Protein AF-0000000084495139 (afdb_homodimer)

Radius of gyration: 28.68 Å; Cα contacts (8 Å, |Δi|>4): 1909; chains: 2; bounding box: 80×87×67 Å

Sequence (862 aa):
MVKTTISEVYKYEDQEVKIGAWIANKRSSGKIAFLQLRDGTGFIQGVIVKTDVPEEVFQEAKSVTQESSVYVTGKVQKDERSPIGYELLVTNIEVISRAVDYPITPKEHGTEFLMDNRHLWLRSRRQHAVMKIRNEIIRATYEFYNEQGFVKVDPPILTGSAPEGTSELFATKYFDEDAYLSQSGQLYMEAAAMALGKVFSFGPTFRAEKSKTRRHLIEFWMIEPEMAFYEHEDSLKVQEEYVSFIVQSVLKNCSLELKTLGRDTSKLENIKAPFPRISYDDAIKFLNEKGFDDIKWGDDFGAPHETAIAESYDKPVFITHYPKAIKPFYMQPHPERDDVVLCADLIAPEGYGEIIGGSERIHDYDLMKKRLEEHNLEMDAYKWYLELRQYGSVPHSGFGLGLERTVAWISGVEHVRETIPFPRLLNRLYPMVKTTISEVYKYEDQEVKIGAWIANKRSSGKIAFLQLRDGTGFIQGVIVKTDVPEEVFQEAKSVTQESSVYVTGKVQKDERSPIGYELLVTNIEVISRAVDYPITPKEHGTEFLMDNRHLWLRSRRQHAVMKIRNEIIRATYEFYNEQGFVKVDPPILTGSAPEGTSELFATKYFDEDAYLSQSGQLYMEAAAMALGKVFSFGPTFRAEKSKTRRHLIEFWMIEPEMAFYEHEDSLKVQEEYVSFIVQSVLKNCSLELKTLGRDTSKLENIKAPFPRISYDDAIKFLNEKGFDDIKWGDDFGAPHETAIAESYDKPVFITHYPKAIKPFYMQPHPERDDVVLCADLIAPEGYGEIIGGSERIHDYDLMKKRLEEHNLEMDAYKWYLELRQYGSVPHSGFGLGLERTVAWISGVEHVRETIPFPRLLNRLYP

pLDDT: mean 96.2, std 5.29, range [56.53, 98.94]

Foldseek 3Di:
DAEDAPLCCVVQAQHKYKYKWFFQDKDDDDQKIWTWTHRLNDIAIEIEGNVLEDVVQVVCRVPADGGFIKIWIFHWHADCVDPSRIHGHTHGIGTPGGDDPDPDDPDDDDPVVCLLVLVCVCVDLLLSLLQVLLVLLVVLLVVLCVVVQAAEDEADQWAQDAPQPDPFWDWDDPPPGITTGHQDRALVLLVVCLVRFKYKYKAKHATNDQDDDLQDFRIFIKIKIKGFQDALVNALVSVLQSLLRSLVSCVVPSVSSLVSLVHDCVLSVPSHDDAAEDEPVRLQVVCVVVPDPPDDQPDDDDLVSLQVVQQVDSYWYKYFWHFPVVDGLFFACDPVDRGTGGWIFTAGHPRLGTFKTKHWTDLALVSSVVSCVVVVHDCVSCVVSSVCSVPPTGTMMMMMGTSLSSSCRSSVNRGSCSNDSNTHDNPDDRD/DAEDAPLCCVVAAQHKYKYKWFFQDKDDDDQKIWTWTDRLNDIAIEIEGNVQEDVVFVVCRVPADGGFIKIWIFHWHADCVDPSRTHGHTHGIGTPGGDDPDPDDPDDDDPVVCLLVLVCVCVDLLLSLLVVLLVLLVVLLVVLCVVVQAAEDEADQWAQDAPQPDPFWDWDDPPPGITTGAQDRALVLLVVCLVRFKYKYKAKHATNDQDDDLQDFRIFIKIKIKGFQDALVNALVSVLQSLLRSLVSCVVPSVVSLVSLVHDCVLSVPSHDDAAEDEPVRLQVVCVVVPDPPDDAPDDDDLVSLQVVQAVDSYWYKYFFHFPVPDGLFFDCDPVDRGTGGWIFTAGHPSLGTFKTKHWTDLALVSSVVSCVVSVHDCVSCVVSSVCSVPPTGTMMMMMGTSLSSSCRSSVNRGSCSNDSNTHDNPDPND

Structure (mmCIF, N/CA/C/O backbone):
data_AF-0000000084495139-model_v1
#
loop_
_entity.id
_entity.type
_entity.pdbx_description
1 polymer 'Asparagine--tRNA ligase'
#
loop_
_atom_site.group_PDB
_atom_site.id
_atom_site.type_symbol
_atom_site.label_atom_id
_atom_site.label_alt_id
_atom_site.label_comp_id
_atom_site.label_asym_id
_atom_site.label_entity_id
_atom_site.label_seq_id
_atom_site.pdbx_PDB_ins_code
_atom_site.Cartn_x
_atom_site.Cartn_y
_atom_site.Cartn_z
_atom_site.occupancy
_atom_site.B_iso_or_equiv
_atom_site.auth_seq_id
_atom_site.auth_comp_id
_atom_site.auth_asym_id
_atom_site.auth_atom_id
_atom_site.pdbx_PDB_model_num
ATOM 1 N N . MET A 1 1 ? 2.178 -19.859 -32.531 1 85.88 1 MET A N 1
ATOM 2 C CA . MET A 1 1 ? 0.879 -19.672 -31.875 1 85.88 1 MET A CA 1
ATOM 3 C C . MET A 1 1 ? 0.939 -18.562 -30.844 1 85.88 1 MET A C 1
ATOM 5 O O . MET A 1 1 ? 1.888 -18.484 -30.062 1 85.88 1 MET A O 1
ATOM 9 N N . VAL A 1 2 ? -0.086 -17.656 -30.922 1 93.31 2 VAL A N 1
ATOM 10 C CA . VAL A 1 2 ? -0.093 -16.469 -30.062 1 93.31 2 VAL A CA 1
ATOM 11 C C . VAL A 1 2 ? -0.643 -16.828 -28.688 1 93.31 2 VAL A C 1
ATOM 13 O O . VAL A 1 2 ? -1.74 -17.391 -28.578 1 93.31 2 VAL A O 1
ATOM 16 N N . LYS A 1 3 ? 0.148 -16.703 -27.641 1 96.5 3 LYS A N 1
ATOM 17 C CA . LYS A 1 3 ? -0.332 -16.828 -26.266 1 96.5 3 LYS A CA 1
ATOM 18 C C . LYS A 1 3 ? -0.949 -15.523 -25.781 1 96.5 3 LYS A C 1
ATOM 20 O O . LYS A 1 3 ? -0.383 -14.453 -25.984 1 96.5 3 LYS A O 1
ATOM 25 N N . THR A 1 4 ? -2.162 -15.562 -25.25 1 97.44 4 THR A N 1
ATOM 26 C CA . THR A 1 4 ? -2.842 -14.367 -24.766 1 97.44 4 THR A CA 1
ATOM 27 C C . THR A 1 4 ? -3.682 -14.68 -23.531 1 97.44 4 THR A C 1
ATOM 29 O O . THR A 1 4 ? -3.625 -15.797 -23 1 97.44 4 THR A O 1
ATOM 32 N N . THR A 1 5 ? -4.27 -13.703 -22.922 1 98 5 THR A N 1
ATOM 33 C CA . THR A 1 5 ? -5.184 -13.852 -21.797 1 98 5 THR A CA 1
ATOM 34 C C . THR A 1 5 ? -6.613 -13.523 -22.203 1 98 5 THR A C 1
ATOM 36 O O . THR A 1 5 ? -6.84 -12.969 -23.281 1 98 5 THR A O 1
ATOM 39 N N . ILE A 1 6 ? -7.531 -13.914 -21.375 1 98.12 6 ILE A N 1
ATOM 40 C CA . ILE A 1 6 ? -8.945 -13.703 -21.688 1 98.12 6 ILE A CA 1
ATOM 41 C C . ILE A 1 6 ? -9.219 -12.203 -21.828 1 98.12 6 ILE A C 1
ATOM 43 O O . ILE A 1 6 ? -9.953 -11.789 -22.734 1 98.12 6 ILE A O 1
ATOM 47 N N . SER A 1 7 ? -8.562 -11.383 -21.016 1 96.88 7 SER A N 1
ATOM 48 C CA . SER A 1 7 ? -8.812 -9.945 -21.047 1 96.88 7 SER A CA 1
ATOM 49 C C . SER A 1 7 ? -8.297 -9.328 -22.344 1 96.88 7 SER A C 1
ATOM 51 O O . SER A 1 7 ? -8.703 -8.227 -22.719 1 96.88 7 SER A O 1
ATOM 53 N N . GLU A 1 8 ? -7.434 -10.039 -23.109 1 97.25 8 GLU A N 1
ATOM 54 C CA . GLU A 1 8 ? -6.805 -9.453 -24.297 1 97.25 8 GLU A CA 1
ATOM 55 C C . GLU A 1 8 ? -7.273 -10.148 -25.562 1 97.25 8 GLU A C 1
ATOM 57 O O . GLU A 1 8 ? -6.785 -9.844 -26.656 1 97.25 8 GLU A O 1
ATOM 62 N N . VAL A 1 9 ? -8.203 -11.023 -25.5 1 97.5 9 VAL A N 1
ATOM 63 C CA . VAL A 1 9 ? -8.625 -11.828 -26.641 1 97.5 9 VAL A CA 1
ATOM 64 C C . VAL A 1 9 ? -9.188 -10.922 -27.734 1 97.5 9 VAL A C 1
ATOM 66 O O . VAL A 1 9 ? -9.148 -11.266 -28.922 1 97.5 9 VAL A O 1
ATOM 69 N N . TYR A 1 10 ? -9.75 -9.75 -27.312 1 96.94 10 TYR A N 1
ATOM 70 C CA . TYR A 1 10 ? -10.367 -8.828 -28.266 1 96.94 10 TYR A CA 1
ATOM 71 C C . TYR A 1 10 ? -9.359 -8.375 -29.312 1 96.94 10 TYR A C 1
ATOM 73 O O . TYR A 1 10 ? -9.742 -7.98 -30.422 1 96.94 10 TYR A O 1
ATOM 81 N N . LYS A 1 11 ? -8.094 -8.484 -29.016 1 97.69 11 LYS A N 1
ATOM 82 C CA . LYS A 1 11 ? -7.043 -8.062 -29.938 1 97.69 11 LYS A CA 1
ATOM 83 C C . LYS A 1 11 ? -6.824 -9.102 -31.047 1 97.69 11 LYS A C 1
ATOM 85 O O . LYS A 1 11 ? -6.16 -8.828 -32.031 1 97.69 11 LYS A O 1
ATOM 90 N N . TYR A 1 12 ? -7.48 -10.32 -30.891 1 98.31 12 TYR A N 1
ATOM 91 C CA . TYR A 1 12 ? -7.129 -11.43 -31.781 1 98.31 12 TYR A CA 1
ATOM 92 C C . TYR A 1 12 ? -8.375 -12.031 -32.406 1 98.31 12 TYR A C 1
ATOM 94 O O . TYR A 1 12 ? -8.461 -13.25 -32.594 1 98.31 12 TYR A O 1
ATOM 102 N N . GLU A 1 13 ? -9.336 -11.227 -32.75 1 97.62 13 GLU A N 1
ATOM 103 C CA . GLU A 1 13 ? -10.562 -11.672 -33.406 1 97.62 13 GLU A CA 1
ATOM 104 C C . GLU A 1 13 ? -10.258 -12.477 -34.656 1 97.62 13 GLU A C 1
ATOM 106 O O . GLU A 1 13 ? -9.422 -12.07 -35.469 1 97.62 13 GLU A O 1
ATOM 111 N N . ASP A 1 14 ? -10.852 -13.562 -34.781 1 97.75 14 ASP A N 1
ATOM 112 C CA . ASP A 1 14 ? -10.766 -14.469 -35.938 1 97.75 14 ASP A CA 1
ATOM 113 C C . ASP A 1 14 ? -9.383 -15.102 -36.031 1 97.75 14 ASP A C 1
ATOM 115 O O . ASP A 1 14 ? -9.016 -15.625 -37.094 1 97.75 14 ASP A O 1
ATOM 119 N N . GLN A 1 15 ? -8.602 -15.031 -34.969 1 98.25 15 GLN A N 1
ATOM 120 C CA . GLN A 1 15 ? -7.289 -15.656 -34.906 1 98.25 15 GLN A CA 1
ATOM 121 C C . GLN A 1 15 ? -7.258 -16.781 -33.875 1 98.25 15 GLN A C 1
ATOM 123 O O . GLN A 1 15 ? -8.055 -16.766 -32.938 1 98.25 15 GLN A O 1
ATOM 128 N N . GLU A 1 16 ? -6.391 -17.703 -34.125 1 98.25 16 GLU A N 1
ATOM 129 C CA . GLU A 1 16 ? -6.184 -18.781 -33.156 1 98.25 16 GLU A CA 1
ATOM 130 C C . GLU A 1 16 ? -5.227 -18.344 -32.062 1 98.25 16 GLU A C 1
ATOM 132 O O . GLU A 1 16 ? -4.191 -17.734 -32.312 1 98.25 16 GLU A O 1
ATOM 137 N N . VAL A 1 17 ? -5.629 -18.594 -30.812 1 98.62 17 VAL A N 1
ATOM 138 C CA . VAL A 1 17 ? -4.809 -18.219 -29.672 1 98.62 17 VAL A CA 1
ATOM 139 C C . VAL A 1 17 ? -4.68 -19.422 -28.719 1 98.62 17 VAL A C 1
ATOM 141 O O . VAL A 1 17 ? -5.414 -20.391 -28.844 1 98.62 17 VAL A O 1
ATOM 144 N N . LYS A 1 18 ? -3.699 -19.438 -27.906 1 98.69 18 LYS A N 1
ATOM 145 C CA . LYS A 1 18 ? -3.514 -20.359 -26.797 1 98.69 18 LYS A CA 1
ATOM 146 C C . LYS A 1 18 ? -3.648 -19.641 -25.453 1 98.69 18 LYS A C 1
ATOM 148 O O . LYS A 1 18 ? -3.033 -18.594 -25.234 1 98.69 18 LYS A O 1
ATOM 153 N N . ILE A 1 19 ? -4.457 -20.156 -24.562 1 98.62 19 ILE A N 1
ATOM 154 C CA . ILE A 1 19 ? -4.715 -19.547 -23.25 1 98.62 19 ILE A CA 1
ATOM 155 C C . ILE A 1 19 ? -4.508 -20.594 -22.156 1 98.62 19 ILE A C 1
ATOM 157 O O . ILE A 1 19 ? -5.008 -21.719 -22.25 1 98.62 19 ILE A O 1
ATOM 161 N N . GLY A 1 20 ? -3.611 -20.25 -21.141 1 98.75 20 GLY A N 1
ATOM 162 C CA . GLY A 1 20 ? -3.646 -21.016 -19.891 1 98.75 20 GLY A CA 1
ATOM 163 C C . GLY A 1 20 ? -4.848 -20.672 -19.031 1 98.75 20 GLY A C 1
ATOM 164 O O . GLY A 1 20 ? -5.113 -19.5 -18.75 1 98.75 20 GLY A O 1
ATOM 165 N N . ALA A 1 21 ? -5.609 -21.703 -18.625 1 98.81 21 ALA A N 1
ATOM 166 C CA . ALA A 1 21 ? -6.867 -21.406 -17.938 1 98.81 21 ALA A CA 1
ATOM 167 C C . ALA A 1 21 ? -7.23 -22.547 -16.969 1 98.81 21 ALA A C 1
ATOM 169 O O . ALA A 1 21 ? -6.52 -23.547 -16.891 1 98.81 21 ALA A O 1
ATOM 170 N N . TRP A 1 22 ? -8.227 -22.281 -16.172 1 98.88 22 TRP A N 1
ATOM 171 C CA . TRP A 1 22 ? -8.898 -23.281 -15.352 1 98.88 22 TRP A CA 1
ATOM 172 C C . TRP A 1 22 ? -10.336 -23.484 -15.812 1 98.88 22 TRP A C 1
ATOM 174 O O . TRP A 1 22 ? -10.984 -22.547 -16.281 1 98.88 22 TRP A O 1
ATOM 184 N N . ILE A 1 23 ? -10.82 -24.766 -15.641 1 98.5 23 ILE A N 1
ATOM 185 C CA . ILE A 1 23 ? -12.203 -25.078 -15.977 1 98.5 23 ILE A CA 1
ATOM 186 C C . ILE A 1 23 ? -13.125 -24.641 -14.844 1 98.5 23 ILE A C 1
ATOM 188 O O . ILE A 1 23 ? -13.203 -25.312 -13.805 1 98.5 23 ILE A O 1
ATOM 192 N N . ALA A 1 24 ? -13.82 -23.578 -15.07 1 97.31 24 ALA A N 1
ATOM 193 C CA . ALA A 1 24 ? -14.742 -23.109 -14.039 1 97.31 24 ALA A CA 1
ATOM 194 C C . ALA A 1 24 ? -16 -23.984 -13.992 1 97.31 24 ALA A C 1
ATOM 196 O O . ALA A 1 24 ? -16.547 -24.234 -12.914 1 97.31 24 ALA A O 1
ATOM 197 N N . ASN A 1 25 ? -16.469 -24.312 -15.133 1 95.44 25 ASN A N 1
ATOM 198 C CA . ASN A 1 25 ? -17.641 -25.172 -15.328 1 95.44 25 ASN A CA 1
ATOM 199 C C . ASN A 1 25 ? -17.656 -25.781 -16.719 1 95.44 25 ASN A C 1
ATOM 201 O O . ASN A 1 25 ? -16.875 -25.359 -17.594 1 95.44 25 ASN A O 1
ATOM 205 N N . LYS A 1 26 ? -18.516 -26.859 -16.891 1 95.19 26 LYS A N 1
ATOM 206 C CA . LYS A 1 26 ? -18.625 -27.469 -18.219 1 95.19 26 LYS A CA 1
ATOM 207 C C . LYS A 1 26 ? -20.016 -28.062 -18.422 1 95.19 26 LYS A C 1
ATOM 209 O O . LYS A 1 26 ? -20.688 -28.453 -17.453 1 95.19 26 LYS A O 1
ATOM 214 N N . ARG A 1 27 ? -20.375 -28.031 -19.641 1 94.75 27 ARG A N 1
ATOM 215 C CA . ARG A 1 27 ? -21.594 -28.688 -20.078 1 94.75 27 ARG A CA 1
ATOM 216 C C . ARG A 1 27 ? -21.406 -29.328 -21.453 1 94.75 27 ARG A C 1
ATOM 218 O O . ARG A 1 27 ? -20.641 -28.812 -22.281 1 94.75 27 ARG A O 1
ATOM 225 N N . SER A 1 28 ? -21.969 -30.5 -21.578 1 92.75 28 SER A N 1
ATOM 226 C CA . SER A 1 28 ? -21.859 -31.188 -22.859 1 92.75 28 SER A CA 1
ATOM 227 C C . SER A 1 28 ? -23.188 -31.797 -23.281 1 92.75 28 SER A C 1
ATOM 229 O O . SER A 1 28 ? -23.969 -32.219 -22.422 1 92.75 28 SER A O 1
ATOM 231 N N . SER A 1 29 ? -23.484 -31.672 -24.547 1 89.25 29 SER A N 1
ATOM 232 C CA . SER A 1 29 ? -24.672 -32.281 -25.109 1 89.25 29 SER A CA 1
ATOM 233 C C . SER A 1 29 ? -24.406 -32.844 -26.5 1 89.25 29 SER A C 1
ATOM 235 O O . SER A 1 29 ? -24.172 -32.094 -27.453 1 89.25 29 SER A O 1
ATOM 237 N N . GLY A 1 30 ? -24.516 -34.188 -26.641 1 88.56 30 GLY A N 1
ATOM 238 C CA . GLY A 1 30 ? -24.375 -34.812 -27.953 1 88.56 30 GLY A CA 1
ATOM 239 C C . GLY A 1 30 ? -23.031 -34.531 -28.594 1 88.56 30 GLY A C 1
ATOM 240 O O . GLY A 1 30 ? -22 -35.031 -28.109 1 88.56 30 GLY A O 1
ATOM 241 N N . LYS A 1 31 ? -23.109 -33.656 -29.641 1 94.25 31 LYS A N 1
ATOM 242 C CA . LYS A 1 31 ? -21.938 -33.438 -30.484 1 94.25 31 LYS A CA 1
ATOM 243 C C . LYS A 1 31 ? -21.281 -32.094 -30.172 1 94.25 31 LYS A C 1
ATOM 245 O O . LYS A 1 31 ? -20.406 -31.656 -30.906 1 94.25 31 LYS A O 1
ATOM 250 N N . ILE A 1 32 ? -21.672 -31.438 -28.984 1 96.19 32 ILE A N 1
ATOM 251 C CA . ILE A 1 32 ? -21.125 -30.141 -28.641 1 96.19 32 ILE A CA 1
ATOM 252 C C . ILE A 1 32 ? -20.797 -30.078 -27.156 1 96.19 32 ILE A C 1
ATOM 254 O O . ILE A 1 32 ? -21.531 -30.641 -26.328 1 96.19 32 ILE A O 1
ATOM 258 N N . ALA A 1 33 ? -19.703 -29.516 -26.812 1 96.88 33 ALA A N 1
ATOM 259 C CA . ALA A 1 33 ? -19.328 -29.281 -25.422 1 96.88 33 ALA A CA 1
ATOM 260 C C . ALA A 1 33 ? -19.031 -27.797 -25.172 1 96.88 33 ALA A C 1
ATOM 262 O O . ALA A 1 33 ? -18.516 -27.109 -26.062 1 96.88 33 ALA A O 1
ATOM 263 N N . PHE A 1 34 ? -19.453 -27.281 -24 1 97.44 34 PHE A N 1
ATOM 264 C CA . PHE A 1 34 ? -19.203 -25.906 -23.578 1 97.44 34 PHE A CA 1
ATOM 265 C C . PHE A 1 34 ? -18.328 -25.875 -22.328 1 97.44 34 PHE A C 1
ATOM 267 O O . PHE A 1 34 ? -18.656 -26.5 -21.312 1 97.44 34 PHE A O 1
ATOM 274 N N . LEU A 1 35 ? -17.219 -25.25 -22.438 1 98 35 LEU A N 1
ATOM 275 C CA . LEU A 1 35 ? -16.312 -25.062 -21.312 1 98 35 LEU A CA 1
ATOM 276 C C . LEU A 1 35 ? -16.344 -23.609 -20.828 1 98 35 LEU A C 1
ATOM 278 O O . LEU A 1 35 ? -16.141 -22.688 -21.609 1 98 35 LEU A O 1
ATOM 282 N N . GLN A 1 36 ? -16.688 -23.438 -19.578 1 97.88 36 GLN A N 1
ATOM 283 C CA . GLN A 1 36 ? -16.484 -22.141 -18.953 1 97.88 36 GLN A CA 1
ATOM 284 C C . GLN A 1 36 ? -15.055 -22 -18.406 1 97.88 36 GLN A C 1
ATOM 286 O O . GLN A 1 36 ? -14.68 -22.688 -17.469 1 97.88 36 GLN A O 1
ATOM 291 N N . LEU A 1 37 ? -14.305 -21.094 -19.062 1 98.69 37 LEU A N 1
ATOM 292 C CA . LEU A 1 37 ? -12.891 -20.938 -18.766 1 98.69 37 LEU A CA 1
ATOM 293 C C . LEU A 1 37 ? -12.641 -19.672 -17.953 1 98.69 37 LEU A C 1
ATOM 295 O O . LEU A 1 37 ? -13.297 -18.641 -18.156 1 98.69 37 LEU A O 1
ATOM 299 N N . ARG A 1 38 ? -11.719 -19.75 -16.984 1 98.62 38 ARG A N 1
ATOM 300 C CA . ARG A 1 38 ? -11.164 -18.594 -16.312 1 98.62 38 ARG A CA 1
ATOM 301 C C . ARG A 1 38 ? -9.641 -18.625 -16.312 1 98.62 38 ARG A C 1
ATOM 303 O O . ARG A 1 38 ? -9.039 -19.703 -16.281 1 98.62 38 ARG A O 1
ATOM 310 N N . ASP A 1 39 ? -9.023 -17.469 -16.328 1 98.56 39 ASP A N 1
ATOM 311 C CA . ASP A 1 39 ? -7.566 -17.453 -16.344 1 98.56 39 ASP A CA 1
ATOM 312 C C . ASP A 1 39 ? -7.02 -16.406 -15.367 1 98.56 39 ASP A C 1
ATOM 314 O O . ASP A 1 39 ? -5.855 -16.031 -15.453 1 98.56 39 ASP A O 1
ATOM 318 N N . GLY A 1 40 ? -7.875 -15.844 -14.461 1 98.19 40 GLY A N 1
ATOM 319 C CA . GLY A 1 40 ? -7.496 -14.773 -13.555 1 98.19 40 GLY A CA 1
ATOM 320 C C . GLY A 1 40 ? -7.879 -13.391 -14.062 1 98.19 40 GLY A C 1
ATOM 321 O O . GLY A 1 40 ? -8.305 -12.539 -13.289 1 98.19 40 GLY A O 1
ATOM 322 N N . THR A 1 41 ? -7.812 -13.211 -15.391 1 98 41 THR A N 1
ATOM 323 C CA . THR A 1 41 ? -8.117 -11.906 -15.977 1 98 41 THR A CA 1
ATOM 324 C C . THR A 1 41 ? -9.602 -11.805 -16.312 1 98 41 THR A C 1
ATOM 326 O O . THR A 1 41 ? -10.133 -10.711 -16.5 1 98 41 THR A O 1
ATOM 329 N N . GLY A 1 42 ? -10.203 -12.906 -16.453 1 97.56 42 GLY A N 1
ATOM 330 C CA . GLY A 1 42 ? -11.617 -12.906 -16.766 1 97.56 42 GLY A CA 1
ATOM 331 C C . GLY A 1 42 ? -12.172 -14.297 -17.031 1 97.56 42 GLY A C 1
ATOM 332 O O . GLY A 1 42 ? -11.555 -15.297 -16.672 1 97.56 42 GLY A O 1
ATOM 333 N N . PHE A 1 43 ? -13.359 -14.336 -17.609 1 98 43 PHE A N 1
ATOM 334 C CA . PHE A 1 43 ? -14.094 -15.555 -17.922 1 98 43 PHE A CA 1
ATOM 335 C C . PHE A 1 43 ? -14.516 -15.57 -19.391 1 98 43 PHE A C 1
ATOM 337 O O . PHE A 1 43 ? -14.906 -14.539 -19.938 1 98 43 PHE A O 1
ATOM 344 N N . ILE A 1 44 ? -14.445 -16.75 -20.016 1 98.25 44 ILE A N 1
ATOM 345 C CA . ILE A 1 44 ? -14.836 -16.859 -21.422 1 98.25 44 ILE A CA 1
ATOM 346 C C . ILE A 1 44 ? -15.375 -18.266 -21.688 1 98.25 44 ILE A C 1
ATOM 348 O O . ILE A 1 44 ? -14.945 -19.234 -21.062 1 98.25 44 ILE A O 1
ATOM 352 N N . GLN A 1 45 ? -16.312 -18.328 -22.594 1 98.38 45 GLN A N 1
ATOM 353 C CA . GLN A 1 45 ? -16.859 -19.625 -22.984 1 98.38 45 GLN A CA 1
ATOM 354 C C . GLN A 1 45 ? -16.047 -20.234 -24.125 1 98.38 45 GLN A C 1
ATOM 356 O O . GLN A 1 45 ? -15.75 -19.547 -25.109 1 98.38 45 GLN A O 1
ATOM 361 N N . GLY A 1 46 ? -15.633 -21.469 -23.938 1 98.31 46 GLY A N 1
ATOM 362 C CA . GLY A 1 46 ? -15.086 -22.281 -25.016 1 98.31 46 GLY A CA 1
ATOM 363 C C . GLY A 1 46 ? -16.094 -23.25 -25.594 1 98.31 46 GLY A C 1
ATOM 364 O O . GLY A 1 46 ? -16.781 -23.969 -24.859 1 98.31 46 GLY A O 1
ATOM 365 N N . VAL A 1 47 ? -16.188 -23.25 -26.891 1 98 47 VAL A N 1
ATOM 366 C CA . VAL A 1 47 ? -17.109 -24.141 -27.578 1 98 47 VAL A CA 1
ATOM 367 C C . VAL A 1 47 ? -16.312 -25.203 -28.359 1 98 47 VAL A C 1
ATOM 369 O O . VAL A 1 47 ? -15.406 -24.859 -29.109 1 98 47 VAL A O 1
ATOM 372 N N . ILE A 1 48 ? -16.703 -26.438 -28.125 1 97.62 48 ILE A N 1
ATOM 373 C CA . ILE A 1 48 ? -16.047 -27.516 -28.844 1 97.62 48 ILE A CA 1
ATOM 374 C C . ILE A 1 48 ? -17.094 -28.328 -29.625 1 97.62 48 ILE A C 1
ATOM 376 O O . ILE A 1 48 ? -18.047 -28.828 -29.031 1 97.62 48 ILE A O 1
ATOM 380 N N . VAL A 1 49 ? -16.828 -28.391 -30.922 1 96.88 49 VAL A N 1
ATOM 381 C CA . VAL A 1 49 ? -17.703 -29.172 -31.781 1 96.88 49 VAL A CA 1
ATOM 382 C C . VAL A 1 49 ? -17.016 -30.469 -32.156 1 96.88 49 VAL A C 1
ATOM 384 O O . VAL A 1 49 ? -15.906 -30.469 -32.719 1 96.88 49 VAL A O 1
ATOM 387 N N . LYS A 1 50 ? -17.719 -31.531 -31.969 1 96.75 50 LYS A N 1
ATOM 388 C CA . LYS A 1 50 ? -17.156 -32.875 -32.125 1 96.75 50 LYS A CA 1
ATOM 389 C C . LYS A 1 50 ? -16.562 -33.062 -33.5 1 96.75 50 LYS A C 1
ATOM 391 O O . LYS A 1 50 ? -15.477 -33.656 -33.656 1 96.75 50 LYS A O 1
ATOM 396 N N . THR A 1 51 ? -17.188 -32.594 -34.531 1 96.44 51 THR A N 1
ATOM 397 C CA . THR A 1 51 ? -16.781 -32.844 -35.906 1 96.44 51 THR A CA 1
ATOM 398 C C . THR A 1 51 ? -15.57 -31.984 -36.25 1 96.44 51 THR A C 1
ATOM 400 O O . THR A 1 51 ? -14.898 -32.219 -37.25 1 96.44 51 THR A O 1
ATOM 403 N N . ASP A 1 52 ? -15.336 -31 -35.438 1 95.62 52 ASP A N 1
ATOM 404 C CA . ASP A 1 52 ? -14.312 -30.031 -35.812 1 95.62 52 ASP A CA 1
ATOM 405 C C . ASP A 1 52 ? -12.992 -30.344 -35.094 1 95.62 52 ASP A C 1
ATOM 407 O O . ASP A 1 52 ? -11.992 -29.656 -35.312 1 95.62 52 ASP A O 1
ATOM 411 N N . VAL A 1 53 ? -13.016 -31.359 -34.219 1 96.88 53 VAL A N 1
ATOM 412 C CA . VAL A 1 53 ? -11.805 -31.703 -33.469 1 96.88 53 VAL A CA 1
ATOM 413 C C . VAL A 1 53 ? -11.609 -33.219 -33.469 1 96.88 53 VAL A C 1
ATOM 415 O O . VAL A 1 53 ? -12.555 -33.969 -33.719 1 96.88 53 VAL A O 1
ATOM 418 N N . PRO A 1 54 ? -10.367 -33.625 -33.281 1 97 54 PRO A N 1
ATOM 419 C CA . PRO A 1 54 ? -10.172 -35.094 -33.094 1 97 54 PRO A CA 1
ATOM 420 C C . PRO A 1 54 ? -10.992 -35.656 -31.922 1 97 54 PRO A C 1
ATOM 422 O O . PRO A 1 54 ? -11.234 -34.938 -30.938 1 97 54 PRO A O 1
ATOM 425 N N . GLU A 1 55 ? -11.297 -36.906 -32.031 1 96.44 55 GLU A N 1
ATOM 426 C CA . GLU A 1 55 ? -12.141 -37.562 -31.047 1 96.44 55 GLU A CA 1
ATOM 427 C C . GLU A 1 55 ? -11.516 -37.5 -29.656 1 96.44 55 GLU A C 1
ATOM 429 O O . GLU A 1 55 ? -12.227 -37.312 -28.656 1 96.44 55 GLU A O 1
ATOM 434 N N . GLU A 1 56 ? -10.273 -37.594 -29.547 1 96.81 56 GLU A N 1
ATOM 435 C CA . GLU A 1 56 ? -9.562 -37.562 -28.266 1 96.81 56 GLU A CA 1
ATOM 436 C C . GLU A 1 56 ? -9.734 -36.219 -27.578 1 96.81 56 GLU A C 1
ATOM 438 O O . GLU A 1 56 ? -9.867 -36.156 -26.359 1 96.81 56 GLU A O 1
ATOM 443 N N . VAL A 1 57 ? -9.711 -35.156 -28.359 1 97.31 57 VAL A N 1
ATOM 444 C CA . VAL A 1 57 ? -9.859 -33.812 -27.828 1 97.31 57 VAL A CA 1
ATOM 445 C C . VAL A 1 57 ? -11.281 -33.625 -27.297 1 97.31 57 VAL A C 1
ATOM 447 O O . VAL A 1 57 ? -11.477 -33.062 -26.219 1 97.31 57 VAL A O 1
ATOM 450 N N . PHE A 1 58 ? -12.219 -34.094 -28.047 1 97.12 58 PHE A N 1
ATOM 451 C CA . PHE A 1 58 ? -13.609 -33.969 -27.625 1 97.12 58 PHE A CA 1
ATOM 452 C C . PHE A 1 58 ? -13.867 -34.75 -26.359 1 97.12 58 PHE A C 1
ATOM 454 O O . PHE A 1 58 ? -14.562 -34.281 -25.453 1 97.12 58 PHE A O 1
ATOM 461 N N . GLN A 1 59 ? -13.305 -35.969 -26.266 1 96.12 59 GLN A N 1
ATOM 462 C CA . GLN A 1 59 ? -13.461 -36.781 -25.078 1 96.12 59 GLN A CA 1
ATOM 463 C C . GLN A 1 59 ? -12.805 -36.125 -23.859 1 96.12 59 GLN A C 1
ATOM 465 O O . GLN A 1 59 ? -13.328 -36.219 -22.75 1 96.12 59 GLN A O 1
ATOM 470 N N . GLU A 1 60 ? -11.695 -35.531 -24.062 1 96.69 60 GLU A N 1
ATOM 471 C CA . GLU A 1 60 ? -11.039 -34.812 -22.984 1 96.69 60 GLU A CA 1
ATOM 472 C C . GLU A 1 60 ? -11.922 -33.656 -22.469 1 96.69 60 GLU A C 1
ATOM 474 O O . GLU A 1 60 ? -12.023 -33.469 -21.25 1 96.69 60 GLU A O 1
ATOM 479 N N . ALA A 1 61 ? -12.492 -32.938 -23.359 1 96.44 61 ALA A N 1
ATOM 480 C CA . ALA A 1 61 ? -13.375 -31.844 -23 1 96.44 61 ALA A CA 1
ATOM 481 C C . ALA A 1 61 ? -14.555 -32.344 -22.172 1 96.44 61 ALA A C 1
ATOM 483 O O . ALA A 1 61 ? -15.016 -31.641 -21.266 1 96.44 61 ALA A O 1
ATOM 484 N N . LYS A 1 62 ? -14.953 -33.469 -22.469 1 95.19 62 LYS A N 1
ATOM 485 C CA . LYS A 1 62 ? -16.094 -34.031 -21.75 1 95.19 62 LYS A CA 1
ATOM 486 C C . LYS A 1 62 ? -15.68 -34.562 -20.375 1 95.19 62 LYS A C 1
ATOM 488 O O . LYS A 1 62 ? -16.469 -34.531 -19.438 1 95.19 62 LYS A O 1
ATOM 493 N N . SER A 1 63 ? -14.469 -34.969 -20.266 1 95.75 63 SER A N 1
ATOM 494 C CA . SER A 1 63 ? -14.062 -35.688 -19.062 1 95.75 63 SER A CA 1
ATOM 495 C C . SER A 1 63 ? -13.367 -34.781 -18.078 1 95.75 63 SER A C 1
ATOM 497 O O . SER A 1 63 ? -13.266 -35.094 -16.891 1 95.75 63 SER A O 1
ATOM 499 N N . VAL A 1 64 ? -12.797 -33.688 -18.562 1 97 64 VAL A N 1
ATOM 500 C CA . VAL A 1 64 ? -12.047 -32.75 -17.703 1 97 64 VAL A CA 1
ATOM 501 C C . VAL A 1 64 ? -12.945 -32.281 -16.578 1 97 64 VAL A C 1
ATOM 503 O O . VAL A 1 64 ? -14.148 -32.062 -16.766 1 97 64 VAL A O 1
ATOM 506 N N . THR A 1 65 ? -12.391 -32.062 -15.336 1 97.44 65 THR A N 1
ATOM 507 C CA . THR A 1 65 ? -13.195 -31.781 -14.156 1 97.44 65 THR A CA 1
ATOM 508 C C . THR A 1 65 ? -13.055 -30.312 -13.766 1 97.44 65 THR A C 1
ATOM 510 O O . THR A 1 65 ? -12.156 -29.609 -14.25 1 97.44 65 THR A O 1
ATOM 513 N N . GLN A 1 66 ? -13.938 -29.891 -12.938 1 97.75 66 GLN A N 1
ATOM 514 C CA . GLN A 1 66 ? -13.953 -28.516 -12.438 1 97.75 66 GLN A CA 1
ATOM 515 C C . GLN A 1 66 ? -12.617 -28.156 -11.797 1 97.75 66 GLN A C 1
ATOM 517 O O . GLN A 1 66 ? -12.07 -28.922 -11.008 1 97.75 66 GLN A O 1
ATOM 522 N N . GLU A 1 67 ? -12.047 -26.953 -12.188 1 98.56 67 GLU A N 1
ATOM 523 C CA . GLU A 1 67 ? -10.859 -26.312 -11.641 1 98.56 67 GLU A CA 1
ATOM 524 C C . GLU A 1 67 ? -9.594 -27.078 -12.023 1 98.56 67 GLU A C 1
ATOM 526 O O . GLU A 1 67 ? -8.547 -26.891 -11.398 1 98.56 67 GLU A O 1
ATOM 531 N N . SER A 1 68 ? -9.734 -28.078 -12.984 1 98.75 68 SER A N 1
ATOM 532 C CA . SER A 1 68 ? -8.523 -28.547 -13.641 1 98.75 68 SER A CA 1
ATOM 533 C C . SER A 1 68 ? -7.852 -27.422 -14.438 1 98.75 68 SER A C 1
ATOM 535 O O . SER A 1 68 ? -8.531 -26.547 -14.969 1 98.75 68 SER A O 1
ATOM 537 N N . SER A 1 69 ? -6.539 -27.422 -14.422 1 98.88 69 SER A N 1
ATOM 538 C CA . SER A 1 69 ? -5.801 -26.453 -15.219 1 98.88 69 SER A CA 1
ATOM 539 C C . SER A 1 69 ? -5.473 -27 -16.594 1 98.88 69 SER A C 1
ATOM 541 O O . SER A 1 69 ? -5.156 -28.188 -16.75 1 98.88 69 SER A O 1
ATOM 543 N N . VAL A 1 70 ? -5.57 -26.125 -17.641 1 98.75 70 VAL A N 1
ATOM 544 C CA . VAL A 1 70 ? -5.426 -26.578 -19.031 1 98.75 70 VAL A CA 1
ATOM 545 C C . VAL A 1 70 ? -4.762 -25.469 -19.859 1 98.75 70 VAL A C 1
ATOM 547 O O . VAL A 1 70 ? -4.781 -24.297 -19.484 1 98.75 70 VAL A O 1
ATOM 550 N N . TYR A 1 71 ? -4.129 -25.906 -20.906 1 98.69 71 TYR A N 1
ATOM 551 C CA . TYR A 1 71 ? -3.943 -25.031 -22.062 1 98.69 71 TYR A CA 1
ATOM 552 C C . TYR A 1 71 ? -5.023 -25.281 -23.109 1 98.69 71 TYR A C 1
ATOM 554 O O . TYR A 1 71 ? -5.246 -26.422 -23.531 1 98.69 71 TYR A O 1
ATOM 562 N N . VAL A 1 72 ? -5.668 -24.234 -23.516 1 98.5 72 VAL A N 1
ATOM 563 C CA . VAL A 1 72 ? -6.707 -24.328 -24.531 1 98.5 72 VAL A CA 1
ATOM 564 C C . VAL A 1 72 ? -6.285 -23.547 -25.781 1 98.5 72 VAL A C 1
ATOM 566 O O . VAL A 1 72 ? -5.77 -22.438 -25.672 1 98.5 72 VAL A O 1
ATOM 569 N N . THR A 1 73 ? -6.383 -24.188 -26.891 1 98.56 73 THR A N 1
ATOM 570 C CA . THR A 1 73 ? -6.18 -23.531 -28.172 1 98.56 73 THR A CA 1
ATOM 571 C C . THR A 1 73 ? -7.504 -23.375 -28.922 1 98.56 73 THR A C 1
ATOM 573 O O . THR A 1 73 ? -8.32 -24.297 -28.938 1 98.56 73 THR A O 1
ATOM 576 N N . GLY A 1 74 ? -7.762 -22.203 -29.484 1 98.31 74 GLY A N 1
ATOM 577 C CA . GLY A 1 74 ? -9 -22 -30.219 1 98.31 74 GLY A CA 1
ATOM 578 C C . GLY A 1 74 ? -9.031 -20.688 -30.984 1 98.31 74 GLY A C 1
ATOM 579 O O . GLY A 1 74 ? -8.172 -19.828 -30.781 1 98.31 74 GLY A O 1
ATOM 580 N N . LYS A 1 75 ? -10.016 -20.594 -31.844 1 98.5 75 LYS A N 1
ATOM 581 C CA . LYS A 1 75 ? -10.242 -19.375 -32.625 1 98.5 75 LYS A CA 1
ATOM 582 C C . LYS A 1 75 ? -11.148 -18.406 -31.859 1 98.5 75 LYS A C 1
ATOM 584 O O . LYS A 1 75 ? -12.211 -18.797 -31.375 1 98.5 75 LYS A O 1
ATOM 589 N N . VAL A 1 76 ? -10.648 -17.141 -31.797 1 98.5 76 VAL A N 1
ATOM 590 C CA . VAL A 1 76 ? -11.461 -16.109 -31.141 1 98.5 76 VAL A CA 1
ATOM 591 C C . VAL A 1 76 ? -12.586 -15.672 -32.062 1 98.5 76 VAL A C 1
ATOM 593 O O . VAL A 1 76 ? -12.336 -15.25 -33.188 1 98.5 76 VAL A O 1
ATOM 596 N N . GLN A 1 77 ? -13.82 -15.75 -31.547 1 98 77 GLN A N 1
ATOM 597 C CA . GLN A 1 77 ? -14.977 -15.359 -32.344 1 98 77 GLN A CA 1
ATOM 598 C C . GLN A 1 77 ? -15.859 -14.375 -31.594 1 98 77 GLN A C 1
ATOM 600 O O . GLN A 1 77 ? -16.078 -14.523 -30.391 1 98 77 GLN A O 1
ATOM 605 N N . LYS A 1 78 ? -16.375 -13.469 -32.344 1 97.69 78 LYS A N 1
ATOM 606 C CA . LYS A 1 78 ? -17.328 -12.539 -31.75 1 97.69 78 LYS A CA 1
ATOM 607 C C . LYS A 1 78 ? -18.625 -13.25 -31.391 1 97.69 78 LYS A C 1
ATOM 609 O O . LYS A 1 78 ? -19.109 -14.109 -32.125 1 97.69 78 LYS A O 1
ATOM 614 N N . ASP A 1 79 ? -19.094 -12.992 -30.234 1 96.25 79 ASP A N 1
ATOM 615 C CA . ASP A 1 79 ? -20.391 -13.453 -29.75 1 96.25 79 ASP A CA 1
ATOM 616 C C . ASP A 1 79 ? -21.047 -12.406 -28.859 1 96.25 79 ASP A C 1
ATOM 618 O O . ASP A 1 79 ? -20.656 -12.242 -27.703 1 96.25 79 ASP A O 1
ATOM 622 N N . GLU A 1 80 ? -22.078 -11.836 -29.281 1 93.19 80 GLU A N 1
ATOM 623 C CA . GLU A 1 80 ? -22.719 -10.711 -28.594 1 93.19 80 GLU A CA 1
ATOM 624 C C . GLU A 1 80 ? -23.375 -11.156 -27.297 1 93.19 80 GLU A C 1
ATOM 626 O O . GLU A 1 80 ? -23.625 -10.344 -26.406 1 93.19 80 GLU A O 1
ATOM 631 N N . ARG A 1 81 ? -23.75 -12.422 -27.266 1 90.81 81 ARG A N 1
ATOM 632 C CA . ARG A 1 81 ? -24.375 -12.938 -26.062 1 90.81 81 ARG A CA 1
ATOM 633 C C . ARG A 1 81 ? -23.375 -13.039 -24.906 1 90.81 81 ARG A C 1
ATOM 635 O O . ARG A 1 81 ? -23.766 -13.148 -23.75 1 90.81 81 ARG A O 1
ATOM 642 N N . SER A 1 82 ? -22.031 -13.031 -25.172 1 93.12 82 SER A N 1
ATOM 643 C CA . SER A 1 82 ? -20.969 -13.094 -24.172 1 93.12 82 SER A CA 1
ATOM 644 C C . SER A 1 82 ? -20.781 -11.742 -23.484 1 93.12 82 SER A C 1
ATOM 646 O O . SER A 1 82 ? -20.781 -10.703 -24.141 1 93.12 82 SER A O 1
ATOM 648 N N . PRO A 1 83 ? -20.578 -11.82 -22.172 1 91.06 83 PRO A N 1
ATOM 649 C CA . PRO A 1 83 ? -20.359 -10.562 -21.453 1 91.06 83 PRO A CA 1
ATOM 650 C C . PRO A 1 83 ? -19.141 -9.797 -21.969 1 91.06 83 PRO A C 1
ATOM 652 O O . PRO A 1 83 ? -19.078 -8.57 -21.875 1 91.06 83 PRO A O 1
ATOM 655 N N . ILE A 1 84 ? -18.156 -10.477 -22.562 1 94.31 84 ILE A N 1
ATOM 656 C CA . ILE A 1 84 ? -16.953 -9.805 -23 1 94.31 84 ILE A CA 1
ATOM 657 C C . ILE A 1 84 ? -16.969 -9.656 -24.531 1 94.31 84 ILE A C 1
ATOM 659 O O . ILE A 1 84 ? -16 -9.188 -25.125 1 94.31 84 ILE A O 1
ATOM 663 N N . GLY A 1 85 ? -17.984 -10.148 -25.156 1 96.38 85 GLY A N 1
ATOM 664 C CA . GLY A 1 85 ? -18.188 -9.961 -26.594 1 96.38 85 GLY A CA 1
ATOM 665 C C . GLY A 1 85 ? -17.5 -11.016 -27.438 1 96.38 85 GLY A C 1
ATOM 666 O O . GLY A 1 85 ? -17.484 -10.93 -28.656 1 96.38 85 GLY A O 1
ATOM 667 N N . TYR A 1 86 ? -16.891 -12.055 -26.766 1 98.19 86 TYR A N 1
ATOM 668 C CA . TYR A 1 86 ? -16.125 -13.055 -27.5 1 98.19 86 TYR A CA 1
ATOM 669 C C . TYR A 1 86 ? -16.328 -14.438 -26.906 1 98.19 86 TYR A C 1
ATOM 671 O O . TYR A 1 86 ? -16.672 -14.578 -25.734 1 98.19 86 TYR A O 1
ATOM 679 N N . GLU A 1 87 ? -16.172 -15.445 -27.688 1 98.44 87 GLU A N 1
ATOM 680 C CA . GLU A 1 87 ? -16.031 -16.844 -27.281 1 98.44 87 GLU A CA 1
ATOM 681 C C . GLU A 1 87 ? -14.867 -17.516 -28.016 1 98.44 87 GLU A C 1
ATOM 683 O O . GLU A 1 87 ? -14.281 -16.938 -28.922 1 98.44 87 GLU A O 1
ATOM 688 N N . LEU A 1 88 ? -14.5 -18.641 -27.5 1 98.44 88 LEU A N 1
ATOM 689 C CA . LEU A 1 88 ? -13.391 -19.391 -28.078 1 98.44 88 LEU A CA 1
ATOM 690 C C . LEU A 1 88 ? -13.883 -20.672 -28.75 1 98.44 88 LEU A C 1
ATOM 692 O O . LEU A 1 88 ? -14.5 -21.516 -28.109 1 98.44 88 LEU A O 1
ATOM 696 N N . LEU A 1 89 ? -13.719 -20.75 -30.094 1 98.38 89 LEU A N 1
ATOM 697 C CA . LEU A 1 89 ? -13.914 -22.031 -30.766 1 98.38 89 LEU A CA 1
ATOM 698 C C . LEU A 1 89 ? -12.711 -22.938 -30.562 1 98.38 89 LEU A C 1
ATOM 700 O O . LEU A 1 89 ? -11.734 -22.859 -31.297 1 98.38 89 LEU A O 1
ATOM 704 N N . VAL A 1 90 ? -12.883 -23.891 -29.641 1 98.25 90 VAL A N 1
ATOM 705 C CA . VAL A 1 90 ? -11.758 -24.656 -29.125 1 98.25 90 VAL A CA 1
ATOM 706 C C . VAL A 1 90 ? -11.352 -25.719 -30.141 1 98.25 90 VAL A C 1
ATOM 708 O O . VAL A 1 90 ? -12.195 -26.484 -30.625 1 98.25 90 VAL A O 1
ATOM 711 N N . THR A 1 91 ? -10.062 -25.781 -30.406 1 97.88 91 THR A N 1
ATOM 712 C CA . THR A 1 91 ? -9.539 -26.766 -31.344 1 97.88 91 THR A CA 1
ATOM 713 C C . THR A 1 91 ? -8.664 -27.781 -30.609 1 97.88 91 THR A C 1
ATOM 715 O O . THR A 1 91 ? -8.398 -28.875 -31.141 1 97.88 91 THR A O 1
ATOM 718 N N . ASN A 1 92 ? -8.211 -27.422 -29.5 1 98.12 92 ASN A N 1
ATOM 719 C CA . ASN A 1 92 ? -7.383 -28.344 -28.719 1 98.12 92 ASN A CA 1
ATOM 720 C C . ASN A 1 92 ? -7.441 -28.03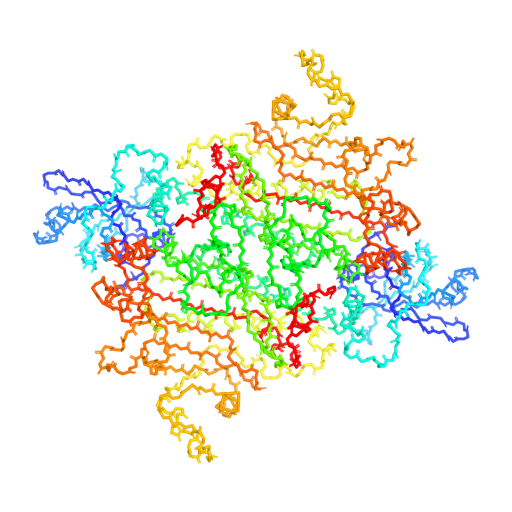1 -27.234 1 98.12 92 ASN A C 1
ATOM 722 O O . ASN A 1 92 ? -7.656 -26.875 -26.844 1 98.12 92 ASN A O 1
ATOM 726 N N . ILE A 1 93 ? -7.234 -29.062 -26.391 1 98.12 93 ILE A N 1
ATOM 727 C CA . ILE A 1 93 ? -7.172 -28.953 -24.938 1 98.12 93 ILE A CA 1
ATOM 728 C C . ILE A 1 93 ? -6.031 -29.812 -24.391 1 98.12 93 ILE A C 1
ATOM 730 O O . ILE A 1 93 ? -5.93 -31 -24.734 1 98.12 93 ILE A O 1
ATOM 734 N N . GLU A 1 94 ? -5.148 -29.188 -23.672 1 97.94 94 GLU A N 1
ATOM 735 C CA . GLU A 1 94 ? -4.074 -29.891 -22.969 1 97.94 94 GLU A CA 1
ATOM 736 C C . GLU A 1 94 ? -4.215 -29.734 -21.453 1 97.94 94 GLU A C 1
ATOM 738 O O . GLU A 1 94 ? -4.062 -28.641 -20.922 1 97.94 94 GLU A O 1
ATOM 743 N N . VAL A 1 95 ? -4.477 -30.844 -20.766 1 98.25 95 VAL A N 1
ATOM 744 C CA . VAL A 1 95 ? -4.645 -30.797 -19.312 1 98.25 95 VAL A CA 1
ATOM 745 C C . VAL A 1 95 ? -3.281 -30.672 -18.641 1 98.25 95 VAL A C 1
ATOM 747 O O . VAL A 1 95 ? -2.371 -31.453 -18.922 1 98.25 95 VAL A O 1
ATOM 750 N N . ILE A 1 96 ? -3.096 -29.672 -17.797 1 98.44 96 ILE A N 1
ATOM 751 C CA . ILE A 1 96 ? -1.87 -29.469 -17.031 1 98.44 96 ILE A CA 1
ATOM 752 C C . ILE A 1 96 ? -1.941 -30.25 -15.727 1 98.44 96 ILE A C 1
ATOM 754 O O . ILE A 1 96 ? -1.023 -31.016 -15.398 1 98.44 96 ILE A O 1
ATOM 758 N N . SER A 1 97 ? -2.992 -30.031 -14.992 1 98.25 97 SER A N 1
ATOM 759 C CA . SER A 1 97 ? -3.258 -30.703 -13.727 1 98.25 97 SER A CA 1
ATOM 760 C C . SER A 1 97 ? -4.75 -30.969 -13.531 1 98.25 97 SER A C 1
ATOM 762 O O . SER A 1 97 ? -5.559 -30.047 -13.648 1 98.25 97 SER A O 1
ATOM 764 N N . ARG A 1 98 ? -5.109 -32.156 -13.242 1 97.75 98 ARG A N 1
ATOM 765 C CA . ARG A 1 98 ? -6.508 -32.531 -13.047 1 97.75 98 ARG A CA 1
ATOM 766 C C . ARG A 1 98 ? -6.926 -32.344 -11.594 1 97.75 98 ARG A C 1
ATOM 768 O O . ARG A 1 98 ? -6.223 -32.781 -10.68 1 97.75 98 ARG A O 1
ATOM 775 N N . ALA A 1 99 ? -7.977 -31.641 -11.43 1 97.81 99 ALA A N 1
ATOM 776 C CA . ALA A 1 99 ? -8.562 -31.484 -10.102 1 97.81 99 ALA A CA 1
ATOM 777 C C . ALA A 1 99 ? -9.625 -32.562 -9.836 1 97.81 99 ALA A C 1
ATOM 779 O O . ALA A 1 99 ? -10.477 -32.812 -10.695 1 97.81 99 ALA A O 1
ATOM 780 N N . VAL A 1 100 ? -9.492 -33.125 -8.664 1 95.44 100 VAL A N 1
ATOM 781 C CA . VAL A 1 100 ? -10.469 -34.156 -8.289 1 95.44 100 VAL A CA 1
ATOM 782 C C . VAL A 1 100 ? -11.172 -33.75 -7.004 1 95.44 100 VAL A C 1
ATOM 784 O O . VAL A 1 100 ? -10.531 -33.344 -6.035 1 95.44 100 VAL A O 1
ATOM 787 N N . ASP A 1 101 ? -12.461 -33.781 -6.988 1 95.94 101 ASP A N 1
ATOM 788 C CA . ASP A 1 101 ? -13.312 -33.5 -5.828 1 95.94 101 ASP A CA 1
ATOM 789 C C . ASP A 1 101 ? -13.125 -32.094 -5.328 1 95.94 101 ASP A C 1
ATOM 791 O O . ASP A 1 101 ? -12.938 -31.859 -4.129 1 95.94 101 ASP A O 1
ATOM 795 N N . TYR A 1 102 ? -13.016 -31.203 -6.297 1 97.94 102 TYR A N 1
ATOM 796 C CA . TYR A 1 102 ? -13.023 -29.797 -5.91 1 97.94 102 TYR A CA 1
ATOM 797 C C . TYR A 1 102 ? -14.211 -29.484 -5.012 1 97.94 102 TYR A C 1
ATOM 799 O O . TYR A 1 102 ? -15.359 -29.781 -5.363 1 97.94 102 TYR A O 1
ATOM 807 N N . PRO A 1 103 ? -13.969 -28.859 -3.891 1 97.81 103 PRO A N 1
ATOM 808 C CA . PRO A 1 103 ? -15.008 -28.812 -2.857 1 97.81 103 PRO A CA 1
ATOM 809 C C . PRO A 1 103 ? -16.109 -27.797 -3.164 1 97.81 103 PRO A C 1
ATOM 811 O O . PRO A 1 103 ? -17.25 -27.969 -2.729 1 97.81 103 PRO A O 1
ATOM 814 N N . ILE A 1 104 ? -15.828 -26.766 -3.807 1 97.69 104 ILE A N 1
ATOM 815 C CA . ILE A 1 104 ? -16.828 -25.734 -4.062 1 97.69 104 ILE A CA 1
ATOM 816 C C . ILE A 1 104 ? -17.531 -26.016 -5.383 1 97.69 104 ILE A C 1
ATOM 818 O O . ILE A 1 104 ? -17.156 -25.484 -6.426 1 97.69 104 ILE A O 1
ATOM 822 N N . THR A 1 105 ? -18.578 -26.719 -5.312 1 94.25 105 THR A N 1
ATOM 823 C CA . THR A 1 105 ? -19.344 -27.156 -6.469 1 94.25 105 THR A CA 1
ATOM 824 C C . THR A 1 105 ? -20.422 -26.125 -6.816 1 94.25 105 THR A C 1
ATOM 826 O O . THR A 1 105 ? -20.625 -25.156 -6.074 1 94.25 105 THR A O 1
ATOM 829 N N . PRO A 1 106 ? -21.047 -26.219 -7.996 1 89.81 106 PRO A N 1
ATOM 830 C CA . PRO A 1 106 ? -22.047 -25.234 -8.422 1 89.81 106 PRO A CA 1
ATOM 831 C C . PRO A 1 106 ? -23.328 -25.328 -7.613 1 89.81 106 PRO A C 1
ATOM 833 O O . PRO A 1 106 ? -24.406 -25.531 -8.18 1 89.81 106 PRO A O 1
ATOM 836 N N . LYS A 1 107 ? -23.234 -25.438 -6.348 1 93.12 107 LYS A N 1
ATOM 837 C CA . LYS A 1 107 ? -24.344 -25.391 -5.402 1 93.12 107 LYS A CA 1
ATOM 838 C C . LYS A 1 107 ? -24.078 -24.375 -4.297 1 93.12 107 LYS A C 1
ATOM 840 O O . LYS A 1 107 ? -22.969 -23.828 -4.199 1 93.12 107 LYS A O 1
ATOM 845 N N . GLU A 1 108 ? -25.078 -24.125 -3.617 1 94.19 108 GLU A N 1
ATOM 846 C CA . GLU A 1 108 ? -24.938 -23.203 -2.5 1 94.19 108 GLU A CA 1
ATOM 847 C C . GLU A 1 108 ? -24.109 -23.812 -1.375 1 94.19 108 GLU A C 1
ATOM 849 O O . GLU A 1 108 ? -24.266 -25 -1.068 1 94.19 108 GLU A O 1
ATOM 854 N N . HIS A 1 109 ? -23.203 -23.062 -0.845 1 97.31 109 HIS A N 1
ATOM 855 C CA . HIS A 1 109 ? -22.406 -23.484 0.302 1 97.31 109 HIS A CA 1
ATOM 856 C C . HIS A 1 109 ? -22.562 -22.5 1.462 1 97.31 109 HIS A C 1
ATOM 858 O O . HIS A 1 109 ? -22.812 -21.312 1.248 1 97.31 109 HIS A O 1
ATOM 864 N N . GLY A 1 110 ? -22.422 -23.047 2.619 1 96.94 110 GLY A N 1
ATOM 865 C CA . GLY A 1 110 ? -22.484 -22.203 3.801 1 96.94 110 GLY A CA 1
ATOM 866 C C . GLY A 1 110 ? -21.281 -21.281 3.938 1 96.94 110 GLY A C 1
ATOM 867 O O . GLY A 1 110 ? -20.188 -21.609 3.455 1 96.94 110 GLY A O 1
ATOM 868 N N . THR A 1 111 ? -21.484 -20.219 4.629 1 95.19 111 THR A N 1
ATOM 869 C CA . THR A 1 111 ? -20.453 -19.188 4.801 1 95.19 111 THR A CA 1
ATOM 870 C C . THR A 1 111 ? -19.234 -19.75 5.496 1 95.19 111 THR A C 1
ATOM 872 O O . THR A 1 111 ? -18.094 -19.484 5.09 1 95.19 111 THR A O 1
ATOM 875 N N . GLU A 1 112 ? -19.406 -20.531 6.555 1 96.31 112 GLU A N 1
ATOM 876 C CA . GLU A 1 112 ? -18.297 -21.094 7.301 1 96.31 112 GLU A CA 1
ATOM 877 C C . GLU A 1 112 ? -17.438 -21.984 6.414 1 96.31 112 GLU A C 1
ATOM 879 O O . GLU A 1 112 ? -16.203 -21.938 6.465 1 96.31 112 GLU A O 1
ATOM 884 N N . PHE A 1 113 ? -18.141 -22.828 5.633 1 97.69 113 PHE A N 1
ATOM 885 C CA . PHE A 1 113 ? -17.438 -23.703 4.699 1 97.69 113 PHE A CA 1
ATOM 886 C C . PHE A 1 113 ? -16.625 -22.891 3.697 1 97.69 113 PHE A C 1
ATOM 888 O O . PHE A 1 113 ? -15.461 -23.203 3.432 1 97.69 113 PHE A O 1
ATOM 895 N N . LEU A 1 114 ? -17.203 -21.859 3.139 1 98.06 114 LEU A N 1
ATOM 896 C CA . LEU A 1 114 ? -16.531 -21 2.162 1 98.06 114 LEU A CA 1
ATOM 897 C C . LEU A 1 114 ? -15.336 -20.297 2.783 1 98.06 114 LEU A C 1
ATOM 899 O O . LEU A 1 114 ? -14.273 -20.188 2.156 1 98.06 114 LEU A O 1
ATOM 903 N N . MET A 1 115 ? -15.492 -19.875 4.02 1 97.25 115 MET A N 1
ATOM 904 C CA . MET A 1 115 ? -14.398 -19.203 4.719 1 97.25 115 MET A CA 1
ATOM 905 C C . MET A 1 115 ? -13.266 -20.172 5.02 1 97.25 115 MET A C 1
ATOM 907 O O . MET A 1 115 ? -12.094 -19.812 4.93 1 97.25 115 MET A O 1
ATOM 911 N N . ASP A 1 116 ? -13.578 -21.391 5.336 1 96.94 116 ASP A N 1
ATOM 912 C CA . ASP A 1 116 ? -12.57 -22.422 5.57 1 96.94 116 ASP A CA 1
ATOM 913 C C . ASP A 1 116 ? -11.797 -22.75 4.293 1 96.94 116 ASP A C 1
ATOM 915 O O . ASP A 1 116 ? -10.664 -23.219 4.348 1 96.94 116 ASP A O 1
ATOM 919 N N . ASN A 1 117 ? -12.469 -22.547 3.193 1 98.25 117 ASN A N 1
ATOM 920 C CA . ASN A 1 117 ? -11.859 -22.781 1.889 1 98.25 117 ASN A CA 1
ATOM 921 C C . ASN A 1 117 ? -11.648 -21.484 1.124 1 98.25 117 ASN A C 1
ATOM 923 O O . ASN A 1 117 ? -11.789 -21.438 -0.099 1 98.25 117 ASN A O 1
ATOM 927 N N . ARG A 1 118 ? -11.375 -20.469 1.89 1 98.5 118 ARG A N 1
ATOM 928 C CA . ARG A 1 118 ? -11.258 -19.141 1.296 1 98.5 118 ARG A CA 1
ATOM 929 C C . ARG A 1 118 ? -10.203 -19.125 0.197 1 98.5 118 ARG A C 1
ATOM 931 O O . ARG A 1 118 ? -10.352 -18.422 -0.803 1 98.5 118 ARG A O 1
ATOM 938 N N . HIS A 1 119 ? -9.109 -19.906 0.307 1 98.44 119 HIS A N 1
ATOM 939 C CA . HIS A 1 119 ? -8.039 -19.984 -0.68 1 98.44 119 HIS A CA 1
ATOM 940 C C . HIS A 1 119 ? -8.547 -20.547 -2.004 1 98.44 119 HIS A C 1
ATOM 942 O O . HIS A 1 119 ? -7.949 -20.312 -3.055 1 98.44 119 HIS A O 1
ATOM 948 N N . LEU A 1 120 ? -9.68 -21.219 -1.989 1 98.75 120 LEU A N 1
ATOM 949 C CA . LEU A 1 120 ? -10.344 -21.719 -3.186 1 98.75 120 LEU A CA 1
ATOM 950 C C . LEU A 1 120 ? -11.523 -20.828 -3.574 1 98.75 120 LEU A C 1
ATOM 952 O O . LEU A 1 120 ? -11.742 -20.562 -4.758 1 98.75 120 LEU A O 1
ATOM 956 N N . TRP A 1 121 ? -12.242 -20.344 -2.52 1 98.5 121 TRP A N 1
ATOM 957 C CA . TRP A 1 121 ? -13.43 -19.531 -2.756 1 98.5 121 TRP A CA 1
ATOM 958 C C . TRP A 1 121 ? -13.086 -18.281 -3.568 1 98.5 121 TRP A C 1
ATOM 960 O O . TRP A 1 121 ? -13.898 -17.797 -4.355 1 98.5 121 TRP A O 1
ATOM 970 N N . LEU A 1 122 ? -11.875 -17.797 -3.504 1 98.56 122 LEU A N 1
ATOM 971 C CA . LEU A 1 122 ? -11.414 -16.625 -4.238 1 98.56 122 LEU A CA 1
ATOM 972 C C . LEU A 1 122 ? -11.539 -16.844 -5.742 1 98.56 122 LEU A C 1
ATOM 974 O O . LEU A 1 122 ? -11.594 -15.883 -6.512 1 98.56 122 LEU A O 1
ATOM 978 N N . ARG A 1 123 ? -11.602 -18.078 -6.156 1 98.5 123 ARG A N 1
ATOM 979 C CA . ARG A 1 123 ? -11.641 -18.438 -7.574 1 98.5 123 ARG A CA 1
ATOM 980 C C . ARG A 1 123 ? -13.023 -18.219 -8.156 1 98.5 123 ARG A C 1
ATOM 982 O O . ARG A 1 123 ? -13.195 -18.203 -9.383 1 98.5 123 ARG A O 1
ATOM 989 N N . SER A 1 124 ? -14.016 -18.078 -7.301 1 97.75 124 SER A N 1
ATOM 990 C CA . SER A 1 124 ? -15.398 -17.953 -7.754 1 97.75 124 SER A CA 1
ATOM 991 C C . SER A 1 124 ? -15.641 -16.594 -8.414 1 97.75 124 SER A C 1
ATOM 993 O O . SER A 1 124 ? -14.945 -15.625 -8.117 1 97.75 124 SER A O 1
ATOM 995 N N . ARG A 1 125 ? -16.656 -16.547 -9.266 1 96.88 125 ARG A N 1
ATOM 996 C CA . ARG A 1 125 ? -16.969 -15.344 -10.031 1 96.88 125 ARG A CA 1
ATOM 997 C C . ARG A 1 125 ? -17.266 -14.164 -9.109 1 96.88 125 ARG A C 1
ATOM 999 O O . ARG A 1 125 ? -16.781 -13.055 -9.352 1 96.88 125 ARG A O 1
ATOM 1006 N N . ARG A 1 126 ? -18.016 -14.43 -8.117 1 97.19 126 ARG A N 1
ATOM 1007 C CA . ARG A 1 126 ? -18.406 -13.367 -7.188 1 97.19 126 ARG A CA 1
ATOM 1008 C C . ARG A 1 126 ? -17.188 -12.797 -6.473 1 97.19 126 ARG A C 1
ATOM 1010 O O . ARG A 1 126 ? -16.984 -11.578 -6.453 1 97.19 126 ARG A O 1
ATOM 1017 N N . GLN A 1 127 ? -16.375 -13.641 -5.898 1 98.44 127 GLN A N 1
ATOM 1018 C CA . GLN A 1 127 ? -15.211 -13.188 -5.141 1 98.44 127 GLN A CA 1
ATOM 1019 C C . GLN A 1 127 ? -14.172 -12.539 -6.062 1 98.44 127 GLN A C 1
ATOM 1021 O O . GLN A 1 127 ? -13.523 -11.562 -5.684 1 98.44 127 GLN A O 1
ATOM 1026 N N . HIS A 1 128 ? -14.055 -13.156 -7.227 1 98.69 128 HIS A N 1
ATOM 1027 C CA . HIS A 1 128 ? -13.188 -12.555 -8.234 1 98.69 128 HIS A CA 1
ATOM 1028 C C . HIS A 1 128 ? -13.602 -11.125 -8.539 1 98.69 128 HIS A C 1
ATOM 1030 O O . HIS A 1 128 ? -12.758 -10.227 -8.578 1 98.69 128 HIS A O 1
ATOM 1036 N N . ALA A 1 129 ? -14.859 -10.891 -8.758 1 98.81 129 ALA A N 1
ATOM 1037 C CA . ALA A 1 129 ? -15.383 -9.562 -9.055 1 98.81 129 ALA A CA 1
ATOM 1038 C C . ALA A 1 129 ? -15.102 -8.586 -7.918 1 98.81 129 ALA A C 1
ATOM 1040 O O . ALA A 1 129 ? -14.664 -7.457 -8.156 1 98.81 129 ALA A O 1
ATOM 1041 N N . VAL A 1 130 ? -15.289 -9.008 -6.707 1 98.88 130 VAL A N 1
ATOM 1042 C CA . VAL A 1 130 ? -15.062 -8.156 -5.543 1 98.88 130 VAL A CA 1
ATOM 1043 C C . VAL A 1 130 ? -13.586 -7.766 -5.473 1 98.88 130 VAL A C 1
ATOM 1045 O O . VAL A 1 130 ? -13.25 -6.605 -5.215 1 98.88 130 VAL A O 1
ATOM 1048 N N . MET A 1 131 ? -12.68 -8.75 -5.746 1 98.94 131 MET A N 1
ATOM 1049 C CA . MET A 1 131 ? -11.242 -8.477 -5.684 1 98.94 131 MET A CA 1
ATOM 1050 C C . MET A 1 131 ? -10.828 -7.5 -6.777 1 98.94 131 MET A C 1
ATOM 1052 O O . MET A 1 131 ? -9.945 -6.668 -6.57 1 98.94 131 MET A O 1
ATOM 1056 N N . LYS A 1 132 ? -11.469 -7.621 -7.945 1 98.88 132 LYS A N 1
ATOM 1057 C CA . LYS A 1 132 ? -11.164 -6.703 -9.039 1 98.88 132 LYS A CA 1
ATOM 1058 C C . LYS A 1 132 ? -11.609 -5.285 -8.703 1 98.88 132 LYS A C 1
ATOM 1060 O O . LYS A 1 132 ? -10.914 -4.316 -9.016 1 98.88 132 LYS A O 1
ATOM 1065 N N . ILE A 1 133 ? -12.766 -5.148 -8.102 1 98.94 133 ILE A N 1
ATOM 1066 C CA . ILE A 1 133 ? -13.25 -3.838 -7.676 1 98.94 133 ILE A CA 1
ATOM 1067 C C . ILE A 1 133 ? -12.32 -3.27 -6.605 1 98.94 133 ILE A C 1
ATOM 1069 O O . ILE A 1 133 ? -11.953 -2.094 -6.648 1 98.94 133 ILE A O 1
ATOM 1073 N N . ARG A 1 134 ? -11.945 -4.082 -5.617 1 98.94 134 ARG A N 1
ATOM 1074 C CA . ARG A 1 134 ? -10.984 -3.678 -4.598 1 98.94 134 ARG A CA 1
ATOM 1075 C C . ARG A 1 134 ? -9.703 -3.146 -5.234 1 98.94 134 ARG A C 1
ATOM 1077 O O . ARG A 1 134 ? -9.195 -2.094 -4.84 1 98.94 134 ARG A O 1
ATOM 1084 N N . ASN A 1 135 ? -9.227 -3.889 -6.199 1 98.88 135 ASN A N 1
ATOM 1085 C CA . ASN A 1 135 ? -8.023 -3.484 -6.918 1 98.88 135 ASN A CA 1
ATOM 1086 C C . ASN A 1 135 ? -8.195 -2.127 -7.59 1 98.88 135 ASN A C 1
ATOM 1088 O O . ASN A 1 135 ? -7.285 -1.298 -7.574 1 98.88 135 ASN A O 1
ATOM 1092 N N . GLU A 1 136 ? -9.305 -1.909 -8.219 1 98.88 136 GLU A N 1
ATOM 1093 C CA . GLU A 1 136 ? -9.555 -0.646 -8.906 1 98.88 136 GLU A CA 1
ATOM 1094 C C . GLU A 1 136 ? -9.602 0.519 -7.922 1 98.88 136 GLU A C 1
ATOM 1096 O O . GLU A 1 136 ? -9.086 1.601 -8.211 1 98.88 136 GLU A O 1
ATOM 1101 N N . ILE A 1 137 ? -10.227 0.297 -6.785 1 98.94 137 ILE A N 1
ATOM 1102 C CA . ILE A 1 137 ? -10.273 1.327 -5.754 1 98.94 137 ILE A CA 1
ATOM 1103 C C . ILE A 1 137 ? -8.852 1.692 -5.324 1 98.94 137 ILE A C 1
ATOM 1105 O O . ILE A 1 137 ? -8.523 2.873 -5.199 1 98.94 137 ILE A O 1
ATOM 1109 N N . ILE A 1 138 ? -8.023 0.705 -5.113 1 98.88 138 ILE A N 1
ATOM 1110 C CA . ILE A 1 138 ? -6.641 0.92 -4.707 1 98.88 138 ILE A CA 1
ATOM 1111 C C . ILE A 1 138 ? -5.898 1.683 -5.801 1 98.88 138 ILE A C 1
ATOM 1113 O O . ILE A 1 138 ? -5.234 2.688 -5.527 1 98.88 138 ILE A O 1
ATOM 1117 N N . ARG A 1 139 ? -5.988 1.197 -7.047 1 98.75 139 ARG A N 1
ATOM 1118 C CA . ARG A 1 139 ? -5.328 1.854 -8.172 1 98.75 139 ARG A CA 1
ATOM 1119 C C . ARG A 1 139 ? -5.742 3.316 -8.266 1 98.75 139 ARG A C 1
ATOM 1121 O O . ARG A 1 139 ? -4.891 4.203 -8.391 1 98.75 139 ARG A O 1
ATOM 1128 N N . ALA A 1 140 ? -7.008 3.588 -8.203 1 98.88 140 ALA A N 1
ATOM 1129 C CA . ALA A 1 140 ? -7.551 4.941 -8.305 1 98.88 140 ALA A CA 1
ATOM 1130 C C . ALA A 1 140 ? -7.066 5.809 -7.145 1 98.88 140 ALA A C 1
ATOM 1132 O O . ALA A 1 140 ? -6.852 7.012 -7.309 1 98.88 140 ALA A O 1
ATOM 1133 N N . THR A 1 141 ? -6.961 5.23 -5.977 1 98.94 141 THR A N 1
ATOM 1134 C CA . THR A 1 141 ? -6.469 5.945 -4.805 1 98.94 141 THR A CA 1
ATOM 1135 C C . THR A 1 141 ? -5.062 6.484 -5.051 1 98.94 141 THR A C 1
ATOM 1137 O O . THR A 1 141 ? -4.801 7.672 -4.84 1 98.94 141 THR A O 1
ATOM 1140 N N . TYR A 1 142 ? -4.188 5.648 -5.496 1 98.75 142 TYR A N 1
ATOM 1141 C CA . TYR A 1 142 ? -2.822 6.082 -5.766 1 98.75 142 TYR A CA 1
ATOM 1142 C C . TYR A 1 142 ? -2.789 7.133 -6.867 1 98.75 142 TYR A C 1
ATOM 1144 O O . TYR A 1 142 ? -2.014 8.086 -6.801 1 98.75 142 TYR A O 1
ATOM 1152 N N . GLU A 1 143 ? -3.613 6.965 -7.871 1 98.62 143 GLU A N 1
ATOM 1153 C CA . GLU A 1 143 ? -3.688 7.953 -8.945 1 98.62 143 GLU A CA 1
ATOM 1154 C C . GLU A 1 143 ? -4.16 9.305 -8.422 1 98.62 143 GLU A C 1
ATOM 1156 O O . GLU A 1 143 ? -3.553 10.336 -8.711 1 98.62 143 GLU A O 1
ATOM 1161 N N . PHE A 1 144 ? -5.234 9.336 -7.648 1 98.81 144 PHE A N 1
ATOM 1162 C CA . PHE A 1 144 ? -5.801 10.562 -7.113 1 98.81 144 PHE A CA 1
ATOM 1163 C C . PHE A 1 144 ? -4.762 11.336 -6.309 1 98.81 144 PHE A C 1
ATOM 1165 O O . PHE A 1 144 ? -4.539 12.523 -6.551 1 98.81 144 PHE A O 1
ATOM 1172 N N . TYR A 1 145 ? -4.145 10.648 -5.324 1 98.81 145 TYR A N 1
ATOM 1173 C CA . TYR A 1 145 ? -3.242 11.336 -4.41 1 98.81 145 TYR A CA 1
ATOM 1174 C C . TYR A 1 145 ? -1.966 11.766 -5.125 1 98.81 145 TYR A C 1
ATOM 1176 O O . TYR A 1 145 ? -1.417 12.828 -4.836 1 98.81 145 TYR A O 1
ATOM 1184 N N . ASN A 1 146 ? -1.494 10.922 -6.043 1 97.94 146 ASN A N 1
ATOM 1185 C CA . ASN A 1 146 ? -0.349 11.352 -6.84 1 97.94 146 ASN A CA 1
ATOM 1186 C C . ASN A 1 146 ? -0.664 12.609 -7.645 1 97.94 146 ASN A C 1
ATOM 1188 O O . ASN A 1 146 ? 0.127 13.555 -7.66 1 97.94 146 ASN A O 1
ATOM 1192 N N . GLU A 1 147 ? -1.813 12.648 -8.312 1 97.81 147 GLU A N 1
ATOM 1193 C CA . GLU A 1 147 ? -2.203 13.781 -9.148 1 97.81 147 GLU A CA 1
ATOM 1194 C C . GLU A 1 147 ? -2.406 15.039 -8.312 1 97.81 147 GLU A C 1
ATOM 1196 O O . GLU A 1 147 ? -2.207 16.156 -8.805 1 97.81 147 GLU A O 1
ATOM 1201 N N . GLN A 1 148 ? -2.75 14.836 -7.074 1 97.88 148 GLN A N 1
ATOM 1202 C CA . GLN A 1 148 ? -3.004 15.969 -6.195 1 97.88 148 GLN A CA 1
ATOM 1203 C C . GLN A 1 148 ? -1.741 16.375 -5.438 1 97.88 148 GLN A C 1
ATOM 1205 O O . GLN A 1 148 ? -1.79 17.219 -4.547 1 97.88 148 GLN A O 1
ATOM 1210 N N . GLY A 1 149 ? -0.641 15.758 -5.699 1 97.5 149 GLY A N 1
ATOM 1211 C CA . GLY A 1 149 ? 0.643 16.188 -5.176 1 97.5 149 GLY A CA 1
ATOM 1212 C C . GLY A 1 149 ? 0.952 15.625 -3.805 1 97.5 149 GLY A C 1
ATOM 1213 O O . GLY A 1 149 ? 1.781 16.172 -3.072 1 97.5 149 GLY A O 1
ATOM 1214 N N . PHE A 1 150 ? 0.28 14.555 -3.391 1 98.88 150 PHE A N 1
ATOM 1215 C CA . PHE A 1 150 ? 0.547 13.93 -2.102 1 98.88 150 PHE A CA 1
ATOM 1216 C C . PHE A 1 150 ? 1.774 13.031 -2.182 1 98.88 150 PHE A C 1
ATOM 1218 O O . PHE A 1 150 ? 2.064 12.461 -3.234 1 98.88 150 PHE A O 1
ATOM 1225 N N . VAL A 1 151 ? 2.459 12.883 -1.06 1 98.88 151 VAL A N 1
ATOM 1226 C CA . VAL A 1 151 ? 3.576 11.953 -0.912 1 98.88 151 VAL A CA 1
ATOM 1227 C C . VAL A 1 151 ? 3.143 10.758 -0.075 1 98.88 151 VAL A C 1
ATOM 1229 O O . VAL A 1 151 ? 2.553 10.914 0.996 1 98.88 151 VAL A O 1
ATOM 1232 N N . LYS A 1 152 ? 3.346 9.539 -0.615 1 98.88 152 LYS A N 1
ATOM 1233 C CA . LYS A 1 152 ? 3.068 8.328 0.151 1 98.88 152 LYS A CA 1
ATOM 1234 C C . LYS A 1 152 ? 4.066 8.156 1.292 1 98.88 152 LYS A C 1
ATOM 1236 O O . LYS A 1 152 ? 5.281 8.211 1.075 1 98.88 152 LYS A O 1
ATOM 1241 N N . VAL A 1 153 ? 3.559 8.016 2.549 1 98.81 153 VAL A N 1
ATOM 1242 C CA . VAL A 1 153 ? 4.355 7.801 3.754 1 98.81 153 VAL A CA 1
ATOM 1243 C C . VAL A 1 153 ? 3.855 6.562 4.492 1 98.81 153 VAL A C 1
ATOM 1245 O O . VAL A 1 153 ? 2.652 6.301 4.539 1 98.81 153 VAL A O 1
ATOM 1248 N N . ASP A 1 154 ? 4.777 5.801 5.02 1 98.62 154 ASP A N 1
ATOM 1249 C CA . ASP A 1 154 ? 4.426 4.594 5.762 1 98.62 154 ASP A CA 1
ATOM 1250 C C . ASP A 1 154 ? 4.727 4.758 7.25 1 98.62 154 ASP A C 1
ATOM 1252 O O . ASP A 1 154 ? 5.875 4.625 7.676 1 98.62 154 ASP A O 1
ATOM 1256 N N . PRO A 1 155 ? 3.701 5.016 8.047 1 98 155 PRO A N 1
ATOM 1257 C CA . PRO A 1 155 ? 3.918 5.008 9.492 1 98 155 PRO A CA 1
ATOM 1258 C C . PRO A 1 155 ? 4.211 3.613 10.039 1 98 155 PRO A C 1
ATOM 1260 O O . PRO A 1 155 ? 3.867 2.613 9.406 1 98 155 PRO A O 1
ATOM 1263 N N . PRO A 1 156 ? 4.875 3.566 11.156 1 97.25 156 PRO A N 1
ATOM 1264 C CA . PRO A 1 156 ? 5.184 2.248 11.711 1 97.25 156 PRO A CA 1
ATOM 1265 C C . PRO A 1 156 ? 3.941 1.511 12.203 1 97.25 156 PRO A C 1
ATOM 1267 O O . PRO A 1 156 ? 2.998 2.139 12.695 1 97.25 156 PRO A O 1
ATOM 1270 N N . ILE A 1 157 ? 3.994 0.179 12.117 1 97.38 157 ILE A N 1
ATOM 1271 C CA . ILE A 1 157 ? 2.955 -0.705 12.633 1 97.38 157 ILE A CA 1
ATOM 1272 C C . ILE A 1 157 ? 3.238 -1.031 14.102 1 97.38 157 ILE A C 1
ATOM 1274 O O . ILE A 1 157 ? 2.322 -1.058 14.922 1 97.38 157 ILE A O 1
ATOM 1278 N N . LEU A 1 158 ? 4.492 -1.273 14.414 1 96.62 158 LEU A N 1
ATOM 1279 C CA . LEU A 1 158 ? 4.914 -1.49 15.789 1 96.62 158 LEU A CA 1
ATOM 1280 C C . LEU A 1 158 ? 5.164 -0.163 16.5 1 96.62 158 LEU A C 1
ATOM 1282 O O . LEU A 1 158 ? 6.039 0.605 16.094 1 96.62 158 LEU A O 1
ATOM 1286 N N . THR A 1 159 ? 4.406 0.109 17.5 1 93.88 159 THR A N 1
ATOM 1287 C CA . THR A 1 159 ? 4.52 1.376 18.219 1 93.88 159 THR A CA 1
ATOM 1288 C C . THR A 1 159 ? 4.715 1.138 19.703 1 93.88 159 THR A C 1
ATOM 1290 O O . THR A 1 159 ? 4.316 0.096 20.234 1 93.88 159 THR A O 1
ATOM 1293 N N . GLY A 1 160 ? 5.375 2.08 20.344 1 87.44 160 GLY A N 1
ATOM 1294 C CA . GLY A 1 160 ? 5.648 1.972 21.781 1 87.44 160 GLY A CA 1
ATOM 1295 C C . GLY A 1 160 ? 4.484 2.414 22.641 1 87.44 160 GLY A C 1
ATOM 1296 O O . GLY A 1 160 ? 4.48 2.188 23.859 1 87.44 160 GLY A O 1
ATOM 1297 N N . SER A 1 161 ? 3.643 3.129 22.156 1 76.5 161 SER A N 1
ATOM 1298 C CA . SER A 1 161 ? 2.518 3.623 22.938 1 76.5 161 SER A CA 1
ATOM 1299 C C . SER A 1 161 ? 1.192 3.385 22.234 1 76.5 161 SER A C 1
ATOM 1301 O O . SER A 1 161 ? 1.169 3.141 21.016 1 76.5 161 SER A O 1
ATOM 1303 N N . ALA A 1 162 ? 0.206 3.279 23.078 1 66.06 162 ALA A N 1
ATOM 1304 C CA . ALA A 1 162 ? -1.144 3.184 22.516 1 66.06 162 ALA A CA 1
ATOM 1305 C C . ALA A 1 162 ? -1.621 4.539 22 1 66.06 162 ALA A C 1
ATOM 1307 O O . ALA A 1 162 ? -1.772 5.488 22.781 1 66.06 162 ALA A O 1
ATOM 1308 N N . PRO A 1 163 ? -1.621 4.719 20.672 1 56.53 163 PRO A N 1
ATOM 1309 C CA . PRO A 1 163 ? -1.972 6.047 20.172 1 56.53 163 PRO A CA 1
ATOM 1310 C C . PRO A 1 163 ? -3.225 6.621 20.828 1 56.53 163 PRO A C 1
ATOM 1312 O O . PRO A 1 163 ? -3.293 7.824 21.094 1 56.53 163 PRO A O 1
ATOM 1315 N N . GLU A 1 164 ? -4.293 5.738 20.891 1 56.84 164 GLU A N 1
ATOM 1316 C CA . GLU A 1 164 ? -5.57 6.309 21.297 1 56.84 164 GLU A CA 1
ATOM 1317 C C . GLU A 1 164 ? -5.887 5.977 22.766 1 56.84 164 GLU A C 1
ATOM 1319 O O . GLU A 1 164 ? -6.98 6.277 23.25 1 56.84 164 GLU A O 1
ATOM 1324 N N . GLY A 1 165 ? -4.855 5.609 23.453 1 58.34 165 GLY A N 1
ATOM 1325 C CA . GLY A 1 165 ? -5.137 5.316 24.844 1 58.34 165 GLY A CA 1
ATOM 1326 C C . GLY A 1 165 ? -6.148 4.203 25.031 1 58.34 165 GLY A C 1
ATOM 1327 O O . GLY A 1 165 ? -6.883 4.18 26.016 1 58.34 165 GLY A O 1
ATOM 1328 N N . THR A 1 166 ? -6.324 3.41 24.016 1 63.91 166 THR A N 1
ATOM 1329 C CA . THR A 1 166 ? -7.371 2.398 24.094 1 63.91 166 THR A CA 1
ATOM 1330 C C . THR A 1 166 ? -6.809 1.082 24.625 1 63.91 166 THR A C 1
ATOM 1332 O O . THR A 1 166 ? -5.598 0.86 24.594 1 63.91 166 THR A O 1
ATOM 1335 N N . SER A 1 167 ? -7.707 0.324 25.141 1 68.31 167 SER A N 1
ATOM 1336 C CA . SER A 1 167 ? -7.406 -1.003 25.672 1 68.31 167 SER A CA 1
ATOM 1337 C C . SER A 1 167 ? -7.551 -2.07 24.594 1 68.31 167 SER A C 1
ATOM 1339 O O . SER A 1 167 ? -7.176 -3.227 24.797 1 68.31 167 SER A O 1
ATOM 1341 N N . GLU A 1 168 ? -7.922 -1.756 23.422 1 85.31 168 GLU A N 1
ATOM 1342 C CA . GLU A 1 168 ? -8.188 -2.756 22.391 1 85.31 168 GLU A CA 1
ATOM 1343 C C . GLU A 1 168 ? -7.031 -2.852 21.406 1 85.31 168 GLU A C 1
ATOM 1345 O O . GLU A 1 168 ? -7.234 -2.785 20.188 1 85.31 168 GLU A O 1
ATOM 1350 N N . LEU A 1 169 ? -5.906 -3.127 22.031 1 91 169 LEU A N 1
ATOM 1351 C CA . LEU A 1 169 ? -4.688 -3.207 21.234 1 91 169 LEU A CA 1
ATOM 1352 C C . LEU A 1 169 ? -4.102 -4.613 21.281 1 91 169 LEU A C 1
ATOM 1354 O O . LEU A 1 169 ? -4.254 -5.324 22.281 1 91 169 LEU A O 1
ATOM 1358 N N . PHE A 1 170 ? -3.467 -4.965 20.188 1 94.06 170 PHE A N 1
ATOM 1359 C CA . PHE A 1 170 ? -2.615 -6.148 20.188 1 94.06 170 PHE A CA 1
ATOM 1360 C C . PHE A 1 170 ? -1.234 -5.82 20.75 1 94.06 170 PHE A C 1
ATOM 1362 O O . PHE A 1 170 ? -0.564 -4.91 20.25 1 94.06 170 PHE A O 1
ATOM 1369 N N . ALA A 1 171 ? -0.895 -6.535 21.703 1 93.38 171 ALA A N 1
ATOM 1370 C CA . ALA A 1 171 ? 0.409 -6.332 22.328 1 93.38 171 ALA A CA 1
ATOM 1371 C C . ALA A 1 171 ? 1.407 -7.395 21.891 1 93.38 171 ALA A C 1
ATOM 1373 O O . ALA A 1 171 ? 1.026 -8.531 21.609 1 93.38 171 ALA A O 1
ATOM 1374 N N . THR A 1 172 ? 2.684 -7.039 21.75 1 93.81 172 THR A N 1
ATOM 1375 C CA . THR A 1 172 ? 3.77 -7.961 21.438 1 93.81 172 THR A CA 1
ATOM 1376 C C . THR A 1 172 ? 5.059 -7.535 22.141 1 93.81 172 THR A C 1
ATOM 1378 O O . THR A 1 172 ? 5.152 -6.418 22.656 1 93.81 172 THR A O 1
ATOM 1381 N N . LYS A 1 173 ? 5.988 -8.492 22.281 1 93.69 173 LYS A N 1
ATOM 1382 C CA . LYS A 1 173 ? 7.309 -8.172 22.812 1 93.69 173 LYS A CA 1
ATOM 1383 C C . LYS A 1 173 ? 8.266 -7.754 21.703 1 93.69 173 LYS A C 1
ATOM 1385 O O . LYS A 1 173 ? 8.492 -8.508 20.75 1 93.69 173 LYS A O 1
ATOM 1390 N N . TYR A 1 174 ? 8.695 -6.559 21.859 1 94.88 174 TYR A N 1
ATOM 1391 C CA . TYR A 1 174 ? 9.742 -6.043 20.984 1 94.88 174 TYR A CA 1
ATOM 1392 C C . TYR A 1 174 ? 11.109 -6.148 21.656 1 94.88 174 TYR A C 1
ATOM 1394 O O . TYR A 1 174 ? 11.617 -5.164 22.188 1 94.88 174 TYR A O 1
ATOM 1402 N N . PHE A 1 175 ? 11.602 -7.348 21.594 1 93.5 175 PHE A N 1
ATOM 1403 C CA . PHE A 1 175 ? 12.82 -7.695 22.328 1 93.5 175 PHE A CA 1
ATOM 1404 C C . PHE A 1 175 ? 12.672 -7.383 23.812 1 93.5 175 PHE A C 1
ATOM 1406 O O . PHE A 1 175 ? 11.859 -8 24.5 1 93.5 175 PHE A O 1
ATOM 1413 N N . ASP A 1 176 ? 13.305 -6.289 24.281 1 91.62 176 ASP A N 1
ATOM 1414 C CA . ASP A 1 176 ? 13.266 -6.012 25.719 1 91.62 176 ASP A CA 1
ATOM 1415 C C . ASP A 1 176 ? 12.188 -4.988 26.047 1 91.62 176 ASP A C 1
ATOM 1417 O O . ASP A 1 176 ? 12.031 -4.59 27.203 1 91.62 176 ASP A O 1
ATOM 1421 N N . GLU A 1 177 ? 11.414 -4.648 25.078 1 92.25 177 GLU A N 1
ATOM 1422 C CA . GLU A 1 177 ? 10.375 -3.645 25.281 1 92.25 177 GLU A CA 1
ATOM 1423 C C . GLU A 1 177 ? 9.008 -4.156 24.844 1 92.25 177 GLU A C 1
ATOM 1425 O O . GLU A 1 177 ? 8.922 -5.148 24.109 1 92.25 177 GLU A O 1
ATOM 1430 N N . ASP A 1 178 ? 8.023 -3.525 25.422 1 92.12 178 ASP A N 1
ATOM 1431 C CA . ASP A 1 178 ? 6.668 -3.803 24.953 1 92.12 178 ASP A CA 1
ATOM 1432 C C . ASP A 1 178 ? 6.316 -2.934 23.75 1 92.12 178 ASP A C 1
ATOM 1434 O O . ASP A 1 178 ? 6.75 -1.782 23.672 1 92.12 178 ASP A O 1
ATOM 1438 N N . ALA A 1 179 ? 5.605 -3.506 22.828 1 94.12 179 ALA A N 1
ATOM 1439 C CA . ALA A 1 179 ? 5.105 -2.773 21.672 1 94.12 179 ALA A CA 1
ATOM 1440 C C . ALA A 1 179 ? 3.656 -3.146 21.375 1 94.12 179 ALA A C 1
ATOM 1442 O O . ALA A 1 179 ? 3.135 -4.121 21.906 1 94.12 179 ALA A O 1
ATOM 1443 N N . TYR A 1 180 ? 3.012 -2.383 20.594 1 94.5 180 TYR A N 1
ATOM 1444 C CA . TYR A 1 180 ? 1.624 -2.58 20.203 1 94.5 180 TYR A CA 1
ATOM 1445 C C . TYR A 1 180 ? 1.462 -2.428 18.688 1 94.5 180 TYR A C 1
ATOM 1447 O O . TYR A 1 180 ? 2.209 -1.683 18.062 1 94.5 180 TYR A O 1
ATOM 1455 N N . LEU A 1 181 ? 0.501 -3.234 18.141 1 96.25 181 LEU A N 1
ATOM 1456 C CA . LEU A 1 181 ? 0.153 -3.033 16.734 1 96.25 181 LEU A CA 1
ATOM 1457 C C . LEU A 1 181 ? -0.729 -1.8 16.562 1 96.25 181 LEU A C 1
ATOM 1459 O O . LEU A 1 181 ? -1.665 -1.59 17.344 1 96.25 181 LEU A O 1
ATOM 1463 N N . SER A 1 182 ? -0.469 -1.038 15.586 1 93.94 182 SER A N 1
ATOM 1464 C CA . SER A 1 182 ? -1.06 0.287 15.43 1 93.94 182 SER A CA 1
ATOM 1465 C C . SER A 1 182 ? -2.523 0.193 15.016 1 93.94 182 SER A C 1
ATOM 1467 O O . SER A 1 182 ? -2.891 -0.664 14.211 1 93.94 182 SER A O 1
ATOM 1469 N N . GLN A 1 183 ? -3.307 1.106 15.531 1 94.06 183 GLN A N 1
ATOM 1470 C CA . GLN A 1 183 ? -4.699 1.26 15.117 1 94.06 183 GLN A CA 1
ATOM 1471 C C . GLN A 1 183 ? -4.848 2.373 14.086 1 94.06 183 GLN A C 1
ATOM 1473 O O . GLN A 1 183 ? -5.898 2.506 13.453 1 94.06 183 GLN A O 1
ATOM 1478 N N . SER A 1 184 ? -3.855 3.139 13.977 1 94 184 SER A N 1
ATOM 1479 C CA . SER A 1 184 ? -3.812 4.258 13.039 1 94 184 SER A CA 1
ATOM 1480 C C . SER A 1 184 ? -2.396 4.805 12.898 1 94 184 SER A C 1
ATOM 1482 O O . SER A 1 184 ? -1.589 4.699 13.82 1 94 184 SER A O 1
ATOM 1484 N N . GLY A 1 185 ? -2.068 5.348 11.75 1 95.44 185 GLY A N 1
ATOM 1485 C CA . GLY A 1 185 ? -0.798 6.027 11.562 1 95.44 185 GLY A CA 1
ATOM 1486 C C . GLY A 1 185 ? -0.896 7.531 11.719 1 95.44 185 GLY A C 1
ATOM 1487 O O . GLY A 1 185 ? 0.073 8.25 11.477 1 95.44 185 GLY A O 1
ATOM 1488 N N . GLN A 1 186 ? -1.932 8.031 12.242 1 96.62 186 GLN A N 1
ATOM 1489 C CA . GLN A 1 186 ? -2.297 9.445 12.172 1 96.62 186 GLN A CA 1
ATOM 1490 C C . GLN A 1 186 ? -1.222 10.32 12.812 1 96.62 186 GLN A C 1
ATOM 1492 O O . GLN A 1 186 ? -0.805 11.32 12.227 1 96.62 186 GLN A O 1
ATOM 1497 N N . LEU A 1 187 ? -0.751 9.977 14.008 1 96.62 187 LEU A N 1
ATOM 1498 C CA . LEU A 1 187 ? 0.192 10.852 14.695 1 96.62 187 LEU A CA 1
ATOM 1499 C C . LEU A 1 187 ? 1.479 11 13.891 1 96.62 187 LEU A C 1
ATOM 1501 O O . LEU A 1 187 ? 2.01 12.109 13.766 1 96.62 187 LEU A O 1
ATOM 1505 N N . TYR A 1 188 ? 1.949 9.938 13.352 1 97.56 188 TYR A N 1
ATOM 1506 C CA . TYR A 1 188 ? 3.16 9.961 12.539 1 97.56 188 TYR A CA 1
ATOM 1507 C C . TYR A 1 188 ? 2.926 10.711 11.234 1 97.56 188 TYR A C 1
ATOM 1509 O O . TYR A 1 188 ? 3.828 11.375 10.719 1 97.56 188 TYR A O 1
ATOM 1517 N N . MET A 1 189 ? 1.704 10.586 10.727 1 98.62 189 MET A N 1
ATOM 1518 C CA . MET A 1 189 ? 1.368 11.289 9.492 1 98.62 189 MET A CA 1
ATOM 1519 C C . MET A 1 189 ? 1.353 12.805 9.719 1 98.62 189 MET A C 1
ATOM 1521 O O . MET A 1 189 ? 1.685 13.57 8.812 1 98.62 189 MET A O 1
ATOM 1525 N N . GLU A 1 190 ? 0.977 13.258 10.898 1 98.69 190 GLU A N 1
ATOM 1526 C CA . GLU A 1 190 ? 1.066 14.68 11.203 1 98.69 190 GLU A CA 1
ATOM 1527 C C . GLU A 1 190 ? 2.51 15.172 11.133 1 98.69 190 GLU A C 1
ATOM 1529 O O . GLU A 1 190 ? 2.781 16.25 10.594 1 98.69 190 GLU A O 1
ATOM 1534 N N . ALA A 1 191 ? 3.424 14.375 11.656 1 98.75 191 ALA A N 1
ATOM 1535 C CA . ALA A 1 191 ? 4.84 14.711 11.547 1 98.75 191 ALA A CA 1
ATOM 1536 C C . ALA A 1 191 ? 5.289 14.758 10.094 1 98.75 191 ALA A C 1
ATOM 1538 O O . ALA A 1 191 ? 5.996 15.68 9.68 1 98.75 191 ALA A O 1
ATOM 1539 N N . ALA A 1 192 ? 4.84 13.797 9.352 1 98.88 192 ALA A N 1
ATOM 1540 C CA . ALA A 1 192 ? 5.223 13.727 7.949 1 98.88 192 ALA A CA 1
ATOM 1541 C C . ALA A 1 192 ? 4.676 14.922 7.172 1 98.88 192 ALA A C 1
ATOM 1543 O O . ALA A 1 192 ? 5.332 15.43 6.262 1 98.88 192 ALA A O 1
ATOM 1544 N N . ALA A 1 193 ? 3.482 15.352 7.484 1 98.88 193 ALA A N 1
ATOM 1545 C CA . ALA A 1 193 ? 2.869 16.484 6.793 1 98.88 193 ALA A CA 1
ATOM 1546 C C . ALA A 1 193 ? 3.658 17.766 7.035 1 98.88 193 ALA A C 1
ATOM 1548 O O . ALA A 1 193 ? 3.744 18.625 6.152 1 98.88 193 ALA A O 1
ATOM 1549 N N . MET A 1 194 ? 4.266 17.906 8.219 1 98.81 194 MET A N 1
ATOM 1550 C CA . MET A 1 194 ? 5.074 19.078 8.523 1 98.81 194 MET A CA 1
ATOM 1551 C C . MET A 1 194 ? 6.363 19.078 7.707 1 98.81 194 MET A C 1
ATOM 1553 O O . MET A 1 194 ? 7.027 20.109 7.582 1 98.81 194 MET A O 1
ATOM 1557 N N . ALA A 1 195 ? 6.715 17.938 7.18 1 98.81 195 ALA A N 1
ATOM 1558 C CA . ALA A 1 195 ? 7.945 17.812 6.402 1 98.81 195 ALA A CA 1
ATOM 1559 C C . ALA A 1 195 ? 7.656 17.859 4.902 1 98.81 195 ALA A C 1
ATOM 1561 O O . ALA A 1 195 ? 8.398 18.484 4.145 1 98.81 195 ALA A O 1
ATOM 1562 N N . LEU A 1 196 ? 6.473 17.25 4.508 1 98.88 196 LEU A N 1
ATOM 1563 C CA . LEU A 1 196 ? 6.27 16.969 3.092 1 98.88 196 LEU A CA 1
ATOM 1564 C C . LEU A 1 196 ? 5.023 17.672 2.568 1 98.88 196 LEU A C 1
ATOM 1566 O O . LEU A 1 196 ? 4.719 17.609 1.375 1 98.88 196 LEU A O 1
ATOM 1570 N N . GLY A 1 197 ? 4.277 18.375 3.383 1 98.69 197 GLY A N 1
ATOM 1571 C CA . GLY A 1 197 ? 3.119 19.156 2.984 1 98.69 197 GLY A CA 1
ATOM 1572 C C . GLY A 1 197 ? 1.836 18.344 2.947 1 98.69 197 GLY A C 1
ATOM 1573 O O . GLY A 1 197 ? 1.076 18.328 3.918 1 98.69 197 GLY A O 1
ATOM 1574 N N . LYS A 1 198 ? 1.579 17.688 1.901 1 98.88 198 LYS A N 1
ATOM 1575 C CA . LYS A 1 198 ? 0.484 16.734 1.744 1 98.88 198 LYS A CA 1
ATOM 1576 C C . LYS A 1 198 ? 1.006 15.297 1.676 1 98.88 198 LYS A C 1
ATOM 1578 O O . LYS A 1 198 ? 1.803 14.969 0.796 1 98.88 198 LYS A O 1
ATOM 1583 N N . VAL A 1 199 ? 0.496 14.477 2.623 1 98.94 199 VAL A N 1
ATOM 1584 C CA . VAL A 1 199 ? 0.954 13.094 2.66 1 98.94 199 VAL A CA 1
ATOM 1585 C C . VAL A 1 199 ? -0.245 12.156 2.783 1 98.94 199 VAL A C 1
ATOM 1587 O O . VAL A 1 199 ? -1.341 12.586 3.154 1 98.94 199 VAL A O 1
ATOM 1590 N N . PHE A 1 200 ? -0.096 10.898 2.406 1 98.94 200 PHE A N 1
ATOM 1591 C CA . PHE A 1 200 ? -1.095 9.883 2.701 1 98.94 200 PHE A CA 1
ATOM 1592 C C . PHE A 1 200 ? -0.428 8.547 3.018 1 98.94 200 PHE A C 1
ATOM 1594 O O . PHE A 1 200 ? 0.633 8.234 2.477 1 98.94 200 PHE A O 1
ATOM 1601 N N . SER A 1 201 ? -0.973 7.844 3.967 1 98.75 201 SER A N 1
ATOM 1602 C CA . SER A 1 201 ? -0.58 6.465 4.242 1 98.75 201 SER A CA 1
ATOM 1603 C C . SER A 1 201 ? -1.606 5.48 3.697 1 98.75 201 SER A C 1
ATOM 1605 O O . SER A 1 201 ? -2.752 5.852 3.43 1 98.75 201 SER A O 1
ATOM 1607 N N . PHE A 1 202 ? -1.254 4.34 3.428 1 98.81 202 PHE A N 1
ATOM 1608 C CA . PHE A 1 202 ? -2.062 3.205 2.996 1 98.81 202 PHE A CA 1
ATOM 1609 C C . PHE A 1 202 ? -1.481 1.897 3.52 1 98.81 202 PHE A C 1
ATOM 1611 O O . PHE A 1 202 ? -0.474 1.409 3.004 1 98.81 202 PHE A O 1
ATOM 1618 N N . GLY A 1 203 ? -2.059 1.349 4.562 1 98.44 203 GLY A N 1
ATOM 1619 C CA . GLY A 1 203 ? -1.501 0.151 5.172 1 98.44 203 GLY A CA 1
ATOM 1620 C C . GLY A 1 203 ? -2.463 -0.537 6.125 1 98.44 203 GLY A C 1
ATOM 1621 O O . GLY A 1 203 ? -3.598 -0.088 6.301 1 98.44 203 GLY A O 1
ATOM 1622 N N . PRO A 1 204 ? -2.055 -1.643 6.68 1 98.25 204 PRO A N 1
ATOM 1623 C CA . PRO A 1 204 ? -2.91 -2.404 7.594 1 98.25 204 PRO A CA 1
ATOM 1624 C C . PRO A 1 204 ? -3.041 -1.749 8.969 1 98.25 204 PRO A C 1
ATOM 1626 O O . PRO A 1 204 ? -2.121 -1.061 9.414 1 98.25 204 PRO A O 1
ATOM 1629 N N . THR A 1 205 ? -4.156 -1.975 9.539 1 96.62 205 THR A N 1
ATOM 1630 C CA . THR A 1 205 ? -4.496 -1.531 10.891 1 96.62 205 THR A CA 1
ATOM 1631 C C . THR A 1 205 ? -5.141 -2.662 11.68 1 96.62 205 THR A C 1
ATOM 1633 O O . THR A 1 205 ? -5.746 -3.568 11.102 1 96.62 205 THR A O 1
ATOM 1636 N N . PHE A 1 206 ? -5.031 -2.562 13.039 1 96.5 206 PHE A N 1
ATOM 1637 C CA . PHE A 1 206 ? -5.438 -3.68 13.883 1 96.5 206 PHE A CA 1
ATOM 1638 C C . PHE A 1 206 ? -6.305 -3.197 15.039 1 96.5 206 PHE A C 1
ATOM 1640 O O . PHE A 1 206 ? -5.941 -2.254 15.742 1 96.5 206 PHE A O 1
ATOM 1647 N N . ARG A 1 207 ? -7.387 -3.779 15.195 1 93.88 207 ARG A N 1
ATOM 1648 C CA . ARG A 1 207 ? -8.242 -3.51 16.344 1 93.88 207 ARG A CA 1
ATOM 1649 C C . ARG A 1 207 ? -8.609 -4.801 17.078 1 93.88 207 ARG A C 1
ATOM 1651 O O . ARG A 1 207 ? -9.273 -5.668 16.5 1 93.88 207 ARG A O 1
ATOM 1658 N N . ALA A 1 208 ? -8.211 -4.887 18.328 1 93 208 ALA A N 1
ATOM 1659 C CA . ALA A 1 208 ? -8.508 -6.07 19.141 1 93 208 ALA A CA 1
ATOM 1660 C C . ALA A 1 208 ? -9.891 -5.973 19.766 1 93 208 ALA A C 1
ATOM 1662 O O . ALA A 1 208 ? -10.055 -6.199 20.969 1 93 208 ALA A O 1
ATOM 1663 N N . GLU A 1 209 ? -10.82 -5.668 18.984 1 89.62 209 GLU A N 1
ATOM 1664 C CA . GLU A 1 209 ? -12.195 -5.551 19.453 1 89.62 209 GLU A CA 1
ATOM 1665 C C . GLU A 1 209 ? -12.953 -6.867 19.297 1 89.62 209 GLU A C 1
ATOM 1667 O O . GLU A 1 209 ? -12.891 -7.5 18.234 1 89.62 209 GLU A O 1
ATOM 1672 N N . LYS A 1 210 ? -13.688 -7.195 20.375 1 90.31 210 LYS A N 1
ATOM 1673 C CA . LYS A 1 210 ? -14.516 -8.391 20.297 1 90.31 210 LYS A CA 1
ATOM 1674 C C . LYS A 1 210 ? -15.859 -8.094 19.625 1 90.31 210 LYS A C 1
ATOM 1676 O O . LYS A 1 210 ? -16.875 -7.957 20.297 1 90.31 210 LYS A O 1
ATOM 1681 N N . SER A 1 211 ? -15.797 -7.902 18.375 1 87.06 211 SER A N 1
ATOM 1682 C CA . SER A 1 211 ? -16.984 -7.598 17.578 1 87.06 211 SER A CA 1
ATOM 1683 C C . SER A 1 211 ? -17.219 -8.648 16.5 1 87.06 211 SER A C 1
ATOM 1685 O O . SER A 1 211 ? -16.266 -9.133 15.883 1 87.06 211 SER A O 1
ATOM 1687 N N . LYS A 1 212 ? -18.484 -9.016 16.281 1 88.5 212 LYS A N 1
ATOM 1688 C CA . LYS A 1 212 ? -18.844 -10.016 15.289 1 88.5 212 LYS A CA 1
ATOM 1689 C C . LYS A 1 212 ? -19.781 -9.438 14.242 1 88.5 212 LYS A C 1
ATOM 1691 O O . LYS A 1 212 ? -20.453 -10.188 13.516 1 88.5 212 LYS A O 1
ATOM 1696 N N . THR A 1 213 ? -19.828 -8.141 14.172 1 88.94 213 THR A N 1
ATOM 1697 C CA . THR A 1 213 ? -20.766 -7.535 13.227 1 88.94 213 THR A CA 1
ATOM 1698 C C . THR A 1 213 ? -20.25 -7.668 11.797 1 88.94 213 THR A C 1
ATOM 1700 O O . THR A 1 213 ? -19.078 -7.961 11.578 1 88.94 213 THR A O 1
ATOM 1703 N N . ARG A 1 214 ? -21.062 -7.434 10.836 1 92.38 214 ARG A N 1
ATOM 1704 C CA . ARG A 1 214 ? -20.719 -7.594 9.43 1 92.38 214 ARG A CA 1
ATOM 1705 C C . ARG A 1 214 ? -19.828 -6.457 8.953 1 92.38 214 ARG A C 1
ATOM 1707 O O . ARG A 1 214 ? -19.391 -6.449 7.797 1 92.38 214 ARG A O 1
ATOM 1714 N N . ARG A 1 215 ? -19.516 -5.496 9.844 1 93 215 ARG A N 1
ATOM 1715 C CA . ARG A 1 215 ? -18.766 -4.312 9.43 1 93 215 ARG A CA 1
ATOM 1716 C C . ARG A 1 215 ? -17.391 -4.285 10.078 1 93 215 ARG A C 1
ATOM 1718 O O . ARG A 1 215 ? -16.641 -3.311 9.93 1 93 215 ARG A O 1
ATOM 1725 N N . HIS A 1 216 ? -17.125 -5.375 10.797 1 93.69 216 HIS A N 1
ATOM 1726 C CA . HIS A 1 216 ? -15.898 -5.312 11.578 1 93.69 216 HIS A CA 1
ATOM 1727 C C . HIS A 1 216 ? -14.914 -6.398 11.148 1 93.69 216 HIS A C 1
ATOM 1729 O O . HIS A 1 216 ? -15.32 -7.531 10.883 1 93.69 216 HIS A O 1
ATOM 1735 N N . LEU A 1 217 ? -13.719 -6.043 10.992 1 97 217 LEU A N 1
ATOM 1736 C CA . LEU A 1 217 ? -12.555 -6.9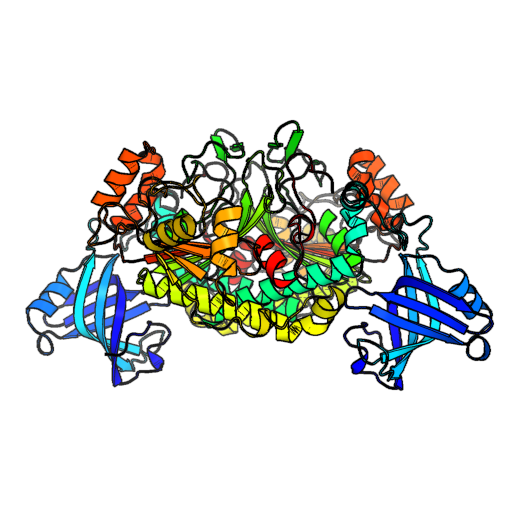14 10.836 1 97 217 LEU A CA 1
ATOM 1737 C C . LEU A 1 217 ? -11.508 -6.617 11.906 1 97 217 LEU A C 1
ATOM 1739 O O . LEU A 1 217 ? -11.422 -5.492 12.398 1 97 217 LEU A O 1
ATOM 1743 N N . ILE A 1 218 ? -10.719 -7.594 12.305 1 97.12 218 ILE A N 1
ATOM 1744 C CA . ILE A 1 218 ? -9.648 -7.43 13.281 1 97.12 218 ILE A CA 1
ATOM 1745 C C . ILE A 1 218 ? -8.445 -6.75 12.617 1 97.12 218 ILE A C 1
ATOM 1747 O O . ILE A 1 218 ? -7.754 -5.949 13.25 1 97.12 218 ILE A O 1
ATOM 1751 N N . GLU A 1 219 ? -8.219 -7.148 11.438 1 97.56 219 GLU A N 1
ATOM 1752 C CA . GLU A 1 219 ? -7.203 -6.602 10.555 1 97.56 219 GLU A CA 1
ATOM 1753 C C . GLU A 1 219 ? -7.824 -6.051 9.273 1 97.56 219 GLU A C 1
ATOM 1755 O O . GLU A 1 219 ? -8.531 -6.766 8.562 1 97.56 219 GLU A O 1
ATOM 1760 N N . PHE A 1 220 ? -7.629 -4.75 9.031 1 98.12 220 PHE A N 1
ATOM 1761 C CA . PHE A 1 220 ? -8.172 -4.137 7.832 1 98.12 220 PHE A CA 1
ATOM 1762 C C . PHE A 1 220 ? -7.254 -3.033 7.32 1 98.12 220 PHE A C 1
ATOM 1764 O O . PHE A 1 220 ? -6.25 -2.709 7.961 1 98.12 220 PHE A O 1
ATOM 1771 N N . TRP A 1 221 ? -7.508 -2.525 6.156 1 98.69 221 TRP A N 1
ATOM 1772 C CA . TRP A 1 221 ? -6.617 -1.544 5.547 1 98.69 221 TRP A CA 1
ATOM 1773 C C . TRP A 1 221 ? -7.234 -0.151 5.586 1 98.69 221 TRP A C 1
ATOM 1775 O O . TRP A 1 221 ? -8.438 0.007 5.383 1 98.69 221 TRP A O 1
ATOM 1785 N N . MET A 1 222 ? -6.355 0.806 5.871 1 98.62 222 MET A N 1
ATOM 1786 C CA . MET A 1 222 ? -6.777 2.195 6.027 1 98.62 222 MET A CA 1
ATOM 1787 C C . MET A 1 222 ? -5.953 3.117 5.133 1 98.62 222 MET A C 1
ATOM 1789 O O . MET A 1 222 ? -4.754 2.9 4.949 1 98.62 222 MET A O 1
ATOM 1793 N N . ILE A 1 223 ? -6.609 4.094 4.512 1 98.88 223 ILE A N 1
ATOM 1794 C CA . ILE A 1 223 ? -5.98 5.207 3.809 1 98.88 223 ILE A CA 1
ATOM 1795 C C . ILE A 1 223 ? -6.102 6.48 4.645 1 98.88 223 ILE A C 1
ATOM 1797 O O . ILE A 1 223 ? -7.207 6.922 4.961 1 98.88 223 ILE A O 1
ATOM 1801 N N . GLU A 1 224 ? -4.918 7.074 4.977 1 98.81 224 GLU A N 1
ATOM 1802 C CA . GLU A 1 224 ? -4.945 8.211 5.895 1 98.81 224 GLU A CA 1
ATOM 1803 C C . GLU A 1 224 ? -4.152 9.391 5.34 1 98.81 224 GLU A C 1
ATOM 1805 O O . GLU A 1 224 ? -2.949 9.508 5.594 1 98.81 224 GLU A O 1
ATOM 1810 N N . PRO A 1 225 ? -4.77 10.289 4.668 1 98.88 225 PRO A N 1
ATOM 1811 C CA . PRO A 1 225 ? -4.102 11.531 4.277 1 98.88 225 PRO A CA 1
ATOM 1812 C C . PRO A 1 225 ? -3.984 12.523 5.434 1 98.88 225 PRO A C 1
ATOM 1814 O O . PRO A 1 225 ? -4.816 12.516 6.348 1 98.88 225 PRO A O 1
ATOM 1817 N N . GLU A 1 226 ? -2.982 13.297 5.441 1 98.94 226 GLU A N 1
ATOM 1818 C CA . GLU A 1 226 ? -2.729 14.43 6.324 1 98.94 226 GLU A CA 1
ATOM 1819 C C . GLU A 1 226 ? -2.143 15.609 5.555 1 98.94 226 GLU A C 1
ATOM 1821 O O . GLU A 1 226 ? -1.198 15.445 4.777 1 98.94 226 GLU A O 1
ATOM 1826 N N . MET A 1 227 ? -2.75 16.781 5.758 1 98.94 227 MET A N 1
ATOM 1827 C CA . MET A 1 227 ? -2.387 17.938 4.926 1 98.94 227 MET A CA 1
ATOM 1828 C C . MET A 1 227 ? -2.047 19.141 5.789 1 98.94 227 MET A C 1
ATOM 1830 O O . MET A 1 227 ? -2.869 19.594 6.59 1 98.94 227 MET A O 1
ATOM 1834 N N . ALA A 1 228 ? -0.858 19.688 5.609 1 98.88 228 ALA A N 1
ATOM 1835 C CA . ALA A 1 228 ? -0.451 20.953 6.238 1 98.88 228 ALA A CA 1
ATOM 1836 C C . ALA A 1 228 ? -1.112 22.141 5.559 1 98.88 228 ALA A C 1
ATOM 1838 O O . ALA A 1 228 ? -1.319 22.141 4.344 1 98.88 228 ALA A O 1
ATOM 1839 N N . PHE A 1 229 ? -1.476 23.234 6.289 1 98.69 229 PHE A N 1
ATOM 1840 C CA . PHE A 1 229 ? -2.107 24.469 5.836 1 98.69 229 PHE A CA 1
ATOM 1841 C C . PHE A 1 229 ? -3.531 24.203 5.359 1 98.69 229 PHE A C 1
ATOM 1843 O O . PHE A 1 229 ? -4.035 24.906 4.48 1 98.69 229 PHE A O 1
ATOM 1850 N N . TYR A 1 230 ? -4.168 23.125 5.812 1 98.69 230 TYR A N 1
ATOM 1851 C CA . TYR A 1 230 ? -5.555 22.781 5.52 1 98.69 230 TYR A CA 1
ATOM 1852 C C . TYR A 1 230 ? -6.426 22.922 6.762 1 98.69 230 TYR A C 1
ATOM 1854 O O . TYR A 1 230 ? -6.078 22.406 7.832 1 98.69 230 TYR A O 1
ATOM 1862 N N . GLU A 1 231 ? -7.445 23.578 6.641 1 98.56 231 GLU A N 1
ATOM 1863 C CA . GLU A 1 231 ? -8.453 23.656 7.688 1 98.56 231 GLU A CA 1
ATOM 1864 C C . GLU A 1 231 ? -9.594 22.672 7.438 1 98.56 231 GLU A C 1
ATOM 1866 O O . GLU A 1 231 ? -9.531 21.859 6.512 1 98.56 231 GLU A O 1
ATOM 1871 N N . HIS A 1 232 ? -10.594 22.688 8.32 1 98.69 232 HIS A N 1
ATOM 1872 C CA . HIS A 1 232 ? -11.688 21.734 8.32 1 98.69 232 HIS A CA 1
ATOM 1873 C C . HIS A 1 232 ? -12.375 21.672 6.965 1 98.69 232 HIS A C 1
ATOM 1875 O O . HIS A 1 232 ? -12.523 20.594 6.383 1 98.69 232 HIS A O 1
ATOM 1881 N N . GLU A 1 233 ? -12.703 22.828 6.398 1 98.56 233 GLU A N 1
ATOM 1882 C CA . GLU A 1 233 ? -13.438 22.891 5.137 1 98.56 233 GLU A CA 1
ATOM 1883 C C . GLU A 1 233 ? -12.586 22.359 3.982 1 98.56 233 GLU A C 1
ATOM 1885 O O . GLU A 1 233 ? -13.102 21.719 3.066 1 98.56 233 GLU A O 1
ATOM 1890 N N . ASP A 1 234 ? -11.297 22.688 4.012 1 98.62 234 ASP A N 1
ATOM 1891 C CA . ASP A 1 234 ? -10.391 22.188 2.988 1 98.62 234 ASP A CA 1
ATOM 1892 C C . ASP A 1 234 ? -10.383 20.656 2.973 1 98.62 234 ASP A C 1
ATOM 1894 O O . ASP A 1 234 ? -10.391 20.047 1.905 1 98.62 234 ASP A O 1
ATOM 1898 N N . SER A 1 235 ? -10.352 20.062 4.156 1 98.81 235 SER A N 1
ATOM 1899 C CA . SER A 1 235 ? -10.305 18.625 4.301 1 98.81 235 SER A CA 1
ATOM 1900 C C . SER A 1 235 ? -11.586 17.969 3.781 1 98.81 235 SER A C 1
ATOM 1902 O O . SER A 1 235 ? -11.539 16.922 3.145 1 98.81 235 SER A O 1
ATOM 1904 N N . LEU A 1 236 ? -12.742 18.578 4.059 1 98.88 236 LEU A N 1
ATOM 1905 C CA . LEU A 1 236 ? -14.008 18.047 3.564 1 98.88 236 LEU A CA 1
ATOM 1906 C C . LEU A 1 236 ? -14.023 18 2.041 1 98.88 236 LEU A C 1
ATOM 1908 O O . LEU A 1 236 ? -14.516 17.031 1.446 1 98.88 236 LEU A O 1
ATOM 1912 N N . LYS A 1 237 ? -13.477 19.016 1.457 1 98.81 237 LYS A N 1
ATOM 1913 C CA . LYS A 1 237 ? -13.43 19.062 -0.001 1 98.81 237 LYS A CA 1
ATOM 1914 C C . LYS A 1 237 ? -12.57 17.938 -0.565 1 98.81 237 LYS A C 1
ATOM 1916 O O . LYS A 1 237 ? -12.961 17.281 -1.539 1 98.81 237 LYS A O 1
ATOM 1921 N N . VAL A 1 238 ? -11.406 17.703 0.031 1 98.88 238 VAL A N 1
ATOM 1922 C CA . VAL A 1 238 ? -10.547 16.609 -0.419 1 98.88 238 VAL A CA 1
ATOM 1923 C C . VAL A 1 238 ? -11.281 15.281 -0.29 1 98.88 238 VAL A C 1
ATOM 1925 O O . VAL A 1 238 ? -11.227 14.445 -1.191 1 98.88 238 VAL A O 1
ATOM 1928 N N . GLN A 1 239 ? -12.008 15.086 0.805 1 98.94 239 GLN A N 1
ATOM 1929 C CA . GLN A 1 239 ? -12.719 13.836 1.068 1 98.94 239 GLN A CA 1
ATOM 1930 C C . GLN A 1 239 ? -13.766 13.562 -0.006 1 98.94 239 GLN A C 1
ATOM 1932 O O . GLN A 1 239 ? -13.812 12.469 -0.574 1 98.94 239 GLN A O 1
ATOM 1937 N N . GLU A 1 240 ? -14.648 14.531 -0.275 1 98.88 240 GLU A N 1
ATOM 1938 C CA . GLU A 1 240 ? -15.75 14.305 -1.21 1 98.88 240 GLU A CA 1
ATOM 1939 C C . GLU A 1 240 ? -15.234 14.148 -2.639 1 98.88 240 GLU A C 1
ATOM 1941 O O . GLU A 1 240 ? -15.781 13.359 -3.418 1 98.88 240 GLU A O 1
ATOM 1946 N N . GLU A 1 241 ? -14.125 14.883 -3.023 1 98.88 241 GLU A N 1
ATOM 1947 C CA . GLU A 1 241 ? -13.523 14.719 -4.344 1 98.88 241 GLU A CA 1
ATOM 1948 C C . GLU A 1 241 ? -12.875 13.344 -4.484 1 98.88 241 GLU A C 1
ATOM 1950 O O . GLU A 1 241 ? -12.961 12.719 -5.543 1 98.88 241 GLU A O 1
ATOM 1955 N N . TYR A 1 242 ? -12.25 12.914 -3.455 1 98.88 242 TYR A N 1
ATOM 1956 C CA . TYR A 1 242 ? -11.586 11.617 -3.436 1 98.88 242 TYR A CA 1
ATOM 1957 C C . TYR A 1 242 ? -12.594 10.484 -3.613 1 98.88 242 TYR A C 1
ATOM 1959 O O . TYR A 1 242 ? -12.438 9.641 -4.5 1 98.88 242 TYR A O 1
ATOM 1967 N N . VAL A 1 243 ? -13.641 10.492 -2.811 1 98.88 243 VAL A N 1
ATOM 1968 C CA . VAL A 1 243 ? -14.648 9.445 -2.863 1 98.88 243 VAL A CA 1
ATOM 1969 C C . VAL A 1 243 ? -15.352 9.469 -4.219 1 98.88 243 VAL A C 1
ATOM 1971 O O . VAL A 1 243 ? -15.594 8.422 -4.824 1 98.88 243 VAL A O 1
ATOM 1974 N N . SER A 1 244 ? -15.688 10.68 -4.699 1 98.88 244 SER A N 1
ATOM 1975 C CA . SER A 1 244 ? -16.266 10.805 -6.035 1 98.88 244 SER A CA 1
ATOM 1976 C C . SER A 1 244 ? -15.359 10.172 -7.09 1 98.88 244 SER A C 1
ATOM 1978 O O . SER A 1 244 ? -15.828 9.453 -7.965 1 98.88 244 SER A O 1
ATOM 1980 N N . PHE A 1 245 ? -14.078 10.453 -6.984 1 98.88 245 PHE A N 1
ATOM 1981 C CA . PHE A 1 245 ? -13.102 9.969 -7.953 1 98.88 245 PHE A CA 1
ATOM 1982 C C . PHE A 1 245 ? -13.055 8.445 -7.969 1 98.88 245 PHE A C 1
ATOM 1984 O O . PHE A 1 245 ? -13.078 7.832 -9.039 1 98.88 245 PHE A O 1
ATOM 1991 N N . ILE A 1 246 ? -12.992 7.785 -6.801 1 98.75 246 ILE A N 1
ATOM 1992 C CA . ILE A 1 246 ? -12.836 6.336 -6.746 1 98.75 246 ILE A CA 1
ATOM 1993 C C . ILE A 1 246 ? -14.109 5.656 -7.238 1 98.75 246 ILE A C 1
ATOM 1995 O O . ILE A 1 246 ? -14.047 4.645 -7.941 1 98.75 246 ILE A O 1
ATOM 1999 N N . VAL A 1 247 ? -15.305 6.215 -6.891 1 98.81 247 VAL A N 1
ATOM 2000 C CA . VAL A 1 247 ? -16.562 5.625 -7.336 1 98.81 247 VAL A CA 1
ATOM 2001 C C . VAL A 1 247 ? -16.656 5.707 -8.859 1 98.81 247 VAL A C 1
ATOM 2003 O O . VAL A 1 247 ? -17 4.723 -9.516 1 98.81 247 VAL A O 1
ATOM 2006 N N . GLN A 1 248 ? -16.359 6.879 -9.414 1 98.81 248 GLN A N 1
ATOM 2007 C CA . GLN A 1 248 ? -16.422 7.051 -10.867 1 98.81 248 GLN A CA 1
ATOM 2008 C C . GLN A 1 248 ? -15.422 6.148 -11.57 1 98.81 248 GLN A C 1
ATOM 2010 O O . GLN A 1 248 ? -15.688 5.645 -12.664 1 98.81 248 GLN A O 1
ATOM 2015 N N . SER A 1 249 ? -14.266 5.98 -10.984 1 98.88 249 SER A N 1
ATOM 2016 C CA . SER A 1 249 ? -13.266 5.078 -11.555 1 98.88 249 SER A CA 1
ATOM 2017 C C . SER A 1 249 ? -13.789 3.648 -11.625 1 98.88 249 SER A C 1
ATOM 2019 O O . SER A 1 249 ? -13.609 2.965 -12.641 1 98.88 249 SER A O 1
ATOM 2021 N N . VAL A 1 250 ? -14.422 3.172 -10.57 1 98.94 250 VAL A N 1
ATOM 2022 C CA . VAL A 1 250 ? -14.961 1.815 -10.531 1 98.94 250 VAL A CA 1
ATOM 2023 C C . VAL A 1 250 ? -16.062 1.668 -11.586 1 98.94 250 VAL A C 1
ATOM 2025 O O . VAL A 1 250 ? -16.109 0.664 -12.297 1 98.94 250 VAL A O 1
ATOM 2028 N N . LEU A 1 251 ? -16.938 2.672 -11.664 1 98.81 251 LEU A N 1
ATOM 2029 C CA . LEU A 1 251 ? -18.016 2.643 -12.656 1 98.81 251 LEU A CA 1
ATOM 2030 C C . LEU A 1 251 ? -17.438 2.525 -14.07 1 98.81 251 LEU A C 1
ATOM 2032 O O . LEU A 1 251 ? -17.969 1.787 -14.898 1 98.81 251 LEU A O 1
ATOM 2036 N N . LYS A 1 252 ? -16.375 3.201 -14.258 1 98.62 252 LYS A N 1
ATOM 2037 C CA . LYS A 1 252 ? -15.766 3.252 -15.586 1 98.62 252 LYS A CA 1
ATOM 2038 C C . LYS A 1 252 ? -15.008 1.963 -15.891 1 98.62 252 LYS A C 1
ATOM 2040 O O . LYS A 1 252 ? -15.086 1.443 -17.016 1 98.62 252 LYS A O 1
ATOM 2045 N N . ASN A 1 253 ? -14.352 1.395 -14.961 1 98.31 253 ASN A N 1
ATOM 2046 C CA . ASN A 1 253 ? -13.344 0.383 -15.258 1 98.31 253 ASN A CA 1
ATOM 2047 C C . ASN A 1 253 ? -13.781 -1 -14.781 1 98.31 253 ASN A C 1
ATOM 2049 O O . ASN A 1 253 ? -13.148 -2.004 -15.109 1 98.31 253 ASN A O 1
ATOM 2053 N N . CYS A 1 254 ? -14.852 -1.084 -13.977 1 98.44 254 CYS A N 1
ATOM 2054 C CA . CYS A 1 254 ? -15.258 -2.371 -13.422 1 98.44 254 CYS A CA 1
ATOM 2055 C C . CYS A 1 254 ? -16.719 -2.662 -13.734 1 98.44 254 CYS A C 1
ATOM 2057 O O . CYS A 1 254 ? -17.453 -3.189 -12.891 1 98.44 254 CYS A O 1
ATOM 2059 N N . SER A 1 255 ? -17.188 -2.262 -14.914 1 97.62 255 SER A N 1
ATOM 2060 C CA . SER A 1 255 ? -18.578 -2.467 -15.281 1 97.62 255 SER A CA 1
ATOM 2061 C C . SER A 1 255 ? -18.938 -3.949 -15.312 1 97.62 255 SER A C 1
ATOM 2063 O O . SER A 1 255 ? -20.031 -4.34 -14.883 1 97.62 255 SER A O 1
ATOM 2065 N N . LEU A 1 256 ? -18.078 -4.773 -15.82 1 97.31 256 LEU A N 1
ATOM 2066 C CA . LEU A 1 256 ? -18.312 -6.211 -15.891 1 97.31 256 LEU A CA 1
ATOM 2067 C C . LEU A 1 256 ? -18.438 -6.809 -14.492 1 97.31 256 LEU A C 1
ATOM 2069 O O . LEU A 1 256 ? -19.328 -7.633 -14.242 1 97.31 256 LEU A O 1
ATOM 2073 N N . GLU A 1 257 ? -17.547 -6.434 -13.617 1 98.56 257 GLU A N 1
ATOM 2074 C CA . GLU A 1 257 ? -17.562 -6.922 -12.234 1 98.56 257 GLU A CA 1
ATOM 2075 C C . GLU A 1 257 ? -18.828 -6.492 -11.508 1 98.56 257 GLU A C 1
ATOM 2077 O O . GLU A 1 257 ? -19.438 -7.289 -10.789 1 98.56 257 GLU A O 1
ATOM 2082 N N . LEU A 1 258 ? -19.203 -5.219 -11.688 1 98.69 258 LEU A N 1
ATOM 2083 C CA . LEU A 1 258 ? -20.422 -4.719 -11.07 1 98.69 258 LEU A CA 1
ATOM 2084 C C . LEU A 1 258 ? -21.641 -5.496 -11.57 1 98.69 258 LEU A C 1
ATOM 2086 O O . LEU A 1 258 ? -22.516 -5.852 -10.781 1 98.69 258 LEU A O 1
ATOM 2090 N N . LYS A 1 259 ? -21.703 -5.793 -12.844 1 97.81 259 LYS A N 1
ATOM 2091 C CA . LYS A 1 259 ? -22.781 -6.59 -13.414 1 97.81 259 LYS A CA 1
ATOM 2092 C C . LYS A 1 259 ? -22.797 -8 -12.836 1 97.81 259 LYS A C 1
ATOM 2094 O O . LYS A 1 259 ? -23.859 -8.539 -12.508 1 97.81 259 LYS A O 1
ATOM 2099 N N . THR A 1 260 ? -21.625 -8.562 -12.719 1 97.69 260 THR A N 1
ATOM 2100 C CA . THR A 1 260 ? -21.484 -9.898 -12.156 1 97.69 260 THR A CA 1
ATOM 2101 C C . THR A 1 260 ? -22.062 -9.953 -10.742 1 97.69 260 THR A C 1
ATOM 2103 O O . THR A 1 260 ? -22.656 -10.953 -10.352 1 97.69 260 THR A O 1
ATOM 2106 N N . LEU A 1 261 ? -21.984 -8.898 -10.008 1 98.19 261 LEU A N 1
ATOM 2107 C CA . LEU A 1 261 ? -22.422 -8.844 -8.617 1 98.19 261 LEU A CA 1
ATOM 2108 C C . LEU A 1 261 ? -23.875 -8.422 -8.523 1 98.19 261 LEU A C 1
ATOM 2110 O O . LEU A 1 261 ? -24.438 -8.352 -7.434 1 98.19 261 LEU A O 1
ATOM 2114 N N . GLY A 1 262 ? -24.469 -8.109 -9.688 1 97.88 262 GLY A N 1
ATOM 2115 C CA . GLY A 1 262 ? -25.844 -7.625 -9.688 1 97.88 262 GLY A CA 1
ATOM 2116 C C . GLY A 1 262 ? -26 -6.281 -9 1 97.88 262 GLY A C 1
ATOM 2117 O O . GLY A 1 262 ? -27.047 -6.004 -8.391 1 97.88 262 GLY A O 1
ATOM 2118 N N . ARG A 1 263 ? -24.969 -5.508 -9.07 1 97.75 263 ARG A N 1
ATOM 2119 C CA . ARG A 1 263 ? -24.969 -4.211 -8.398 1 97.75 263 ARG A CA 1
ATOM 2120 C C . ARG A 1 263 ? -25.781 -3.188 -9.18 1 97.75 263 ARG A C 1
ATOM 2122 O O . ARG A 1 263 ? -25.547 -2.971 -10.367 1 97.75 263 ARG A O 1
ATOM 2129 N N . ASP A 1 264 ? -26.812 -2.613 -8.555 1 95.81 264 ASP A N 1
ATOM 2130 C CA . ASP A 1 264 ? -27.5 -1.462 -9.133 1 95.81 264 ASP A CA 1
ATOM 2131 C C . ASP A 1 264 ? -26.609 -0.222 -9.117 1 95.81 264 ASP A C 1
ATOM 2133 O O . ASP A 1 264 ? -26.359 0.356 -8.055 1 95.81 264 ASP A O 1
ATOM 2137 N N . THR A 1 265 ? -26.156 0.187 -10.242 1 96.81 265 THR A N 1
ATOM 2138 C CA . THR A 1 265 ? -25.156 1.247 -10.32 1 96.81 265 THR A CA 1
ATOM 2139 C C . THR A 1 265 ? -25.828 2.617 -10.367 1 96.81 265 THR A C 1
ATOM 2141 O O . THR A 1 265 ? -25.141 3.645 -10.383 1 96.81 265 THR A O 1
ATOM 2144 N N . SER A 1 266 ? -27.156 2.666 -10.398 1 95.31 266 SER A N 1
ATOM 2145 C CA . SER A 1 266 ? -27.875 3.936 -10.508 1 95.31 266 SER A CA 1
ATOM 2146 C C . SER A 1 266 ? -27.516 4.871 -9.359 1 95.31 266 SER A C 1
ATOM 2148 O O . SER A 1 266 ? -27.328 6.074 -9.562 1 95.31 266 SER A O 1
ATOM 2150 N N . LYS A 1 267 ? -27.375 4.352 -8.227 1 91.81 267 LYS A N 1
ATOM 2151 C CA . LYS A 1 267 ? -27.016 5.168 -7.066 1 91.81 267 LYS A CA 1
ATOM 2152 C C . LYS A 1 267 ? -25.547 5.586 -7.105 1 91.81 267 LYS A C 1
ATOM 2154 O O . LYS A 1 267 ? -25.203 6.688 -6.676 1 91.81 267 LYS A O 1
ATOM 2159 N N . LEU A 1 268 ? -24.672 4.711 -7.605 1 96.69 268 LEU A N 1
ATOM 2160 C CA . LEU A 1 268 ? -23.25 5.004 -7.695 1 96.69 268 LEU A CA 1
ATOM 2161 C C . LEU A 1 268 ? -22.984 6.113 -8.703 1 96.69 268 LEU A C 1
ATOM 2163 O O . LEU A 1 268 ? -22.078 6.938 -8.508 1 96.69 268 LEU A O 1
ATOM 2167 N N . GLU A 1 269 ? -23.766 6.109 -9.773 1 97.19 269 GLU A N 1
ATOM 2168 C CA . GLU A 1 269 ? -23.578 7.074 -10.852 1 97.19 269 GLU A CA 1
ATOM 2169 C C . GLU A 1 269 ? -23.766 8.508 -10.359 1 97.19 269 GLU A C 1
ATOM 2171 O O . GLU A 1 269 ? -23.172 9.438 -10.906 1 97.19 269 GLU A O 1
ATOM 2176 N N . ASN A 1 270 ? -24.484 8.688 -9.273 1 94.75 270 ASN A N 1
ATOM 2177 C CA . ASN A 1 270 ? -24.812 10.008 -8.742 1 94.75 270 ASN A CA 1
ATOM 2178 C C . ASN A 1 270 ? -23.781 10.469 -7.719 1 94.75 270 ASN A C 1
ATOM 2180 O O . ASN A 1 270 ? -23.844 11.594 -7.227 1 94.75 270 ASN A O 1
ATOM 2184 N N . ILE A 1 271 ? -22.812 9.711 -7.469 1 97.69 271 ILE A N 1
ATOM 2185 C CA . ILE A 1 271 ? -21.828 10.031 -6.434 1 97.69 271 ILE A CA 1
ATOM 2186 C C . ILE A 1 271 ? -20.812 11.023 -6.977 1 97.69 271 ILE A C 1
ATOM 2188 O O . ILE A 1 271 ? -19.734 10.633 -7.422 1 97.69 271 ILE A O 1
ATOM 2192 N N . LYS A 1 272 ? -21.125 12.25 -6.93 1 97.5 272 LYS A N 1
ATOM 2193 C CA . LYS A 1 272 ? -20.312 13.391 -7.352 1 97.5 272 LYS A CA 1
ATOM 2194 C C . LYS A 1 272 ? -20.328 14.5 -6.305 1 97.5 272 LYS A C 1
ATOM 2196 O O . LYS A 1 272 ? -21.375 14.797 -5.73 1 97.5 272 LYS A O 1
ATOM 2201 N N . ALA A 1 273 ? -19.219 15 -5.992 1 97.69 273 ALA A N 1
ATOM 2202 C CA . ALA A 1 273 ? -19.125 16.109 -5.059 1 97.69 273 ALA A CA 1
ATOM 2203 C C . ALA A 1 273 ? -19.906 17.328 -5.562 1 97.69 273 ALA A C 1
ATOM 2205 O O . ALA A 1 273 ? -20.062 17.516 -6.773 1 97.69 273 ALA A O 1
ATOM 2206 N N . PRO A 1 274 ? -20.375 18.203 -4.711 1 98.19 274 PRO A N 1
ATOM 2207 C CA . PRO A 1 274 ? -20.234 18.172 -3.254 1 98.19 274 PRO A CA 1
ATOM 2208 C C . PRO A 1 274 ? -21.25 17.25 -2.58 1 98.19 274 PRO A C 1
ATOM 2210 O O . PRO A 1 274 ? -22.312 16.984 -3.137 1 98.19 274 PRO A O 1
ATOM 2213 N N . PHE A 1 275 ? -20.906 16.734 -1.405 1 98.62 275 PHE A N 1
ATOM 2214 C CA . PHE A 1 275 ? -21.781 15.883 -0.61 1 98.62 275 PHE A CA 1
ATOM 2215 C C . PHE A 1 275 ? -22.547 16.703 0.423 1 98.62 275 PHE A C 1
ATOM 2217 O O . PHE A 1 275 ? -22.047 17.734 0.891 1 98.62 275 PHE A O 1
ATOM 2224 N N . PRO A 1 276 ? -23.75 16.281 0.726 1 98.12 276 PRO A N 1
ATOM 2225 C CA . PRO A 1 276 ? -24.5 16.984 1.777 1 98.12 276 PRO A CA 1
ATOM 2226 C C . PRO A 1 276 ? -23.812 16.906 3.139 1 98.12 276 PRO A C 1
ATOM 2228 O O . PRO A 1 276 ? -22.984 16.016 3.365 1 98.12 276 PRO A O 1
ATOM 2231 N N . ARG A 1 277 ? -24.172 17.844 3.973 1 98.31 277 ARG A N 1
ATOM 2232 C CA . ARG A 1 277 ? -23.656 17.922 5.336 1 98.31 277 ARG A CA 1
ATOM 2233 C C . ARG A 1 277 ? -24.797 18.125 6.336 1 98.31 277 ARG A C 1
ATOM 2235 O O . ARG A 1 277 ? -25.75 18.859 6.051 1 98.31 277 ARG A O 1
ATOM 2242 N N . ILE A 1 278 ? -24.688 17.516 7.43 1 98.44 278 ILE A N 1
ATOM 2243 C CA . ILE A 1 278 ? -25.578 17.719 8.562 1 98.44 278 ILE A CA 1
ATOM 2244 C C . ILE A 1 278 ? -24.75 17.812 9.852 1 98.44 278 ILE A C 1
ATOM 2246 O O . ILE A 1 278 ? -23.797 17.062 10.047 1 98.44 278 ILE A O 1
ATOM 2250 N N . SER A 1 279 ? -25.047 18.781 10.672 1 98.5 279 SER A N 1
ATOM 2251 C CA . SER A 1 279 ? -24.359 18.859 11.953 1 98.5 279 SER A CA 1
ATOM 2252 C C . SER A 1 279 ? -24.812 17.75 12.898 1 98.5 279 SER A C 1
ATOM 2254 O O . SER A 1 279 ? -25.922 17.234 12.766 1 98.5 279 SER A O 1
ATOM 2256 N N . TYR A 1 280 ? -23.984 17.422 13.812 1 98.69 280 TYR A N 1
ATOM 2257 C CA . TYR A 1 280 ? -24.359 16.484 14.859 1 98.69 280 TYR A CA 1
ATOM 2258 C C . TYR A 1 280 ? -25.656 16.922 15.539 1 98.69 280 TYR A C 1
ATOM 2260 O O . TYR A 1 280 ? -26.547 16.109 15.766 1 98.69 280 TYR A O 1
ATOM 2268 N N . ASP A 1 281 ? -25.797 18.234 15.859 1 98.5 281 ASP A N 1
ATOM 2269 C CA . ASP A 1 281 ? -27 18.781 16.484 1 98.5 281 ASP A CA 1
ATOM 2270 C C . ASP A 1 281 ? -28.234 18.484 15.648 1 98.5 281 ASP A C 1
ATOM 2272 O O . ASP A 1 281 ? -29.25 18 16.172 1 98.5 281 ASP A O 1
ATOM 2276 N N . ASP A 1 282 ? -28.094 18.797 14.398 1 98.5 282 ASP A N 1
ATOM 2277 C CA . ASP A 1 282 ? -29.234 18.609 13.492 1 98.5 282 ASP A CA 1
ATOM 2278 C C . ASP A 1 282 ? -29.531 17.141 13.273 1 98.5 282 ASP A C 1
ATOM 2280 O O . ASP A 1 282 ? -30.688 16.75 13.07 1 98.5 282 ASP A O 1
ATOM 2284 N N . ALA A 1 283 ? -28.5 16.312 13.297 1 98.44 283 ALA A N 1
ATOM 2285 C CA . ALA A 1 283 ? -28.688 14.867 13.172 1 98.44 283 ALA A CA 1
ATOM 2286 C C . ALA A 1 283 ? -29.484 14.312 14.352 1 98.44 283 ALA A C 1
ATOM 2288 O O . ALA A 1 283 ? -30.375 13.477 14.164 1 98.44 283 ALA A O 1
ATOM 2289 N N . ILE A 1 284 ? -29.141 14.766 15.57 1 98.31 284 ILE A N 1
ATOM 2290 C CA . ILE A 1 284 ? -29.875 14.344 16.766 1 98.31 284 ILE A CA 1
ATOM 2291 C C . ILE A 1 284 ? -31.328 14.75 16.641 1 98.31 284 ILE A C 1
ATOM 2293 O O . ILE A 1 284 ? -32.219 13.945 16.875 1 98.31 284 ILE A O 1
ATOM 2297 N N . LYS A 1 285 ? -31.578 16 16.312 1 98.25 285 LYS A N 1
ATOM 2298 C CA . LYS A 1 285 ? -32.938 16.5 16.125 1 98.25 285 LYS A CA 1
ATOM 2299 C C . LYS A 1 285 ? -33.688 15.656 15.094 1 98.25 285 LYS A C 1
ATOM 2301 O O . LYS A 1 285 ? -34.844 15.258 15.328 1 98.25 285 LYS A O 1
ATOM 2306 N N . PHE A 1 286 ? -33.031 15.422 14.008 1 98.06 286 PHE A N 1
ATOM 2307 C CA . PHE A 1 286 ? -33.625 14.633 12.93 1 98.06 286 PHE A CA 1
ATOM 2308 C C . PHE A 1 286 ? -34.031 13.25 13.438 1 98.06 286 PHE A C 1
ATOM 2310 O O . PHE A 1 286 ? -35.156 12.805 13.188 1 98.06 286 PHE A O 1
ATOM 2317 N N . LEU A 1 287 ? -33.125 12.547 14.109 1 98.31 287 LEU A N 1
ATOM 2318 C CA . LEU A 1 287 ? -33.375 11.195 14.602 1 98.31 287 LEU A CA 1
ATOM 2319 C C . LEU A 1 287 ? -34.531 11.188 15.594 1 98.31 287 LEU A C 1
ATOM 2321 O O . LEU A 1 287 ? -35.406 10.305 15.547 1 98.31 287 LEU A O 1
ATOM 2325 N N . ASN A 1 288 ? -34.562 12.211 16.453 1 98 288 ASN A N 1
ATOM 2326 C CA . ASN A 1 288 ? -35.656 12.312 17.406 1 98 288 ASN A CA 1
ATOM 2327 C C . ASN A 1 288 ? -37 12.531 16.703 1 98 288 ASN A C 1
ATOM 2329 O O . ASN A 1 288 ? -38 11.938 17.094 1 98 288 ASN A O 1
ATOM 2333 N N . GLU A 1 289 ? -36.969 13.336 15.766 1 97.88 289 GLU A N 1
ATOM 2334 C CA . GLU A 1 289 ? -38.188 13.594 14.984 1 97.88 289 GLU A CA 1
ATOM 2335 C C . GLU A 1 289 ? -38.656 12.336 14.266 1 97.88 289 GLU A C 1
ATOM 2337 O O . GLU A 1 289 ? -39.844 12.141 14.055 1 97.88 289 GLU A O 1
ATOM 2342 N N . LYS A 1 290 ? -37.719 11.484 13.883 1 96.81 290 LYS A N 1
ATOM 2343 C CA . LYS A 1 290 ? -38.031 10.242 13.188 1 96.81 290 LYS A CA 1
ATOM 2344 C C . LYS A 1 290 ? -38.5 9.164 14.18 1 96.81 290 LYS A C 1
ATOM 2346 O O . LYS A 1 290 ? -38.812 8.047 13.773 1 96.81 290 LYS A O 1
ATOM 2351 N N . GLY A 1 291 ? -38.344 9.422 15.484 1 96.88 291 GLY A N 1
ATOM 2352 C CA . GLY A 1 291 ? -38.906 8.516 16.484 1 96.88 291 GLY A CA 1
ATOM 2353 C C . GLY A 1 291 ? -37.844 7.738 17.234 1 96.88 291 GLY A C 1
ATOM 2354 O O . GLY A 1 291 ? -38.188 6.832 18.016 1 96.88 291 GLY A O 1
ATOM 2355 N N . PHE A 1 292 ? -36.625 8.047 16.984 1 97.5 292 PHE A N 1
ATOM 2356 C CA . PHE A 1 292 ? -35.562 7.395 17.766 1 97.5 292 PHE A CA 1
ATOM 2357 C C . PHE A 1 292 ? -35.5 7.973 19.172 1 97.5 292 PHE A C 1
ATOM 2359 O O . PHE A 1 292 ? -35.156 9.141 19.359 1 97.5 292 PHE A O 1
ATOM 2366 N N . ASP A 1 293 ? -35.781 7.23 20.219 1 95.5 293 ASP A N 1
ATOM 2367 C CA . ASP A 1 293 ? -35.812 7.695 21.609 1 95.5 293 ASP A CA 1
ATOM 2368 C C . ASP A 1 293 ? -34.594 7.191 22.391 1 95.5 293 ASP A C 1
ATOM 2370 O O . ASP A 1 293 ? -34.438 7.52 23.562 1 95.5 293 ASP A O 1
ATOM 2374 N N . ASP A 1 294 ? -33.781 6.473 21.75 1 97.44 294 ASP A N 1
ATOM 2375 C CA . ASP A 1 294 ? -32.656 5.852 22.438 1 97.44 294 ASP A CA 1
ATOM 2376 C C . ASP A 1 294 ? -31.375 6.656 22.234 1 97.44 294 ASP A C 1
ATOM 2378 O O . ASP A 1 294 ? -30.266 6.168 22.516 1 97.44 294 ASP A O 1
ATOM 2382 N N . ILE A 1 295 ? -31.469 7.828 21.641 1 97.56 295 ILE A N 1
ATOM 2383 C CA . ILE A 1 295 ? -30.281 8.625 21.359 1 97.56 295 ILE A CA 1
ATOM 2384 C C . ILE A 1 295 ? -30.5 10.062 21.828 1 97.56 295 ILE A C 1
ATOM 2386 O O . ILE A 1 295 ? -31.594 10.609 21.703 1 97.56 295 ILE A O 1
ATOM 2390 N N . LYS A 1 296 ? -29.484 10.68 22.484 1 97.75 296 LYS A N 1
ATOM 2391 C CA . LYS A 1 296 ? -29.469 12.062 22.938 1 97.75 296 LYS A CA 1
ATOM 2392 C C . LYS A 1 296 ? -28.125 12.727 22.672 1 97.75 296 LYS A C 1
ATOM 2394 O O . LYS A 1 296 ? -27.156 12.047 22.344 1 97.75 296 LYS A O 1
ATOM 2399 N N . TRP A 1 297 ? -28.188 14.016 22.797 1 97.81 297 TRP A N 1
ATOM 2400 C CA . TRP A 1 297 ? -26.938 14.758 22.594 1 97.81 297 TRP A CA 1
ATOM 2401 C C . TRP A 1 297 ? -25.844 14.25 23.516 1 97.81 297 TRP A C 1
ATOM 2403 O O . TRP A 1 297 ? -26.062 14.07 24.719 1 97.81 297 TRP A O 1
ATOM 2413 N N . GLY A 1 298 ? -24.641 14.023 22.984 1 97.88 298 GLY A N 1
ATOM 2414 C CA . GLY A 1 298 ? -23.531 13.469 23.734 1 97.88 298 GLY A CA 1
ATOM 2415 C C . GLY A 1 298 ? -23.281 12.008 23.438 1 97.88 298 GLY A C 1
ATOM 2416 O O . GLY A 1 298 ? -22.203 11.477 23.75 1 97.88 298 GLY A O 1
ATOM 2417 N N . ASP A 1 299 ? -24.281 11.367 22.812 1 97.44 299 ASP A N 1
ATOM 2418 C CA . ASP A 1 299 ? -24.141 9.961 22.469 1 97.44 299 ASP A CA 1
ATOM 2419 C C . ASP A 1 299 ? -23.484 9.797 21.094 1 97.44 299 ASP A C 1
ATOM 2421 O O . ASP A 1 299 ? -23.562 10.688 20.25 1 97.44 299 ASP A O 1
ATOM 2425 N N . ASP A 1 300 ? -22.859 8.641 20.953 1 95.31 300 ASP A N 1
ATOM 2426 C CA . ASP A 1 300 ? -22.391 8.266 19.625 1 95.31 300 ASP A CA 1
ATOM 2427 C C . ASP A 1 300 ? -23.516 7.602 18.812 1 95.31 300 ASP A C 1
ATOM 2429 O O . ASP A 1 300 ? -24.453 7.055 19.391 1 95.31 300 ASP A O 1
ATOM 2433 N N . PHE A 1 301 ? -23.422 7.695 17.5 1 95.81 301 PHE A N 1
ATOM 2434 C CA . PHE A 1 301 ? -24.422 7.074 16.641 1 95.81 301 PHE A CA 1
ATOM 2435 C C . PHE A 1 301 ? -24.156 5.578 16.5 1 95.81 301 PHE A C 1
ATOM 2437 O O . PHE A 1 301 ? -23.016 5.164 16.281 1 95.81 301 PHE A O 1
ATOM 2444 N N . GLY A 1 302 ? -25.172 4.793 16.625 1 92.62 302 GLY A N 1
ATOM 2445 C CA . GLY A 1 302 ? -25.109 3.389 16.266 1 92.62 302 GLY A CA 1
ATOM 2446 C C . GLY A 1 302 ? -25.484 3.139 14.812 1 92.62 302 GLY A C 1
ATOM 2447 O O . GLY A 1 302 ? -25.844 4.07 14.086 1 92.62 302 GLY A O 1
ATOM 2448 N N . ALA A 1 303 ? -25.5 1.908 14.461 1 90.94 303 ALA A N 1
ATOM 2449 C CA . ALA A 1 303 ? -25.766 1.509 13.086 1 90.94 303 ALA A CA 1
ATOM 2450 C C . ALA A 1 303 ? -27.156 1.956 12.633 1 90.94 303 ALA A C 1
ATOM 2452 O O . ALA A 1 303 ? -27.312 2.514 11.547 1 90.94 303 ALA A O 1
ATOM 2453 N N . PRO A 1 304 ? -28.188 1.755 13.477 1 93.88 304 PRO A N 1
ATOM 2454 C CA . PRO A 1 304 ? -29.516 2.172 13.039 1 93.88 304 PRO A CA 1
ATOM 2455 C C . PRO A 1 304 ? -29.625 3.68 12.812 1 93.88 304 PRO A C 1
ATOM 2457 O O . PRO A 1 304 ? -30.359 4.129 11.93 1 93.88 304 PRO A O 1
ATOM 2460 N N . HIS A 1 305 ? -28.938 4.445 13.656 1 96.69 305 HIS A N 1
ATOM 2461 C CA . HIS A 1 305 ? -28.953 5.898 13.539 1 96.69 305 HIS A CA 1
ATOM 2462 C C . HIS A 1 305 ? -28.297 6.355 12.242 1 96.69 305 HIS A C 1
ATOM 2464 O O . HIS A 1 305 ? -28.875 7.156 11.5 1 96.69 305 HIS A O 1
ATOM 2470 N N . GLU A 1 306 ? -27.109 5.793 11.961 1 95.44 306 GLU A N 1
ATOM 2471 C CA . GLU A 1 306 ? -26.391 6.133 10.734 1 95.44 306 GLU A CA 1
ATOM 2472 C C . GLU A 1 306 ? -27.188 5.75 9.492 1 95.44 306 GLU A C 1
ATOM 2474 O O . GLU A 1 306 ? -27.203 6.488 8.508 1 95.44 306 GLU A O 1
ATOM 2479 N N . THR A 1 307 ? -27.844 4.656 9.594 1 94.69 307 THR A N 1
ATOM 2480 C CA . THR A 1 307 ? -28.641 4.184 8.469 1 94.69 307 THR A CA 1
ATOM 2481 C C . THR A 1 307 ? -29.797 5.148 8.188 1 94.69 307 THR A C 1
ATOM 2483 O O . THR A 1 307 ? -30.031 5.508 7.031 1 94.69 307 THR A O 1
ATOM 2486 N N . ALA A 1 308 ? -30.516 5.527 9.242 1 95.94 308 ALA A N 1
ATOM 2487 C CA . ALA A 1 308 ? -31.641 6.445 9.094 1 95.94 308 ALA A CA 1
ATOM 2488 C C . ALA A 1 308 ? -31.188 7.766 8.477 1 95.94 308 ALA A C 1
ATOM 2490 O O . ALA A 1 308 ? -31.859 8.305 7.59 1 95.94 308 ALA A O 1
ATOM 2491 N N . ILE A 1 309 ? -30.078 8.273 8.914 1 96.5 309 ILE A N 1
ATOM 2492 C CA . ILE A 1 309 ? -29.547 9.531 8.398 1 96.5 309 ILE A CA 1
ATOM 2493 C C . ILE A 1 309 ? -29.172 9.367 6.93 1 96.5 309 ILE A C 1
ATOM 2495 O O . ILE A 1 309 ? -29.578 10.172 6.086 1 96.5 309 ILE A O 1
ATOM 2499 N N . ALA A 1 310 ? -28.484 8.312 6.648 1 93.88 310 ALA A N 1
ATOM 2500 C CA . ALA A 1 310 ? -27.984 8.062 5.297 1 93.88 310 ALA A CA 1
ATOM 2501 C C . ALA A 1 310 ? -29.141 7.906 4.312 1 93.88 310 ALA A C 1
ATOM 2503 O O . ALA A 1 310 ? -29.062 8.344 3.162 1 93.88 310 ALA A O 1
ATOM 2504 N N . GLU A 1 311 ? -30.141 7.281 4.711 1 92.31 311 GLU A N 1
ATOM 2505 C CA . GLU A 1 311 ? -31.281 6.988 3.842 1 92.31 311 GLU A CA 1
ATOM 2506 C C . GLU A 1 311 ? -32 8.273 3.426 1 92.31 311 GLU A C 1
ATOM 2508 O O . GLU A 1 311 ? -32.75 8.273 2.453 1 92.31 311 GLU A O 1
ATOM 2513 N N . SER A 1 312 ? -31.75 9.234 4.125 1 92.44 312 SER A N 1
ATOM 2514 C CA . SER A 1 312 ? -32.406 10.5 3.812 1 92.44 312 SER A CA 1
ATOM 2515 C C . SER A 1 312 ? -31.656 11.25 2.715 1 92.44 312 SER A C 1
ATOM 2517 O O . SER A 1 312 ? -32.094 12.32 2.285 1 92.44 312 SER A O 1
ATOM 2519 N N . TYR A 1 313 ? -30.562 10.742 2.24 1 92.88 313 TYR A N 1
ATOM 2520 C CA . TYR A 1 313 ? -29.781 11.352 1.183 1 92.88 313 TYR A CA 1
ATOM 2521 C C . TYR A 1 313 ? -29.5 10.359 0.062 1 92.88 313 TYR A C 1
ATOM 2523 O O . TYR A 1 313 ? -29.516 9.148 0.283 1 92.88 313 TYR A O 1
ATOM 2531 N N . ASP A 1 314 ? -29.266 10.836 -1.125 1 91.44 314 ASP A N 1
ATOM 2532 C CA . ASP A 1 314 ? -28.938 9.984 -2.268 1 91.44 314 ASP A CA 1
ATOM 2533 C C . ASP A 1 314 ? -27.422 9.883 -2.453 1 91.44 314 ASP A C 1
ATOM 2535 O O . ASP A 1 314 ? -26.953 9.117 -3.293 1 91.44 314 ASP A O 1
ATOM 2539 N N . LYS A 1 315 ? -26.672 10.68 -1.709 1 96 315 LYS A N 1
ATOM 2540 C CA . LYS A 1 315 ? -25.219 10.711 -1.703 1 96 315 LYS A CA 1
ATOM 2541 C C . LYS A 1 315 ? -24.672 10.508 -0.293 1 96 315 LYS A C 1
ATOM 2543 O O . LYS A 1 315 ? -25.406 10.578 0.685 1 96 315 LYS A O 1
ATOM 2548 N N . PRO A 1 316 ? -23.328 10.164 -0.256 1 98.06 316 PRO A N 1
ATOM 2549 C CA . PRO A 1 316 ? -22.75 10.164 1.09 1 98.06 316 PRO A CA 1
ATOM 2550 C C . PRO A 1 316 ? -22.984 11.484 1.829 1 98.06 316 PRO A C 1
ATOM 2552 O O . PRO A 1 316 ? -22.984 12.547 1.212 1 98.06 316 PRO A O 1
ATOM 2555 N N . VAL A 1 317 ? -23.125 11.406 3.123 1 98.38 317 VAL A N 1
ATOM 2556 C CA . VAL A 1 317 ? -23.438 12.602 3.902 1 98.38 317 VAL A CA 1
ATOM 2557 C C . VAL A 1 317 ? -22.406 12.766 5.016 1 98.38 317 VAL A C 1
ATOM 2559 O O . VAL A 1 317 ? -22.031 11.789 5.676 1 98.38 317 VAL A O 1
ATOM 2562 N N . PHE A 1 318 ? -21.938 13.969 5.133 1 98.75 318 PHE A N 1
ATOM 2563 C CA . PHE A 1 318 ? -21.062 14.297 6.258 1 98.75 318 PHE A CA 1
ATOM 2564 C C . PHE A 1 318 ? -21.891 14.586 7.508 1 98.75 318 PHE A C 1
ATOM 2566 O O . PHE A 1 318 ? -22.812 15.398 7.473 1 98.75 318 PHE A O 1
ATOM 2573 N N . ILE A 1 319 ? -21.578 13.945 8.586 1 98.69 319 ILE A N 1
ATOM 2574 C CA . ILE A 1 319 ? -21.984 14.414 9.906 1 98.69 319 ILE A CA 1
ATOM 2575 C C . ILE A 1 319 ? -20.844 15.18 10.57 1 98.69 319 ILE A C 1
ATOM 2577 O O . ILE A 1 319 ? -19.75 14.633 10.773 1 98.69 319 ILE A O 1
ATOM 2581 N N . THR A 1 320 ? -21.141 16.438 10.914 1 98.75 320 THR A N 1
ATOM 2582 C CA . THR A 1 320 ? -20.031 17.312 11.312 1 98.75 320 THR A CA 1
ATOM 2583 C C . THR A 1 320 ? -20.234 17.797 12.75 1 98.75 320 THR A C 1
ATOM 2585 O O . THR A 1 320 ? -21.344 17.75 13.281 1 98.75 320 THR A O 1
ATOM 2588 N N . HIS A 1 321 ? -19.125 18.203 13.383 1 98.69 321 HIS A N 1
ATOM 2589 C CA . HIS A 1 321 ? -19.125 18.938 14.648 1 98.69 321 HIS A CA 1
ATOM 2590 C C . HIS A 1 321 ? -19.688 18.078 15.781 1 98.69 321 HIS A C 1
ATOM 2592 O O . HIS A 1 321 ? -20.609 18.5 16.484 1 98.69 321 HIS A O 1
ATOM 2598 N N . TYR A 1 322 ? -19.078 16.984 16 1 98.62 322 TYR A N 1
ATOM 2599 C CA . TYR A 1 322 ? -19.422 16.078 17.094 1 98.62 322 TYR A CA 1
ATOM 2600 C C . TYR A 1 322 ? -19.078 16.703 18.438 1 98.62 322 TYR A C 1
ATOM 2602 O O . TYR A 1 322 ? -18.219 17.594 18.516 1 98.62 322 TYR A O 1
ATOM 2610 N N . PRO A 1 323 ? -19.766 16.156 19.516 1 98.5 323 PRO A N 1
ATOM 2611 C CA . PRO A 1 323 ? -19.391 16.594 20.859 1 98.5 323 PRO A CA 1
ATOM 2612 C C . PRO A 1 323 ? -17.938 16.281 21.188 1 98.5 323 PRO A C 1
ATOM 2614 O O . PRO A 1 323 ? -17.469 15.156 20.984 1 98.5 323 PRO A O 1
ATOM 2617 N N . LYS A 1 324 ? -17.266 17.266 21.766 1 97.31 324 LYS A N 1
ATOM 2618 C CA . LYS A 1 324 ? -15.867 17.156 22.156 1 97.31 324 LYS A CA 1
ATOM 2619 C C . LYS A 1 324 ? -15.648 15.977 23.078 1 97.31 324 LYS A C 1
ATOM 2621 O O . LYS A 1 324 ? -14.641 15.266 22.969 1 97.31 324 LYS A O 1
ATOM 2626 N N . ALA A 1 325 ? -16.562 15.656 23.922 1 95.81 325 ALA A N 1
ATOM 2627 C CA . ALA A 1 325 ? -16.422 14.688 25 1 95.81 325 ALA A CA 1
ATOM 2628 C C . ALA A 1 325 ? -16.312 13.266 24.453 1 95.81 325 ALA A C 1
ATOM 2630 O O . ALA A 1 325 ? -15.812 12.367 25.141 1 95.81 325 ALA A O 1
ATOM 2631 N N . ILE A 1 326 ? -16.75 13.008 23.281 1 95.44 326 ILE A N 1
ATOM 2632 C CA . ILE A 1 326 ? -16.766 11.641 22.781 1 95.44 326 ILE A CA 1
ATOM 2633 C C . ILE A 1 326 ? -15.766 11.508 21.625 1 95.44 326 ILE A C 1
ATOM 2635 O O . ILE A 1 326 ? -15.859 10.578 20.812 1 95.44 326 ILE A O 1
ATOM 2639 N N . LYS A 1 327 ? -14.883 12.477 21.484 1 95.38 327 LYS A N 1
ATOM 2640 C CA . LYS A 1 327 ? -13.906 12.453 20.406 1 95.38 327 LYS A CA 1
ATOM 2641 C C . LYS A 1 327 ? -12.484 12.5 20.938 1 95.38 327 LYS A C 1
ATOM 2643 O O . LYS A 1 327 ? -12.258 12.852 22.094 1 95.38 327 LYS A O 1
ATOM 2648 N N . PRO A 1 328 ? -11.516 12.117 20.109 1 93.75 328 PRO A N 1
ATOM 2649 C CA . PRO A 1 328 ? -10.117 12.047 20.547 1 93.75 328 PRO A CA 1
ATOM 2650 C C . PRO A 1 328 ? -9.547 13.414 20.938 1 93.75 328 PRO A C 1
ATOM 2652 O O . PRO A 1 328 ? -10.078 14.445 20.516 1 93.75 328 PRO A O 1
ATOM 2655 N N . PHE A 1 329 ? -8.383 13.391 21.578 1 95 329 PHE A N 1
ATOM 2656 C CA . PHE A 1 329 ? -7.789 14.555 22.25 1 95 329 PHE A CA 1
ATOM 2657 C C . PHE A 1 329 ? -7.258 15.547 21.219 1 95 329 PHE A C 1
ATOM 2659 O O . PHE A 1 329 ? -7.086 16.734 21.516 1 95 329 PHE A O 1
ATOM 2666 N N . TYR A 1 330 ? -7.031 15.07 19.984 1 97.06 330 TYR A N 1
ATOM 2667 C CA . TYR A 1 330 ? -6.242 15.867 19.047 1 97.06 330 TYR A CA 1
ATOM 2668 C C . TYR A 1 330 ? -7.141 16.719 18.156 1 97.06 330 TYR A C 1
ATOM 2670 O O . TYR A 1 330 ? -6.656 17.453 17.297 1 97.06 330 TYR A O 1
ATOM 2678 N N . MET A 1 331 ? -8.492 16.609 18.266 1 98.44 331 MET A N 1
ATOM 2679 C CA . MET A 1 331 ? -9.383 17.281 17.328 1 98.44 331 MET A CA 1
ATOM 2680 C C . MET A 1 331 ? -9.547 18.75 17.703 1 98.44 331 MET A C 1
ATOM 2682 O O . MET A 1 331 ? -9.75 19.078 18.875 1 98.44 331 MET A O 1
ATOM 2686 N N . GLN A 1 332 ? -9.477 19.656 16.75 1 98.75 332 GLN A N 1
ATOM 2687 C CA . GLN A 1 332 ? -9.578 21.109 16.922 1 98.75 332 GLN A CA 1
ATOM 2688 C C . GLN A 1 332 ? -10.969 21.5 17.406 1 98.75 332 GLN A C 1
ATOM 2690 O O . GLN A 1 332 ? -11.977 21.156 16.797 1 98.75 332 GLN A O 1
ATOM 2695 N N . PRO A 1 333 ? -11.039 22.219 18.547 1 98.38 333 PRO A N 1
ATOM 2696 C CA . PRO A 1 333 ? -12.344 22.719 18.984 1 98.38 333 PRO A CA 1
ATOM 2697 C C . PRO A 1 333 ? -12.93 23.766 18.062 1 98.38 333 PRO A C 1
ATOM 2699 O O . PRO A 1 333 ? -12.188 24.516 17.406 1 98.38 333 PRO A O 1
ATOM 2702 N N . HIS A 1 334 ? -14.242 23.812 18.047 1 98.06 334 HIS A N 1
ATOM 2703 C CA . HIS A 1 334 ? -14.914 24.875 17.312 1 98.06 334 HIS A CA 1
ATOM 2704 C C . HIS A 1 334 ? -14.57 26.25 17.891 1 98.06 334 HIS A C 1
ATOM 2706 O O . HIS A 1 334 ? -14.484 26.406 19.109 1 98.06 334 HIS A O 1
ATOM 2712 N N . PRO A 1 335 ? -14.383 27.188 17.016 1 96.56 335 PRO A N 1
ATOM 2713 C CA . PRO A 1 335 ? -13.93 28.484 17.5 1 96.56 335 PRO A CA 1
ATOM 2714 C C . PRO A 1 335 ? -14.992 29.203 18.328 1 96.56 335 PRO A C 1
ATOM 2716 O O . PRO A 1 335 ? -14.656 30 19.219 1 96.56 335 PRO A O 1
ATOM 2719 N N . GLU A 1 336 ? -16.219 28.938 18.109 1 97 336 GLU A N 1
ATOM 2720 C CA . GLU A 1 336 ? -17.297 29.688 18.75 1 97 336 GLU A CA 1
ATOM 2721 C C . GLU A 1 336 ? -18.062 28.812 19.734 1 97 336 GLU A C 1
ATOM 2723 O O . GLU A 1 336 ? -18.984 29.281 20.406 1 97 336 GLU A O 1
ATOM 2728 N N . ARG A 1 337 ? -17.812 27.547 19.688 1 95.88 337 ARG A N 1
ATOM 2729 C CA . ARG A 1 337 ? -18.469 26.594 20.562 1 95.88 337 ARG A CA 1
ATOM 2730 C C . ARG A 1 337 ? -17.453 25.734 21.312 1 95.88 337 ARG A C 1
ATOM 2732 O O . ARG A 1 337 ? -16.531 25.188 20.703 1 95.88 337 ARG A O 1
ATOM 2739 N N . ASP A 1 338 ? -17.656 25.625 22.547 1 93.94 338 ASP A N 1
ATOM 2740 C CA . ASP A 1 338 ? -16.688 24.906 23.359 1 93.94 338 ASP A CA 1
ATOM 2741 C C . ASP A 1 338 ? -17.078 23.438 23.516 1 93.94 338 ASP A C 1
ATOM 2743 O O . ASP A 1 338 ? -16.297 22.625 24.016 1 93.94 338 ASP A O 1
ATOM 2747 N N . ASP A 1 339 ? -18.188 23.047 23.047 1 97.69 339 ASP A N 1
ATOM 2748 C CA . ASP A 1 339 ? -18.688 21.703 23.344 1 97.69 339 ASP A CA 1
ATOM 2749 C C . ASP A 1 339 ? -18.562 20.797 22.125 1 97.69 339 ASP A C 1
ATOM 2751 O O . ASP A 1 339 ? -18.844 19.594 22.203 1 97.69 339 ASP A O 1
ATOM 2755 N N . VAL A 1 340 ? -18.109 21.312 20.969 1 98.56 340 VAL A N 1
ATOM 2756 C CA . VAL A 1 340 ? -17.984 20.5 19.766 1 98.56 340 VAL A CA 1
ATOM 2757 C C . VAL A 1 340 ? -16.594 20.703 19.156 1 98.56 340 VAL A C 1
ATOM 2759 O O . VAL A 1 340 ? -15.891 21.656 19.5 1 98.56 340 VAL A O 1
ATOM 2762 N N . VAL A 1 341 ? -16.203 19.797 18.328 1 98.69 341 VAL A N 1
ATOM 2763 C CA . VAL A 1 341 ? -14.906 19.875 17.656 1 98.69 341 VAL A CA 1
ATOM 2764 C C . VAL A 1 341 ? -15.109 19.938 16.141 1 98.69 341 VAL A C 1
ATOM 2766 O O . VAL A 1 341 ? -16.172 19.578 15.641 1 98.69 341 VAL A O 1
ATOM 2769 N N . LEU A 1 342 ? -14.094 20.422 15.43 1 98.88 342 LEU A N 1
ATOM 2770 C CA . LEU A 1 342 ? -14.094 20.484 13.969 1 98.88 342 LEU A CA 1
ATOM 2771 C C . LEU A 1 342 ? -13.758 19.125 13.367 1 98.88 342 LEU A C 1
ATOM 2773 O O . LEU A 1 342 ? -12.617 18.891 12.945 1 98.88 342 LEU A O 1
ATOM 2777 N N . CYS A 1 343 ? -14.758 18.25 13.297 1 98.75 343 CYS A N 1
ATOM 2778 C CA . CYS A 1 343 ? -14.609 16.906 12.734 1 98.75 343 CYS A CA 1
ATOM 2779 C C . CYS A 1 343 ? -15.781 16.562 11.82 1 98.75 343 CYS A C 1
ATOM 2781 O O . CYS A 1 343 ? -16.766 17.297 11.773 1 98.75 343 CYS A O 1
ATOM 2783 N N . ALA A 1 344 ? -15.57 15.516 11.055 1 98.75 344 ALA A N 1
ATOM 2784 C CA . ALA A 1 344 ? -16.641 15 10.203 1 98.75 344 ALA A CA 1
ATOM 2785 C C . ALA A 1 344 ? -16.5 13.492 10.008 1 98.75 344 ALA A C 1
ATOM 2787 O O . ALA A 1 344 ? -15.391 12.977 9.859 1 98.75 344 ALA A O 1
ATOM 2788 N N . ASP A 1 345 ? -17.578 12.781 10.062 1 98.56 345 ASP A N 1
ATOM 2789 C CA . ASP A 1 345 ? -17.719 11.414 9.586 1 98.56 345 ASP A CA 1
ATOM 2790 C C . ASP A 1 345 ? -18.5 11.359 8.273 1 98.56 345 ASP A C 1
ATOM 2792 O O . ASP A 1 345 ? -19.531 12.031 8.133 1 98.56 345 ASP A O 1
ATOM 2796 N N . LEU A 1 346 ? -17.984 10.68 7.355 1 98.81 346 LEU A N 1
ATOM 2797 C CA . LEU A 1 346 ? -18.703 10.5 6.102 1 98.81 346 LEU A CA 1
ATOM 2798 C C . LEU A 1 346 ? -19.453 9.164 6.094 1 98.81 346 LEU A C 1
ATOM 2800 O O . LEU A 1 346 ? -18.828 8.102 6.203 1 98.81 346 LEU A O 1
ATOM 2804 N N . ILE A 1 347 ? -20.734 9.219 5.98 1 98.12 347 ILE A N 1
ATOM 2805 C CA . ILE A 1 347 ? -21.594 8.039 5.988 1 98.12 347 ILE A CA 1
ATOM 2806 C C . ILE A 1 347 ? -22 7.68 4.559 1 98.12 347 ILE A C 1
ATOM 2808 O O . ILE A 1 347 ? -22.562 8.508 3.838 1 98.12 347 ILE A O 1
ATOM 2812 N N . ALA A 1 348 ? -21.641 6.461 4.156 1 96.31 348 ALA A N 1
ATOM 2813 C CA . ALA A 1 348 ? -22.047 5.98 2.838 1 96.31 348 ALA A CA 1
ATOM 2814 C C . ALA A 1 348 ? -23.562 5.762 2.775 1 96.31 348 ALA A C 1
ATOM 2816 O O . ALA A 1 348 ? -24.188 5.395 3.775 1 96.31 348 ALA A O 1
ATOM 2817 N N . PRO A 1 349 ? -24.094 5.953 1.604 1 93.69 349 PRO A N 1
ATOM 2818 C CA . PRO A 1 349 ? -25.531 5.68 1.475 1 93.69 349 PRO A CA 1
ATOM 2819 C C . PRO A 1 349 ? -25.844 4.188 1.505 1 93.69 349 PRO A C 1
ATOM 2821 O O . PRO A 1 349 ? -24.938 3.357 1.557 1 93.69 349 PRO A O 1
ATOM 2824 N N . GLU A 1 350 ? -27.125 3.867 1.532 1 88.69 350 GLU A N 1
ATOM 2825 C CA . GLU A 1 350 ? -27.656 2.518 1.415 1 88.69 350 GLU A CA 1
ATOM 2826 C C . GLU A 1 350 ? -27.359 1.691 2.662 1 88.69 350 GLU A C 1
ATOM 2828 O O . GLU A 1 350 ? -27.219 0.469 2.582 1 88.69 350 GLU A O 1
ATOM 2833 N N . GLY A 1 351 ? -27 2.311 3.797 1 84.38 351 GLY A N 1
ATOM 2834 C CA . GLY A 1 351 ? -26.906 1.619 5.074 1 84.38 351 GLY A CA 1
ATOM 2835 C C . GLY A 1 351 ? -25.547 1.016 5.324 1 84.38 351 GLY A C 1
ATOM 2836 O O . GLY A 1 351 ? -25.375 0.161 6.199 1 84.38 351 GLY A O 1
ATOM 2837 N N . TYR A 1 352 ? -24.5 1.39 4.641 1 87.75 352 TYR A N 1
ATOM 2838 C CA . TYR A 1 352 ? -23.188 0.782 4.789 1 87.75 352 TYR A CA 1
ATOM 2839 C C . TYR A 1 352 ? -22.406 1.45 5.91 1 87.75 352 TYR A C 1
ATOM 2841 O O . TYR A 1 352 ? -21.391 0.918 6.367 1 87.75 352 TYR A O 1
ATOM 2849 N N . GLY A 1 353 ? -22.891 2.582 6.344 1 92 353 GLY A N 1
ATOM 2850 C CA . GLY A 1 353 ? -22.297 3.184 7.523 1 92 353 GLY A CA 1
ATOM 2851 C C . GLY A 1 353 ? -21.109 4.086 7.195 1 92 353 GLY A C 1
ATOM 2852 O O . GLY A 1 353 ? -20.984 4.551 6.062 1 92 353 GLY A O 1
ATOM 2853 N N . GLU A 1 354 ? -20.344 4.363 8.289 1 96.81 354 GLU A N 1
ATOM 2854 C CA . GLU A 1 354 ? -19.234 5.301 8.195 1 96.81 354 GLU A CA 1
ATOM 2855 C C . GLU A 1 354 ? -18.094 4.715 7.371 1 96.81 354 GLU A C 1
ATOM 2857 O O . GLU A 1 354 ? -17.625 3.607 7.645 1 96.81 354 GLU A O 1
ATOM 2862 N N . ILE A 1 355 ? -17.578 5.535 6.387 1 97.94 355 ILE A N 1
ATOM 2863 C CA . ILE A 1 355 ? -16.438 5.078 5.598 1 97.94 355 ILE A CA 1
ATOM 2864 C C . ILE A 1 355 ? -15.25 6.004 5.832 1 97.94 355 ILE A C 1
ATOM 2866 O O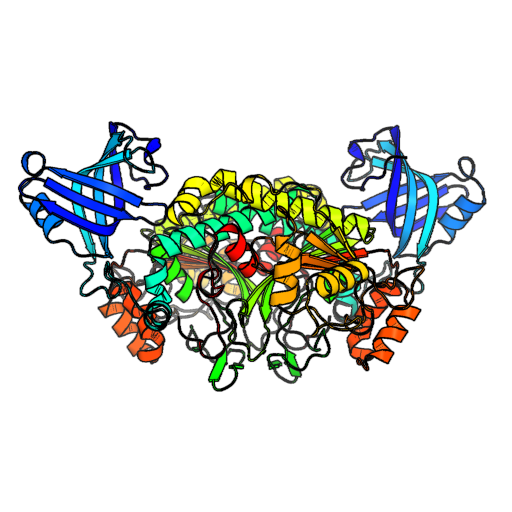 . ILE A 1 355 ? -14.102 5.645 5.543 1 97.94 355 ILE A O 1
ATOM 2870 N N . ILE A 1 356 ? -15.461 7.215 6.281 1 98.69 356 ILE A N 1
ATOM 2871 C CA . ILE A 1 356 ? -14.383 8.148 6.605 1 98.69 356 ILE A CA 1
ATOM 2872 C C . ILE A 1 356 ? -14.633 8.773 7.977 1 98.69 356 ILE A C 1
ATOM 2874 O O . ILE A 1 356 ? -15.773 9.102 8.32 1 98.69 356 ILE A O 1
ATOM 2878 N N . GLY A 1 357 ? -13.602 8.914 8.727 1 98.25 357 GLY A N 1
ATOM 2879 C CA . GLY A 1 357 ? -13.5 9.812 9.867 1 98.25 357 GLY A CA 1
ATOM 2880 C C . GLY A 1 357 ? -12.336 10.781 9.766 1 98.25 357 GLY A C 1
ATOM 2881 O O . GLY A 1 357 ? -11.242 10.398 9.336 1 98.25 357 GLY A O 1
ATOM 2882 N N . GLY A 1 358 ? -12.602 12.055 10.016 1 98.38 358 GLY A N 1
ATOM 2883 C CA . GLY A 1 358 ? -11.539 13.039 9.898 1 98.38 358 GLY A CA 1
ATOM 2884 C C . GLY A 1 358 ? -11.766 14.266 10.758 1 98.38 358 GLY A C 1
ATOM 2885 O O . GLY A 1 358 ? -12.852 14.461 11.305 1 98.38 358 GLY A O 1
ATOM 2886 N N . SER A 1 359 ? -10.727 15.039 10.922 1 98.81 359 SER A N 1
ATOM 2887 C CA . SER A 1 359 ? -10.836 16.266 11.695 1 98.81 359 SER A CA 1
ATOM 2888 C C . SER A 1 359 ? -9.688 17.234 11.375 1 98.81 359 SER A C 1
ATOM 2890 O O . SER A 1 359 ? -8.688 16.828 10.781 1 98.81 359 SER A O 1
ATOM 2892 N N . GLU A 1 360 ? -9.984 18.453 11.625 1 98.88 360 GLU A N 1
ATOM 2893 C CA . GLU A 1 360 ? -8.875 19.375 11.828 1 98.88 360 GLU A CA 1
ATOM 2894 C C . GLU A 1 360 ? -8.156 19.094 13.148 1 98.88 360 GLU A C 1
ATOM 2896 O O . GLU A 1 360 ? -8.797 18.75 14.141 1 98.88 360 GLU A O 1
ATOM 2901 N N . ARG A 1 361 ? -6.832 19.203 13.156 1 98.81 361 ARG A N 1
ATOM 2902 C CA . ARG A 1 361 ? -6.047 18.891 14.352 1 98.81 361 ARG A CA 1
ATOM 2903 C C . ARG A 1 361 ? -5.801 20.141 15.188 1 98.81 361 ARG A C 1
ATOM 2905 O O . ARG A 1 361 ? -5.676 21.25 14.641 1 98.81 361 ARG A O 1
ATOM 2912 N N . ILE A 1 362 ? -5.695 19.938 16.484 1 98.69 362 ILE A N 1
ATOM 2913 C CA . ILE A 1 362 ? -5.211 21.016 17.328 1 98.69 362 ILE A CA 1
ATOM 2914 C C . ILE A 1 362 ? -3.793 21.406 16.922 1 98.69 362 ILE A C 1
ATOM 2916 O O . ILE A 1 362 ? -2.912 20.547 16.828 1 98.69 362 ILE A O 1
ATOM 2920 N N . HIS A 1 363 ? -3.605 22.688 16.656 1 98.38 363 HIS A N 1
ATOM 2921 C CA . HIS A 1 363 ? -2.285 23.141 16.219 1 98.38 363 HIS A CA 1
ATOM 2922 C C . HIS A 1 363 ? -1.671 24.094 17.234 1 98.38 363 HIS A C 1
ATOM 2924 O O . HIS A 1 363 ? -0.56 24.594 17.031 1 98.38 363 HIS A O 1
ATOM 2930 N N . ASP A 1 364 ? -2.375 24.391 18.328 1 98.25 364 ASP A N 1
ATOM 2931 C CA . ASP A 1 364 ? -1.845 25.203 19.422 1 98.25 364 ASP A CA 1
ATOM 2932 C C . ASP A 1 364 ? -1.113 24.344 20.453 1 98.25 364 ASP A C 1
ATOM 2934 O O . ASP A 1 364 ? -1.664 23.359 20.938 1 98.25 364 ASP A O 1
ATOM 2938 N N . TYR A 1 365 ? 0.104 24.75 20.812 1 98.19 365 TYR A N 1
ATOM 2939 C CA . TYR A 1 365 ? 0.951 23.969 21.703 1 98.19 365 TYR A CA 1
ATOM 2940 C C . TYR A 1 365 ? 0.298 23.812 23.078 1 98.19 365 TYR A C 1
ATOM 2942 O O . TYR A 1 365 ? 0.182 22.703 23.594 1 98.19 365 TYR A O 1
ATOM 2950 N N . ASP A 1 366 ? -0.123 24.875 23.656 1 98.38 366 ASP A N 1
ATOM 2951 C CA . ASP A 1 366 ? -0.657 24.859 25.016 1 98.38 366 ASP A CA 1
ATOM 2952 C C . ASP A 1 366 ? -1.963 24.062 25.094 1 98.38 366 ASP A C 1
ATOM 2954 O O . ASP A 1 366 ? -2.197 23.328 26.047 1 98.38 366 ASP A O 1
ATOM 2958 N N . LEU A 1 367 ? -2.777 24.281 24.078 1 98.19 367 LEU A N 1
ATOM 2959 C CA . LEU A 1 367 ? -4.027 23.531 24.031 1 98.19 367 LEU A CA 1
ATOM 2960 C C . LEU A 1 367 ? -3.76 22.047 23.906 1 98.19 367 LEU A C 1
ATOM 2962 O O . LEU A 1 367 ? -4.398 21.234 24.578 1 98.19 367 LEU A O 1
ATOM 2966 N N . MET A 1 368 ? -2.898 21.609 23.031 1 98.12 368 MET A N 1
ATOM 2967 C CA . MET A 1 368 ? -2.57 20.203 22.875 1 98.12 368 MET A CA 1
ATOM 2968 C C . MET A 1 368 ? -2.035 19.609 24.172 1 98.12 368 MET A C 1
ATOM 2970 O O . MET A 1 368 ? -2.422 18.5 24.562 1 98.12 368 MET A O 1
ATOM 2974 N N . LYS A 1 369 ? -1.152 20.391 24.766 1 97.88 369 LYS A N 1
ATOM 2975 C CA . LYS A 1 369 ? -0.6 19.938 26.047 1 97.88 369 LYS A CA 1
ATOM 2976 C C . LYS A 1 369 ? -1.704 19.719 27.078 1 97.88 369 LYS A C 1
ATOM 2978 O O . LYS A 1 369 ? -1.72 18.688 27.75 1 97.88 369 LYS A O 1
ATOM 2983 N N . LYS A 1 370 ? -2.574 20.656 27.156 1 97.88 370 LYS A N 1
ATOM 2984 C CA . LYS A 1 370 ? -3.707 20.547 28.062 1 97.88 370 LYS A CA 1
ATOM 2985 C C . LYS A 1 370 ? -4.547 19.312 27.766 1 97.88 370 LYS A C 1
ATOM 2987 O O . LYS A 1 370 ? -4.961 18.594 28.672 1 97.88 370 LYS A O 1
ATOM 2992 N N . ARG A 1 371 ? -4.828 19.062 26.516 1 96.44 371 ARG A N 1
ATOM 2993 C CA . ARG A 1 371 ? -5.637 17.906 26.109 1 96.44 371 ARG A CA 1
ATOM 2994 C C . ARG A 1 371 ? -4.949 16.594 26.469 1 96.44 371 ARG A C 1
ATOM 2996 O O . ARG A 1 371 ? -5.605 15.648 26.891 1 96.44 371 ARG A O 1
ATOM 3003 N N . LEU A 1 372 ? -3.641 16.5 26.219 1 95 372 LEU A N 1
ATOM 3004 C CA . LEU A 1 372 ? -2.887 15.312 26.609 1 95 372 LEU A CA 1
ATOM 3005 C C . LEU A 1 372 ? -3.018 15.039 28.094 1 95 372 LEU A C 1
ATOM 3007 O O . LEU A 1 372 ? -3.215 13.898 28.516 1 95 372 LEU A O 1
ATOM 3011 N N . GLU A 1 373 ? -2.947 16.094 28.859 1 95.19 373 GLU A N 1
ATOM 3012 C CA . GLU A 1 373 ? -3.084 15.984 30.312 1 95.19 373 GLU A CA 1
ATOM 3013 C C . GLU A 1 373 ? -4.492 15.539 30.688 1 95.19 373 GLU A C 1
ATOM 3015 O O . GLU A 1 373 ? -4.656 14.656 31.531 1 95.19 373 GLU A O 1
ATOM 3020 N N . GLU A 1 374 ? -5.422 16.125 30.078 1 94.5 374 GLU A N 1
ATOM 3021 C CA . GLU A 1 374 ? -6.816 15.805 30.375 1 94.5 374 GLU A CA 1
ATOM 3022 C C . GLU A 1 374 ? -7.121 14.344 30.062 1 94.5 374 GLU A C 1
ATOM 3024 O O . GLU A 1 374 ? -7.961 13.727 30.719 1 94.5 374 GLU A O 1
ATOM 3029 N N . HIS A 1 375 ? -6.5 13.789 29.125 1 91.75 375 HIS A N 1
ATOM 3030 C CA . HIS A 1 375 ? -6.742 12.406 28.734 1 91.75 375 HIS A CA 1
ATOM 3031 C C . HIS A 1 375 ? -5.766 11.453 29.406 1 91.75 375 HIS A C 1
ATOM 3033 O O . HIS A 1 375 ? -5.695 10.273 29.062 1 91.75 375 HIS A O 1
ATOM 3039 N N . ASN A 1 376 ? -4.918 11.93 30.312 1 90.56 376 ASN A N 1
ATOM 3040 C CA . ASN A 1 376 ? -3.986 11.156 31.125 1 90.56 376 ASN A CA 1
ATOM 3041 C C . ASN A 1 376 ? -2.998 10.383 30.25 1 90.56 376 ASN A C 1
ATOM 3043 O O . ASN A 1 376 ? -2.746 9.203 30.484 1 90.56 376 ASN A O 1
ATOM 3047 N N . LEU A 1 377 ? -2.576 11.039 29.188 1 89.94 377 LEU A N 1
ATOM 3048 C CA . LEU A 1 377 ? -1.569 10.445 28.312 1 89.94 377 LEU A CA 1
ATOM 3049 C C . LEU A 1 377 ? -0.164 10.812 28.781 1 89.94 377 LEU A C 1
ATOM 3051 O O . LEU A 1 377 ? 0.073 11.93 29.234 1 89.94 377 LEU A O 1
ATOM 3055 N N . GLU A 1 378 ? 0.733 9.875 28.672 1 87.94 378 GLU A N 1
ATOM 3056 C CA . GLU A 1 378 ? 2.092 10.062 29.188 1 87.94 378 GLU A CA 1
ATOM 3057 C C . GLU A 1 378 ? 2.836 11.125 28.391 1 87.94 378 GLU A C 1
ATOM 3059 O O . GLU A 1 378 ? 3.105 10.945 27.188 1 87.94 378 GLU A O 1
ATOM 3064 N N . MET A 1 379 ? 3.312 12.125 29.031 1 91.19 379 MET A N 1
ATOM 3065 C CA . MET A 1 379 ? 3.898 13.289 28.375 1 91.19 379 MET A CA 1
ATOM 3066 C C . MET A 1 379 ? 5.223 12.93 27.703 1 91.19 379 MET A C 1
ATOM 3068 O O . MET A 1 379 ? 5.539 13.438 26.641 1 91.19 379 MET A O 1
ATOM 3072 N N . ASP A 1 380 ? 5.945 12.062 28.297 1 90.38 380 ASP A N 1
ATOM 3073 C CA . ASP A 1 380 ? 7.23 11.68 27.719 1 90.38 380 ASP A CA 1
ATOM 3074 C C . ASP A 1 380 ? 7.039 10.93 26.406 1 90.38 380 ASP A C 1
ATOM 3076 O O . ASP A 1 380 ? 7.812 11.117 25.453 1 90.38 380 ASP A O 1
ATOM 3080 N N . ALA A 1 381 ? 6.023 10.109 26.375 1 88.81 381 ALA A N 1
ATOM 3081 C CA . ALA A 1 381 ? 5.734 9.328 25.172 1 88.81 381 ALA A CA 1
ATOM 3082 C C . ALA A 1 381 ? 5.254 10.227 24.031 1 88.81 381 ALA A C 1
ATOM 3084 O O . ALA A 1 381 ? 5.473 9.922 22.859 1 88.81 381 ALA A O 1
ATOM 3085 N N . TYR A 1 382 ? 4.676 11.398 24.406 1 93.44 382 TYR A N 1
ATOM 3086 C CA . TYR A 1 382 ? 4.078 12.273 23.406 1 93.44 382 TYR A CA 1
ATOM 3087 C C . TYR A 1 382 ? 4.93 13.523 23.188 1 93.44 382 TYR A C 1
ATOM 3089 O O . TYR A 1 382 ? 4.5 14.469 22.531 1 93.44 382 TYR A O 1
ATOM 3097 N N . LYS A 1 383 ? 6.129 13.484 23.719 1 95.44 383 LYS A N 1
ATOM 3098 C CA . LYS A 1 383 ? 7 14.648 23.594 1 95.44 383 LYS A CA 1
ATOM 3099 C C . LYS A 1 383 ? 7.215 15.016 22.125 1 95.44 383 LYS A C 1
ATOM 3101 O O . LYS A 1 383 ? 7.078 16.172 21.734 1 95.44 383 LYS A O 1
ATOM 3106 N N . TRP A 1 384 ? 7.602 13.992 21.328 1 96.75 384 TRP A N 1
ATOM 3107 C CA . TRP A 1 384 ? 7.852 14.242 19.906 1 96.75 384 TRP A CA 1
ATOM 3108 C C . TRP A 1 384 ? 6.605 14.797 19.219 1 96.75 384 TRP A C 1
ATOM 3110 O O . TRP A 1 384 ? 6.707 15.648 18.328 1 96.75 384 TRP A O 1
ATOM 3120 N N . TYR A 1 385 ? 5.473 14.328 19.641 1 96.81 385 TYR A N 1
ATOM 3121 C CA . TYR A 1 385 ? 4.211 14.766 19.062 1 96.81 385 TYR A CA 1
ATOM 3122 C C . TYR A 1 385 ? 3.906 16.219 19.438 1 96.81 385 TYR A C 1
ATOM 3124 O O . TYR A 1 385 ? 3.48 17 18.578 1 96.81 385 TYR A O 1
ATOM 3132 N N . LEU A 1 386 ? 4.152 16.609 20.625 1 97.31 386 LEU A N 1
ATOM 3133 C CA . LEU A 1 386 ? 3.963 17.984 21.094 1 97.31 386 LEU A CA 1
ATOM 3134 C C . LEU A 1 386 ? 4.918 18.938 20.375 1 97.31 386 LEU A C 1
ATOM 3136 O O . LEU A 1 386 ? 4.57 20.078 20.109 1 97.31 386 LEU A O 1
ATOM 3140 N N . GLU A 1 387 ? 6.039 18.438 20.047 1 98.38 387 GLU A N 1
ATOM 3141 C CA . GLU A 1 387 ? 7.059 19.25 19.391 1 98.38 387 GLU A CA 1
ATOM 3142 C C . GLU A 1 387 ? 6.621 19.656 18 1 98.38 387 GLU A C 1
ATOM 3144 O O . GLU A 1 387 ? 7.145 20.625 17.438 1 98.38 387 GLU A O 1
ATOM 3149 N N . LEU A 1 388 ? 5.664 18.906 17.438 1 98.56 388 LEU A N 1
ATOM 3150 C CA . LEU A 1 388 ? 5.109 19.328 16.156 1 98.56 388 LEU A CA 1
ATOM 3151 C C . LEU A 1 388 ? 4.43 20.688 16.281 1 98.56 388 LEU A C 1
ATOM 3153 O O . LEU A 1 388 ? 4.391 21.453 15.312 1 98.56 388 LEU A O 1
ATOM 3157 N N . ARG A 1 389 ? 3.916 20.969 17.438 1 98.62 389 ARG A N 1
ATOM 3158 C CA . ARG A 1 389 ? 3.262 22.25 17.688 1 98.62 389 ARG A CA 1
ATOM 3159 C C . ARG A 1 389 ? 4.266 23.297 18.172 1 98.62 389 ARG A C 1
ATOM 3161 O O . ARG A 1 389 ? 4.039 24.5 18.016 1 98.62 389 ARG A O 1
ATOM 3168 N N . GLN A 1 390 ? 5.336 22.875 18.719 1 98.31 390 GLN A N 1
ATOM 3169 C CA . GLN A 1 390 ? 6.371 23.766 19.219 1 98.31 390 GLN A CA 1
ATOM 3170 C C . GLN A 1 390 ? 7.168 24.391 18.078 1 98.31 390 GLN A C 1
ATOM 3172 O O . GLN A 1 390 ? 7.59 25.547 18.172 1 98.31 390 GLN A O 1
ATOM 3177 N N . TYR A 1 391 ? 7.355 23.641 17.047 1 98.56 391 TYR A N 1
ATOM 3178 C CA . TYR A 1 391 ? 8.227 24.078 15.961 1 98.56 391 TYR A CA 1
ATOM 3179 C C . TYR A 1 391 ? 7.438 24.25 14.672 1 98.56 391 TYR A C 1
ATOM 3181 O O . TYR A 1 391 ? 7.348 23.328 13.859 1 98.56 391 TYR A O 1
ATOM 3189 N N . GLY A 1 392 ? 7.012 25.469 14.438 1 98.25 392 GLY A N 1
ATOM 3190 C CA . GLY A 1 392 ? 6.422 25.859 13.164 1 98.25 392 GLY A CA 1
ATOM 3191 C C . GLY A 1 392 ? 5.066 25.219 12.922 1 98.25 392 GLY A C 1
ATOM 3192 O O . GLY A 1 392 ? 4.773 24.766 11.812 1 98.25 392 GLY A O 1
ATOM 3193 N N . SER A 1 393 ? 4.23 25.141 13.875 1 98.5 393 SER A N 1
ATOM 3194 C CA . SER A 1 393 ? 2.908 24.547 13.742 1 98.5 393 SER A CA 1
ATOM 3195 C C . SER A 1 393 ? 2.055 25.312 12.734 1 98.5 393 SER A C 1
ATOM 3197 O O . SER A 1 393 ? 2.232 26.516 12.555 1 98.5 393 SER A O 1
ATOM 3199 N N . VAL A 1 394 ? 1.193 24.609 12.016 1 98.81 394 VAL A N 1
ATOM 3200 C CA . VAL A 1 394 ? 0.242 25.188 11.07 1 98.81 394 VAL A CA 1
ATOM 3201 C C . VAL A 1 394 ? -1.121 24.531 11.242 1 98.81 394 VAL A C 1
ATOM 3203 O O . VAL A 1 394 ? -1.214 23.406 11.758 1 98.81 394 VAL A O 1
ATOM 3206 N N . PRO A 1 395 ? -2.221 25.25 10.875 1 98.69 395 PRO A N 1
ATOM 3207 C CA . PRO A 1 395 ? -3.461 24.484 10.727 1 98.69 395 PRO A CA 1
ATOM 3208 C C . PRO A 1 395 ? -3.311 23.281 9.797 1 98.69 395 PRO A C 1
ATOM 3210 O O . PRO A 1 395 ? -2.652 23.391 8.758 1 98.69 395 PRO A O 1
ATOM 3213 N N . HIS A 1 396 ? -3.76 22.188 10.219 1 98.88 396 HIS A N 1
ATOM 3214 C CA . HIS A 1 396 ? -3.668 20.984 9.406 1 98.88 396 HIS A CA 1
ATOM 3215 C C . HIS A 1 396 ? -4.809 20.031 9.711 1 98.88 396 HIS A C 1
ATOM 3217 O O . HIS A 1 396 ? -5.441 20.125 10.766 1 98.88 396 HIS A O 1
ATOM 3223 N N . SER A 1 397 ? -5.137 19.219 8.766 1 98.94 397 SER A N 1
ATOM 3224 C CA . SER A 1 397 ? -6.277 18.312 8.828 1 98.94 397 SER A CA 1
ATOM 3225 C C . SER A 1 397 ? -5.965 16.969 8.156 1 98.94 397 SER A C 1
ATOM 3227 O O . SER A 1 397 ? -5.055 16.891 7.332 1 98.94 397 SER A O 1
ATOM 3229 N N . GLY A 1 398 ? -6.656 15.977 8.57 1 98.81 398 GLY A N 1
ATOM 3230 C CA . GLY A 1 398 ? -6.539 14.656 7.969 1 98.81 398 GLY A CA 1
ATOM 3231 C C . GLY A 1 398 ? -7.762 13.789 8.203 1 98.81 398 GLY A C 1
ATOM 3232 O O . GLY A 1 398 ? -8.695 14.195 8.891 1 98.81 398 GLY A O 1
ATOM 3233 N N . PHE A 1 399 ? -7.789 12.711 7.547 1 98.88 399 PHE A N 1
ATOM 3234 C CA . PHE A 1 399 ? -8.891 11.758 7.684 1 98.88 399 PHE A CA 1
ATOM 3235 C C . PHE A 1 399 ? -8.422 10.344 7.371 1 98.88 399 PHE A C 1
ATOM 3237 O O . PHE A 1 399 ? -7.277 10.133 6.961 1 98.88 399 PHE A O 1
ATOM 3244 N N . GLY A 1 400 ? -9.227 9.367 7.77 1 98.69 400 GLY A N 1
ATOM 3245 C CA . GLY A 1 400 ? -9 7.965 7.449 1 98.69 400 GLY A CA 1
ATOM 3246 C C . GLY A 1 400 ? -10.172 7.316 6.734 1 98.69 400 GLY A C 1
ATOM 3247 O O . GLY A 1 400 ? -11.328 7.504 7.129 1 98.69 400 GLY A O 1
ATOM 3248 N N . LEU A 1 401 ? -9.914 6.668 5.656 1 98.88 401 LEU A N 1
ATOM 3249 C CA . LEU A 1 401 ? -10.914 5.887 4.941 1 98.88 401 LEU A CA 1
ATOM 3250 C C . LEU A 1 401 ? -10.664 4.391 5.109 1 98.88 401 LEU A C 1
ATOM 3252 O O . LEU A 1 401 ? -9.555 3.912 4.871 1 98.88 401 LEU A O 1
ATOM 3256 N N . GLY A 1 402 ? -11.68 3.695 5.594 1 98.5 402 GLY A N 1
ATOM 3257 C CA . GLY A 1 402 ? -11.586 2.246 5.633 1 98.5 402 GLY A CA 1
ATOM 3258 C C . GLY A 1 402 ? -11.789 1.601 4.273 1 98.5 402 GLY A C 1
ATOM 3259 O O . GLY A 1 402 ? -12.852 1.74 3.664 1 98.5 402 GLY A O 1
ATOM 3260 N N . LEU A 1 403 ? -10.875 0.848 3.848 1 98.81 403 LEU A N 1
ATOM 3261 C CA . LEU A 1 403 ? -10.914 0.275 2.506 1 98.81 403 LEU A CA 1
ATOM 3262 C C . LEU A 1 403 ? -12.023 -0.759 2.389 1 98.81 403 LEU A C 1
ATOM 3264 O O . LEU A 1 403 ? -12.828 -0.708 1.455 1 98.81 403 LEU A O 1
ATOM 3268 N N . GLU A 1 404 ? -12.102 -1.666 3.322 1 98.62 404 GLU A N 1
ATOM 3269 C CA . GLU A 1 404 ? -13.016 -2.797 3.205 1 98.62 404 GLU A CA 1
ATOM 3270 C C . GLU A 1 404 ? -14.469 -2.336 3.24 1 98.62 404 GLU A C 1
ATOM 3272 O O . GLU A 1 404 ? -15.312 -2.863 2.51 1 98.62 404 GLU A O 1
ATOM 3277 N N . ARG A 1 405 ? -14.758 -1.372 4.09 1 98 405 ARG A N 1
ATOM 3278 C CA . ARG A 1 405 ? -16.125 -0.846 4.098 1 98 405 ARG A CA 1
ATOM 3279 C C . ARG A 1 405 ? -16.453 -0.145 2.781 1 98 405 ARG A C 1
ATOM 3281 O O . ARG A 1 405 ? -17.578 -0.226 2.291 1 98 405 ARG A O 1
ATOM 3288 N N . THR A 1 406 ? -15.523 0.556 2.266 1 98.75 406 THR A N 1
ATOM 3289 C CA . THR A 1 406 ? -15.711 1.239 0.99 1 98.75 406 THR A CA 1
ATOM 3290 C C . THR A 1 406 ? -15.93 0.232 -0.135 1 98.75 406 THR A C 1
ATOM 3292 O O . THR A 1 406 ? -16.812 0.412 -0.973 1 98.75 406 THR A O 1
ATOM 3295 N N . VAL A 1 407 ? -15.141 -0.834 -0.162 1 98.88 407 VAL A N 1
ATOM 3296 C CA . VAL A 1 407 ? -15.305 -1.897 -1.147 1 98.88 407 VAL A CA 1
ATOM 3297 C C . VAL A 1 407 ? -16.688 -2.52 -1.005 1 98.88 407 VAL A C 1
ATOM 3299 O O . VAL A 1 407 ? -17.375 -2.77 -2.004 1 98.88 407 VAL A O 1
ATOM 3302 N N . ALA A 1 408 ? -17.062 -2.77 0.217 1 98.44 408 ALA A N 1
ATOM 3303 C CA . ALA A 1 408 ? -18.375 -3.361 0.466 1 98.44 408 ALA A CA 1
ATOM 3304 C C . ALA A 1 408 ? -19.484 -2.484 -0.099 1 98.44 408 ALA A C 1
ATOM 3306 O O . ALA A 1 408 ? -20.359 -2.969 -0.824 1 98.44 408 ALA A O 1
ATOM 3307 N N . TRP A 1 409 ? -19.422 -1.213 0.192 1 97.75 409 TRP A N 1
ATOM 3308 C CA . TRP A 1 409 ? -20.422 -0.261 -0.264 1 97.75 409 TRP A CA 1
ATOM 3309 C C . TRP A 1 409 ? -20.484 -0.217 -1.787 1 97.75 409 TRP A C 1
ATOM 3311 O O . TRP A 1 409 ? -21.547 -0.432 -2.381 1 97.75 409 TRP A O 1
ATOM 3321 N N . ILE A 1 410 ? -19.391 -0.066 -2.434 1 98.69 410 ILE A N 1
ATOM 3322 C CA . ILE A 1 410 ? -19.344 0.147 -3.877 1 98.69 410 ILE A CA 1
ATOM 3323 C C . ILE A 1 410 ? -19.734 -1.142 -4.598 1 98.69 410 ILE A C 1
ATOM 3325 O O . ILE A 1 410 ? -20.453 -1.107 -5.605 1 98.69 410 ILE A O 1
ATOM 3329 N N . SER A 1 411 ? -19.312 -2.293 -4.105 1 98.44 411 SER A N 1
ATOM 3330 C CA . SER A 1 411 ? -19.578 -3.58 -4.742 1 98.44 411 SER A CA 1
ATOM 3331 C C . SER A 1 411 ? -20.969 -4.094 -4.402 1 98.44 411 SER A C 1
ATOM 3333 O O . SER A 1 411 ? -21.469 -5.023 -5.039 1 98.44 411 SER A O 1
ATOM 3335 N N . GLY A 1 412 ? -21.578 -3.586 -3.363 1 97.25 412 GLY A N 1
ATOM 3336 C CA . GLY A 1 412 ? -22.891 -4.059 -2.918 1 97.25 412 GLY A CA 1
ATOM 3337 C C . GLY A 1 412 ? -22.812 -5.34 -2.107 1 97.25 412 GLY A C 1
ATOM 3338 O O . GLY A 1 412 ? -23.766 -6.121 -2.084 1 97.25 412 GLY A O 1
ATOM 3339 N N . VAL A 1 413 ? -21.672 -5.555 -1.509 1 96.69 413 VAL A N 1
ATOM 3340 C CA . VAL A 1 413 ? -21.469 -6.738 -0.681 1 96.69 413 VAL A CA 1
ATOM 3341 C C . VAL A 1 413 ? -21.938 -6.461 0.746 1 96.69 413 VAL A C 1
ATOM 3343 O O . VAL A 1 413 ? -21.703 -5.371 1.279 1 96.69 413 VAL A O 1
ATOM 3346 N N . GLU A 1 414 ? -22.516 -7.414 1.413 1 93.81 414 GLU A N 1
ATOM 3347 C CA . GLU A 1 414 ? -23.188 -7.199 2.693 1 93.81 414 GLU A CA 1
ATOM 3348 C C . GLU A 1 414 ? -22.203 -7.324 3.855 1 93.81 414 GLU A C 1
ATOM 3350 O O . GLU A 1 414 ? -22.406 -6.711 4.906 1 93.81 414 GLU A O 1
ATOM 3355 N N . HIS A 1 415 ? -21.25 -8.164 3.729 1 96.38 415 HIS A N 1
ATOM 3356 C CA . HIS A 1 415 ? -20.312 -8.43 4.812 1 96.38 415 HIS A CA 1
ATOM 3357 C C . HIS A 1 415 ? -18.875 -8.156 4.383 1 96.38 415 HIS A C 1
ATOM 3359 O O . HIS A 1 415 ? -18.406 -8.703 3.377 1 96.38 415 HIS A O 1
ATOM 3365 N N . VAL A 1 416 ? -18.141 -7.414 5.246 1 97.38 416 VAL A N 1
ATOM 3366 C CA . VAL A 1 416 ? -16.797 -6.949 4.902 1 97.38 416 VAL A CA 1
ATOM 3367 C C . VAL A 1 416 ? -15.836 -8.133 4.867 1 97.38 416 VAL A C 1
ATOM 3369 O O . VAL A 1 416 ? -14.719 -8.023 4.348 1 97.38 416 VAL A O 1
ATOM 3372 N N . ARG A 1 417 ? -16.188 -9.312 5.363 1 97.38 417 ARG A N 1
ATOM 3373 C CA . ARG A 1 417 ? -15.336 -10.492 5.297 1 97.38 417 ARG A CA 1
ATOM 3374 C C . ARG A 1 417 ? -15.031 -10.859 3.852 1 97.38 417 ARG A C 1
ATOM 3376 O O . ARG A 1 417 ? -14.016 -11.5 3.574 1 97.38 417 ARG A O 1
ATOM 3383 N N . GLU A 1 418 ? -15.891 -10.453 2.908 1 98.12 418 GLU A N 1
ATOM 3384 C CA . GLU A 1 418 ? -15.711 -10.812 1.507 1 98.12 418 GLU A CA 1
ATOM 3385 C C . GLU A 1 418 ? -14.859 -9.781 0.775 1 98.12 418 GLU A C 1
ATOM 3387 O O . GLU A 1 418 ? -14.453 -10 -0.37 1 98.12 418 GLU A O 1
ATOM 3392 N N . THR A 1 419 ? -14.539 -8.641 1.423 1 98.62 419 THR A N 1
ATOM 3393 C CA . THR A 1 419 ? -13.938 -7.52 0.717 1 98.62 419 THR A CA 1
ATOM 3394 C C . THR A 1 419 ? -12.422 -7.508 0.915 1 98.62 419 THR A C 1
ATOM 3396 O O . THR A 1 419 ? -11.719 -6.688 0.324 1 98.62 419 THR A O 1
ATOM 3399 N N . ILE A 1 420 ? -11.891 -8.336 1.717 1 98.56 420 ILE A N 1
ATOM 3400 C CA . ILE A 1 420 ? -10.469 -8.594 1.913 1 98.56 420 ILE A CA 1
ATOM 3401 C C . ILE A 1 420 ? -10.148 -10.031 1.532 1 98.56 420 ILE A C 1
ATOM 3403 O O . ILE A 1 420 ? -10.961 -10.938 1.752 1 98.56 420 ILE A O 1
ATOM 3407 N N . PRO A 1 421 ? -9.016 -10.289 0.91 1 98.62 421 PRO A N 1
ATOM 3408 C CA . PRO A 1 421 ? -8.758 -11.633 0.379 1 98.62 421 PRO A CA 1
ATOM 3409 C C . PRO A 1 421 ? -8.766 -12.703 1.464 1 98.62 421 PRO A C 1
ATOM 3411 O O . PRO A 1 421 ? -9.336 -13.781 1.27 1 98.62 421 PRO A O 1
ATOM 3414 N N . PHE A 1 422 ? -8.148 -12.43 2.582 1 98.25 422 PHE A N 1
ATOM 3415 C CA . PHE A 1 422 ? -8.039 -13.367 3.688 1 98.25 422 PHE A CA 1
ATOM 3416 C C . PHE A 1 422 ? -8.406 -12.703 5.008 1 98.25 422 PHE A C 1
ATOM 3418 O O . PHE A 1 422 ? -7.527 -12.234 5.738 1 98.25 422 PHE A O 1
ATOM 3425 N N . PRO A 1 423 ? -9.664 -12.75 5.383 1 97.81 423 PRO A N 1
ATOM 3426 C CA . PRO A 1 423 ? -10.156 -11.961 6.516 1 97.81 423 PRO A CA 1
ATOM 3427 C C . PRO A 1 423 ? -9.719 -12.531 7.863 1 97.81 423 PRO A C 1
ATOM 3429 O O . PRO A 1 423 ? -9.688 -13.75 8.039 1 97.81 423 PRO A O 1
ATOM 3432 N N . ARG A 1 424 ? -9.32 -11.68 8.727 1 97.31 424 ARG A N 1
ATOM 3433 C CA . ARG A 1 424 ? -9.156 -11.984 10.148 1 97.31 424 ARG A CA 1
ATOM 3434 C C . ARG A 1 424 ? -10.375 -11.531 10.945 1 97.31 424 ARG A C 1
ATOM 3436 O O . ARG A 1 424 ? -10.695 -10.344 10.984 1 97.31 424 ARG A O 1
ATOM 3443 N N . LEU A 1 425 ? -11.039 -12.492 11.484 1 96.56 425 LEU A N 1
ATOM 3444 C CA . LEU A 1 425 ? -12.219 -12.281 12.312 1 96.56 425 LEU A CA 1
ATOM 3445 C C . LEU A 1 425 ? -11.961 -12.727 13.75 1 96.56 425 LEU A C 1
ATOM 3447 O O . LEU A 1 425 ? -10.906 -13.289 14.047 1 96.56 425 LEU A O 1
ATOM 3451 N N . LEU A 1 426 ? -12.891 -12.438 14.641 1 93.56 426 LEU A N 1
ATOM 3452 C CA . LEU A 1 426 ? -12.727 -12.734 16.062 1 93.56 426 LEU A CA 1
ATOM 3453 C C . LEU A 1 426 ? -12.281 -14.18 16.266 1 93.56 426 LEU A C 1
ATOM 3455 O O . LEU A 1 426 ? -11.375 -14.453 17.047 1 93.56 426 LEU A O 1
ATOM 3459 N N . ASN A 1 427 ? -12.859 -15.117 15.539 1 90.94 427 ASN A N 1
ATOM 3460 C CA . ASN A 1 427 ? -12.516 -16.516 15.719 1 90.94 427 ASN A CA 1
ATOM 3461 C C . ASN A 1 427 ? -11.93 -17.125 14.438 1 90.94 427 ASN A C 1
ATOM 3463 O O . ASN A 1 427 ? -12.219 -18.266 14.102 1 90.94 427 ASN A O 1
ATOM 3467 N N . ARG A 1 428 ? -11.086 -16.297 13.727 1 94.06 428 ARG A N 1
ATOM 3468 C CA . ARG A 1 428 ? -10.602 -16.859 12.461 1 94.06 428 ARG A CA 1
ATOM 3469 C C . ARG A 1 428 ? -9.219 -16.312 12.125 1 94.06 428 ARG A C 1
ATOM 3471 O O . ARG A 1 428 ? -9.062 -15.117 11.875 1 94.06 428 ARG A O 1
ATOM 3478 N N . LEU A 1 429 ? -8.227 -17.219 12.102 1 93.44 429 LEU A N 1
ATOM 3479 C CA . LEU A 1 429 ? -6.852 -16.953 11.703 1 93.44 429 LEU A CA 1
ATOM 3480 C C . LEU A 1 429 ? -6.457 -17.781 10.492 1 93.44 429 LEU A C 1
ATOM 3482 O O . LEU A 1 429 ? -5.332 -17.688 10 1 93.44 429 LEU A O 1
ATOM 3486 N N . TYR A 1 430 ? -7.324 -18.812 10.172 1 90.25 430 TYR A N 1
ATOM 3487 C CA . TYR A 1 430 ? -6.984 -19.812 9.164 1 90.25 430 TYR A CA 1
ATOM 3488 C C . TYR A 1 430 ? -7.383 -19.328 7.77 1 90.25 430 TYR A C 1
ATOM 3490 O O . TYR A 1 430 ? -8.398 -18.656 7.605 1 90.25 430 TYR A O 1
ATOM 3498 N N . PRO A 1 431 ? -6.672 -19.719 6.508 1 66.31 431 PRO A N 1
ATOM 3499 C CA . PRO A 1 431 ? -6.715 -19.094 5.184 1 66.31 431 PRO A CA 1
ATOM 3500 C C . PRO A 1 431 ? -7.559 -17.812 5.164 1 66.31 431 PRO A C 1
ATOM 3502 O O . PRO A 1 431 ? -8.625 -17.766 5.773 1 66.31 431 PRO A O 1
ATOM 3505 N N . MET B 1 1 ? -5.578 37.219 -4.57 1 85.38 1 MET B N 1
ATOM 3506 C CA . MET B 1 1 ? -4.207 36.688 -4.539 1 85.38 1 MET B CA 1
ATOM 3507 C C . MET B 1 1 ? -4.184 35.188 -4.742 1 85.38 1 MET B C 1
ATOM 3509 O O . MET B 1 1 ? -4.992 34.469 -4.16 1 85.38 1 MET B O 1
ATOM 3513 N N . VAL B 1 2 ? -3.27 34.75 -5.668 1 93.31 2 VAL B N 1
ATOM 3514 C CA . VAL B 1 2 ? -3.211 33.344 -6.043 1 93.31 2 VAL B CA 1
ATOM 3515 C C . VAL B 1 2 ? -2.406 32.562 -5.008 1 93.31 2 VAL B C 1
ATOM 3517 O O . VAL B 1 2 ? -1.266 32.938 -4.703 1 93.31 2 VAL B O 1
ATOM 3520 N N . LYS B 1 3 ? -3.018 31.609 -4.316 1 96.5 3 LYS B N 1
ATOM 3521 C CA . LYS B 1 3 ? -2.301 30.688 -3.453 1 96.5 3 LYS B CA 1
ATOM 3522 C C . LYS B 1 3 ? -1.721 29.516 -4.258 1 96.5 3 LYS B C 1
ATOM 3524 O O . LYS B 1 3 ? -2.398 28.953 -5.117 1 96.5 3 LYS B O 1
ATOM 3529 N N . THR B 1 4 ? -0.432 29.234 -4.125 1 97.5 4 THR B N 1
ATOM 3530 C CA . THR B 1 4 ? 0.22 28.156 -4.859 1 97.5 4 THR B CA 1
ATOM 3531 C C . THR B 1 4 ? 1.282 27.484 -3.998 1 97.5 4 THR B C 1
ATOM 3533 O O . THR B 1 4 ? 1.41 27.781 -2.809 1 97.5 4 THR B O 1
ATOM 3536 N N . THR B 1 5 ? 1.893 26.438 -4.477 1 98.06 5 THR B N 1
ATOM 3537 C CA . THR B 1 5 ? 2.992 25.75 -3.82 1 98.06 5 THR B CA 1
ATOM 3538 C C . THR B 1 5 ? 4.301 25.969 -4.578 1 98.06 5 THR B C 1
ATOM 3540 O O . THR B 1 5 ? 4.293 26.453 -5.707 1 98.06 5 THR B O 1
ATOM 3543 N N . ILE B 1 6 ? 5.379 25.656 -3.92 1 98.19 6 ILE B N 1
ATOM 3544 C CA . ILE B 1 6 ? 6.691 25.875 -4.516 1 98.19 6 ILE B CA 1
ATOM 3545 C C . ILE B 1 6 ? 6.816 25.047 -5.797 1 98.19 6 ILE B C 1
ATOM 3547 O O . ILE B 1 6 ? 7.344 25.531 -6.801 1 98.19 6 ILE B O 1
ATOM 3551 N N . SER B 1 7 ? 6.242 23.844 -5.805 1 97 7 SER B N 1
ATOM 3552 C CA . SER B 1 7 ? 6.359 22.984 -6.973 1 97 7 SER B CA 1
ATOM 3553 C C . SER B 1 7 ? 5.578 23.547 -8.156 1 97 7 SER B C 1
ATOM 3555 O O . SER B 1 7 ? 5.82 23.156 -9.305 1 97 7 SER B O 1
ATOM 3557 N N . GLU B 1 8 ? 4.672 24.516 -7.945 1 97.25 8 GLU B N 1
ATOM 3558 C CA . GLU B 1 8 ? 3.805 25 -9.016 1 97.25 8 GLU B CA 1
ATOM 3559 C C . GLU B 1 8 ? 4.102 26.469 -9.352 1 97.25 8 GLU B C 1
ATOM 3561 O O . GLU B 1 8 ? 3.41 27.078 -10.164 1 97.25 8 GLU B O 1
ATOM 3566 N N . VAL B 1 9 ? 5.098 27.047 -8.805 1 97.5 9 VAL B N 1
ATOM 3567 C CA . VAL B 1 9 ? 5.375 28.469 -8.961 1 97.5 9 VAL B CA 1
ATOM 3568 C C . VAL B 1 9 ? 5.668 28.781 -10.422 1 97.5 9 VAL B C 1
ATOM 3570 O O . VAL B 1 9 ? 5.453 29.906 -10.883 1 97.5 9 VAL B O 1
ATOM 3573 N N . TYR B 1 10 ? 6.195 27.766 -11.164 1 96.94 10 TYR B N 1
ATOM 3574 C CA . TYR B 1 10 ? 6.562 27.953 -12.562 1 96.94 10 TYR B CA 1
ATOM 3575 C C . TYR B 1 10 ? 5.359 28.391 -13.383 1 96.94 10 TYR B C 1
ATOM 3577 O O . TYR B 1 10 ? 5.512 29.016 -14.438 1 96.94 10 TYR B O 1
ATOM 3585 N N . LYS B 1 11 ? 4.18 28.125 -12.898 1 97.75 11 LYS B N 1
ATOM 3586 C CA . LYS B 1 11 ? 2.951 28.484 -13.609 1 97.75 11 LYS B CA 1
ATOM 3587 C C . LYS B 1 11 ? 2.637 29.969 -13.453 1 97.75 11 LYS B C 1
ATOM 3589 O O . LYS B 1 11 ? 1.789 30.516 -14.172 1 97.75 11 LYS B O 1
ATOM 3594 N N . TYR B 1 12 ? 3.408 30.688 -12.547 1 98.25 12 TYR B N 1
ATOM 3595 C CA . TYR B 1 12 ? 3.008 32.031 -12.172 1 98.25 12 TYR B CA 1
ATOM 3596 C C . TYR B 1 12 ? 4.168 33.031 -12.32 1 98.25 12 TYR B C 1
ATOM 3598 O O . TYR B 1 12 ? 4.324 33.938 -11.516 1 98.25 12 TYR B O 1
ATOM 3606 N N . GLU B 1 13 ? 4.988 32.844 -13.312 1 97.56 13 GLU B N 1
ATOM 3607 C CA . GLU B 1 13 ? 6.113 33.719 -13.586 1 97.56 13 GLU B CA 1
ATOM 3608 C C . GLU B 1 13 ? 5.664 35.188 -13.688 1 97.56 13 GLU B C 1
ATOM 3610 O O . GLU B 1 13 ? 4.672 35.469 -14.359 1 97.56 13 GLU B O 1
ATOM 3615 N N . ASP B 1 14 ? 6.309 36.031 -13.031 1 97.75 14 ASP B N 1
ATOM 3616 C CA . ASP B 1 14 ? 6.109 37.469 -13.023 1 97.75 14 ASP B CA 1
ATOM 3617 C C . ASP B 1 14 ? 4.781 37.844 -12.367 1 97.75 14 ASP B C 1
ATOM 3619 O O . ASP B 1 14 ? 4.281 38.938 -12.555 1 97.75 14 ASP B O 1
ATOM 3623 N N . GLN B 1 15 ? 4.195 36.906 -11.633 1 98.31 15 GLN B N 1
ATOM 3624 C CA . GLN B 1 15 ? 2.965 37.156 -10.891 1 98.31 15 GLN B CA 1
ATOM 3625 C C . GLN B 1 15 ? 3.201 37.062 -9.391 1 98.31 15 GLN B C 1
ATOM 3627 O O . GLN B 1 15 ? 4.141 36.406 -8.938 1 98.31 15 GLN B O 1
ATOM 3632 N N . GLU B 1 16 ? 2.385 37.781 -8.672 1 98.19 16 GLU B N 1
ATOM 3633 C CA . GLU B 1 16 ? 2.432 37.688 -7.215 1 98.19 16 GLU B CA 1
ATOM 3634 C C . GLU B 1 16 ? 1.648 36.469 -6.707 1 98.19 16 GLU B C 1
ATOM 3636 O O . GLU B 1 16 ? 0.54 36.219 -7.172 1 98.19 16 GLU B O 1
ATOM 3641 N N . VAL B 1 17 ? 2.281 35.719 -5.82 1 98.62 17 VAL B N 1
ATOM 3642 C CA . VAL B 1 17 ? 1.644 34.531 -5.25 1 98.62 17 VAL B CA 1
ATOM 3643 C C . VAL B 1 17 ? 1.771 34.562 -3.729 1 98.62 17 VAL B C 1
ATOM 3645 O O . VAL B 1 17 ? 2.543 35.344 -3.178 1 98.62 17 VAL B O 1
ATOM 3648 N N . LYS B 1 18 ? 0.943 33.844 -3.049 1 98.69 18 LYS B N 1
ATOM 3649 C CA . LYS B 1 18 ? 1.027 33.594 -1.617 1 98.69 18 LYS B CA 1
ATOM 3650 C C . LYS B 1 18 ? 1.328 32.094 -1.359 1 98.69 18 LYS B C 1
ATOM 3652 O O . LYS B 1 18 ? 0.672 31.234 -1.921 1 98.69 18 LYS B O 1
ATOM 3657 N N . ILE B 1 19 ? 2.314 31.812 -0.557 1 98.62 19 ILE B N 1
ATOM 3658 C CA . ILE B 1 19 ? 2.74 30.453 -0.26 1 98.62 19 ILE B CA 1
ATOM 3659 C C . ILE B 1 19 ? 2.809 30.25 1.252 1 98.62 19 ILE B C 1
ATOM 3661 O O . ILE B 1 19 ? 3.373 31.078 1.97 1 98.62 19 ILE B O 1
ATOM 3665 N N . GLY B 1 20 ? 2.072 29.188 1.773 1 98.75 20 GLY B N 1
ATOM 3666 C CA . GLY B 1 20 ? 2.383 28.703 3.113 1 98.75 20 GLY B CA 1
ATOM 3667 C C . GLY B 1 20 ? 3.684 27.922 3.184 1 98.75 20 GLY B C 1
ATOM 3668 O O . GLY B 1 20 ? 3.896 27 2.408 1 98.75 20 GLY B O 1
ATOM 3669 N N . ALA B 1 21 ? 4.59 28.328 4.086 1 98.81 21 ALA B N 1
ATOM 3670 C CA . ALA B 1 21 ? 5.918 27.719 4.074 1 98.81 21 ALA B CA 1
ATOM 3671 C C . ALA B 1 21 ? 6.535 27.719 5.473 1 98.81 21 ALA B C 1
ATOM 3673 O O . ALA B 1 21 ? 5.93 28.234 6.422 1 98.81 21 ALA B O 1
ATOM 3674 N N . TRP B 1 22 ? 7.633 27.031 5.598 1 98.94 22 TRP B N 1
ATOM 3675 C CA . TRP B 1 22 ? 8.516 27.094 6.758 1 98.94 22 TRP B CA 1
ATOM 3676 C C . TRP B 1 22 ? 9.867 27.688 6.387 1 98.94 22 TRP B C 1
ATOM 3678 O O . TRP B 1 22 ? 10.344 27.516 5.266 1 98.94 22 TRP B O 1
ATOM 3688 N N . ILE B 1 23 ? 10.469 28.406 7.387 1 98.5 23 ILE B N 1
ATOM 3689 C CA . ILE B 1 23 ? 11.789 28.984 7.195 1 98.5 23 ILE B CA 1
ATOM 3690 C C . ILE B 1 23 ? 12.859 27.906 7.398 1 98.5 23 ILE B C 1
ATOM 3692 O O . ILE B 1 23 ? 13.172 27.547 8.539 1 98.5 23 ILE B O 1
ATOM 3696 N N . ALA B 1 24 ? 13.422 27.469 6.316 1 97.31 24 ALA B N 1
ATOM 3697 C CA . ALA B 1 24 ? 14.469 26.453 6.434 1 97.31 24 ALA B CA 1
ATOM 3698 C C . ALA B 1 24 ? 15.773 27.078 6.918 1 97.31 24 ALA B C 1
ATOM 3700 O O . ALA B 1 24 ? 16.516 26.438 7.672 1 97.31 24 ALA B O 1
ATOM 3701 N N . ASN B 1 25 ? 16.062 28.203 6.395 1 95.44 25 ASN B N 1
ATOM 3702 C CA . ASN B 1 25 ? 17.25 29 6.73 1 95.44 25 ASN B CA 1
ATOM 3703 C C . ASN B 1 25 ? 17.078 30.453 6.332 1 95.44 25 ASN B C 1
ATOM 3705 O O . ASN B 1 25 ? 16.125 30.812 5.621 1 95.44 25 ASN B O 1
ATOM 3709 N N . LYS B 1 26 ? 17.969 31.328 6.914 1 95.25 26 LYS B N 1
ATOM 3710 C CA . LYS B 1 26 ? 17.922 32.75 6.551 1 95.25 26 LYS B CA 1
ATOM 3711 C C . LYS B 1 26 ? 19.297 33.406 6.645 1 95.25 26 LYS B C 1
ATOM 3713 O O . LYS B 1 26 ? 20.141 32.969 7.43 1 95.25 26 LYS B O 1
ATOM 3718 N N . ARG B 1 27 ? 19.422 34.344 5.793 1 94.69 27 ARG B N 1
ATOM 3719 C CA . ARG B 1 27 ? 20.609 35.188 5.82 1 94.69 27 ARG B CA 1
ATOM 3720 C C . ARG B 1 27 ? 20.234 36.656 5.5 1 94.69 27 ARG B C 1
ATOM 3722 O O . ARG B 1 27 ? 19.297 36.906 4.727 1 94.69 27 ARG B O 1
ATOM 3729 N N . SER B 1 28 ? 20.859 37.531 6.23 1 92.75 28 SER B N 1
ATOM 3730 C CA . SER B 1 28 ? 20.594 38.938 5.977 1 92.75 28 SER B CA 1
ATOM 3731 C C . SER B 1 28 ? 21.875 39.75 5.973 1 92.75 28 SER B C 1
ATOM 3733 O O . SER B 1 28 ? 22.828 39.438 6.691 1 92.75 28 SER B O 1
ATOM 3735 N N . SER B 1 29 ? 21.938 40.688 5.047 1 89.19 29 SER B N 1
ATOM 3736 C CA . SER B 1 29 ? 23.062 41.594 4.965 1 89.19 29 SER B CA 1
ATOM 3737 C C . SER B 1 29 ? 22.609 43 4.59 1 89.19 29 SER B C 1
ATOM 3739 O O . SER B 1 29 ? 22.141 43.25 3.469 1 89.19 29 SER B O 1
ATOM 3741 N N . GLY B 1 30 ? 22.797 43.969 5.492 1 88.56 30 GLY B N 1
ATOM 3742 C CA . GLY B 1 30 ? 22.484 45.344 5.195 1 88.56 30 GLY B CA 1
ATOM 3743 C C . GLY B 1 30 ? 21.016 45.562 4.836 1 88.56 30 GLY B C 1
ATOM 3744 O O . GLY B 1 30 ? 20.141 45.406 5.68 1 88.56 30 GLY B O 1
ATOM 3745 N N . LYS B 1 31 ? 20.859 45.812 3.479 1 94.31 31 LYS B N 1
ATOM 3746 C CA . LYS B 1 31 ? 19.531 46.219 3.008 1 94.31 31 LYS B CA 1
ATOM 3747 C C . LYS B 1 31 ? 18.828 45.094 2.279 1 94.31 31 LYS B C 1
ATOM 3749 O O . LYS B 1 31 ? 17.797 45.281 1.637 1 94.31 31 LYS B O 1
ATOM 3754 N N . ILE B 1 32 ? 19.375 43.781 2.451 1 96.19 32 ILE B N 1
ATOM 3755 C CA . ILE B 1 32 ? 18.781 42.656 1.752 1 96.19 32 ILE B CA 1
ATOM 3756 C C . ILE B 1 32 ? 18.719 41.438 2.686 1 96.19 32 ILE B C 1
ATOM 3758 O O . ILE B 1 32 ? 19.625 41.219 3.496 1 96.19 32 ILE B O 1
ATOM 3762 N N . ALA B 1 33 ? 17.656 40.75 2.645 1 96.81 33 ALA B N 1
ATOM 3763 C CA . ALA B 1 33 ? 17.5 39.5 3.385 1 96.81 33 ALA B CA 1
ATOM 3764 C C . ALA B 1 33 ? 17.141 38.344 2.451 1 96.81 33 ALA B C 1
ATOM 3766 O O . ALA B 1 33 ? 16.422 38.531 1.468 1 96.81 33 ALA B O 1
ATOM 3767 N N . PHE B 1 34 ? 17.719 37.125 2.705 1 97.44 34 PHE B N 1
ATOM 3768 C CA . PHE B 1 34 ? 17.422 35.906 1.958 1 97.44 34 PHE B CA 1
ATOM 3769 C C . PHE B 1 34 ? 16.766 34.875 2.857 1 97.44 34 PHE B C 1
ATOM 3771 O O . PHE B 1 34 ? 17.328 34.5 3.898 1 97.44 34 PHE B O 1
ATOM 3778 N N . LEU B 1 35 ? 15.617 34.469 2.479 1 98 35 LEU B N 1
ATOM 3779 C CA . LEU B 1 35 ? 14.906 33.406 3.18 1 98 35 LEU B CA 1
ATOM 3780 C C . LEU B 1 35 ? 14.914 32.125 2.367 1 98 35 LEU B C 1
ATOM 3782 O O . LEU B 1 35 ? 14.5 32.125 1.206 1 98 35 LEU B O 1
ATOM 3786 N N . GLN B 1 36 ? 15.445 31.078 2.949 1 97.88 36 GLN B N 1
ATOM 3787 C CA . GLN B 1 36 ? 15.25 29.75 2.373 1 97.88 36 GLN B CA 1
ATOM 3788 C C . GLN B 1 36 ? 13.93 29.141 2.84 1 97.88 36 GLN B C 1
ATOM 3790 O O . GLN B 1 36 ? 13.781 28.812 4.02 1 97.88 36 GLN B O 1
ATOM 3795 N N . LEU B 1 37 ? 13.008 29 1.865 1 98.69 37 LEU B N 1
ATOM 3796 C CA . LEU B 1 37 ? 11.656 28.547 2.172 1 98.69 37 LEU B CA 1
ATOM 3797 C C . LEU B 1 37 ? 11.453 27.094 1.745 1 98.69 37 LEU B C 1
ATOM 3799 O O . LEU B 1 37 ? 11.977 26.672 0.715 1 98.69 37 LEU B O 1
ATOM 3803 N N . ARG B 1 38 ? 10.711 26.344 2.559 1 98.62 38 ARG B N 1
ATOM 3804 C CA . ARG B 1 38 ? 10.188 25.031 2.18 1 98.62 38 ARG B CA 1
ATOM 3805 C C . ARG B 1 38 ? 8.695 24.938 2.465 1 98.62 38 ARG B C 1
ATOM 3807 O O . ARG B 1 38 ? 8.195 25.547 3.406 1 98.62 38 ARG B O 1
ATOM 3814 N N . ASP B 1 39 ? 8 24.156 1.663 1 98.56 39 ASP B N 1
ATOM 3815 C CA . ASP B 1 39 ? 6.562 24.047 1.902 1 98.56 39 ASP B CA 1
ATOM 3816 C C . ASP B 1 39 ? 6.109 22.594 1.8 1 98.56 39 ASP B C 1
ATOM 3818 O O . ASP B 1 39 ? 4.918 22.312 1.653 1 98.56 39 ASP B O 1
ATOM 3822 N N . GLY B 1 40 ? 7.055 21.609 1.766 1 98.19 40 GLY B N 1
ATOM 3823 C CA . GLY B 1 40 ? 6.754 20.203 1.567 1 98.19 40 GLY B CA 1
ATOM 3824 C C . GLY B 1 40 ? 6.926 19.75 0.129 1 98.19 40 GLY B C 1
ATOM 3825 O O . GLY B 1 40 ? 7.402 18.641 -0.126 1 98.19 40 GLY B O 1
ATOM 3826 N N . THR B 1 41 ? 6.625 20.641 -0.815 1 98 41 THR B N 1
ATOM 3827 C CA . THR B 1 41 ? 6.727 20.281 -2.227 1 98 41 THR B CA 1
ATOM 3828 C C . THR B 1 41 ? 8.117 20.594 -2.768 1 98 41 THR B C 1
ATOM 3830 O O . THR B 1 41 ? 8.508 20.094 -3.818 1 98 41 THR B O 1
ATOM 3833 N N . GLY B 1 42 ? 8.766 21.453 -2.105 1 97.62 42 GLY B N 1
ATOM 3834 C CA . GLY B 1 42 ? 10.102 21.828 -2.545 1 97.62 42 GLY B CA 1
ATOM 3835 C C . GLY B 1 42 ? 10.711 22.953 -1.74 1 97.62 42 GLY B C 1
ATOM 3836 O O . GLY B 1 42 ? 10.258 23.25 -0.635 1 97.62 42 GLY B O 1
ATOM 3837 N N . PHE B 1 43 ? 11.789 23.516 -2.256 1 98.06 43 PHE B N 1
ATOM 3838 C CA . PHE B 1 43 ? 12.555 24.594 -1.641 1 98.06 43 PHE B CA 1
ATOM 3839 C C . PHE B 1 43 ? 12.711 25.766 -2.605 1 98.06 43 PHE B C 1
ATOM 3841 O O . PHE B 1 43 ? 12.922 25.562 -3.803 1 98.06 43 PHE B O 1
ATOM 3848 N N . ILE B 1 44 ? 12.633 26.984 -2.08 1 98.25 44 ILE B N 1
ATOM 3849 C CA . ILE B 1 44 ? 12.781 28.156 -2.926 1 98.25 44 ILE B CA 1
ATOM 3850 C C . ILE B 1 44 ? 13.383 29.312 -2.115 1 98.25 44 ILE B C 1
ATOM 3852 O O . ILE B 1 44 ? 13.148 29.406 -0.908 1 98.25 44 ILE B O 1
ATOM 3856 N N . GLN B 1 45 ? 14.156 30.109 -2.773 1 98.31 45 GLN B N 1
ATOM 3857 C CA . GLN B 1 45 ? 14.719 31.281 -2.115 1 98.31 45 GLN B CA 1
ATOM 3858 C C . GLN B 1 45 ? 13.773 32.469 -2.215 1 98.31 45 GLN B C 1
ATOM 3860 O O . GLN B 1 45 ? 13.258 32.781 -3.295 1 98.31 45 GLN B O 1
ATOM 3865 N N . GLY B 1 46 ? 13.508 33.094 -1.079 1 98.31 46 GLY B N 1
ATOM 3866 C CA . GLY B 1 46 ? 12.852 34.375 -1.022 1 98.31 46 GLY B CA 1
ATOM 3867 C C . GLY B 1 46 ? 13.812 35.531 -0.805 1 98.31 46 GLY B C 1
ATOM 3868 O O . GLY B 1 46 ? 14.672 35.469 0.081 1 98.31 46 GLY B O 1
ATOM 3869 N N . VAL B 1 47 ? 13.688 36.531 -1.623 1 98 47 VAL B N 1
ATOM 3870 C CA . VAL B 1 47 ? 14.539 37.688 -1.521 1 98 47 VAL B CA 1
ATOM 3871 C C . VAL B 1 47 ? 13.719 38.906 -1.05 1 98 47 VAL B C 1
ATOM 3873 O O . VAL B 1 47 ? 12.672 39.188 -1.617 1 98 47 VAL B O 1
ATOM 3876 N N . ILE B 1 48 ? 14.234 39.531 -0.027 1 97.62 48 ILE B N 1
ATOM 3877 C CA . ILE B 1 48 ? 13.562 40.719 0.487 1 97.62 48 ILE B CA 1
ATOM 3878 C C . ILE B 1 48 ? 14.516 41.906 0.445 1 97.62 48 ILE B C 1
ATOM 3880 O O . ILE B 1 48 ? 15.594 41.875 1.03 1 97.62 48 ILE B O 1
ATOM 3884 N N . VAL B 1 49 ? 14.039 42.938 -0.255 1 96.88 49 VAL B N 1
ATOM 3885 C CA . VAL B 1 49 ? 14.812 44.188 -0.338 1 96.88 49 VAL B CA 1
ATOM 3886 C C . VAL B 1 49 ? 14.172 45.25 0.549 1 96.88 49 VAL B C 1
ATOM 3888 O O . VAL B 1 49 ? 12.992 45.562 0.396 1 96.88 49 VAL B O 1
ATOM 3891 N N . LYS B 1 50 ? 14.992 45.812 1.364 1 96.69 50 LYS B N 1
ATOM 3892 C CA . LYS B 1 50 ? 14.516 46.75 2.396 1 96.69 50 LYS B CA 1
ATOM 3893 C C . LYS B 1 50 ? 13.703 47.875 1.786 1 96.69 50 LYS B C 1
ATOM 3895 O O . LYS B 1 50 ? 12.672 48.281 2.332 1 96.69 50 LYS B O 1
ATOM 3900 N N . THR B 1 51 ? 14.102 48.406 0.699 1 96.38 51 THR B N 1
ATOM 3901 C CA . THR B 1 51 ? 13.484 49.594 0.096 1 96.38 51 THR B CA 1
ATOM 3902 C C . THR B 1 51 ? 12.164 49.219 -0.583 1 96.38 51 THR B C 1
ATOM 3904 O O . THR B 1 51 ? 11.359 50.094 -0.896 1 96.38 51 THR B O 1
ATOM 3907 N N . ASP B 1 52 ? 12 47.969 -0.782 1 95.56 52 ASP B N 1
ATOM 3908 C CA . ASP B 1 52 ? 10.852 47.531 -1.575 1 95.56 52 ASP B CA 1
ATOM 3909 C C . ASP B 1 52 ? 9.703 47.094 -0.679 1 95.56 52 ASP B C 1
ATOM 3911 O O . ASP B 1 52 ? 8.633 46.719 -1.169 1 95.56 52 ASP B O 1
ATOM 3915 N N . VAL B 1 53 ? 9.953 47.062 0.642 1 96.81 53 VAL B N 1
ATOM 3916 C CA . VAL B 1 53 ? 8.922 46.594 1.57 1 96.81 53 VAL B CA 1
ATOM 3917 C C . VAL B 1 53 ? 8.852 47.562 2.768 1 96.81 53 VAL B C 1
ATOM 3919 O O . VAL B 1 53 ? 9.797 48.281 3.037 1 96.81 53 VAL B O 1
ATOM 3922 N N . PRO B 1 54 ? 7.703 47.562 3.439 1 96.94 54 PRO B N 1
ATOM 3923 C CA . PRO B 1 54 ? 7.656 48.312 4.695 1 96.94 54 PRO B CA 1
ATOM 3924 C C . PRO B 1 54 ? 8.703 47.844 5.703 1 96.94 54 PRO B C 1
ATOM 3926 O O . PRO B 1 54 ? 9.062 46.656 5.73 1 96.94 54 PRO B O 1
ATOM 3929 N N . GLU B 1 55 ? 9.086 48.75 6.531 1 96.44 55 GLU B N 1
ATOM 3930 C CA . GLU B 1 55 ? 10.133 48.469 7.512 1 96.44 55 GLU B CA 1
ATOM 3931 C C . GLU B 1 55 ? 9.758 47.312 8.414 1 96.44 55 GLU B C 1
ATOM 3933 O O . GLU B 1 55 ? 10.617 46.5 8.773 1 96.44 55 GLU B O 1
ATOM 3938 N N . GLU B 1 56 ? 8.562 47.188 8.781 1 96.81 56 GLU B N 1
ATOM 3939 C CA . GLU B 1 56 ? 8.086 46.125 9.664 1 96.81 56 GLU B CA 1
ATOM 3940 C C . GLU B 1 56 ? 8.266 44.781 9.023 1 96.81 56 GLU B C 1
ATOM 3942 O O . GLU B 1 56 ? 8.602 43.781 9.711 1 96.81 56 GLU B O 1
ATOM 3947 N N . VAL B 1 57 ? 8.039 44.688 7.742 1 97.25 57 VAL B N 1
ATOM 3948 C CA . VAL B 1 57 ? 8.172 43.438 7.008 1 97.25 57 VAL B CA 1
ATOM 3949 C C . VAL B 1 57 ? 9.641 43.031 6.945 1 97.25 57 VAL B C 1
ATOM 3951 O O . VAL B 1 57 ? 9.977 41.844 7.145 1 97.25 57 VAL B O 1
ATOM 3954 N N . PHE B 1 58 ? 10.469 43.969 6.676 1 97.06 58 PHE B N 1
ATOM 3955 C CA . PHE B 1 58 ? 11.898 43.688 6.605 1 97.06 58 PHE B CA 1
ATOM 3956 C C . PHE B 1 58 ? 12.422 43.219 7.961 1 97.06 58 PHE B C 1
ATOM 3958 O O . PHE B 1 58 ? 13.234 42.312 8.039 1 97.06 58 PHE B O 1
ATOM 3965 N N . GLN B 1 59 ? 11.977 43.875 9.031 1 96.12 59 GLN B N 1
ATOM 3966 C CA . GLN B 1 59 ? 12.398 43.5 10.375 1 96.12 59 GLN B CA 1
ATOM 3967 C C . GLN B 1 59 ? 11.914 42.125 10.734 1 96.12 59 GLN B C 1
ATOM 3969 O O . GLN B 1 59 ? 12.625 41.344 11.398 1 96.12 59 GLN B O 1
ATOM 3974 N N . GLU B 1 60 ? 10.75 41.781 10.336 1 96.62 60 GLU B N 1
ATOM 3975 C CA . GLU B 1 60 ? 10.234 40.438 10.555 1 96.62 60 GLU B CA 1
ATOM 3976 C C . GLU B 1 60 ? 11.094 39.406 9.852 1 96.62 60 GLU B C 1
ATOM 3978 O O . GLU B 1 60 ? 11.398 38.344 10.414 1 96.62 60 GLU B O 1
ATOM 3983 N N . ALA B 1 61 ? 11.445 39.656 8.641 1 96.38 61 ALA B N 1
ATOM 3984 C CA . ALA B 1 61 ? 12.289 38.781 7.867 1 96.38 61 ALA B CA 1
ATOM 3985 C C . ALA B 1 61 ? 13.625 38.531 8.562 1 96.38 61 ALA B C 1
ATOM 3987 O O . ALA B 1 61 ? 14.18 37.438 8.516 1 96.38 61 ALA B O 1
ATOM 3988 N N . LYS B 1 62 ? 14.055 39.5 9.18 1 95.19 62 LYS B N 1
ATOM 3989 C CA . LYS B 1 62 ? 15.344 39.438 9.859 1 95.19 62 LYS B CA 1
ATOM 3990 C C . LYS B 1 62 ? 15.219 38.656 11.18 1 95.19 62 LYS B C 1
ATOM 3992 O O . LYS B 1 62 ? 16.156 37.969 11.602 1 95.19 62 LYS B O 1
ATOM 3997 N N . SER B 1 63 ? 14.078 38.75 11.781 1 95.69 63 SER B N 1
ATOM 3998 C CA . SER B 1 63 ? 13.938 38.25 13.148 1 95.69 63 SER B CA 1
ATOM 3999 C C . SER B 1 63 ? 13.352 36.844 13.164 1 95.69 63 SER B C 1
ATOM 4001 O O . SER B 1 63 ? 13.484 36.125 14.156 1 95.69 63 SER B O 1
ATOM 4003 N N . VAL B 1 64 ? 12.633 36.469 12.117 1 97 64 VAL B N 1
ATOM 4004 C CA . VAL B 1 64 ? 11.977 35.188 12.078 1 97 64 VAL B CA 1
ATOM 4005 C C . VAL B 1 64 ? 13.016 34.062 12.242 1 97 64 VAL B C 1
ATOM 4007 O O . VAL B 1 64 ? 14.148 34.188 11.766 1 97 64 VAL B O 1
ATOM 4010 N N . THR B 1 65 ? 12.664 32.938 12.938 1 97.38 65 THR B N 1
ATOM 4011 C CA . THR B 1 65 ? 13.633 31.922 13.305 1 97.38 65 THR B CA 1
ATOM 4012 C C . THR B 1 65 ? 13.438 30.672 12.438 1 97.38 65 THR B C 1
ATOM 4014 O O . THR B 1 65 ? 12.414 30.531 11.758 1 97.38 65 THR B O 1
ATOM 4017 N N . GLN B 1 66 ? 14.406 29.844 12.469 1 97.75 66 GLN B N 1
ATOM 4018 C CA . GLN B 1 66 ? 14.398 28.594 11.719 1 97.75 66 GLN B CA 1
ATOM 4019 C C . GLN B 1 66 ? 13.164 27.766 12.062 1 97.75 66 GLN B C 1
ATOM 4021 O O . GLN B 1 66 ? 12.82 27.609 13.234 1 97.75 66 GLN B O 1
ATOM 4026 N N . GLU B 1 67 ? 12.445 27.25 11.008 1 98.56 67 GLU B N 1
ATOM 4027 C CA . GLU B 1 67 ? 11.312 26.328 11.055 1 98.56 67 GLU B CA 1
ATOM 4028 C C . GLU B 1 67 ? 10.07 27 11.633 1 98.56 67 GLU B C 1
ATOM 4030 O O . GLU B 1 67 ? 9.141 26.312 12.07 1 98.56 67 GLU B O 1
ATOM 4035 N N . SER B 1 68 ? 10.125 28.375 11.758 1 98.75 68 SER B N 1
ATOM 4036 C CA . SER B 1 68 ? 8.852 29.078 11.922 1 98.75 68 SER B CA 1
ATOM 4037 C C . SER B 1 68 ? 7.969 28.938 10.695 1 98.75 68 SER B C 1
ATOM 4039 O O . SER B 1 68 ? 8.469 28.828 9.57 1 98.75 68 SER B O 1
ATOM 4041 N N . SER B 1 69 ? 6.684 28.812 10.93 1 98.88 69 SER B N 1
ATOM 4042 C CA . SER B 1 69 ? 5.742 28.75 9.812 1 98.88 69 SER B CA 1
ATOM 4043 C C . SER B 1 69 ? 5.227 30.141 9.445 1 98.88 69 SER B C 1
ATOM 4045 O O . SER B 1 69 ? 4.988 30.969 10.32 1 98.88 69 SER B O 1
ATOM 4047 N N . VAL B 1 70 ? 5.082 30.391 8.109 1 98.75 70 VAL B N 1
ATOM 4048 C CA . VAL B 1 70 ? 4.738 31.719 7.625 1 98.75 70 VAL B CA 1
ATOM 4049 C C . VAL B 1 70 ? 3.857 31.609 6.383 1 98.75 70 VAL B C 1
ATOM 4051 O O . VAL B 1 70 ? 3.852 30.578 5.711 1 98.75 70 VAL B O 1
ATOM 4054 N N . TYR B 1 71 ? 3.088 32.625 6.164 1 98.69 71 TYR B N 1
ATOM 4055 C CA . TYR B 1 71 ? 2.639 32.938 4.812 1 98.69 71 TYR B CA 1
ATOM 4056 C C . TYR B 1 71 ? 3.539 34 4.172 1 98.69 71 TYR B C 1
ATOM 4058 O O . TYR B 1 71 ? 3.781 35.062 4.754 1 98.69 71 TYR B O 1
ATOM 4066 N N . VAL B 1 72 ? 4.012 33.688 3.01 1 98.5 72 VAL B N 1
ATOM 4067 C CA . VAL B 1 72 ? 4.867 34.625 2.279 1 98.5 72 VAL B CA 1
ATOM 4068 C C . VAL B 1 72 ? 4.176 35.062 0.984 1 98.5 72 VAL B C 1
ATOM 4070 O O . VAL B 1 72 ? 3.59 34.219 0.284 1 98.5 72 VAL B O 1
ATOM 4073 N N . THR B 1 73 ? 4.137 36.312 0.77 1 98.56 73 THR B N 1
ATOM 4074 C CA . THR B 1 73 ? 3.666 36.875 -0.495 1 98.56 73 THR B CA 1
ATOM 4075 C C . THR B 1 73 ? 4.824 37.469 -1.294 1 98.56 73 THR B C 1
ATOM 4077 O O . THR B 1 73 ? 5.695 38.125 -0.734 1 98.56 73 THR B O 1
ATOM 4080 N N . GLY B 1 74 ? 4.887 37.156 -2.588 1 98.31 74 GLY B N 1
ATOM 4081 C CA . GLY B 1 74 ? 5.961 37.719 -3.408 1 98.31 74 GLY B CA 1
ATOM 4082 C C . GLY B 1 74 ? 5.758 37.469 -4.891 1 98.31 74 GLY B C 1
ATOM 4083 O O . GLY B 1 74 ? 4.875 36.688 -5.285 1 98.31 74 GLY B O 1
ATOM 4084 N N . LYS B 1 75 ? 6.566 38.125 -5.676 1 98.5 75 LYS B N 1
ATOM 4085 C CA . LYS B 1 75 ? 6.559 37.969 -7.125 1 98.5 75 LYS B CA 1
ATOM 4086 C C . LYS B 1 75 ? 7.504 36.844 -7.559 1 98.5 75 LYS B C 1
ATOM 4088 O O . LYS B 1 75 ? 8.664 36.812 -7.145 1 98.5 75 LYS B O 1
ATOM 4093 N N . VAL B 1 76 ? 6.926 35.938 -8.406 1 98.5 76 VAL B N 1
ATOM 4094 C CA . VAL B 1 76 ? 7.75 34.875 -8.93 1 98.5 76 VAL B CA 1
ATOM 4095 C C . VAL B 1 76 ? 8.664 35.406 -10.039 1 98.5 76 VAL B C 1
ATOM 4097 O O . VAL B 1 76 ? 8.188 35.969 -11.016 1 98.5 76 VAL B O 1
ATOM 4100 N N . GLN B 1 77 ? 9.969 35.156 -9.859 1 98 77 GLN B N 1
ATOM 4101 C CA . GLN B 1 77 ? 10.93 35.625 -10.844 1 98 77 GLN B CA 1
ATOM 4102 C C . GLN B 1 77 ? 11.859 34.5 -11.289 1 98 77 GLN B C 1
ATOM 4104 O O . GLN B 1 77 ? 12.289 33.688 -10.469 1 98 77 GLN B O 1
ATOM 4109 N N . LYS B 1 78 ? 12.141 34.531 -12.531 1 97.69 78 LYS B N 1
ATOM 4110 C CA . LYS B 1 78 ? 13.109 33.562 -13.047 1 97.69 78 LYS B CA 1
ATOM 4111 C C . LYS B 1 78 ? 14.508 33.844 -12.5 1 97.69 78 LYS B C 1
ATOM 4113 O O . LYS B 1 78 ? 14.922 35 -12.391 1 97.69 78 LYS B O 1
ATOM 4118 N N . ASP B 1 79 ? 15.141 32.844 -12.07 1 96.25 79 ASP B N 1
ATOM 4119 C CA . ASP B 1 79 ? 16.531 32.875 -11.648 1 96.25 79 ASP B CA 1
ATOM 4120 C C . ASP B 1 79 ? 17.25 31.562 -12.008 1 96.25 79 ASP B C 1
ATOM 4122 O O . ASP B 1 79 ? 17.047 30.547 -11.359 1 96.25 79 ASP B O 1
ATOM 4126 N N . GLU B 1 80 ? 18.141 31.609 -12.883 1 93.25 80 GLU B N 1
ATOM 4127 C CA . GLU B 1 80 ? 18.797 30.438 -13.43 1 93.25 80 GLU B CA 1
ATOM 4128 C C . GLU B 1 80 ? 19.703 29.766 -12.406 1 93.25 80 GLU B C 1
ATOM 4130 O O . GLU B 1 80 ? 20.031 28.594 -12.523 1 93.25 80 GLU B O 1
ATOM 4135 N N . ARG B 1 81 ? 20.172 30.578 -11.477 1 90.94 81 ARG B N 1
ATOM 4136 C CA . ARG B 1 81 ? 21.047 30.031 -10.438 1 90.94 81 ARG B CA 1
ATOM 4137 C C . ARG B 1 81 ? 20.266 29.125 -9.492 1 90.94 81 ARG B C 1
ATOM 4139 O O . ARG B 1 81 ? 20.859 28.328 -8.758 1 90.94 81 ARG B O 1
ATOM 4146 N N . SER B 1 82 ? 18.906 29.219 -9.43 1 93.12 82 SER B N 1
ATOM 4147 C CA . SER B 1 82 ? 18.031 28.406 -8.586 1 93.12 82 SER B CA 1
ATOM 4148 C C . SER B 1 82 ? 17.844 27 -9.164 1 93.12 82 SER B C 1
ATOM 4150 O O . SER B 1 82 ? 17.656 26.844 -10.375 1 93.12 82 SER B O 1
ATOM 4152 N N . PRO B 1 83 ? 17.875 26.016 -8.266 1 91.12 83 PRO B N 1
ATOM 4153 C CA . PRO B 1 83 ? 17.672 24.656 -8.758 1 91.12 83 PRO B CA 1
ATOM 4154 C C . PRO B 1 83 ? 16.328 24.469 -9.445 1 91.12 83 PRO B C 1
ATOM 4156 O O . PRO B 1 83 ? 16.188 23.609 -10.32 1 91.12 83 PRO B O 1
ATOM 4159 N N . ILE B 1 84 ? 15.328 25.266 -9.102 1 94.31 84 ILE B N 1
ATOM 4160 C CA . ILE B 1 84 ? 14.008 25.078 -9.695 1 94.31 84 ILE B CA 1
ATOM 4161 C C . ILE B 1 84 ? 13.758 26.156 -10.742 1 94.31 84 ILE B C 1
ATOM 4163 O O . ILE B 1 84 ? 12.664 26.234 -11.312 1 94.31 84 ILE B O 1
ATOM 4167 N N . GLY B 1 85 ? 14.672 27.031 -10.938 1 96.38 85 GLY B N 1
ATOM 4168 C CA . GLY B 1 85 ? 14.617 28.031 -11.992 1 96.38 85 GLY B CA 1
ATOM 4169 C C . GLY B 1 85 ? 13.883 29.297 -11.586 1 96.38 85 GLY B C 1
ATOM 4170 O O . GLY B 1 85 ? 13.656 30.188 -12.406 1 96.38 85 GLY B O 1
ATOM 4171 N N . TYR B 1 86 ? 13.484 29.406 -10.281 1 98.19 86 TYR B N 1
ATOM 4172 C CA . TYR B 1 86 ? 12.695 30.547 -9.836 1 98.19 86 TYR B CA 1
ATOM 4173 C C . TYR B 1 86 ? 13.102 30.984 -8.438 1 98.19 86 TYR B C 1
ATOM 4175 O O . TYR B 1 86 ? 13.664 30.188 -7.672 1 98.19 86 TYR B O 1
ATOM 4183 N N . GLU B 1 87 ? 12.898 32.188 -8.117 1 98.44 87 GLU B N 1
ATOM 4184 C CA . GLU B 1 87 ? 12.945 32.75 -6.766 1 98.44 87 GLU B CA 1
ATOM 4185 C C . GLU B 1 87 ? 11.742 33.656 -6.5 1 98.44 87 GLU B C 1
ATOM 4187 O O . GLU B 1 87 ? 10.961 33.938 -7.414 1 98.44 87 GLU B O 1
ATOM 4192 N N . LEU B 1 88 ? 11.555 33.938 -5.254 1 98.44 88 LEU B N 1
ATOM 4193 C CA . LEU B 1 88 ? 10.422 34.781 -4.848 1 98.44 88 LEU B CA 1
ATOM 4194 C C . LEU B 1 88 ? 10.898 36.156 -4.367 1 98.44 88 LEU B C 1
ATOM 4196 O O . LEU B 1 88 ? 11.688 36.25 -3.424 1 98.44 88 LEU B O 1
ATOM 4200 N N . LEU B 1 89 ? 10.516 37.219 -5.102 1 98.31 89 LEU B N 1
ATOM 4201 C CA . LEU B 1 89 ? 10.695 38.562 -4.566 1 98.31 89 LEU B CA 1
ATOM 4202 C C . LEU B 1 89 ? 9.625 38.875 -3.531 1 98.31 89 LEU B C 1
ATOM 4204 O O . LEU B 1 89 ? 8.523 39.312 -3.887 1 98.31 89 LEU B O 1
ATOM 4208 N N . VAL B 1 90 ? 10.016 38.781 -2.27 1 98.25 90 VAL B N 1
ATOM 4209 C CA . VAL B 1 90 ? 9.062 38.781 -1.169 1 98.25 90 VAL B CA 1
ATOM 4210 C C . VAL B 1 90 ? 8.578 40.188 -0.897 1 98.25 90 VAL B C 1
ATOM 4212 O O . VAL B 1 90 ? 9.383 41.125 -0.761 1 98.25 90 VAL B O 1
ATOM 4215 N N . THR B 1 91 ? 7.273 40.344 -0.796 1 97.81 91 THR B N 1
ATOM 4216 C CA . THR B 1 91 ? 6.68 41.656 -0.522 1 97.81 91 THR B CA 1
ATOM 4217 C C . THR B 1 91 ? 6.027 41.656 0.857 1 97.81 91 THR B C 1
ATOM 4219 O O . THR B 1 91 ? 5.766 42.75 1.413 1 97.81 91 THR B O 1
ATOM 4222 N N . ASN B 1 92 ? 5.742 40.531 1.338 1 98.12 92 ASN B N 1
ATOM 4223 C CA . ASN B 1 92 ? 5.137 40.469 2.664 1 98.12 92 ASN B CA 1
ATOM 4224 C C . ASN B 1 92 ? 5.426 39.125 3.332 1 98.12 92 ASN B C 1
ATOM 4226 O O . ASN B 1 92 ? 5.613 38.094 2.65 1 98.12 92 ASN B O 1
ATOM 4230 N N . ILE B 1 93 ? 5.441 39.094 4.68 1 98.12 93 ILE B N 1
ATOM 4231 C CA . ILE B 1 93 ? 5.621 37.906 5.504 1 98.12 93 ILE B CA 1
ATOM 4232 C C . ILE B 1 93 ? 4.66 37.969 6.691 1 98.12 93 ILE B C 1
ATOM 4234 O O . ILE B 1 93 ? 4.594 38.969 7.406 1 98.12 93 ILE B O 1
ATOM 4238 N N . GLU B 1 94 ? 3.881 36.906 6.816 1 97.94 94 GLU B N 1
ATOM 4239 C CA . GLU B 1 94 ? 3 36.75 7.969 1 97.94 94 GLU B CA 1
ATOM 4240 C C . GLU B 1 94 ? 3.387 35.5 8.766 1 97.94 94 GLU B C 1
ATOM 4242 O O . GLU B 1 94 ? 3.229 34.375 8.281 1 97.94 94 GLU B O 1
ATOM 4247 N N . VAL B 1 95 ? 3.844 35.688 9.992 1 98.25 95 VAL B N 1
ATOM 4248 C CA . VAL B 1 95 ? 4.254 34.562 10.82 1 98.25 95 VAL B CA 1
ATOM 4249 C C . VAL B 1 95 ? 3.021 33.844 11.383 1 98.25 95 VAL B C 1
ATOM 4251 O O . VAL B 1 95 ? 2.143 34.469 11.961 1 98.25 95 VAL B O 1
ATOM 4254 N N . ILE B 1 96 ? 2.908 32.562 11.164 1 98.44 96 ILE B N 1
ATOM 4255 C CA . ILE B 1 96 ? 1.819 31.734 11.695 1 98.44 96 ILE B CA 1
ATOM 4256 C C . ILE B 1 96 ? 2.178 31.234 13.094 1 98.44 96 ILE B C 1
ATOM 4258 O O . ILE B 1 96 ? 1.395 31.391 14.031 1 98.44 96 ILE B O 1
ATOM 4262 N N . SER B 1 97 ? 3.312 30.609 13.188 1 98.25 97 SER B N 1
ATOM 4263 C CA . SER B 1 97 ? 3.848 30.094 14.438 1 98.25 97 SER B CA 1
ATOM 4264 C C . SER B 1 97 ? 5.367 30.234 14.492 1 98.25 97 SER B C 1
ATOM 4266 O O . SER B 1 97 ? 6.066 29.797 13.578 1 98.25 97 SER B O 1
ATOM 4268 N N . ARG B 1 98 ? 5.871 30.797 15.547 1 97.69 98 ARG B N 1
ATOM 4269 C CA . ARG B 1 98 ? 7.309 31 15.711 1 97.69 98 ARG B CA 1
ATOM 4270 C C . ARG B 1 98 ? 7.953 29.781 16.391 1 97.69 98 ARG B C 1
ATOM 4272 O O . ARG B 1 98 ? 7.449 29.281 17.391 1 97.69 98 ARG B O 1
ATOM 4279 N N . ALA B 1 99 ? 8.961 29.312 15.773 1 97.81 99 ALA B N 1
ATOM 4280 C CA . ALA B 1 99 ? 9.75 28.234 16.375 1 97.81 99 ALA B CA 1
ATOM 4281 C C . ALA B 1 99 ? 10.922 28.797 17.172 1 97.81 99 ALA B C 1
ATOM 4283 O O . ALA B 1 99 ? 11.633 29.688 16.703 1 97.81 99 ALA B O 1
ATOM 4284 N N . VAL B 1 100 ? 11.031 28.266 18.359 1 95.31 100 VAL B N 1
ATOM 4285 C CA . VAL B 1 100 ? 12.133 28.703 19.219 1 95.31 100 VAL B CA 1
ATOM 4286 C C . VAL B 1 100 ? 13.016 27.5 19.562 1 95.31 100 VAL B C 1
ATOM 4288 O O . VAL B 1 100 ? 12.516 26.453 19.969 1 95.31 100 VAL B O 1
ATOM 4291 N N . ASP B 1 101 ? 14.289 27.625 19.391 1 95.88 101 ASP B N 1
ATOM 4292 C CA . ASP B 1 101 ? 15.297 26.625 19.75 1 95.88 101 ASP B CA 1
ATOM 4293 C C . ASP B 1 101 ? 15.086 25.328 18.984 1 95.88 101 ASP B C 1
ATOM 4295 O O . ASP B 1 101 ? 15.094 24.25 19.578 1 95.88 101 ASP B O 1
ATOM 4299 N N . TYR B 1 102 ? 14.742 25.5 17.734 1 97.94 102 TYR B N 1
ATOM 4300 C CA . TYR B 1 102 ? 14.703 24.312 16.891 1 97.94 102 TYR B CA 1
ATOM 4301 C C . TYR B 1 102 ? 16 23.516 17 1 97.94 102 TYR B C 1
ATOM 4303 O O . TYR B 1 102 ? 17.094 24.078 16.812 1 97.94 102 TYR B O 1
ATOM 4311 N N . PRO B 1 103 ? 15.898 22.25 17.25 1 97.81 103 PRO B N 1
ATOM 4312 C CA . PRO B 1 103 ? 17.094 21.516 17.688 1 97.81 103 PRO B CA 1
ATOM 4313 C C . PRO B 1 103 ? 18.031 21.188 16.531 1 97.81 103 PRO B C 1
ATOM 4315 O O . PRO B 1 103 ? 19.25 21.062 16.734 1 97.81 103 PRO B O 1
ATOM 4318 N N . ILE B 1 104 ? 17.562 21 15.375 1 97.69 104 ILE B N 1
ATOM 4319 C CA . ILE B 1 104 ? 18.422 20.625 14.25 1 97.69 104 ILE B CA 1
ATOM 4320 C C . ILE B 1 104 ? 18.906 21.875 13.531 1 97.69 104 ILE B C 1
ATOM 4322 O O . ILE B 1 104 ? 18.312 22.297 12.531 1 97.69 104 ILE B O 1
ATOM 4326 N N . THR B 1 105 ? 19.984 22.359 13.938 1 94.38 105 THR B N 1
ATOM 4327 C CA . THR B 1 105 ? 20.594 23.578 13.414 1 94.38 105 THR B CA 1
ATOM 4328 C C . THR B 1 105 ? 21.5 23.281 12.227 1 94.38 105 THR B C 1
ATOM 4330 O O . THR B 1 105 ? 21.75 22.109 11.914 1 94.38 105 THR B O 1
ATOM 4333 N N . PRO B 1 106 ? 21.906 24.281 11.461 1 89.94 106 PRO B N 1
ATOM 4334 C CA . PRO B 1 106 ? 22.734 24.078 10.273 1 89.94 106 PRO B CA 1
ATOM 4335 C C . PRO B 1 106 ? 24.156 23.609 10.617 1 89.94 106 PRO B C 1
ATOM 4337 O O . PRO B 1 106 ? 25.125 24.266 10.234 1 89.94 106 PRO B O 1
ATOM 4340 N N . LYS B 1 107 ? 24.281 22.719 11.5 1 93.25 107 LYS B N 1
ATOM 4341 C CA . LYS B 1 107 ? 25.531 22.047 11.852 1 93.25 107 LYS B CA 1
ATOM 4342 C C . LYS B 1 107 ? 25.391 20.531 11.805 1 93.25 107 LYS B C 1
ATOM 4344 O O . LYS B 1 107 ? 24.281 20.016 11.641 1 93.25 107 LYS B O 1
ATOM 4349 N N . GLU B 1 108 ? 26.469 19.938 11.859 1 94.12 108 GLU B N 1
ATOM 4350 C CA . GLU B 1 108 ? 26.438 18.469 11.867 1 94.12 108 GLU B CA 1
ATOM 4351 C C . GLU B 1 108 ? 25.859 17.938 13.18 1 94.12 108 GLU B C 1
ATOM 4353 O O . GLU B 1 108 ? 26.156 18.469 14.25 1 94.12 108 GLU B O 1
ATOM 4358 N N . HIS B 1 109 ? 25.016 16.984 13.078 1 97.31 109 HIS B N 1
ATOM 4359 C CA . HIS B 1 109 ? 24.453 16.297 14.234 1 97.31 109 HIS B CA 1
ATOM 4360 C C . HIS B 1 109 ? 24.719 14.797 14.18 1 97.31 109 HIS B C 1
ATOM 4362 O O . HIS B 1 109 ? 24.844 14.227 13.086 1 97.31 109 HIS B O 1
ATOM 4368 N N . GLY B 1 110 ? 24.844 14.242 15.336 1 96.88 110 GLY B N 1
ATOM 4369 C CA . GLY B 1 110 ? 25.031 12.805 15.406 1 96.88 110 GLY B CA 1
ATOM 4370 C C . GLY B 1 110 ? 23.797 12.023 14.992 1 96.88 110 GLY B C 1
ATOM 4371 O O . GLY B 1 110 ? 22.672 12.508 15.125 1 96.88 110 GLY B O 1
ATOM 4372 N N . THR B 1 111 ? 24.016 10.828 14.562 1 95.12 111 THR B N 1
ATOM 4373 C CA . THR B 1 111 ? 22.953 9.961 14.047 1 95.12 111 THR B CA 1
ATOM 4374 C C . THR B 1 111 ? 21.922 9.688 15.125 1 95.12 111 THR B C 1
ATOM 4376 O O . THR B 1 111 ? 20.719 9.727 14.867 1 95.12 111 THR B O 1
ATOM 4379 N N . GLU B 1 112 ? 22.344 9.367 16.344 1 96.19 112 GLU B N 1
ATOM 4380 C CA . GLU B 1 112 ? 21.422 9.055 17.422 1 96.19 112 GLU B CA 1
ATOM 4381 C C . GLU B 1 112 ? 20.5 10.234 17.719 1 96.19 112 GLU B C 1
ATOM 4383 O O . GLU B 1 112 ? 19.297 10.062 17.922 1 96.19 112 GLU B O 1
ATOM 4388 N N . PHE B 1 113 ? 21.125 11.438 17.781 1 97.69 113 PHE B N 1
ATOM 4389 C CA . PHE B 1 113 ? 20.344 12.656 18 1 97.69 113 PHE B CA 1
ATOM 4390 C C . PHE B 1 113 ? 19.312 12.844 16.891 1 97.69 113 PHE B C 1
ATOM 4392 O O . PHE B 1 113 ? 18.156 13.148 17.172 1 97.69 113 PHE B O 1
ATOM 4399 N N . LEU B 1 114 ? 19.688 12.656 15.656 1 98.06 114 LEU B N 1
ATOM 4400 C CA . LEU B 1 114 ? 18.797 12.812 14.508 1 98.06 114 LEU B CA 1
ATOM 4401 C C . LEU B 1 114 ? 17.672 11.789 14.555 1 98.06 114 LEU B C 1
ATOM 4403 O O . LEU B 1 114 ? 16.516 12.109 14.266 1 98.06 114 LEU B O 1
ATOM 4407 N N . MET B 1 115 ? 18 10.578 14.969 1 97.25 115 MET B N 1
ATOM 4408 C CA . MET B 1 115 ? 17 9.523 15.07 1 97.25 115 MET B CA 1
ATOM 4409 C C . MET B 1 115 ? 16.016 9.82 16.188 1 97.25 115 MET B C 1
ATOM 4411 O O . MET B 1 115 ? 14.82 9.562 16.062 1 97.25 115 MET B O 1
ATOM 4415 N N . ASP B 1 116 ? 16.484 10.375 17.281 1 96.94 116 ASP B N 1
ATOM 4416 C CA . ASP B 1 116 ? 15.617 10.766 18.391 1 96.94 116 ASP B CA 1
ATOM 4417 C C . ASP B 1 116 ? 14.672 11.891 17.984 1 96.94 116 ASP B C 1
ATOM 4419 O O . ASP B 1 116 ? 13.609 12.055 18.578 1 96.94 116 ASP B O 1
ATOM 4423 N N . ASN B 1 117 ? 15.117 12.664 17.031 1 98.25 117 ASN B N 1
ATOM 4424 C CA . ASN B 1 117 ? 14.312 13.766 16.516 1 98.25 117 ASN B CA 1
ATOM 4425 C C . ASN B 1 117 ? 13.867 13.516 15.07 1 98.25 117 ASN B C 1
ATOM 4427 O O . ASN B 1 117 ? 13.797 14.445 14.266 1 98.25 117 ASN B O 1
ATOM 4431 N N . ARG B 1 118 ? 13.648 12.266 14.812 1 98.5 118 ARG B N 1
ATOM 4432 C CA . ARG B 1 118 ? 13.328 11.867 13.445 1 98.5 118 ARG B CA 1
ATOM 4433 C C . ARG B 1 118 ? 12.102 12.617 12.93 1 98.5 118 ARG B C 1
ATOM 4435 O O . ARG B 1 118 ? 12.016 12.945 11.75 1 98.5 118 ARG B O 1
ATOM 4442 N N . HIS B 1 119 ? 11.109 12.938 13.789 1 98.44 119 HIS B N 1
ATOM 4443 C CA . HIS B 1 119 ? 9.898 13.664 13.43 1 98.44 119 HIS B CA 1
ATOM 4444 C C . HIS B 1 119 ? 10.227 15.078 12.945 1 98.44 119 HIS B C 1
ATOM 4446 O O . HIS B 1 119 ? 9.438 15.688 12.211 1 98.44 119 HIS B O 1
ATOM 4452 N N . LEU B 1 120 ? 11.391 15.586 13.281 1 98.75 120 LEU B N 1
ATOM 4453 C CA . LEU B 1 120 ? 11.883 16.875 12.82 1 98.75 120 LEU B CA 1
ATOM 4454 C C . LEU B 1 120 ? 12.898 16.703 11.695 1 98.75 120 LEU B C 1
ATOM 4456 O O . LEU B 1 120 ? 12.898 17.469 10.727 1 98.75 120 LEU B O 1
ATOM 4460 N N . TRP B 1 121 ? 13.742 15.625 11.844 1 98.5 121 TRP B N 1
ATOM 4461 C CA . TRP B 1 121 ? 14.805 15.383 10.867 1 98.5 121 TRP B CA 1
ATOM 4462 C C . TRP B 1 121 ? 14.227 15.203 9.469 1 98.5 121 TRP B C 1
ATOM 4464 O O . TRP B 1 121 ? 14.859 15.57 8.477 1 98.5 121 TRP B O 1
ATOM 4474 N N . LEU B 1 122 ? 13.008 14.758 9.344 1 98.56 122 LEU B N 1
ATOM 4475 C CA . LEU B 1 122 ? 12.344 14.547 8.062 1 98.56 122 LEU B CA 1
ATOM 4476 C C . LEU B 1 122 ? 12.219 15.852 7.285 1 98.56 122 LEU B C 1
ATOM 4478 O O . LEU B 1 122 ? 12.062 15.844 6.062 1 98.56 122 LEU B O 1
ATOM 4482 N N . ARG B 1 123 ? 12.312 16.969 7.98 1 98.56 123 ARG B N 1
ATOM 4483 C CA . ARG B 1 123 ? 12.141 18.281 7.379 1 98.56 123 ARG B CA 1
ATOM 4484 C C . ARG B 1 123 ? 13.383 18.703 6.605 1 98.56 123 ARG B C 1
ATOM 4486 O O . ARG B 1 123 ? 13.344 19.641 5.816 1 98.56 123 ARG B O 1
ATOM 4493 N N . SER B 1 124 ? 14.492 18.031 6.855 1 97.75 124 SER B N 1
ATOM 4494 C CA . SER B 1 124 ? 15.758 18.406 6.246 1 97.75 124 SER B CA 1
ATOM 4495 C C . SER B 1 124 ? 15.781 18.078 4.758 1 97.75 124 SER B C 1
ATOM 4497 O O . SER B 1 124 ? 15.07 17.172 4.309 1 97.75 124 SER B O 1
ATOM 4499 N N . ARG B 1 125 ? 16.625 18.766 4.016 1 96.88 125 ARG B N 1
ATOM 4500 C CA . ARG B 1 125 ? 16.703 18.625 2.566 1 96.88 125 ARG B CA 1
ATOM 4501 C C . ARG B 1 125 ? 17.047 17.188 2.172 1 96.88 125 ARG B C 1
ATOM 4503 O O . ARG B 1 125 ? 16.438 16.625 1.259 1 96.88 125 ARG B O 1
ATOM 4510 N N . ARG B 1 126 ? 17.984 16.656 2.859 1 97.19 126 ARG B N 1
ATOM 4511 C CA . ARG B 1 126 ? 18.438 15.305 2.543 1 97.19 126 ARG B CA 1
ATOM 4512 C C . ARG B 1 126 ? 17.312 14.289 2.758 1 97.19 126 ARG B C 1
ATOM 4514 O O . ARG B 1 126 ? 17.016 13.492 1.869 1 97.19 126 ARG B O 1
ATOM 4521 N N . GLN B 1 127 ? 16.688 14.32 3.904 1 98.44 127 GLN B N 1
ATOM 4522 C CA . GLN B 1 127 ? 15.641 13.359 4.223 1 98.44 127 GLN B CA 1
ATOM 4523 C C . GLN B 1 127 ? 14.414 13.57 3.334 1 98.44 127 GLN B C 1
ATOM 4525 O O . GLN B 1 127 ? 13.766 12.602 2.926 1 98.44 127 GLN B O 1
ATOM 4530 N N . HIS B 1 128 ? 14.148 14.844 3.107 1 98.69 128 HIS B N 1
ATOM 4531 C CA . HIS B 1 128 ? 13.078 15.172 2.176 1 98.69 128 HIS B CA 1
ATOM 4532 C C . HIS B 1 128 ? 13.312 14.531 0.813 1 98.69 128 HIS B C 1
ATOM 4534 O O . HIS B 1 128 ? 12.398 13.922 0.244 1 98.69 128 HIS B O 1
ATOM 4540 N N . ALA B 1 129 ? 14.484 14.656 0.289 1 98.81 129 ALA B N 1
ATOM 4541 C CA . ALA B 1 129 ? 14.844 14.086 -1.01 1 98.81 129 ALA B CA 1
ATOM 4542 C C . ALA B 1 129 ? 14.68 12.57 -1.011 1 98.81 129 ALA B C 1
ATOM 4544 O O . ALA B 1 129 ? 14.117 12 -1.949 1 98.81 129 ALA B O 1
ATOM 4545 N N . VAL B 1 130 ? 15.109 11.922 0.027 1 98.88 130 VAL B N 1
ATOM 4546 C CA . VAL B 1 130 ? 15.008 10.469 0.128 1 98.88 130 VAL B CA 1
ATOM 4547 C C . VAL B 1 130 ? 13.539 10.047 0.129 1 98.88 130 VAL B C 1
ATOM 4549 O O . VAL B 1 130 ? 13.164 9.086 -0.547 1 98.88 130 VAL B O 1
ATOM 4552 N N . MET B 1 131 ? 12.688 10.805 0.873 1 98.94 131 MET B N 1
ATOM 4553 C CA . MET B 1 131 ? 11.266 10.461 0.945 1 98.94 131 MET B CA 1
ATOM 4554 C C . MET B 1 131 ? 10.594 10.656 -0.409 1 98.94 131 MET B C 1
ATOM 4556 O O . MET B 1 131 ? 9.695 9.898 -0.772 1 98.94 131 MET B O 1
ATOM 4560 N N . LYS B 1 132 ? 11.039 11.688 -1.14 1 98.88 132 LYS B N 1
ATOM 4561 C CA . LYS B 1 132 ? 10.477 11.922 -2.469 1 98.88 132 LYS B CA 1
ATOM 4562 C C . LYS B 1 132 ? 10.859 10.797 -3.43 1 98.88 132 LYS B C 1
ATOM 4564 O O . LYS B 1 132 ? 10.039 10.367 -4.242 1 98.88 132 LYS B O 1
ATOM 4569 N N . ILE B 1 133 ? 12.078 10.344 -3.365 1 98.94 133 ILE B N 1
ATOM 4570 C CA . ILE B 1 133 ? 12.516 9.227 -4.191 1 98.94 133 ILE B CA 1
ATOM 4571 C C . ILE B 1 133 ? 11.742 7.965 -3.811 1 98.94 133 ILE B C 1
ATOM 4573 O O . ILE B 1 133 ? 11.281 7.227 -4.684 1 98.94 133 ILE B O 1
ATOM 4577 N N . ARG B 1 134 ? 11.617 7.688 -2.51 1 98.94 134 ARG B N 1
ATOM 4578 C CA . ARG B 1 134 ? 10.812 6.57 -2.029 1 98.94 134 ARG B CA 1
ATOM 4579 C C . ARG B 1 134 ? 9.398 6.621 -2.609 1 98.94 134 ARG B C 1
ATOM 4581 O O . ARG B 1 134 ? 8.883 5.609 -3.088 1 98.94 134 ARG B O 1
ATOM 4588 N N . ASN B 1 135 ? 8.828 7.793 -2.551 1 98.88 135 ASN B N 1
ATOM 4589 C CA . ASN B 1 135 ? 7.488 7.992 -3.098 1 98.88 135 ASN B CA 1
ATOM 4590 C C . ASN B 1 135 ? 7.438 7.664 -4.586 1 98.88 135 ASN B C 1
ATOM 4592 O O . ASN B 1 135 ? 6.477 7.047 -5.059 1 98.88 135 ASN B O 1
ATOM 4596 N N . GLU B 1 136 ? 8.398 8.109 -5.328 1 98.88 136 GLU B N 1
ATOM 4597 C CA . GLU B 1 136 ? 8.414 7.855 -6.766 1 98.88 136 GLU B CA 1
ATOM 4598 C C . GLU B 1 136 ? 8.539 6.363 -7.062 1 98.88 136 GLU B C 1
ATOM 4600 O O . GLU B 1 136 ? 7.891 5.852 -7.98 1 98.88 136 GLU B O 1
ATOM 4605 N N . ILE B 1 137 ? 9.367 5.676 -6.305 1 98.94 137 ILE B N 1
ATOM 4606 C CA . ILE B 1 137 ? 9.508 4.23 -6.469 1 98.94 137 ILE B CA 1
ATOM 4607 C C . ILE B 1 137 ? 8.156 3.557 -6.238 1 98.94 137 ILE B C 1
ATOM 4609 O O . ILE B 1 137 ? 7.754 2.684 -7.012 1 98.94 137 ILE B O 1
ATOM 4613 N N . ILE B 1 138 ? 7.461 3.945 -5.203 1 98.88 138 ILE B N 1
ATOM 4614 C CA . ILE B 1 138 ? 6.148 3.387 -4.883 1 98.88 138 ILE B CA 1
ATOM 4615 C C . ILE B 1 138 ? 5.172 3.684 -6.016 1 98.88 138 ILE B C 1
ATOM 4617 O O . ILE B 1 138 ? 4.484 2.781 -6.504 1 98.88 138 ILE B O 1
ATOM 4621 N N . ARG B 1 139 ? 5.086 4.965 -6.434 1 98.75 139 ARG B N 1
ATOM 4622 C CA . ARG B 1 139 ? 4.191 5.355 -7.516 1 98.75 139 ARG B CA 1
ATOM 4623 C C . ARG B 1 139 ? 4.461 4.535 -8.773 1 98.75 139 ARG B C 1
ATOM 4625 O O . ARG B 1 139 ? 3.533 3.998 -9.383 1 98.75 139 ARG B O 1
ATOM 4632 N N . ALA B 1 140 ? 5.703 4.414 -9.156 1 98.88 140 ALA B N 1
ATOM 4633 C CA . ALA B 1 140 ? 6.105 3.672 -10.352 1 98.88 140 ALA B CA 1
ATOM 4634 C C . ALA B 1 140 ? 5.758 2.191 -10.219 1 98.88 140 ALA B C 1
ATOM 4636 O O . ALA B 1 140 ? 5.414 1.54 -11.211 1 98.88 140 ALA B O 1
ATOM 4637 N N . THR B 1 141 ? 5.895 1.656 -9.039 1 98.94 141 THR B N 1
ATOM 4638 C CA . THR B 1 141 ? 5.555 0.261 -8.781 1 98.94 141 THR B CA 1
ATOM 4639 C C . THR B 1 141 ? 4.09 -0.007 -9.109 1 98.94 141 THR B C 1
ATOM 4641 O O . THR B 1 141 ? 3.771 -0.943 -9.844 1 98.94 141 THR B O 1
ATOM 4644 N N . TYR B 1 142 ? 3.219 0.793 -8.586 1 98.75 142 TYR B N 1
ATOM 4645 C CA . TYR B 1 142 ? 1.795 0.612 -8.852 1 98.75 142 TYR B CA 1
ATOM 4646 C C . TYR B 1 142 ? 1.487 0.792 -10.328 1 98.75 142 TYR B C 1
ATOM 4648 O O . TYR B 1 142 ? 0.656 0.073 -10.891 1 98.75 142 TYR B O 1
ATOM 4656 N N . GLU B 1 143 ? 2.139 1.74 -10.961 1 98.62 143 GLU B N 1
ATOM 4657 C CA . GLU B 1 143 ? 1.945 1.946 -12.391 1 98.62 143 GLU B CA 1
ATOM 4658 C C . GLU B 1 143 ? 2.391 0.724 -13.188 1 98.62 143 GLU B C 1
ATOM 4660 O O . GLU B 1 143 ? 1.657 0.241 -14.055 1 98.62 143 GLU B O 1
ATOM 4665 N N . PHE B 1 144 ? 3.578 0.198 -12.922 1 98.81 144 PHE B N 1
ATOM 4666 C CA . PHE B 1 144 ? 4.125 -0.947 -13.641 1 98.81 144 PHE B CA 1
ATOM 4667 C C . PHE B 1 144 ? 3.182 -2.141 -13.562 1 98.81 144 PHE B C 1
ATOM 4669 O O . PHE B 1 144 ? 2.82 -2.725 -14.586 1 98.81 144 PHE B O 1
ATOM 4676 N N . TYR B 1 145 ? 2.797 -2.508 -12.32 1 98.81 145 TYR B N 1
ATOM 4677 C CA . TYR B 1 145 ? 2.01 -3.723 -12.125 1 98.81 145 TYR B CA 1
ATOM 4678 C C . TYR B 1 145 ? 0.6 -3.549 -12.68 1 98.81 145 TYR B C 1
ATOM 4680 O O . TYR B 1 145 ? 0.02 -4.492 -13.227 1 98.81 145 TYR B O 1
ATOM 4688 N N . ASN B 1 146 ? 0.049 -2.352 -12.516 1 97.94 146 ASN B N 1
ATOM 4689 C CA . ASN B 1 146 ? -1.247 -2.105 -13.141 1 97.94 146 ASN B CA 1
ATOM 4690 C C . ASN B 1 146 ? -1.177 -2.258 -14.656 1 97.94 146 ASN B C 1
ATOM 4692 O O . ASN B 1 146 ? -2.033 -2.908 -15.258 1 97.94 146 ASN B O 1
ATOM 4696 N N . GLU B 1 147 ? -0.161 -1.68 -15.289 1 97.81 147 GLU B N 1
ATOM 4697 C CA . GLU B 1 147 ? -0.012 -1.717 -16.75 1 97.81 147 GLU B CA 1
ATOM 4698 C C . GLU B 1 147 ? 0.225 -3.141 -17.234 1 97.81 147 GLU B C 1
ATOM 4700 O O . GLU B 1 147 ? -0.145 -3.482 -18.359 1 97.81 147 GLU B O 1
ATOM 4705 N N . GLN B 1 148 ? 0.786 -3.939 -16.375 1 97.88 148 GLN B N 1
ATOM 4706 C CA . GLN B 1 148 ? 1.092 -5.316 -16.75 1 97.88 148 GLN B CA 1
ATOM 4707 C C . GLN B 1 148 ? -0.052 -6.254 -16.375 1 97.88 148 GLN B C 1
ATOM 4709 O O . GLN B 1 148 ? 0.076 -7.473 -16.5 1 97.88 148 GLN B O 1
ATOM 4714 N N . GLY B 1 149 ? -1.128 -5.75 -15.883 1 97.44 149 GLY B N 1
ATOM 4715 C CA . GLY B 1 149 ? -2.336 -6.531 -15.672 1 97.44 149 GLY B CA 1
ATOM 4716 C C . GLY B 1 149 ? -2.355 -7.254 -14.336 1 97.44 149 GLY B C 1
ATOM 4717 O O . GLY B 1 149 ? -3.09 -8.227 -14.164 1 97.44 149 GLY B O 1
ATOM 4718 N N . PHE B 1 150 ? -1.534 -6.84 -13.383 1 98.88 150 PHE B N 1
ATOM 4719 C CA . PHE B 1 150 ? -1.525 -7.453 -12.055 1 98.88 150 PHE B CA 1
ATOM 4720 C C . PHE B 1 150 ? -2.672 -6.922 -11.203 1 98.88 150 PHE B C 1
ATOM 4722 O O . PHE B 1 150 ? -3.088 -5.77 -11.367 1 98.88 150 PHE B O 1
ATOM 4729 N N . VAL B 1 151 ? -3.137 -7.746 -10.281 1 98.88 151 VAL B N 1
ATOM 4730 C CA . VAL B 1 151 ? -4.133 -7.363 -9.289 1 98.88 151 VAL B CA 1
ATOM 4731 C C . VAL B 1 151 ? -3.463 -7.211 -7.922 1 98.88 151 VAL B C 1
ATOM 4733 O O . VAL B 1 151 ? -2.717 -8.094 -7.484 1 98.88 151 VAL B O 1
ATOM 4736 N N . LYS B 1 152 ? -3.652 -6.035 -7.289 1 98.88 152 LYS B N 1
ATOM 4737 C CA . LYS B 1 152 ? -3.146 -5.832 -5.934 1 98.88 152 LYS B CA 1
ATOM 4738 C C . LYS B 1 152 ? -3.92 -6.68 -4.93 1 98.88 152 LYS B C 1
ATOM 4740 O O . LYS B 1 152 ? -5.152 -6.637 -4.891 1 98.88 152 LYS B O 1
ATOM 4745 N N . VAL B 1 153 ? -3.197 -7.516 -4.129 1 98.81 153 VAL B N 1
ATOM 4746 C CA . VAL B 1 153 ? -3.762 -8.375 -3.09 1 98.81 153 VAL B CA 1
ATOM 4747 C C . VAL B 1 153 ? -3.043 -8.117 -1.767 1 98.81 153 VAL B C 1
ATOM 4749 O O . VAL B 1 153 ? -1.828 -7.902 -1.744 1 98.81 153 VAL B O 1
ATOM 4752 N N . ASP B 1 154 ? -3.795 -8.117 -0.702 1 98.62 154 ASP B N 1
ATOM 4753 C CA . ASP B 1 154 ? -3.223 -7.891 0.622 1 98.62 154 ASP B CA 1
ATOM 4754 C C . ASP B 1 154 ? -3.277 -9.164 1.465 1 98.62 154 ASP B C 1
ATOM 4756 O O . ASP B 1 154 ? -4.32 -9.5 2.027 1 98.62 154 ASP B O 1
ATOM 4760 N N . PRO B 1 155 ? -2.152 -9.859 1.584 1 98 155 PRO B N 1
ATOM 4761 C CA . PRO B 1 155 ? -2.117 -10.984 2.518 1 98 155 PRO B CA 1
ATOM 4762 C C . PRO B 1 155 ? -2.197 -10.547 3.979 1 98 155 PRO B C 1
ATOM 4764 O O . PRO B 1 155 ? -1.883 -9.398 4.297 1 98 155 PRO B O 1
ATOM 4767 N N . PRO B 1 156 ? -2.648 -11.422 4.816 1 97.25 156 PRO B N 1
ATOM 4768 C CA . PRO B 1 156 ? -2.746 -11.047 6.227 1 97.25 156 PRO B CA 1
ATOM 4769 C C . PRO B 1 156 ? -1.38 -10.859 6.883 1 97.25 156 PRO B C 1
ATOM 4771 O O . PRO B 1 156 ? -0.422 -11.555 6.535 1 97.25 156 PRO B O 1
ATOM 4774 N N . ILE B 1 157 ? -1.342 -9.953 7.859 1 97.38 157 ILE B N 1
ATOM 4775 C CA . ILE B 1 157 ? -0.159 -9.711 8.68 1 97.38 157 ILE B CA 1
ATOM 4776 C C . ILE B 1 157 ? -0.157 -10.648 9.883 1 97.38 157 ILE B C 1
ATOM 4778 O O . ILE B 1 157 ? 0.887 -11.195 10.25 1 97.38 157 ILE B O 1
ATOM 4782 N N . LEU B 1 158 ? -1.317 -10.836 10.477 1 96.69 158 LEU B N 1
ATOM 4783 C CA . LEU B 1 158 ? -1.473 -11.797 11.562 1 96.69 158 LEU B CA 1
ATOM 4784 C C . LEU B 1 158 ? -1.709 -13.203 11.016 1 96.69 158 LEU B C 1
ATOM 4786 O O . LEU B 1 158 ? -2.703 -13.445 10.336 1 96.69 158 LEU B O 1
ATOM 4790 N N . THR B 1 159 ? -0.814 -14.078 11.289 1 93.94 159 THR B N 1
ATOM 4791 C CA . THR B 1 159 ? -0.91 -15.438 10.773 1 93.94 159 THR B CA 1
ATOM 4792 C C . THR B 1 159 ? -0.821 -16.453 11.906 1 93.94 159 THR B C 1
ATOM 4794 O O . THR B 1 159 ? -0.251 -16.172 12.961 1 93.94 159 THR B O 1
ATOM 4797 N N . GLY B 1 160 ? -1.434 -17.609 11.688 1 87.5 160 GLY B N 1
ATOM 4798 C CA . GLY B 1 160 ? -1.443 -18.656 12.695 1 87.5 160 GLY B CA 1
ATOM 4799 C C . GLY B 1 160 ? -0.186 -19.5 12.68 1 87.5 160 GLY B C 1
ATOM 4800 O O . GLY B 1 160 ? 0.047 -20.297 13.602 1 87.5 160 GLY B O 1
ATOM 4801 N N . SER B 1 161 ? 0.496 -19.516 11.688 1 76.62 161 SER B N 1
ATOM 4802 C CA . SER B 1 161 ? 1.697 -20.344 11.594 1 76.62 161 SER B CA 1
ATOM 4803 C C . SER B 1 161 ? 2.893 -19.531 11.109 1 76.62 161 SER B C 1
ATOM 4805 O O . SER B 1 161 ? 2.725 -18.438 10.57 1 76.62 161 SER B O 1
ATOM 4807 N N . ALA B 1 162 ? 4.023 -20.031 11.531 1 65.88 162 ALA B N 1
ATOM 4808 C CA . ALA B 1 162 ? 5.258 -19.438 11.039 1 65.88 162 ALA B CA 1
ATOM 4809 C C . ALA B 1 162 ? 5.523 -19.844 9.594 1 65.88 162 ALA B C 1
ATOM 4811 O O . ALA B 1 162 ? 5.73 -21.031 9.305 1 65.88 162 ALA B O 1
ATOM 4812 N N . PRO B 1 163 ? 5.293 -18.922 8.648 1 56.56 163 PRO B N 1
ATOM 4813 C CA . PRO B 1 163 ? 5.441 -19.328 7.254 1 56.56 163 PRO B CA 1
ATOM 4814 C C . PRO B 1 163 ? 6.742 -20.094 6.996 1 56.56 163 PRO B C 1
ATOM 4816 O O . PRO B 1 163 ? 6.758 -21.047 6.211 1 56.56 163 PRO B O 1
ATOM 4819 N N . GLU B 1 164 ? 7.875 -19.5 7.535 1 56.72 164 GLU B N 1
ATOM 4820 C CA . GLU B 1 164 ? 9.156 -20.062 7.121 1 56.72 164 GLU B CA 1
ATOM 4821 C C . GLU B 1 164 ? 9.742 -20.953 8.211 1 56.72 164 GLU B C 1
ATOM 4823 O O . GLU B 1 164 ? 10.867 -21.453 8.078 1 56.72 164 GLU B O 1
ATOM 4828 N N . GLY B 1 165 ? 8.891 -21.328 9.086 1 58.19 165 GLY B N 1
ATOM 4829 C CA . GLY B 1 165 ? 9.43 -22.219 10.117 1 58.19 165 GLY B CA 1
ATOM 4830 C C . GLY B 1 165 ? 10.547 -21.578 10.922 1 58.19 165 GLY B C 1
ATOM 4831 O O . GLY B 1 165 ? 11.438 -22.266 11.414 1 58.19 165 GLY B O 1
ATOM 4832 N N . THR B 1 166 ? 10.617 -20.281 10.906 1 63.66 166 THR B N 1
ATOM 4833 C CA . THR B 1 166 ? 11.742 -19.641 11.57 1 63.66 166 THR B CA 1
ATOM 4834 C C . THR B 1 166 ? 11.375 -19.266 13 1 63.66 166 THR B C 1
ATOM 4836 O O . THR B 1 166 ? 10.195 -19.188 13.352 1 63.66 166 THR B O 1
ATOM 4839 N N . SER B 1 167 ? 12.391 -19.109 13.75 1 68.12 167 SER B N 1
ATOM 4840 C CA . SER B 1 167 ? 12.289 -18.703 15.148 1 68.12 167 SER B CA 1
ATOM 4841 C C . SER B 1 167 ? 12.336 -17.188 15.281 1 68.12 167 SER B C 1
ATOM 4843 O O . SER B 1 167 ? 12.102 -16.641 16.375 1 68.12 167 SER B O 1
ATOM 4845 N N . GLU B 1 168 ? 12.477 -16.453 14.258 1 85 168 GLU B N 1
ATOM 4846 C CA . GLU B 1 168 ? 12.648 -15 14.352 1 85 168 GLU B CA 1
ATOM 4847 C C . GLU B 1 168 ? 11.352 -14.273 14.008 1 85 168 GLU B C 1
ATOM 4849 O O . GLU B 1 168 ? 11.344 -13.367 13.172 1 85 168 GLU B O 1
ATOM 4854 N N . LEU B 1 169 ? 10.367 -14.688 14.812 1 90.94 169 LEU B N 1
ATOM 4855 C CA . LEU B 1 169 ? 9.047 -14.117 14.586 1 90.94 169 LEU B CA 1
ATOM 4856 C C . LEU B 1 169 ? 8.586 -13.312 15.797 1 90.94 169 LEU B C 1
ATOM 4858 O O . LEU B 1 169 ? 8.961 -13.617 16.922 1 90.94 169 LEU B O 1
ATOM 4862 N N . PHE B 1 170 ? 7.809 -12.297 15.5 1 94 170 PHE B N 1
ATOM 4863 C CA . PHE B 1 170 ? 7.066 -11.617 16.562 1 94 170 PHE B CA 1
ATOM 4864 C C . PHE B 1 170 ? 5.781 -12.375 16.875 1 94 170 PHE B C 1
ATOM 4866 O O . PHE B 1 170 ? 4.965 -12.625 15.992 1 94 170 PHE B O 1
ATOM 4873 N N . ALA B 1 171 ? 5.66 -12.688 18.078 1 93.31 171 ALA B N 1
ATOM 4874 C CA . ALA B 1 171 ? 4.473 -13.406 18.531 1 93.31 171 ALA B CA 1
ATOM 4875 C C . ALA B 1 171 ? 3.5 -12.469 19.234 1 93.31 171 ALA B C 1
ATOM 4877 O O . ALA B 1 171 ? 3.918 -11.5 19.875 1 93.31 171 ALA B O 1
ATOM 4878 N N . THR B 1 172 ? 2.199 -12.695 19.109 1 93.75 172 THR B N 1
ATOM 4879 C CA . THR B 1 172 ? 1.154 -11.961 19.812 1 93.75 172 THR B CA 1
ATOM 4880 C C . THR B 1 172 ? -0.03 -12.867 20.125 1 93.75 172 THR B C 1
ATOM 4882 O O . THR B 1 172 ? -0.134 -13.969 19.578 1 93.75 172 THR B O 1
ATOM 4885 N N . LYS B 1 173 ? -0.823 -12.445 21.109 1 93.69 173 LYS B N 1
ATOM 4886 C CA . LYS B 1 173 ? -2.055 -13.164 21.422 1 93.69 173 LYS B CA 1
ATOM 4887 C C . LYS B 1 173 ? -3.217 -12.656 20.578 1 93.69 173 LYS B C 1
ATOM 4889 O O . LYS B 1 173 ? -3.539 -11.469 20.609 1 93.69 173 LYS B O 1
ATOM 4894 N N . TYR B 1 174 ? -3.725 -13.57 19.828 1 94.94 174 TYR B N 1
ATOM 4895 C CA . TYR B 1 174 ? -4.945 -13.305 19.078 1 94.94 174 TYR B CA 1
ATOM 4896 C C . TYR B 1 174 ? -6.164 -13.867 19.797 1 94.94 174 TYR B C 1
ATOM 4898 O O . TYR B 1 174 ? -6.648 -14.953 19.469 1 94.94 174 TYR B O 1
ATOM 4906 N N . PHE B 1 175 ? -6.562 -13.102 20.766 1 93.5 175 PHE B N 1
ATOM 4907 C CA . PHE B 1 175 ? -7.605 -13.531 21.688 1 93.5 175 PHE B CA 1
ATOM 4908 C C . PHE B 1 175 ? -7.23 -14.859 22.344 1 93.5 175 PHE B C 1
ATOM 4910 O O . PHE B 1 175 ? -6.262 -14.93 23.109 1 93.5 175 PHE B O 1
ATOM 4917 N N . ASP B 1 176 ? -7.863 -15.977 21.906 1 91.56 176 ASP B N 1
ATOM 4918 C CA . ASP B 1 176 ? -7.605 -17.25 22.562 1 91.56 176 ASP B CA 1
ATOM 4919 C C . ASP B 1 176 ? -6.566 -18.062 21.797 1 91.56 176 ASP B C 1
ATOM 4921 O O . ASP B 1 176 ? -6.258 -19.203 22.188 1 91.56 176 ASP B O 1
ATOM 4925 N N . GLU B 1 177 ? -6 -17.469 20.812 1 92.25 177 GLU B N 1
ATOM 4926 C CA . GLU B 1 177 ? -5.027 -18.188 19.984 1 92.25 177 GLU B CA 1
ATOM 4927 C C . GLU B 1 177 ? -3.723 -17.406 19.875 1 92.25 177 GLU B C 1
ATOM 4929 O O . GLU B 1 177 ? -3.682 -16.203 20.172 1 92.25 177 GLU B O 1
ATOM 4934 N N . ASP B 1 178 ? -2.709 -18.172 19.578 1 92.12 178 ASP B N 1
ATOM 4935 C CA . ASP B 1 178 ? -1.437 -17.531 19.266 1 92.12 178 ASP B CA 1
ATOM 4936 C C . ASP B 1 178 ? -1.367 -17.125 17.797 1 92.12 178 ASP B C 1
ATOM 4938 O O . ASP B 1 178 ? -1.9 -17.828 16.938 1 92.12 178 ASP B O 1
ATOM 4942 N N . ALA B 1 179 ? -0.789 -15.992 17.547 1 94.12 179 ALA B N 1
ATOM 4943 C CA . ALA B 1 179 ? -0.551 -15.523 16.188 1 94.12 179 ALA B CA 1
ATOM 4944 C C . ALA B 1 179 ? 0.852 -14.945 16.047 1 94.12 179 ALA B C 1
ATOM 4946 O O . ALA B 1 179 ? 1.537 -14.703 17.031 1 94.12 179 ALA B O 1
ATOM 4947 N N . TYR B 1 180 ? 1.291 -14.781 14.867 1 94.5 180 TYR B N 1
ATOM 4948 C CA . TYR B 1 180 ? 2.604 -14.234 14.539 1 94.5 180 TYR B CA 1
ATOM 4949 C C . TYR B 1 180 ? 2.492 -13.156 13.469 1 94.5 180 TYR B C 1
ATOM 4951 O O . TYR B 1 180 ? 1.589 -13.195 12.625 1 94.5 180 TYR B O 1
ATOM 4959 N N . LEU B 1 181 ? 3.412 -12.141 13.586 1 96.25 181 LEU B N 1
ATOM 4960 C CA . LEU B 1 181 ? 3.496 -11.156 12.508 1 96.25 181 LEU B CA 1
ATOM 4961 C C . LEU B 1 181 ? 4.23 -11.742 11.305 1 96.25 181 LEU B C 1
ATOM 4963 O O . LEU B 1 181 ? 5.27 -12.383 11.453 1 96.25 181 LEU B O 1
ATOM 4967 N N . SER B 1 182 ? 3.744 -11.484 10.164 1 93.94 182 SER B N 1
ATOM 4968 C CA . SER B 1 182 ? 4.188 -12.156 8.945 1 93.94 182 SER B CA 1
ATOM 4969 C C . SER B 1 182 ? 5.559 -11.656 8.508 1 93.94 182 SER B C 1
ATOM 4971 O O . SER B 1 182 ? 5.855 -10.469 8.609 1 93.94 182 SER B O 1
ATOM 4973 N N . GLN B 1 183 ? 6.344 -12.57 7.992 1 94.12 183 GLN B N 1
ATOM 4974 C CA . GLN B 1 183 ? 7.625 -12.234 7.383 1 94.12 183 GLN B CA 1
ATOM 4975 C C . GLN B 1 183 ? 7.504 -12.133 5.863 1 94.12 183 GLN B C 1
ATOM 4977 O O . GLN B 1 183 ? 8.414 -11.641 5.195 1 94.12 183 GLN B O 1
ATOM 4982 N N . SER B 1 184 ? 6.449 -12.617 5.375 1 94.06 184 SER B N 1
ATOM 4983 C CA . SER B 1 184 ? 6.16 -12.617 3.945 1 94.06 184 SER B CA 1
ATOM 4984 C C . SER B 1 184 ? 4.699 -12.961 3.678 1 94.06 184 SER B C 1
ATOM 4986 O O . SER B 1 184 ? 4.07 -13.672 4.469 1 94.06 184 SER B O 1
ATOM 4988 N N . GLY B 1 185 ? 4.133 -12.445 2.611 1 95.44 185 GLY B N 1
ATOM 4989 C CA . GLY B 1 185 ? 2.793 -12.828 2.191 1 95.44 185 GLY B CA 1
ATOM 4990 C C . GLY B 1 185 ? 2.791 -13.906 1.12 1 95.44 185 GLY B C 1
ATOM 4991 O O . GLY B 1 185 ? 1.736 -14.25 0.583 1 95.44 185 GLY B O 1
ATOM 4992 N N . GLN B 1 186 ? 3.852 -14.531 0.879 1 96.69 186 GLN B N 1
ATOM 4993 C CA . GLN B 1 186 ? 4.082 -15.352 -0.307 1 96.69 186 GLN B CA 1
ATOM 4994 C C . GLN B 1 186 ? 3.061 -16.484 -0.403 1 96.69 186 GLN B C 1
ATOM 4996 O O . GLN B 1 186 ? 2.465 -16.703 -1.46 1 96.69 186 GLN B O 1
ATOM 5001 N N . LEU B 1 187 ? 2.836 -17.219 0.675 1 96.62 187 LEU B N 1
ATOM 5002 C CA . LEU B 1 187 ? 1.954 -18.391 0.589 1 96.62 187 LEU B CA 1
ATOM 5003 C C . LEU B 1 187 ? 0.541 -17.969 0.2 1 96.62 187 LEU B C 1
ATOM 5005 O O . LEU B 1 187 ? -0.092 -18.609 -0.642 1 96.62 187 LEU B O 1
ATOM 5009 N N . TYR B 1 188 ? 0.072 -16.906 0.771 1 97.56 188 TYR B N 1
ATOM 5010 C CA . TYR B 1 188 ? -1.258 -16.406 0.46 1 97.56 188 TYR B CA 1
ATOM 5011 C C . TYR B 1 188 ? -1.312 -15.852 -0.961 1 97.56 188 TYR B C 1
ATOM 5013 O O . TYR B 1 188 ? -2.34 -15.953 -1.634 1 97.56 188 TYR B O 1
ATOM 5021 N N . MET B 1 189 ? -0.196 -15.281 -1.386 1 98.62 189 MET B N 1
ATOM 5022 C CA . MET B 1 189 ? -0.135 -14.75 -2.746 1 98.62 189 MET B CA 1
ATOM 5023 C C . MET B 1 189 ? -0.207 -15.883 -3.771 1 98.62 189 MET B C 1
ATOM 5025 O O . MET B 1 189 ? -0.75 -15.695 -4.863 1 98.62 189 MET B O 1
ATOM 5029 N N . GLU B 1 190 ? 0.331 -17.047 -3.461 1 98.69 190 GLU B N 1
ATOM 5030 C CA . GLU B 1 190 ? 0.178 -18.203 -4.352 1 98.69 190 GLU B CA 1
ATOM 5031 C C . GLU B 1 190 ? -1.291 -18.578 -4.523 1 98.69 190 GLU B C 1
ATOM 5033 O O . GLU B 1 190 ? -1.738 -18.859 -5.633 1 98.69 190 GLU B O 1
ATOM 5038 N N . ALA B 1 191 ? -2.033 -18.547 -3.432 1 98.75 191 ALA B N 1
ATOM 5039 C CA . ALA B 1 191 ? -3.469 -18.797 -3.514 1 98.75 191 ALA B CA 1
ATOM 5040 C C . ALA B 1 191 ? -4.164 -17.734 -4.371 1 98.75 191 ALA B C 1
ATOM 5042 O O . ALA B 1 191 ? -5.004 -18.062 -5.211 1 98.75 191 ALA B O 1
ATOM 5043 N N . ALA B 1 192 ? -3.773 -16.516 -4.16 1 98.88 192 ALA B N 1
ATOM 5044 C CA . ALA B 1 192 ? -4.383 -15.43 -4.906 1 98.88 192 ALA B CA 1
ATOM 5045 C C . ALA B 1 192 ? -4.078 -15.547 -6.398 1 98.88 192 ALA B C 1
ATOM 5047 O O . ALA B 1 192 ? -4.922 -15.227 -7.238 1 98.88 192 ALA B O 1
ATOM 5048 N N . ALA B 1 193 ? -2.889 -15.961 -6.738 1 98.88 193 ALA B N 1
ATOM 5049 C CA . ALA B 1 193 ? -2.498 -16.094 -8.141 1 98.88 193 ALA B CA 1
ATOM 5050 C C . ALA B 1 193 ? -3.34 -17.156 -8.844 1 98.88 193 ALA B C 1
ATOM 5052 O O . ALA B 1 193 ? -3.645 -17.031 -10.031 1 98.88 193 ALA B O 1
ATOM 5053 N N . MET B 1 194 ? -3.746 -18.219 -8.117 1 98.81 194 MET B N 1
ATOM 5054 C CA . MET B 1 194 ? -4.586 -19.25 -8.695 1 98.81 194 MET B CA 1
ATOM 5055 C C . MET B 1 194 ? -5.992 -18.719 -8.977 1 98.81 194 MET B C 1
ATOM 5057 O O . MET B 1 194 ? -6.746 -19.328 -9.742 1 98.81 194 MET B O 1
ATOM 5061 N N . ALA B 1 195 ? -6.328 -17.625 -8.359 1 98.81 195 ALA B N 1
ATOM 5062 C CA . ALA B 1 195 ? -7.656 -17.047 -8.531 1 98.81 195 ALA B CA 1
ATOM 5063 C C . ALA B 1 195 ? -7.633 -15.898 -9.547 1 98.81 195 ALA B C 1
ATOM 5065 O O . ALA B 1 195 ? -8.547 -15.773 -10.359 1 98.81 195 ALA B O 1
ATOM 5066 N N . LEU B 1 196 ? -6.492 -15.125 -9.531 1 98.88 196 LEU B N 1
ATOM 5067 C CA . LEU B 1 196 ? -6.508 -13.836 -10.219 1 98.88 196 LEU B CA 1
ATOM 5068 C C . LEU B 1 196 ? -5.43 -13.781 -11.297 1 98.88 196 LEU B C 1
ATOM 5070 O O . LEU B 1 196 ? -5.324 -12.797 -12.023 1 98.88 196 LEU B O 1
ATOM 5074 N N . GLY B 1 197 ? -4.625 -14.781 -11.453 1 98.69 197 GLY B N 1
ATOM 5075 C CA . GLY B 1 197 ? -3.623 -14.883 -12.5 1 98.69 197 GLY B CA 1
ATOM 5076 C C . GLY B 1 197 ? -2.301 -14.242 -12.125 1 98.69 197 GLY B C 1
ATOM 5077 O O . GLY B 1 197 ? -1.389 -14.922 -11.648 1 98.69 197 GLY B O 1
ATOM 5078 N N . LYS B 1 198 ? -2.162 -13 -12.297 1 98.88 198 LYS B N 1
ATOM 5079 C CA . LYS B 1 198 ? -1.033 -12.188 -11.852 1 98.88 198 LYS B CA 1
ATOM 5080 C C . LYS B 1 198 ? -1.44 -11.266 -10.703 1 98.88 198 LYS B C 1
ATOM 5082 O O . LYS B 1 198 ? -2.346 -10.445 -10.852 1 98.88 198 LYS B O 1
ATOM 5087 N N . VAL B 1 199 ? -0.714 -11.43 -9.578 1 98.94 199 VAL B N 1
ATOM 5088 C CA . VAL B 1 199 ? -1.044 -10.617 -8.414 1 98.94 199 VAL B CA 1
ATOM 5089 C C . VAL B 1 199 ? 0.231 -10.023 -7.824 1 98.94 199 VAL B C 1
ATOM 5091 O O . VAL B 1 199 ? 1.335 -10.492 -8.109 1 98.94 199 VAL B O 1
ATOM 5094 N N . PHE B 1 200 ? 0.128 -8.945 -7.062 1 98.94 200 PHE B N 1
ATOM 5095 C CA . PHE B 1 200 ? 1.243 -8.445 -6.27 1 98.94 200 PHE B CA 1
ATOM 5096 C C . PHE B 1 200 ? 0.754 -7.898 -4.934 1 98.94 200 PHE B C 1
ATOM 5098 O O . PHE B 1 200 ? -0.354 -7.363 -4.84 1 98.94 200 PHE B O 1
ATOM 5105 N N . SER B 1 201 ? 1.512 -8.133 -3.906 1 98.75 201 SER B N 1
ATOM 5106 C CA . SER B 1 201 ? 1.286 -7.504 -2.607 1 98.75 201 SER B CA 1
ATOM 5107 C C . SER B 1 201 ? 2.279 -6.371 -2.359 1 98.75 201 SER B C 1
ATOM 5109 O O . SER B 1 201 ? 3.324 -6.305 -3.01 1 98.75 201 SER B O 1
ATOM 5111 N N . PHE B 1 202 ? 1.979 -5.477 -1.589 1 98.81 202 PHE B N 1
ATOM 5112 C CA . PHE B 1 202 ? 2.791 -4.359 -1.119 1 98.81 202 PHE B CA 1
ATOM 5113 C C . PHE B 1 202 ? 2.418 -3.98 0.309 1 98.81 202 PHE B C 1
ATOM 5115 O O . PHE B 1 202 ? 1.378 -3.361 0.541 1 98.81 202 PHE B O 1
ATOM 5122 N N . GLY B 1 203 ? 3.211 -4.391 1.274 1 98.44 203 GLY B N 1
ATOM 5123 C CA . GLY B 1 203 ? 2.863 -4.152 2.666 1 98.44 203 GLY B CA 1
ATOM 5124 C C . GLY B 1 203 ? 4.027 -4.367 3.617 1 98.44 203 GLY B C 1
ATOM 5125 O O . GLY B 1 203 ? 5.133 -4.695 3.186 1 98.44 203 GLY B O 1
ATOM 5126 N N . PRO B 1 204 ? 3.814 -4.121 4.875 1 98.25 204 PRO B N 1
ATOM 5127 C CA . PRO B 1 204 ? 4.871 -4.27 5.875 1 98.25 204 PRO B CA 1
ATOM 5128 C C . PRO B 1 204 ? 5.184 -5.734 6.195 1 98.25 204 PRO B C 1
ATOM 5130 O O . PRO B 1 204 ? 4.297 -6.59 6.102 1 98.25 204 PRO B O 1
ATOM 5133 N N . THR B 1 205 ? 6.391 -5.945 6.531 1 96.69 205 THR B N 1
ATOM 5134 C CA . THR B 1 205 ? 6.914 -7.234 6.969 1 96.69 205 THR B CA 1
ATOM 5135 C C . THR B 1 205 ? 7.777 -7.078 8.211 1 96.69 205 THR B C 1
ATOM 5137 O O . THR B 1 205 ? 8.352 -6.008 8.445 1 96.69 205 THR B O 1
ATOM 5140 N N . PHE B 1 206 ? 7.898 -8.188 8.984 1 96.44 206 PHE B N 1
ATOM 5141 C CA . PHE B 1 206 ? 8.539 -8.094 10.289 1 96.44 206 PHE B CA 1
ATOM 5142 C C . PHE B 1 206 ? 9.547 -9.219 10.484 1 96.44 206 PHE B C 1
ATOM 5144 O O . PHE B 1 206 ? 9.227 -10.391 10.258 1 96.44 206 PHE B O 1
ATOM 5151 N N . ARG B 1 207 ? 10.68 -8.883 10.852 1 93.81 207 ARG B N 1
ATOM 5152 C CA . ARG B 1 207 ? 11.695 -9.875 11.203 1 93.81 207 ARG B CA 1
ATOM 5153 C C . ARG B 1 207 ? 12.281 -9.586 12.578 1 93.81 207 ARG B C 1
ATOM 5155 O O . ARG B 1 207 ? 12.914 -8.547 12.781 1 93.81 207 ARG B O 1
ATOM 5162 N N . ALA B 1 208 ? 12.133 -10.531 13.492 1 92.88 208 ALA B N 1
ATOM 5163 C CA . ALA B 1 208 ? 12.664 -10.375 14.844 1 92.88 208 ALA B CA 1
ATOM 5164 C C . ALA B 1 208 ? 14.125 -10.812 14.914 1 92.88 208 ALA B C 1
ATOM 5166 O O . ALA B 1 208 ? 14.508 -11.57 15.805 1 92.88 208 ALA B O 1
ATOM 5167 N N . GLU B 1 209 ? 14.867 -10.328 14.031 1 89.5 209 GLU B N 1
ATOM 5168 C CA . GLU B 1 209 ? 16.297 -10.656 13.992 1 89.5 209 GLU B CA 1
ATOM 5169 C C . GLU B 1 209 ? 17.109 -9.641 14.773 1 89.5 209 GLU B C 1
ATOM 5171 O O . GLU B 1 209 ? 16.922 -8.43 14.617 1 89.5 209 GLU B O 1
ATOM 5176 N N . LYS B 1 210 ? 18.047 -10.195 15.562 1 90.19 210 LYS B N 1
ATOM 5177 C CA . LYS B 1 210 ? 18.938 -9.305 16.297 1 90.19 210 LYS B CA 1
ATOM 5178 C C . LYS B 1 210 ? 20.109 -8.867 15.422 1 90.19 210 LYS B C 1
ATOM 5180 O O . LYS B 1 210 ? 21.219 -9.406 15.539 1 90.19 210 LYS B O 1
ATOM 5185 N N . SER B 1 211 ? 19.828 -8.023 14.516 1 86.81 211 SER B N 1
ATOM 5186 C CA . SER B 1 211 ? 20.828 -7.512 13.594 1 86.81 211 SER B CA 1
ATOM 5187 C C . SER B 1 211 ? 20.953 -5.996 13.695 1 86.81 211 SER B C 1
ATOM 5189 O O . SER B 1 211 ? 19.953 -5.293 13.852 1 86.81 211 SER B O 1
ATOM 5191 N N . LYS B 1 212 ? 22.203 -5.5 13.633 1 88.44 212 LYS B N 1
ATOM 5192 C CA . LYS B 1 212 ? 22.453 -4.062 13.727 1 88.44 212 LYS B CA 1
ATOM 5193 C C . LYS B 1 212 ? 23.156 -3.547 12.477 1 88.44 212 LYS B C 1
ATOM 5195 O O . LYS B 1 212 ? 23.75 -2.463 12.492 1 88.44 212 LYS B O 1
ATOM 5200 N N . THR B 1 213 ? 23.094 -4.309 11.422 1 88.81 213 THR B N 1
ATOM 5201 C CA . THR B 1 213 ? 23.797 -3.885 10.219 1 88.81 213 THR B CA 1
ATOM 5202 C C . THR B 1 213 ? 23.047 -2.744 9.531 1 88.81 213 THR B C 1
ATOM 5204 O O . THR B 1 213 ? 21.875 -2.492 9.82 1 88.81 213 THR B O 1
ATOM 5207 N N . ARG B 1 214 ? 23.656 -2.098 8.625 1 92.25 214 ARG B N 1
ATOM 5208 C CA . ARG B 1 214 ? 23.094 -0.939 7.938 1 92.25 214 ARG B CA 1
ATOM 5209 C C . ARG B 1 214 ? 22.047 -1.365 6.922 1 92.25 214 ARG B C 1
ATOM 5211 O O . ARG B 1 214 ? 21.406 -0.52 6.281 1 92.25 214 ARG B O 1
ATOM 5218 N N . ARG B 1 215 ? 21.812 -2.686 6.785 1 92.88 215 ARG B N 1
ATOM 5219 C CA . ARG B 1 215 ? 20.906 -3.178 5.75 1 92.88 215 ARG B CA 1
ATOM 5220 C C . ARG B 1 215 ? 19.656 -3.809 6.363 1 92.88 215 ARG B C 1
ATOM 5222 O O . ARG B 1 215 ? 18.828 -4.371 5.652 1 92.88 215 ARG B O 1
ATOM 5229 N N . HIS B 1 216 ? 19.625 -3.693 7.688 1 93.56 216 HIS B N 1
ATOM 5230 C CA . HIS B 1 216 ? 18.547 -4.438 8.336 1 93.56 216 HIS B CA 1
ATOM 5231 C C . HIS B 1 216 ? 17.594 -3.502 9.078 1 93.56 216 HIS B C 1
ATOM 5233 O O . HIS B 1 216 ? 18.031 -2.543 9.719 1 93.56 216 HIS B O 1
ATOM 5239 N N . LEU B 1 217 ? 16.359 -3.701 8.906 1 96.94 217 LEU B N 1
ATOM 5240 C CA . LEU B 1 217 ? 15.266 -3.127 9.68 1 96.94 217 LEU B CA 1
ATOM 5241 C C . LEU B 1 217 ? 14.398 -4.223 10.289 1 96.94 217 LEU B C 1
ATOM 5243 O O . LEU B 1 217 ? 14.305 -5.32 9.734 1 96.94 217 LEU B O 1
ATOM 5247 N N . ILE B 1 218 ? 13.781 -3.98 11.422 1 97.06 218 ILE B N 1
ATOM 5248 C CA . ILE B 1 218 ? 12.883 -4.922 12.078 1 97.06 218 ILE B CA 1
ATOM 5249 C C . ILE B 1 218 ? 11.539 -4.941 11.352 1 97.06 218 ILE B C 1
ATOM 5251 O O . ILE B 1 218 ? 10.898 -5.992 11.242 1 97.06 218 ILE B O 1
ATOM 5255 N N . GLU B 1 219 ? 11.133 -3.797 10.977 1 97.5 219 GLU B N 1
ATOM 5256 C CA . GLU B 1 219 ? 9.938 -3.543 10.188 1 97.5 219 GLU B CA 1
ATOM 5257 C C . GLU B 1 219 ? 10.289 -2.857 8.867 1 97.5 219 GLU B C 1
ATOM 5259 O O . GLU B 1 219 ? 10.922 -1.802 8.859 1 97.5 219 GLU B O 1
ATOM 5264 N N . PHE B 1 220 ? 9.945 -3.516 7.758 1 98.12 220 PHE B N 1
ATOM 5265 C CA . PHE B 1 220 ? 10.219 -2.932 6.449 1 98.12 220 PHE B CA 1
ATOM 5266 C C . PHE B 1 220 ? 9.141 -3.316 5.445 1 98.12 220 PHE B C 1
ATOM 5268 O O . PHE B 1 220 ? 8.234 -4.094 5.766 1 98.12 220 PHE B O 1
ATOM 5275 N N . TRP B 1 221 ? 9.148 -2.723 4.301 1 98.69 221 TRP B N 1
ATOM 5276 C CA . TRP B 1 221 ? 8.086 -2.949 3.322 1 98.69 221 TRP B CA 1
ATOM 5277 C C . TRP B 1 221 ? 8.586 -3.812 2.168 1 98.69 221 TRP B C 1
ATOM 5279 O O . TRP B 1 221 ? 9.727 -3.654 1.715 1 98.69 221 TRP B O 1
ATOM 5289 N N . MET B 1 222 ? 7.695 -4.711 1.761 1 98.62 222 MET B N 1
ATOM 5290 C CA . MET B 1 222 ? 8.023 -5.672 0.713 1 98.62 222 MET B CA 1
ATOM 5291 C C . MET B 1 222 ? 6.988 -5.633 -0.406 1 98.62 222 MET B C 1
ATOM 5293 O O . MET B 1 222 ? 5.797 -5.449 -0.149 1 98.62 222 MET B O 1
ATOM 5297 N N . ILE B 1 223 ? 7.434 -5.723 -1.646 1 98.88 223 ILE B N 1
ATOM 5298 C CA . ILE B 1 223 ? 6.605 -5.934 -2.828 1 98.88 223 ILE B CA 1
ATOM 5299 C C . ILE B 1 223 ? 6.762 -7.375 -3.314 1 98.88 223 ILE B C 1
ATOM 5301 O O . ILE B 1 223 ? 7.863 -7.809 -3.654 1 98.88 223 ILE B O 1
ATOM 5305 N N . GLU B 1 224 ? 5.609 -8.109 -3.363 1 98.81 224 GLU B N 1
ATOM 5306 C CA . GLU B 1 224 ? 5.703 -9.531 -3.674 1 98.81 224 GLU B CA 1
ATOM 5307 C C . GLU B 1 224 ? 4.73 -9.914 -4.785 1 98.81 224 GLU B C 1
ATOM 5309 O O . GLU B 1 224 ? 3.582 -10.281 -4.512 1 98.81 224 GLU B O 1
ATOM 5314 N N . PRO B 1 225 ? 5.148 -9.922 -5.992 1 98.88 225 PRO B N 1
ATOM 5315 C CA . PRO B 1 225 ? 4.328 -10.469 -7.074 1 98.88 225 PRO B CA 1
ATOM 5316 C C . PRO B 1 225 ? 4.324 -11.992 -7.102 1 98.88 225 PRO B C 1
ATOM 5318 O O . PRO B 1 225 ? 5.297 -12.625 -6.68 1 98.88 225 PRO B O 1
ATOM 5321 N N . GLU B 1 226 ? 3.277 -12.562 -7.516 1 98.94 226 GLU B N 1
ATOM 5322 C CA . GLU B 1 226 ? 3.086 -13.984 -7.801 1 98.94 226 GLU B CA 1
ATOM 5323 C C . GLU B 1 226 ? 2.283 -14.188 -9.086 1 98.94 226 GLU B C 1
ATOM 5325 O O . GLU B 1 226 ? 1.238 -13.562 -9.273 1 98.94 226 GLU B O 1
ATOM 5330 N N . MET B 1 227 ? 2.822 -15.047 -9.969 1 98.94 227 MET B N 1
ATOM 5331 C CA . MET B 1 227 ? 2.229 -15.164 -11.297 1 98.94 227 MET B CA 1
ATOM 5332 C C . MET B 1 227 ? 1.943 -16.625 -11.641 1 98.94 227 MET B C 1
ATOM 5334 O O . MET B 1 227 ? 2.852 -17.453 -11.633 1 98.94 227 MET B O 1
ATOM 5338 N N . ALA B 1 228 ? 0.693 -16.922 -11.977 1 98.88 228 ALA B N 1
ATOM 5339 C CA . ALA B 1 228 ? 0.297 -18.234 -12.477 1 98.88 228 ALA B CA 1
ATOM 5340 C C . ALA B 1 228 ? 0.731 -18.422 -13.93 1 98.88 228 ALA B C 1
ATOM 5342 O O . ALA B 1 228 ? 0.727 -17.453 -14.711 1 98.88 228 ALA B O 1
ATOM 5343 N N . PHE B 1 229 ? 1.123 -19.641 -14.383 1 98.69 229 PHE B N 1
ATOM 5344 C CA . PHE B 1 229 ? 1.564 -20.016 -15.719 1 98.69 229 PHE B CA 1
ATOM 5345 C C . PHE B 1 229 ? 2.904 -19.375 -16.062 1 98.69 229 PHE B C 1
ATOM 5347 O O . PHE B 1 229 ? 3.191 -19.109 -17.219 1 98.69 229 PHE B O 1
ATOM 5354 N N . TYR B 1 230 ? 3.697 -18.984 -15.055 1 98.69 230 TYR B N 1
ATOM 5355 C CA . TYR B 1 230 ? 5.035 -18.422 -15.211 1 98.69 230 TYR B CA 1
ATOM 5356 C C . TYR B 1 230 ? 6.094 -19.391 -14.703 1 98.69 230 TYR B C 1
ATOM 5358 O O . TYR B 1 230 ? 5.98 -19.922 -13.594 1 98.69 230 TYR B O 1
ATOM 5366 N N . GLU B 1 231 ? 7.027 -19.641 -15.469 1 98.56 231 GLU B N 1
ATOM 5367 C CA . GLU B 1 231 ? 8.195 -20.422 -15.062 1 98.56 231 GLU B CA 1
ATOM 5368 C C . GLU B 1 231 ? 9.352 -19.516 -14.648 1 98.56 231 GLU B C 1
ATOM 5370 O O . GLU B 1 231 ? 9.195 -18.297 -14.586 1 98.56 231 GLU B O 1
ATOM 5375 N N . HIS B 1 232 ? 10.477 -20.125 -14.297 1 98.69 232 HIS B N 1
ATOM 5376 C CA . HIS B 1 232 ? 11.625 -19.422 -13.734 1 98.69 232 HIS B CA 1
ATOM 5377 C C . HIS B 1 232 ? 12.078 -18.281 -14.648 1 98.69 232 HIS B C 1
ATOM 5379 O O . HIS B 1 232 ? 12.219 -17.141 -14.203 1 98.69 232 HIS B O 1
ATOM 5385 N N . GLU B 1 233 ? 12.219 -18.547 -15.938 1 98.5 233 GLU B N 1
ATOM 5386 C CA . GLU B 1 233 ? 12.719 -17.562 -16.875 1 98.5 233 GLU B CA 1
ATOM 5387 C C . GLU B 1 233 ? 11.727 -16.406 -17.047 1 98.5 233 GLU B C 1
ATOM 5389 O O . GLU B 1 233 ? 12.125 -15.25 -17.203 1 98.5 233 GLU B O 1
ATOM 5394 N N . ASP B 1 234 ? 10.438 -16.75 -17.062 1 98.62 234 ASP B N 1
ATOM 5395 C CA . ASP B 1 234 ? 9.414 -15.719 -17.141 1 98.62 234 ASP B CA 1
ATOM 5396 C C . ASP B 1 234 ? 9.523 -14.734 -15.977 1 98.62 234 ASP B C 1
ATOM 5398 O O . ASP B 1 234 ? 9.398 -13.523 -16.156 1 98.62 234 ASP B O 1
ATOM 5402 N N . SER B 1 235 ? 9.742 -15.273 -14.797 1 98.81 235 SER B N 1
ATOM 5403 C CA . SER B 1 235 ? 9.836 -14.469 -13.578 1 98.81 235 SER B CA 1
ATOM 5404 C C . SER B 1 235 ? 11.062 -13.555 -13.625 1 98.81 235 SER B C 1
ATOM 5406 O O . SER B 1 235 ? 10.992 -12.398 -13.195 1 98.81 235 SER B O 1
ATOM 5408 N N . LEU B 1 236 ? 12.195 -14.055 -14.109 1 98.88 236 LEU B N 1
ATOM 5409 C CA . LEU B 1 236 ? 13.398 -13.242 -14.219 1 98.88 236 LEU B CA 1
ATOM 5410 C C . LEU B 1 236 ? 13.164 -12.039 -15.133 1 98.88 236 LEU B C 1
ATOM 5412 O O . LEU B 1 236 ? 13.617 -10.93 -14.844 1 98.88 236 LEU B O 1
ATOM 5416 N N . LYS B 1 237 ? 12.445 -12.273 -16.172 1 98.81 237 LYS B N 1
ATOM 5417 C CA . LYS B 1 237 ? 12.141 -11.195 -17.109 1 98.81 237 LYS B CA 1
ATOM 5418 C C . LYS B 1 237 ? 11.297 -10.109 -16.453 1 98.81 237 LYS B C 1
ATOM 5420 O O . LYS B 1 237 ? 11.562 -8.922 -16.609 1 98.81 237 LYS B O 1
ATOM 5425 N N . VAL B 1 238 ? 10.273 -10.516 -15.695 1 98.88 238 VAL B N 1
ATOM 5426 C CA . VAL B 1 238 ? 9.438 -9.547 -14.992 1 98.88 238 VAL B CA 1
ATOM 5427 C C . VAL B 1 238 ? 10.289 -8.742 -14.016 1 98.88 238 VAL B C 1
ATOM 5429 O O . VAL B 1 238 ? 10.148 -7.523 -13.914 1 98.88 238 VAL B O 1
ATOM 5432 N N . GLN B 1 239 ? 11.211 -9.398 -13.312 1 98.94 239 GLN B N 1
ATOM 5433 C CA . GLN B 1 239 ? 12.047 -8.758 -12.312 1 98.94 239 GLN B CA 1
ATOM 5434 C C . GLN B 1 239 ? 12.922 -7.672 -12.938 1 98.94 239 GLN B C 1
ATOM 5436 O O . GLN B 1 239 ? 12.953 -6.535 -12.453 1 98.94 239 GLN B O 1
ATOM 5441 N N . GLU B 1 240 ? 13.664 -7.996 -14 1 98.88 240 GLU B N 1
ATOM 5442 C CA . GLU B 1 240 ? 14.594 -7.043 -14.586 1 98.88 240 GLU B CA 1
ATOM 5443 C C . GLU B 1 240 ? 13.859 -5.891 -15.258 1 98.88 240 GLU B C 1
ATOM 5445 O O . GLU B 1 240 ? 14.32 -4.75 -15.234 1 98.88 240 GLU B O 1
ATOM 5450 N N . GLU B 1 241 ? 12.641 -6.156 -15.867 1 98.88 241 GLU B N 1
ATOM 5451 C CA . GLU B 1 241 ? 11.828 -5.086 -16.453 1 98.88 241 GLU B CA 1
ATOM 5452 C C . GLU B 1 241 ? 11.281 -4.156 -15.367 1 98.88 241 GLU B C 1
ATOM 5454 O O . GLU B 1 241 ? 11.242 -2.939 -15.555 1 98.88 241 GLU B O 1
ATOM 5459 N N . TYR B 1 242 ? 10.883 -4.734 -14.297 1 98.88 242 TYR B N 1
ATOM 5460 C CA . TYR B 1 242 ? 10.344 -3.982 -13.172 1 98.88 242 TYR B CA 1
ATOM 5461 C C . TYR B 1 242 ? 11.391 -3.047 -12.586 1 98.88 242 TYR B C 1
ATOM 5463 O O . TYR B 1 242 ? 11.156 -1.843 -12.453 1 98.88 242 TYR B O 1
ATOM 5471 N N . VAL B 1 243 ? 12.555 -3.578 -12.281 1 98.88 243 VAL B N 1
ATOM 5472 C CA . VAL B 1 243 ? 13.625 -2.791 -11.68 1 98.88 243 VAL B CA 1
ATOM 5473 C C . VAL B 1 243 ? 14.086 -1.708 -12.656 1 98.88 243 VAL B C 1
ATOM 5475 O O . VAL B 1 243 ? 14.305 -0.561 -12.258 1 98.88 243 VAL B O 1
ATOM 5478 N N . SER B 1 244 ? 14.227 -2.08 -13.938 1 98.88 244 SER B N 1
ATOM 5479 C CA . SER B 1 244 ? 14.555 -1.087 -14.953 1 98.88 244 SER B CA 1
ATOM 5480 C C . SER B 1 244 ? 13.539 0.05 -14.969 1 98.88 244 SER B C 1
ATOM 5482 O O . SER B 1 244 ? 13.914 1.223 -15.031 1 98.88 244 SER B O 1
ATOM 5484 N N . PHE B 1 245 ? 12.281 -0.308 -14.898 1 98.88 245 PHE B N 1
ATOM 5485 C CA . PHE B 1 245 ? 11.195 0.662 -14.953 1 98.88 245 PHE B CA 1
ATOM 5486 C C . PHE B 1 245 ? 11.273 1.637 -13.781 1 98.88 245 PHE B C 1
ATOM 5488 O O . PHE B 1 245 ? 11.164 2.85 -13.969 1 98.88 245 PHE B O 1
ATOM 5495 N N . ILE B 1 246 ? 11.469 1.158 -12.547 1 98.75 246 ILE B N 1
ATOM 5496 C CA . ILE B 1 246 ? 11.438 2.023 -11.375 1 98.75 246 ILE B CA 1
ATOM 5497 C C . ILE B 1 246 ? 12.656 2.938 -11.375 1 98.75 246 ILE B C 1
ATOM 5499 O O . ILE B 1 246 ? 12.562 4.113 -11.016 1 98.75 246 ILE B O 1
ATOM 5503 N N . VAL B 1 247 ? 13.844 2.416 -11.797 1 98.81 247 VAL B N 1
ATOM 5504 C CA . VAL B 1 247 ? 15.047 3.232 -11.836 1 98.81 247 VAL B CA 1
ATOM 5505 C C . VAL B 1 247 ? 14.875 4.359 -12.852 1 98.81 247 VAL B C 1
ATOM 5507 O O . VAL B 1 247 ? 15.18 5.52 -12.562 1 98.81 247 VAL B O 1
ATOM 5510 N N . GLN B 1 248 ? 14.391 4.023 -14.039 1 98.81 248 GLN B N 1
ATOM 5511 C CA . GLN B 1 248 ? 14.188 5.031 -15.078 1 98.81 248 GLN B CA 1
ATOM 5512 C C . GLN B 1 248 ? 13.156 6.066 -14.648 1 98.81 248 GLN B C 1
ATOM 5514 O O . GLN B 1 248 ? 13.281 7.246 -14.984 1 98.81 248 GLN B O 1
ATOM 5519 N N . SER B 1 249 ? 12.141 5.625 -13.953 1 98.88 249 SER B N 1
ATOM 5520 C CA . SER B 1 249 ? 11.141 6.551 -13.438 1 98.88 249 SER B CA 1
ATOM 5521 C C . SER B 1 249 ? 11.758 7.555 -12.477 1 98.88 249 SER B C 1
ATOM 5523 O O . SER B 1 249 ? 11.469 8.75 -12.539 1 98.88 249 SER B O 1
ATOM 5525 N N . VAL B 1 250 ? 12.602 7.102 -11.57 1 98.94 250 VAL B N 1
ATOM 5526 C CA . VAL B 1 250 ? 13.25 7.977 -10.602 1 98.94 250 VAL B CA 1
ATOM 5527 C C . VAL B 1 250 ? 14.164 8.969 -11.32 1 98.94 250 VAL B C 1
ATOM 5529 O O . VAL B 1 250 ? 14.18 10.156 -11 1 98.94 250 VAL B O 1
ATOM 5532 N N . LEU B 1 251 ? 14.93 8.469 -12.289 1 98.81 251 LEU B N 1
ATOM 5533 C CA . LEU B 1 251 ? 15.805 9.336 -13.062 1 98.81 251 LEU B CA 1
ATOM 5534 C C . LEU B 1 251 ? 15.016 10.445 -13.742 1 98.81 251 LEU B C 1
ATOM 5536 O O . LEU B 1 251 ? 15.461 11.594 -13.781 1 98.81 251 LEU B O 1
ATOM 5540 N N . LYS B 1 252 ? 13.883 10.086 -14.203 1 98.62 252 LYS B N 1
ATOM 5541 C CA . LYS B 1 252 ? 13.055 11.023 -14.953 1 98.62 252 LYS B CA 1
ATOM 5542 C C . LYS B 1 252 ? 12.367 12.016 -14.023 1 98.62 252 LYS B C 1
ATOM 5544 O O . LYS B 1 252 ? 12.289 13.203 -14.328 1 98.62 252 LYS B O 1
ATOM 5549 N N . ASN B 1 253 ? 11.938 11.594 -12.891 1 98.31 253 ASN B N 1
ATOM 5550 C CA . ASN B 1 253 ? 10.977 12.383 -12.125 1 98.31 253 ASN B CA 1
ATOM 5551 C C . ASN B 1 253 ? 11.602 12.93 -10.844 1 98.31 253 ASN B C 1
ATOM 5553 O O . ASN B 1 253 ? 11 13.773 -10.164 1 98.31 253 ASN B O 1
ATOM 5557 N N . CYS B 1 254 ? 12.789 12.461 -10.469 1 98.44 254 CYS B N 1
ATOM 5558 C CA . CYS B 1 254 ? 13.391 12.883 -9.203 1 98.44 254 CYS B CA 1
ATOM 5559 C C . CYS B 1 254 ? 14.797 13.43 -9.422 1 98.44 254 CYS B C 1
ATOM 5561 O O . CYS B 1 254 ? 15.695 13.172 -8.625 1 98.44 254 CYS B O 1
ATOM 5563 N N . SER B 1 255 ? 15.016 14.117 -10.531 1 97.62 255 SER B N 1
ATOM 5564 C CA . SER B 1 255 ? 16.344 14.641 -10.844 1 97.62 255 SER B CA 1
ATOM 5565 C C . SER B 1 255 ? 16.812 15.633 -9.781 1 97.62 255 SER B C 1
ATOM 5567 O O . SER B 1 255 ? 17.984 15.641 -9.406 1 97.62 255 SER B O 1
ATOM 5569 N N . LEU B 1 256 ? 15.938 16.469 -9.312 1 97.25 256 LEU B N 1
ATOM 5570 C CA . LEU B 1 256 ? 16.281 17.453 -8.289 1 97.25 256 LEU B CA 1
ATOM 5571 C C . LEU B 1 256 ? 16.688 16.766 -6.988 1 97.25 256 LEU B C 1
ATOM 5573 O O . LEU B 1 256 ? 17.672 17.172 -6.355 1 97.25 256 LEU B O 1
ATOM 5577 N N . GLU B 1 257 ? 15.938 15.781 -6.59 1 98.56 257 GLU B N 1
ATOM 5578 C CA . GLU B 1 257 ? 16.219 15.039 -5.371 1 98.56 257 GLU B CA 1
ATOM 5579 C C . GLU B 1 257 ? 17.562 14.305 -5.469 1 98.56 257 GLU B C 1
ATOM 5581 O O . GLU B 1 257 ? 18.344 14.312 -4.52 1 98.56 257 GLU B O 1
ATOM 5586 N N . LEU B 1 258 ? 17.781 13.672 -6.613 1 98.69 258 LEU B N 1
ATOM 5587 C CA . LEU B 1 258 ? 19.047 12.984 -6.828 1 98.69 258 LEU B CA 1
ATOM 5588 C C . LEU B 1 258 ? 20.219 13.953 -6.746 1 98.69 258 LEU B C 1
ATOM 5590 O O . LEU B 1 258 ? 21.25 13.641 -6.137 1 98.69 258 LEU B O 1
ATOM 5594 N N . LYS B 1 259 ? 20.094 15.117 -7.32 1 97.81 259 LYS B N 1
ATOM 5595 C CA . LYS B 1 259 ? 21.125 16.156 -7.25 1 97.81 259 LYS B CA 1
ATOM 5596 C C . LYS B 1 259 ? 21.344 16.594 -5.809 1 97.81 259 LYS B C 1
ATOM 5598 O O . LYS B 1 259 ? 22.484 16.781 -5.379 1 97.81 259 LYS B O 1
ATOM 5603 N N . THR B 1 260 ? 20.266 16.781 -5.105 1 97.69 260 THR B N 1
ATOM 5604 C CA . THR B 1 260 ? 20.328 17.188 -3.705 1 97.69 260 THR B CA 1
ATOM 5605 C C . THR B 1 260 ? 21.156 16.172 -2.895 1 97.69 260 THR B C 1
ATOM 5607 O O . THR B 1 260 ? 21.891 16.562 -1.988 1 97.69 260 THR B O 1
ATOM 5610 N N . LEU B 1 261 ? 21.109 14.938 -3.242 1 98.19 261 LEU B N 1
ATOM 5611 C CA . LEU B 1 261 ? 21.766 13.867 -2.504 1 98.19 261 LEU B CA 1
ATOM 5612 C C . LEU B 1 261 ? 23.188 13.648 -3.021 1 98.19 261 LEU B C 1
ATOM 5614 O O . LEU B 1 261 ? 23.922 12.797 -2.502 1 98.19 261 LEU B O 1
ATOM 5618 N N . GLY B 1 262 ? 23.547 14.391 -4.074 1 97.88 262 GLY B N 1
ATOM 5619 C CA . GLY B 1 262 ? 24.859 14.188 -4.676 1 97.88 262 GLY B CA 1
ATOM 5620 C C . GLY B 1 262 ? 25.016 12.82 -5.32 1 97.88 262 GLY B C 1
ATOM 5621 O O . GLY B 1 262 ? 26.125 12.266 -5.336 1 97.88 262 GLY B O 1
ATOM 5622 N N . ARG B 1 263 ? 23.922 12.305 -5.781 1 97.75 263 ARG B N 1
ATOM 5623 C CA . ARG B 1 263 ? 23.922 10.961 -6.359 1 97.75 263 ARG B CA 1
ATOM 5624 C C . ARG B 1 263 ? 24.5 10.984 -7.77 1 97.75 263 ARG B C 1
ATOM 5626 O O . ARG B 1 263 ? 24.031 11.727 -8.633 1 97.75 263 ARG B O 1
ATOM 5633 N N . ASP B 1 264 ? 25.578 10.234 -8 1 95.88 264 ASP B N 1
ATOM 5634 C CA . ASP B 1 264 ? 26.047 10 -9.359 1 95.88 264 ASP B CA 1
ATOM 5635 C C . ASP B 1 264 ? 25.078 9.125 -10.148 1 95.88 264 ASP B C 1
ATOM 5637 O O . ASP B 1 264 ? 24.969 7.922 -9.883 1 95.88 264 ASP B O 1
ATOM 5641 N N . THR B 1 265 ? 24.406 9.688 -11.078 1 96.75 265 THR B N 1
ATOM 5642 C CA . THR B 1 265 ? 23.328 8.977 -11.766 1 96.75 265 THR B CA 1
ATOM 5643 C C . THR B 1 265 ? 23.859 8.211 -12.969 1 96.75 265 THR B C 1
ATOM 5645 O O . THR B 1 265 ? 23.109 7.523 -13.656 1 96.75 265 THR B O 1
ATOM 5648 N N . SER B 1 266 ? 25.172 8.312 -13.25 1 95.31 266 SER B N 1
ATOM 5649 C CA . SER B 1 266 ? 25.75 7.656 -14.414 1 95.31 266 SER B CA 1
ATOM 5650 C C . SER B 1 266 ? 25.516 6.152 -14.383 1 95.31 266 SER B C 1
ATOM 5652 O O . SER B 1 266 ? 25.203 5.543 -15.406 1 95.31 266 SER B O 1
ATOM 5654 N N . LYS B 1 267 ? 25.609 5.582 -13.266 1 91.88 267 LYS B N 1
ATOM 5655 C CA . LYS B 1 267 ? 25.406 4.145 -13.133 1 91.88 267 LYS B CA 1
ATOM 5656 C C . LYS B 1 267 ? 23.922 3.795 -13.219 1 91.88 267 LYS B C 1
ATOM 5658 O O . LYS B 1 267 ? 23.562 2.742 -13.742 1 91.88 267 LYS B O 1
ATOM 5663 N N . LEU B 1 268 ? 23.031 4.664 -12.695 1 96.69 268 LEU B N 1
ATOM 5664 C CA . LEU B 1 268 ? 21.594 4.434 -12.727 1 96.69 268 LEU B CA 1
ATOM 5665 C C . LEU B 1 268 ? 21.062 4.492 -14.156 1 96.69 268 LEU B C 1
ATOM 5667 O O . LEU B 1 268 ? 20.156 3.746 -14.516 1 96.69 268 LEU B O 1
ATOM 5671 N N . GLU B 1 269 ? 21.656 5.383 -14.945 1 97.19 269 GLU B N 1
ATOM 5672 C CA . GLU B 1 269 ? 21.203 5.594 -16.312 1 97.19 269 GLU B CA 1
ATOM 5673 C C . GLU B 1 269 ? 21.344 4.32 -17.141 1 97.19 269 GLU B C 1
ATOM 5675 O O . GLU B 1 269 ? 20.594 4.105 -18.094 1 97.19 269 GLU B O 1
ATOM 5680 N N . ASN B 1 270 ? 22.234 3.43 -16.75 1 94.69 270 ASN B N 1
ATOM 5681 C CA . ASN B 1 270 ? 22.531 2.213 -17.5 1 94.69 270 ASN B CA 1
ATOM 5682 C C . ASN B 1 270 ? 21.656 1.045 -17.031 1 94.69 270 ASN B C 1
ATOM 5684 O O . ASN B 1 270 ? 21.719 -0.042 -17.609 1 94.69 270 ASN B O 1
ATOM 5688 N N . ILE B 1 271 ? 20.812 1.248 -16.125 1 97.69 271 ILE B N 1
ATOM 5689 C CA . ILE B 1 271 ? 20.016 0.163 -15.562 1 97.69 271 ILE B CA 1
ATOM 5690 C C . ILE B 1 271 ? 18.828 -0.132 -16.484 1 97.69 271 ILE B C 1
ATOM 5692 O O . ILE B 1 271 ? 17.734 0.364 -16.266 1 97.69 271 ILE B O 1
ATOM 5696 N N . LYS B 1 272 ? 19.062 -0.911 -17.453 1 97.5 272 LYS B N 1
ATOM 5697 C CA . LYS B 1 272 ? 18.078 -1.373 -18.453 1 97.5 272 LYS B CA 1
ATOM 5698 C C . LYS B 1 272 ? 18.203 -2.879 -18.656 1 97.5 272 LYS B C 1
ATOM 5700 O O . LYS B 1 272 ? 19.297 -3.422 -18.734 1 97.5 272 LYS B O 1
ATOM 5705 N N . ALA B 1 273 ? 17.109 -3.529 -18.672 1 97.69 273 ALA B N 1
ATOM 5706 C CA . ALA B 1 273 ? 17.078 -4.965 -18.938 1 97.69 273 ALA B CA 1
ATOM 5707 C C . ALA B 1 273 ? 17.656 -5.277 -20.312 1 97.69 273 ALA B C 1
ATOM 5709 O O . ALA B 1 273 ? 17.594 -4.449 -21.234 1 97.69 273 ALA B O 1
ATOM 5710 N N . PRO B 1 274 ? 18.203 -6.457 -20.547 1 98.19 274 PRO B N 1
ATOM 5711 C CA . PRO B 1 274 ? 18.312 -7.566 -19.594 1 98.19 274 PRO B CA 1
ATOM 5712 C C . PRO B 1 274 ? 19.5 -7.418 -18.641 1 98.19 274 PRO B C 1
ATOM 5714 O O . PRO B 1 274 ? 20.469 -6.742 -18.969 1 98.19 274 PRO B O 1
ATOM 5717 N N . PHE B 1 275 ? 19.406 -8.016 -17.469 1 98.62 275 PHE B N 1
ATOM 5718 C CA . PHE B 1 275 ? 20.484 -8.016 -16.469 1 98.62 275 PHE B CA 1
ATOM 5719 C C . PHE B 1 275 ? 21.344 -9.273 -16.594 1 98.62 275 PHE B C 1
ATOM 5721 O O . PHE B 1 275 ? 20.844 -10.32 -17.016 1 98.62 275 PHE B O 1
ATOM 5728 N N . PRO B 1 276 ? 22.625 -9.141 -16.297 1 98.12 276 PRO B N 1
ATOM 5729 C CA . PRO B 1 276 ? 23.469 -10.328 -16.312 1 98.12 276 PRO B CA 1
ATOM 5730 C C . PRO B 1 276 ? 23.031 -11.383 -15.305 1 98.12 276 PRO B C 1
ATOM 5732 O O . PRO B 1 276 ? 22.328 -11.07 -14.336 1 98.12 276 PRO B O 1
ATOM 5735 N N . ARG B 1 277 ? 23.453 -12.602 -15.578 1 98.25 277 ARG B N 1
ATOM 5736 C CA . ARG B 1 277 ? 23.172 -13.742 -14.711 1 98.25 277 ARG B CA 1
ATOM 5737 C C . ARG B 1 277 ? 24.438 -14.555 -14.461 1 98.25 277 ARG B C 1
ATOM 5739 O O . ARG B 1 277 ? 25.281 -14.719 -15.352 1 98.25 277 ARG B O 1
ATOM 5746 N N . ILE B 1 278 ? 24.578 -15.008 -13.289 1 98.44 278 ILE B N 1
ATOM 5747 C CA . ILE B 1 278 ? 25.625 -15.938 -12.906 1 98.44 278 ILE B CA 1
ATOM 5748 C C . ILE B 1 278 ? 25.047 -17.062 -12.047 1 98.44 278 ILE B C 1
ATOM 5750 O O . ILE B 1 278 ? 24.203 -16.797 -11.18 1 98.44 278 ILE B O 1
ATOM 5754 N N . SER B 1 279 ? 25.375 -18.281 -12.328 1 98.5 279 SER B N 1
ATOM 5755 C CA . SER B 1 279 ? 24.922 -19.375 -11.484 1 98.5 279 SER B CA 1
ATOM 5756 C C . SER B 1 279 ? 25.625 -19.375 -10.133 1 98.5 279 SER B C 1
ATOM 5758 O O . SER B 1 279 ? 26.734 -18.844 -10.008 1 98.5 279 SER B O 1
ATOM 5760 N N . TYR B 1 280 ? 25 -19.922 -9.172 1 98.69 280 TYR B N 1
ATOM 5761 C CA . TYR B 1 280 ? 25.625 -20.109 -7.875 1 98.69 280 TYR B CA 1
ATOM 5762 C C . TYR B 1 280 ? 26.969 -20.812 -8.016 1 98.69 280 TYR B C 1
ATOM 5764 O O . TYR B 1 280 ? 27.969 -20.391 -7.414 1 98.69 280 TYR B O 1
ATOM 5772 N N . ASP B 1 281 ? 27.062 -21.875 -8.852 1 98.5 281 ASP B N 1
ATOM 5773 C CA . ASP B 1 281 ? 28.297 -22.609 -9.094 1 98.5 281 ASP B CA 1
ATOM 5774 C C . ASP B 1 281 ? 29.391 -21.672 -9.602 1 98.5 281 ASP B C 1
ATOM 5776 O O . ASP B 1 281 ? 30.516 -21.672 -9.07 1 98.5 281 ASP B O 1
ATOM 5780 N N . ASP B 1 282 ? 29.031 -20.906 -10.586 1 98.5 282 ASP B N 1
ATOM 5781 C CA . ASP B 1 282 ? 30 -20 -11.195 1 98.5 282 ASP B CA 1
ATOM 5782 C C . ASP B 1 282 ? 30.375 -18.875 -10.242 1 98.5 282 ASP B C 1
ATOM 5784 O O . ASP B 1 282 ? 31.5 -18.391 -10.273 1 98.5 282 ASP B O 1
ATOM 5788 N N . ALA B 1 283 ? 29.422 -18.469 -9.414 1 98.44 283 ALA B N 1
ATOM 5789 C CA . ALA B 1 283 ? 29.719 -17.438 -8.414 1 98.44 283 ALA B CA 1
ATOM 5790 C C . ALA B 1 283 ? 30.75 -17.922 -7.402 1 98.44 283 ALA B C 1
ATOM 5792 O O . ALA B 1 283 ? 31.656 -17.188 -7.027 1 98.44 283 ALA B O 1
ATOM 5793 N N . ILE B 1 284 ? 30.578 -19.172 -6.938 1 98.31 284 ILE B N 1
ATOM 5794 C CA . ILE B 1 284 ? 31.531 -19.766 -6.004 1 98.31 284 ILE B CA 1
ATOM 5795 C C . ILE B 1 284 ? 32.906 -19.828 -6.645 1 98.31 284 ILE B C 1
ATOM 5797 O O . ILE B 1 284 ? 33.906 -19.406 -6.035 1 98.31 284 ILE B O 1
ATOM 5801 N N . LYS B 1 285 ? 33 -20.328 -7.855 1 98.25 285 LYS B N 1
ATOM 5802 C CA . LYS B 1 285 ? 34.25 -20.391 -8.578 1 98.25 285 LYS B CA 1
ATOM 5803 C C . LYS B 1 285 ? 34.875 -19 -8.703 1 98.25 285 LYS B C 1
ATOM 5805 O O . LYS B 1 285 ? 36.094 -18.844 -8.453 1 98.25 285 LYS B O 1
ATOM 5810 N N . PHE B 1 286 ? 34.062 -18.078 -9.086 1 98.12 286 PHE B N 1
ATOM 5811 C CA . PHE B 1 286 ? 34.531 -16.688 -9.242 1 98.12 286 PHE B CA 1
ATOM 5812 C C . PHE B 1 286 ? 35.125 -16.172 -7.945 1 98.12 286 PHE B C 1
ATOM 5814 O O . PHE B 1 286 ? 36.219 -15.609 -7.949 1 98.12 286 PHE B O 1
ATOM 5821 N N . LEU B 1 287 ? 34.438 -16.312 -6.824 1 98.31 287 LEU B N 1
ATOM 5822 C CA . LEU B 1 287 ? 34.875 -15.82 -5.527 1 98.31 287 LEU B CA 1
ATOM 5823 C C . LEU B 1 287 ? 36.188 -16.484 -5.109 1 98.31 287 LEU B C 1
ATOM 5825 O O . LEU B 1 287 ? 37.094 -15.82 -4.605 1 98.31 287 LEU B O 1
ATOM 5829 N N . ASN B 1 288 ? 36.25 -17.781 -5.371 1 98.06 288 ASN B N 1
ATOM 5830 C CA . ASN B 1 288 ? 37.5 -18.5 -5.047 1 98.06 288 ASN B CA 1
ATOM 5831 C C . ASN B 1 288 ? 38.656 -17.984 -5.879 1 98.06 288 ASN B C 1
ATOM 5833 O O . ASN B 1 288 ? 39.781 -17.828 -5.363 1 98.06 288 ASN B O 1
ATOM 5837 N N . GLU B 1 289 ? 38.406 -17.781 -7.07 1 97.88 289 GLU B N 1
ATOM 5838 C CA . GLU B 1 289 ? 39.438 -17.25 -7.953 1 97.88 289 GLU B CA 1
ATOM 5839 C C . GLU B 1 289 ? 39.906 -15.859 -7.512 1 97.88 289 GLU B C 1
ATOM 5841 O O . GLU B 1 289 ? 41.062 -15.477 -7.703 1 97.88 289 GLU B O 1
ATOM 5846 N N . LYS B 1 290 ? 38.969 -15.102 -6.938 1 96.81 290 LYS B N 1
ATOM 5847 C CA . LYS B 1 290 ? 39.281 -13.75 -6.461 1 96.81 290 LYS B CA 1
ATOM 5848 C C . LYS B 1 290 ? 39.969 -13.789 -5.102 1 96.81 290 LYS B C 1
ATOM 5850 O O . LYS B 1 290 ? 40.312 -12.75 -4.543 1 96.81 290 LYS B O 1
ATOM 5855 N N . GLY B 1 291 ? 40.062 -14.961 -4.469 1 96.81 291 GLY B N 1
ATOM 5856 C CA . GLY B 1 291 ? 40.844 -15.117 -3.256 1 96.81 291 GLY B CA 1
ATOM 5857 C C . GLY B 1 291 ? 40 -15.297 -2.01 1 96.81 291 GLY B C 1
ATOM 5858 O O . GLY B 1 291 ? 40.5 -15.297 -0.893 1 96.81 291 GLY B O 1
ATOM 5859 N N . PHE B 1 292 ? 38.688 -15.391 -2.189 1 97.5 292 PHE B N 1
ATOM 5860 C CA . PHE B 1 292 ? 37.875 -15.664 -1.028 1 97.5 292 PHE B CA 1
ATOM 5861 C C . PHE B 1 292 ? 38 -17.125 -0.598 1 97.5 292 PHE B C 1
ATOM 5863 O O . PHE B 1 292 ? 37.594 -18.031 -1.32 1 97.5 292 PHE B O 1
ATOM 5870 N N . ASP B 1 293 ? 38.531 -17.438 0.576 1 95.56 293 ASP B N 1
ATOM 5871 C CA . ASP B 1 293 ? 38.75 -18.797 1.061 1 95.56 293 ASP B CA 1
ATOM 5872 C C . ASP B 1 293 ? 37.75 -19.172 2.143 1 95.56 293 ASP B C 1
ATOM 5874 O O . ASP B 1 293 ? 37.75 -20.297 2.645 1 95.56 293 ASP B O 1
ATOM 5878 N N . ASP B 1 294 ? 36.875 -18.297 2.441 1 97.44 294 ASP B N 1
ATOM 5879 C CA . ASP B 1 294 ? 35.938 -18.531 3.537 1 97.44 294 ASP B CA 1
ATOM 5880 C C . ASP B 1 294 ? 34.594 -18.984 3.012 1 97.44 294 ASP B C 1
ATOM 5882 O O . ASP B 1 294 ? 33.594 -18.984 3.748 1 97.44 294 ASP B O 1
ATOM 5886 N N . ILE B 1 295 ? 34.5 -19.25 1.72 1 97.56 295 ILE B N 1
ATOM 5887 C CA . ILE B 1 295 ? 33.219 -19.641 1.132 1 97.56 295 ILE B CA 1
ATOM 5888 C C . ILE B 1 295 ? 33.375 -20.891 0.289 1 97.56 295 ILE B C 1
ATOM 5890 O O . ILE B 1 295 ? 34.375 -21.062 -0.403 1 97.56 295 ILE B O 1
ATOM 5894 N N . LYS B 1 296 ? 32.438 -21.859 0.391 1 97.75 296 LYS B N 1
ATOM 5895 C CA . LYS B 1 296 ? 32.406 -23.094 -0.393 1 97.75 296 LYS B CA 1
ATOM 5896 C C . LYS B 1 296 ? 30.984 -23.422 -0.836 1 97.75 296 LYS B C 1
ATOM 5898 O O . LYS B 1 296 ? 30.031 -22.812 -0.352 1 97.75 296 LYS B O 1
ATOM 5903 N N . TRP B 1 297 ? 30.938 -24.328 -1.756 1 97.81 297 TRP B N 1
ATOM 5904 C CA . TRP B 1 297 ? 29.625 -24.75 -2.24 1 97.81 297 TRP B CA 1
ATOM 5905 C C . TRP B 1 297 ? 28.75 -25.219 -1.088 1 97.81 297 TRP B C 1
ATOM 5907 O O . TRP B 1 297 ? 29.188 -26.016 -0.251 1 97.81 297 TRP B O 1
ATOM 5917 N N . GLY B 1 298 ? 27.516 -24.75 -1.045 1 97.88 298 GLY B N 1
ATOM 5918 C CA . GLY B 1 298 ? 26.594 -25.078 0.035 1 97.88 298 GLY B CA 1
ATOM 5919 C C . GLY B 1 298 ? 26.406 -23.938 1.022 1 97.88 298 GLY B C 1
ATOM 5920 O O . GLY B 1 298 ? 25.453 -23.938 1.81 1 97.88 298 GLY B O 1
ATOM 5921 N N . ASP B 1 299 ? 27.328 -22.984 0.963 1 97.38 299 ASP B N 1
ATOM 5922 C CA . ASP B 1 299 ? 27.266 -21.828 1.857 1 97.38 299 ASP B CA 1
ATOM 5923 C C . ASP B 1 299 ? 26.391 -20.734 1.259 1 97.38 299 ASP B C 1
ATOM 5925 O O . ASP B 1 299 ? 26.25 -20.641 0.037 1 97.38 299 ASP B O 1
ATOM 5929 N N . ASP B 1 300 ? 25.844 -19.938 2.17 1 95.25 300 ASP B N 1
ATOM 5930 C CA . ASP B 1 300 ? 25.188 -18.719 1.718 1 95.25 300 ASP B CA 1
ATOM 5931 C C . ASP B 1 300 ? 26.203 -17.578 1.545 1 95.25 300 ASP B C 1
ATOM 5933 O O . ASP B 1 300 ? 27.281 -17.609 2.154 1 95.25 300 ASP B O 1
ATOM 5937 N N . PHE B 1 301 ? 25.891 -16.625 0.677 1 95.81 301 PHE B N 1
ATOM 5938 C CA . PHE B 1 301 ? 26.781 -15.492 0.451 1 95.81 301 PHE B CA 1
ATOM 5939 C C . PHE B 1 301 ? 26.625 -14.453 1.555 1 95.81 301 PHE B C 1
ATOM 5941 O O . PHE B 1 301 ? 25.5 -14.117 1.937 1 95.81 301 PHE B O 1
ATOM 5948 N N . GLY B 1 302 ? 27.688 -13.992 2.076 1 92.56 302 GLY B N 1
ATOM 5949 C CA . GLY B 1 302 ? 27.672 -12.82 2.936 1 92.56 302 GLY B CA 1
ATOM 5950 C C . GLY B 1 302 ? 27.828 -11.516 2.172 1 92.56 302 GLY B C 1
ATOM 5951 O O . GLY B 1 302 ? 27.969 -11.523 0.946 1 92.56 302 GLY B O 1
ATOM 5952 N N . ALA B 1 303 ? 27.875 -10.461 2.896 1 90.94 303 ALA B N 1
ATOM 5953 C CA . ALA B 1 303 ? 27.938 -9.125 2.307 1 90.94 303 ALA B CA 1
ATOM 5954 C C . ALA B 1 303 ? 29.188 -8.953 1.45 1 90.94 303 ALA B C 1
ATOM 5956 O O . ALA B 1 303 ? 29.109 -8.461 0.323 1 90.94 303 ALA B O 1
ATOM 5957 N N . PRO B 1 304 ? 30.359 -9.383 1.935 1 93.81 304 PRO B N 1
ATOM 5958 C CA . PRO B 1 304 ? 31.562 -9.211 1.116 1 93.81 304 PRO B CA 1
ATOM 5959 C C . PRO B 1 304 ? 31.5 -9.984 -0.198 1 93.81 304 PRO B C 1
ATOM 5961 O O . PRO B 1 304 ? 32.031 -9.531 -1.214 1 93.81 304 PRO B O 1
ATOM 5964 N N . HIS B 1 305 ? 30.906 -11.18 -0.145 1 96.69 305 HIS B N 1
ATOM 5965 C CA . HIS B 1 305 ? 30.781 -12.008 -1.339 1 96.69 305 HIS B CA 1
ATOM 5966 C C . HIS B 1 305 ? 29.875 -11.352 -2.377 1 96.69 305 HIS B C 1
ATOM 5968 O O . HIS B 1 305 ? 30.25 -11.242 -3.549 1 96.69 305 HIS B O 1
ATOM 5974 N N . GLU B 1 306 ? 28.703 -10.867 -1.912 1 95.44 306 GLU B N 1
ATOM 5975 C CA . GLU B 1 306 ? 27.766 -10.203 -2.801 1 95.44 306 GLU B CA 1
ATOM 5976 C C . GLU B 1 306 ? 28.375 -8.945 -3.412 1 95.44 306 GLU B C 1
ATOM 5978 O O . GLU B 1 306 ? 28.156 -8.656 -4.59 1 95.44 306 GLU B O 1
ATOM 5983 N N . THR B 1 307 ? 29.109 -8.273 -2.625 1 94.62 307 THR B N 1
ATOM 5984 C CA . THR B 1 307 ? 29.75 -7.047 -3.094 1 94.62 307 THR B CA 1
ATOM 5985 C C . THR B 1 307 ? 30.75 -7.352 -4.207 1 94.62 307 THR B C 1
ATOM 5987 O O . THR B 1 307 ? 30.766 -6.672 -5.238 1 94.62 307 THR B O 1
ATOM 5990 N N . ALA B 1 308 ? 31.609 -8.344 -3.969 1 95.94 308 ALA B N 1
ATOM 5991 C CA . ALA B 1 308 ? 32.594 -8.719 -4.961 1 95.94 308 ALA B CA 1
ATOM 5992 C C . ALA B 1 308 ? 31.953 -9.117 -6.277 1 95.94 308 ALA B C 1
ATOM 5994 O O . ALA B 1 308 ? 32.406 -8.727 -7.352 1 95.94 308 ALA B O 1
ATOM 5995 N N . ILE B 1 309 ? 30.891 -9.875 -6.207 1 96.5 309 ILE B N 1
ATOM 5996 C CA . ILE B 1 309 ? 30.172 -10.312 -7.398 1 96.5 309 ILE B CA 1
ATOM 5997 C C . ILE B 1 309 ? 29.562 -9.109 -8.109 1 96.5 309 ILE B C 1
ATOM 5999 O O . ILE B 1 309 ? 29.75 -8.938 -9.32 1 96.5 309 ILE B O 1
ATOM 6003 N N . ALA B 1 310 ? 28.922 -8.281 -7.355 1 93.81 310 ALA B N 1
ATOM 6004 C CA . ALA B 1 310 ? 28.234 -7.121 -7.906 1 93.81 310 ALA B CA 1
ATOM 6005 C C . ALA B 1 310 ? 29.219 -6.168 -8.586 1 93.81 310 ALA B C 1
ATOM 6007 O O . ALA B 1 310 ? 28.891 -5.562 -9.617 1 93.81 310 ALA B O 1
ATOM 6008 N N . GLU B 1 311 ? 30.328 -5.996 -8.047 1 92.38 311 GLU B N 1
ATOM 6009 C CA . GLU B 1 311 ? 31.312 -5.055 -8.555 1 92.38 311 GLU B CA 1
ATOM 6010 C C . GLU B 1 311 ? 31.844 -5.484 -9.914 1 92.38 311 GLU B C 1
ATOM 6012 O O . GLU B 1 311 ? 32.406 -4.68 -10.648 1 92.38 311 GLU B O 1
ATOM 6017 N N . SER B 1 312 ? 31.625 -6.648 -10.188 1 92.44 312 SER B N 1
ATOM 6018 C CA . SER B 1 312 ? 32.125 -7.152 -11.469 1 92.44 312 SER B CA 1
ATOM 6019 C C . SER B 1 312 ? 31.125 -6.844 -12.594 1 92.44 312 SER B C 1
ATOM 6021 O O . SER B 1 312 ? 31.391 -7.156 -13.758 1 92.44 312 SER B O 1
ATOM 6023 N N . TYR B 1 313 ? 30.016 -6.25 -12.289 1 92.69 313 TYR B N 1
ATOM 6024 C CA . TYR B 1 313 ? 29 -5.883 -13.273 1 92.69 313 TYR B CA 1
ATOM 6025 C C . TYR B 1 313 ? 28.625 -4.414 -13.141 1 92.69 313 TYR B C 1
ATOM 6027 O O . TYR B 1 313 ? 28.781 -3.816 -12.078 1 92.69 313 TYR B O 1
ATOM 6035 N N . ASP B 1 314 ? 28.156 -3.816 -14.203 1 91.19 314 ASP B N 1
ATOM 6036 C CA . ASP B 1 314 ? 27.703 -2.428 -14.195 1 91.19 314 ASP B CA 1
ATOM 6037 C C . ASP B 1 314 ? 26.188 -2.344 -13.969 1 91.19 314 ASP B C 1
ATOM 6039 O O . ASP B 1 314 ? 25.641 -1.251 -13.812 1 91.19 314 ASP B O 1
ATOM 6043 N N . LYS B 1 315 ? 25.516 -3.477 -13.984 1 95.94 315 LYS B N 1
ATOM 6044 C CA . LYS B 1 315 ? 24.078 -3.621 -13.758 1 95.94 315 LYS B CA 1
ATOM 6045 C C . LYS B 1 315 ? 23.812 -4.629 -12.641 1 95.94 315 LYS B C 1
ATOM 6047 O O . LYS B 1 315 ? 24.703 -5.371 -12.234 1 95.94 315 LYS B O 1
ATOM 6052 N N . PRO B 1 316 ? 22.531 -4.551 -12.125 1 98 316 PRO B N 1
ATOM 6053 C CA . PRO B 1 316 ? 22.203 -5.633 -11.195 1 98 316 PRO B CA 1
ATOM 6054 C C . PRO B 1 316 ? 22.438 -7.02 -11.797 1 98 316 PRO B C 1
ATOM 6056 O O . PRO B 1 316 ? 22.234 -7.219 -12.992 1 98 316 PRO B O 1
ATOM 6059 N N . VAL B 1 317 ? 22.828 -7.949 -10.969 1 98.38 317 VAL B N 1
ATOM 6060 C CA . VAL B 1 317 ? 23.156 -9.281 -11.461 1 98.38 317 VAL B CA 1
ATOM 6061 C C . VAL B 1 317 ? 22.312 -10.328 -10.727 1 98.38 317 VAL B C 1
ATOM 6063 O O . VAL B 1 317 ? 22.141 -10.242 -9.508 1 98.38 317 VAL B O 1
ATOM 6066 N N . PHE B 1 318 ? 21.766 -11.219 -11.5 1 98.75 318 PHE B N 1
ATOM 6067 C CA . PHE B 1 318 ? 21.078 -12.367 -10.914 1 98.75 318 PHE B CA 1
ATOM 6068 C C . PHE B 1 318 ? 22.078 -13.445 -10.508 1 98.75 318 PHE B C 1
ATOM 6070 O O . PHE B 1 318 ? 22.922 -13.852 -11.312 1 98.75 318 PHE B O 1
ATOM 6077 N N . ILE B 1 319 ? 22.016 -13.891 -9.289 1 98.69 319 ILE B N 1
ATOM 6078 C CA . ILE B 1 319 ? 22.625 -15.172 -8.906 1 98.69 319 ILE B CA 1
ATOM 6079 C C . ILE B 1 319 ? 21.547 -16.25 -8.898 1 98.69 319 ILE B C 1
ATOM 6081 O O . ILE B 1 319 ? 20.562 -16.156 -8.156 1 98.69 319 ILE B O 1
ATOM 6085 N N . THR B 1 320 ? 21.766 -17.297 -9.711 1 98.75 320 THR B N 1
ATOM 6086 C CA . THR B 1 320 ? 20.688 -18.25 -9.945 1 98.75 320 THR B CA 1
ATOM 6087 C C . THR B 1 320 ? 21.094 -19.641 -9.477 1 98.75 320 THR B C 1
ATOM 6089 O O . THR B 1 320 ? 22.281 -19.922 -9.297 1 98.75 320 THR B O 1
ATOM 6092 N N . HIS B 1 321 ? 20.078 -20.484 -9.211 1 98.69 321 HIS B N 1
ATOM 6093 C CA . HIS B 1 321 ? 20.25 -21.922 -8.992 1 98.69 321 HIS B CA 1
ATOM 6094 C C . HIS B 1 321 ? 21.062 -22.203 -7.734 1 98.69 321 HIS B C 1
ATOM 6096 O O . HIS B 1 321 ? 22.047 -22.922 -7.781 1 98.69 321 HIS B O 1
ATOM 6102 N N . TYR B 1 322 ? 20.578 -21.719 -6.652 1 98.62 322 TYR B N 1
ATOM 6103 C CA . TYR B 1 322 ? 21.188 -21.953 -5.348 1 98.62 322 TYR B CA 1
ATOM 6104 C C . TYR B 1 322 ? 21.031 -23.406 -4.922 1 98.62 322 TYR B C 1
ATOM 6106 O O . TYR B 1 322 ? 20.141 -24.109 -5.406 1 98.62 322 TYR B O 1
ATOM 6114 N N . PRO B 1 323 ? 21.953 -23.844 -3.961 1 98.5 323 PRO B N 1
ATOM 6115 C CA . PRO B 1 323 ? 21.781 -25.172 -3.396 1 98.5 323 PRO B CA 1
ATOM 6116 C C . PRO B 1 323 ? 20.422 -25.359 -2.709 1 98.5 323 PRO B C 1
ATOM 6118 O O . PRO B 1 323 ? 20.016 -24.516 -1.899 1 98.5 323 PRO B O 1
ATOM 6121 N N . LYS B 1 324 ? 19.781 -26.484 -2.998 1 97.38 324 LYS B N 1
ATOM 6122 C CA . LYS B 1 324 ? 18.484 -26.828 -2.432 1 97.38 324 LYS B CA 1
ATOM 6123 C C . LYS B 1 324 ? 18.531 -26.812 -0.906 1 97.38 324 LYS B C 1
ATOM 6125 O O . LYS B 1 324 ? 17.578 -26.344 -0.26 1 97.38 324 LYS B O 1
ATOM 6130 N N . ALA B 1 325 ? 19.594 -27.156 -0.31 1 95.81 325 ALA B N 1
ATOM 6131 C CA . ALA B 1 325 ? 19.734 -27.391 1.126 1 95.81 325 ALA B CA 1
ATOM 6132 C C . ALA B 1 325 ? 19.641 -26.078 1.903 1 95.81 325 ALA B C 1
ATOM 6134 O O . ALA B 1 325 ? 19.359 -26.078 3.102 1 95.81 325 ALA B O 1
ATOM 6135 N N . ILE B 1 326 ? 19.891 -24.984 1.296 1 95.5 326 ILE B N 1
ATOM 6136 C CA . ILE B 1 326 ? 19.922 -23.719 2.035 1 95.5 326 ILE B CA 1
ATOM 6137 C C . ILE B 1 326 ? 18.766 -22.844 1.599 1 95.5 326 ILE B C 1
ATOM 6139 O O . ILE B 1 326 ? 18.781 -21.625 1.804 1 95.5 326 ILE B O 1
ATOM 6143 N N . LYS B 1 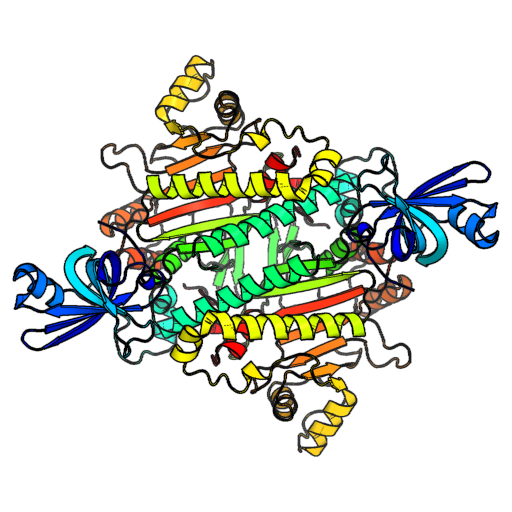327 ? 17.797 -23.422 0.927 1 95.44 327 LYS B N 1
ATOM 6144 C CA . LYS B 1 327 ? 16.656 -22.641 0.441 1 95.44 327 LYS B CA 1
ATOM 6145 C C . LYS B 1 327 ? 15.344 -23.203 0.988 1 95.44 327 LYS B C 1
ATOM 6147 O O . LYS B 1 327 ? 15.297 -24.344 1.466 1 95.44 327 LYS B O 1
ATOM 6152 N N . PRO B 1 328 ? 14.281 -22.422 0.939 1 93.88 328 PRO B N 1
ATOM 6153 C CA . PRO B 1 328 ? 12.992 -22.828 1.507 1 93.88 328 PRO B CA 1
ATOM 6154 C C . PRO B 1 328 ? 12.383 -24.031 0.788 1 93.88 328 PRO B C 1
ATOM 6156 O O . PRO B 1 328 ? 12.758 -24.328 -0.353 1 93.88 328 PRO B O 1
ATOM 6159 N N . PHE B 1 329 ? 11.359 -24.609 1.41 1 95.06 329 PHE B N 1
ATOM 6160 C CA . PHE B 1 329 ? 10.789 -25.891 1.028 1 95.06 329 PHE B CA 1
ATOM 6161 C C . PHE B 1 329 ? 10.016 -25.766 -0.278 1 95.06 329 PHE B C 1
ATOM 6163 O O . PHE B 1 329 ? 9.797 -26.766 -0.97 1 95.06 329 PHE B O 1
ATOM 6170 N N . TYR B 1 330 ? 9.617 -24.531 -0.635 1 97.12 330 TYR B N 1
ATOM 6171 C CA . TYR B 1 330 ? 8.617 -24.391 -1.684 1 97.12 330 TYR B CA 1
ATOM 6172 C C . TYR B 1 330 ? 9.273 -24.172 -3.041 1 97.12 330 TYR B C 1
ATOM 6174 O O . TYR B 1 330 ? 8.586 -24 -4.051 1 97.12 330 TYR B O 1
ATOM 6182 N N . MET B 1 331 ? 10.617 -24.078 -3.129 1 98.44 331 MET B N 1
ATOM 6183 C CA . MET B 1 331 ? 11.273 -23.719 -4.383 1 98.44 331 MET B CA 1
ATOM 6184 C C . MET B 1 331 ? 11.383 -24.922 -5.309 1 98.44 331 MET B C 1
ATOM 6186 O O . MET B 1 331 ? 11.758 -26.016 -4.875 1 98.44 331 MET B O 1
ATOM 6190 N N . GLN B 1 332 ? 11.062 -24.781 -6.578 1 98.75 332 GLN B N 1
ATOM 6191 C CA . GLN B 1 332 ? 11.078 -25.828 -7.602 1 98.75 332 GLN B CA 1
ATOM 6192 C C . GLN B 1 332 ? 12.492 -26.328 -7.848 1 98.75 332 GLN B C 1
ATOM 6194 O O . GLN B 1 332 ? 13.398 -25.547 -8.125 1 98.75 332 GLN B O 1
ATOM 6199 N N . PRO B 1 333 ? 12.703 -27.656 -7.723 1 98.44 333 PRO B N 1
ATOM 6200 C CA . PRO B 1 333 ? 14.023 -28.203 -8.047 1 98.44 333 PRO B CA 1
ATOM 6201 C C . PRO B 1 333 ? 14.359 -28.109 -9.531 1 98.44 333 PRO B C 1
ATOM 6203 O O . PRO B 1 333 ? 13.453 -28.141 -10.375 1 98.44 333 PRO B O 1
ATOM 6206 N N . HIS B 1 334 ? 15.633 -28.016 -9.797 1 98.06 334 HIS B N 1
ATOM 6207 C CA . HIS B 1 334 ? 16.078 -28.078 -11.18 1 98.06 334 HIS B CA 1
ATOM 6208 C C . HIS B 1 334 ? 15.727 -29.422 -11.82 1 98.06 334 HIS B C 1
ATOM 6210 O O . HIS B 1 334 ? 15.836 -30.469 -11.172 1 98.06 334 HIS B O 1
ATOM 6216 N N . PRO B 1 335 ? 15.312 -29.344 -13.047 1 96.56 335 PRO B N 1
ATOM 6217 C CA . PRO B 1 335 ? 14.844 -30.594 -13.672 1 96.56 335 PRO B CA 1
ATOM 6218 C C . PRO B 1 335 ? 15.969 -31.594 -13.898 1 96.56 335 PRO B C 1
ATOM 6220 O O . PRO B 1 335 ? 15.719 -32.812 -13.906 1 96.56 335 PRO B O 1
ATOM 6223 N N . GLU B 1 336 ? 17.156 -31.156 -14.039 1 97 336 GLU B N 1
ATOM 6224 C CA . GLU B 1 336 ? 18.266 -32.031 -14.398 1 97 336 GLU B CA 1
ATOM 6225 C C . GLU B 1 336 ? 19.266 -32.156 -13.258 1 97 336 GLU B C 1
ATOM 6227 O O . GLU B 1 336 ? 20.234 -32.938 -13.367 1 97 336 GLU B O 1
ATOM 6232 N N . ARG B 1 337 ? 19.109 -31.359 -12.273 1 95.88 337 ARG B N 1
ATOM 6233 C CA . ARG B 1 337 ? 19.984 -31.375 -11.109 1 95.88 337 ARG B CA 1
ATOM 6234 C C . ARG B 1 337 ? 19.188 -31.484 -9.82 1 95.88 337 ARG B C 1
ATOM 6236 O O . ARG B 1 337 ? 18.234 -30.734 -9.609 1 95.88 337 ARG B O 1
ATOM 6243 N N . ASP B 1 338 ? 19.609 -32.344 -9 1 94.12 338 ASP B N 1
ATOM 6244 C CA . ASP B 1 338 ? 18.844 -32.594 -7.777 1 94.12 338 ASP B CA 1
ATOM 6245 C C . ASP B 1 338 ? 19.391 -31.734 -6.629 1 94.12 338 ASP B C 1
ATOM 6247 O O . ASP B 1 338 ? 18.781 -31.672 -5.559 1 94.12 338 ASP B O 1
ATOM 6251 N N . ASP B 1 339 ? 20.438 -31.062 -6.809 1 97.69 339 ASP B N 1
ATOM 6252 C CA . ASP B 1 339 ? 21.094 -30.391 -5.688 1 97.69 339 ASP B CA 1
ATOM 6253 C C . ASP B 1 339 ? 20.828 -28.891 -5.711 1 97.69 339 ASP B C 1
ATOM 6255 O O . ASP B 1 339 ? 21.219 -28.172 -4.793 1 97.69 339 ASP B O 1
ATOM 6259 N N . VAL B 1 340 ? 20.141 -28.359 -6.746 1 98.56 340 VAL B N 1
ATOM 6260 C CA . VAL B 1 340 ? 19.875 -26.922 -6.824 1 98.56 340 VAL B CA 1
ATOM 6261 C C . VAL B 1 340 ? 18.391 -26.703 -7.113 1 98.56 340 VAL B C 1
ATOM 6263 O O . VAL B 1 340 ? 17.688 -27.625 -7.523 1 98.56 340 VAL B O 1
ATOM 6266 N N . VAL B 1 341 ? 17.922 -25.531 -6.867 1 98.69 341 VAL B N 1
ATOM 6267 C CA . VAL B 1 341 ? 16.531 -25.156 -7.113 1 98.69 341 VAL B CA 1
ATOM 6268 C C . VAL B 1 341 ? 16.469 -24.016 -8.125 1 98.69 341 VAL B C 1
ATOM 6270 O O . VAL B 1 341 ? 17.469 -23.312 -8.344 1 98.69 341 VAL B O 1
ATOM 6273 N N . LEU B 1 342 ? 15.312 -23.859 -8.766 1 98.88 342 LEU B N 1
ATOM 6274 C CA . LEU B 1 342 ? 15.055 -22.781 -9.711 1 98.88 342 LEU B CA 1
ATOM 6275 C C . LEU B 1 342 ? 14.734 -21.484 -8.977 1 98.88 342 LEU B C 1
ATOM 6277 O O . LEU B 1 342 ? 13.562 -21.109 -8.875 1 98.88 342 LEU B O 1
ATOM 6281 N N . CYS B 1 343 ? 15.781 -20.797 -8.516 1 98.75 343 CYS B N 1
ATOM 6282 C CA . CYS B 1 343 ? 15.648 -19.531 -7.805 1 98.75 343 CYS B CA 1
ATOM 6283 C C . CYS B 1 343 ? 16.672 -18.516 -8.297 1 98.75 343 CYS B C 1
ATOM 6285 O O . CYS B 1 343 ? 17.578 -18.859 -9.062 1 98.75 343 CYS B O 1
ATOM 6287 N N . ALA B 1 344 ? 16.422 -17.266 -7.945 1 98.69 344 ALA B N 1
ATOM 6288 C CA . ALA B 1 344 ? 17.375 -16.203 -8.258 1 98.69 344 ALA B CA 1
ATOM 6289 C C . ALA B 1 344 ? 17.328 -15.109 -7.195 1 98.69 344 ALA B C 1
ATOM 6291 O O . ALA B 1 344 ? 16.25 -14.75 -6.703 1 98.69 344 ALA B O 1
ATOM 6292 N N . ASP B 1 345 ? 18.453 -14.617 -6.809 1 98.56 345 ASP B N 1
ATOM 6293 C CA . ASP B 1 345 ? 18.609 -13.367 -6.07 1 98.56 345 ASP B CA 1
ATOM 6294 C C . ASP B 1 345 ? 19.156 -12.266 -6.969 1 98.56 345 ASP B C 1
ATOM 6296 O O . ASP B 1 345 ? 20.094 -12.5 -7.746 1 98.56 345 ASP B O 1
ATOM 6300 N N . LEU B 1 346 ? 18.562 -11.164 -6.922 1 98.81 346 LEU B N 1
ATOM 6301 C CA . LEU B 1 346 ? 19.062 -10.031 -7.68 1 98.81 346 LEU B CA 1
ATOM 6302 C C . LEU B 1 346 ? 19.906 -9.117 -6.789 1 98.81 346 LEU B C 1
ATOM 6304 O O . LEU B 1 346 ? 19.406 -8.578 -5.797 1 98.81 346 LEU B O 1
ATOM 6308 N N . ILE B 1 347 ? 21.141 -8.961 -7.125 1 98.12 347 ILE B N 1
ATOM 6309 C CA . ILE B 1 347 ? 22.094 -8.148 -6.359 1 98.12 347 ILE B CA 1
ATOM 6310 C C . ILE B 1 347 ? 22.266 -6.789 -7.031 1 98.12 347 ILE B C 1
ATOM 6312 O O . ILE B 1 347 ? 22.625 -6.715 -8.203 1 98.12 347 ILE B O 1
ATOM 6316 N N . ALA B 1 348 ? 21.953 -5.734 -6.285 1 96.19 348 ALA B N 1
ATOM 6317 C CA . ALA B 1 348 ? 22.156 -4.383 -6.797 1 96.19 348 ALA B CA 1
ATOM 6318 C C . ALA B 1 348 ? 23.641 -4.07 -6.922 1 96.19 348 ALA B C 1
ATOM 6320 O O . ALA B 1 348 ? 24.453 -4.555 -6.129 1 96.19 348 ALA B O 1
ATOM 6321 N N . PRO B 1 349 ? 23.9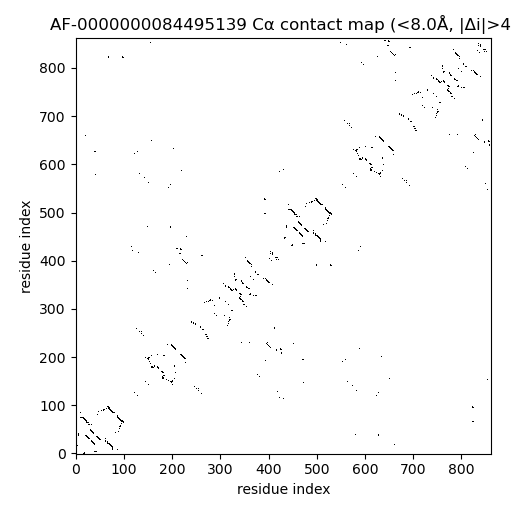53 -3.25 -7.875 1 93.69 349 PRO B N 1
ATOM 6322 C CA . PRO B 1 349 ? 25.359 -2.857 -7.988 1 93.69 349 PRO B CA 1
ATOM 6323 C C . PRO B 1 349 ? 25.797 -1.904 -6.879 1 93.69 349 PRO B C 1
ATOM 6325 O O . PRO B 1 349 ? 24.984 -1.497 -6.051 1 93.69 349 PRO B O 1
ATOM 6328 N N . GLU B 1 350 ? 27.078 -1.611 -6.844 1 88.75 350 GLU B N 1
ATOM 6329 C CA . GLU B 1 350 ? 27.703 -0.621 -5.969 1 88.75 350 GLU B CA 1
ATOM 6330 C C . GLU B 1 350 ? 27.688 -1.082 -4.516 1 88.75 350 GLU B C 1
ATOM 6332 O O . GLU B 1 350 ? 27.625 -0.26 -3.598 1 88.75 350 GLU B O 1
ATOM 6337 N N . GLY B 1 351 ? 27.5 -2.385 -4.227 1 84.06 351 GLY B N 1
ATOM 6338 C CA . GLY B 1 351 ? 27.688 -2.936 -2.895 1 84.06 351 GLY B CA 1
ATOM 6339 C C . GLY B 1 351 ? 26.422 -2.863 -2.045 1 84.06 351 GLY B C 1
ATOM 6340 O O . GLY B 1 351 ? 26.484 -3.018 -0.823 1 84.06 351 GLY B O 1
ATOM 6341 N N . TYR B 1 352 ? 25.266 -2.658 -2.586 1 87.62 352 TYR B N 1
ATOM 6342 C CA . TYR B 1 352 ? 24.047 -2.496 -1.803 1 87.62 352 TYR B CA 1
ATOM 6343 C C . TYR B 1 352 ? 23.422 -3.848 -1.487 1 87.62 352 TYR B C 1
ATOM 6345 O O . TYR B 1 352 ? 22.562 -3.949 -0.61 1 87.62 352 TYR B O 1
ATOM 6353 N N . GLY B 1 353 ? 23.859 -4.852 -2.184 1 91.88 353 GLY B N 1
ATOM 6354 C CA . GLY B 1 353 ? 23.422 -6.191 -1.813 1 91.88 353 GLY B CA 1
ATOM 6355 C C . GLY B 1 353 ? 22.141 -6.609 -2.498 1 91.88 353 GLY B C 1
ATOM 6356 O O . GLY B 1 353 ? 21.766 -6.043 -3.525 1 91.88 353 GLY B O 1
ATOM 6357 N N . GLU B 1 354 ? 21.562 -7.688 -1.9 1 96.69 354 GLU B N 1
ATOM 6358 C CA . GLU B 1 354 ? 20.375 -8.305 -2.482 1 96.69 354 GLU B CA 1
ATOM 6359 C C . GLU B 1 354 ? 19.156 -7.391 -2.344 1 96.69 354 GLU B C 1
ATOM 6361 O O . GLU B 1 354 ? 18.844 -6.934 -1.244 1 96.69 354 GLU B O 1
ATOM 6366 N N . ILE B 1 355 ? 18.422 -7.191 -3.488 1 97.94 355 ILE B N 1
ATOM 6367 C CA . ILE B 1 355 ? 17.203 -6.387 -3.426 1 97.94 355 ILE B CA 1
ATOM 6368 C C . ILE B 1 355 ? 15.992 -7.25 -3.789 1 97.94 355 ILE B C 1
ATOM 6370 O O . ILE B 1 355 ? 14.852 -6.891 -3.492 1 97.94 355 ILE B O 1
ATOM 6374 N N . ILE B 1 356 ? 16.172 -8.359 -4.477 1 98.69 356 ILE B N 1
ATOM 6375 C CA . ILE B 1 356 ? 15.102 -9.281 -4.809 1 98.69 356 ILE B CA 1
ATOM 6376 C C . ILE B 1 356 ? 15.531 -10.711 -4.484 1 98.69 356 ILE B C 1
ATOM 6378 O O . ILE B 1 356 ? 16.672 -11.094 -4.73 1 98.69 356 ILE B O 1
ATOM 6382 N N . GLY B 1 357 ? 14.633 -11.453 -3.957 1 98.25 357 GLY B N 1
ATOM 6383 C CA . GLY B 1 357 ? 14.656 -12.906 -3.93 1 98.25 357 GLY B CA 1
ATOM 6384 C C . GLY B 1 357 ? 13.422 -13.539 -4.539 1 98.25 357 GLY B C 1
ATOM 6385 O O . GLY B 1 357 ? 12.305 -13.055 -4.328 1 98.25 357 GLY B O 1
ATOM 6386 N N . GLY B 1 358 ? 13.617 -14.523 -5.402 1 98.31 358 GLY B N 1
ATOM 6387 C CA . GLY B 1 358 ? 12.477 -15.141 -6.055 1 98.31 358 GLY B CA 1
ATOM 6388 C C . GLY B 1 358 ? 12.742 -16.562 -6.504 1 98.31 358 GLY B C 1
ATOM 6389 O O . GLY B 1 358 ? 13.883 -17.016 -6.5 1 98.31 358 GLY B O 1
ATOM 6390 N N . SER B 1 359 ? 11.688 -17.266 -6.82 1 98.81 359 SER B N 1
ATOM 6391 C CA . SER B 1 359 ? 11.82 -18.625 -7.312 1 98.81 359 SER B CA 1
ATOM 6392 C C . SER B 1 359 ? 10.562 -19.078 -8.047 1 98.81 359 SER B C 1
ATOM 6394 O O . SER B 1 359 ? 9.508 -18.438 -7.93 1 98.81 359 SER B O 1
ATOM 6396 N N . GLU B 1 360 ? 10.797 -20.016 -8.891 1 98.88 360 GLU B N 1
ATOM 6397 C CA . GLU B 1 360 ? 9.664 -20.844 -9.281 1 98.88 360 GLU B CA 1
ATOM 6398 C C . GLU B 1 360 ? 9.203 -21.734 -8.133 1 98.88 360 GLU B C 1
ATOM 6400 O O . GLU B 1 360 ? 10.031 -22.25 -7.363 1 98.88 360 GLU B O 1
ATOM 6405 N N . ARG B 1 361 ? 7.895 -21.922 -7.977 1 98.81 361 ARG B N 1
ATOM 6406 C CA . ARG B 1 361 ? 7.359 -22.703 -6.871 1 98.81 361 ARG B CA 1
ATOM 6407 C C . ARG B 1 361 ? 7.156 -24.156 -7.277 1 98.81 361 ARG B C 1
ATOM 6409 O O . ARG B 1 361 ? 6.852 -24.453 -8.438 1 98.81 361 ARG B O 1
ATOM 6416 N N . ILE B 1 362 ? 7.289 -25.031 -6.301 1 98.69 362 ILE B N 1
ATOM 6417 C CA . ILE B 1 362 ? 6.875 -26.422 -6.52 1 98.69 362 ILE B CA 1
ATOM 6418 C C . ILE B 1 362 ? 5.379 -26.469 -6.828 1 98.69 362 ILE B C 1
ATOM 6420 O O . ILE B 1 362 ? 4.566 -25.922 -6.074 1 98.69 362 ILE B O 1
ATOM 6424 N N . HIS B 1 363 ? 5.039 -27.094 -7.957 1 98.38 363 HIS B N 1
ATOM 6425 C CA . HIS B 1 363 ? 3.633 -27.156 -8.344 1 98.38 363 HIS B CA 1
ATOM 6426 C C . HIS B 1 363 ? 3.125 -28.594 -8.352 1 98.38 363 HIS B C 1
ATOM 6428 O O . HIS B 1 363 ? 1.961 -28.844 -8.672 1 98.38 363 HIS B O 1
ATOM 6434 N N . ASP B 1 364 ? 3.984 -29.562 -8.016 1 98.25 364 ASP B N 1
ATOM 6435 C CA . ASP B 1 364 ? 3.586 -30.953 -7.879 1 98.25 364 ASP B CA 1
ATOM 6436 C C . ASP B 1 364 ? 3.115 -31.266 -6.457 1 98.25 364 ASP B C 1
ATOM 6438 O O . ASP B 1 364 ? 3.826 -30.969 -5.488 1 98.25 364 ASP B O 1
ATOM 6442 N N . TYR B 1 365 ? 1.947 -31.891 -6.328 1 98.19 365 TYR B N 1
ATOM 6443 C CA . TYR B 1 365 ? 1.336 -32.156 -5.031 1 98.19 365 TYR B CA 1
ATOM 6444 C C . TYR B 1 365 ? 2.225 -33.062 -4.184 1 98.19 365 TYR B C 1
ATOM 6446 O O . TYR B 1 365 ? 2.521 -32.75 -3.029 1 98.19 365 TYR B O 1
ATOM 6454 N N . ASP B 1 366 ? 2.648 -34.156 -4.715 1 98.38 366 ASP B N 1
ATOM 6455 C CA . ASP B 1 366 ? 3.408 -35.156 -3.955 1 98.38 366 ASP B CA 1
ATOM 6456 C C . ASP B 1 366 ? 4.766 -34.594 -3.533 1 98.38 366 ASP B C 1
ATOM 6458 O O . ASP B 1 366 ? 5.223 -34.844 -2.412 1 98.38 366 ASP B O 1
ATOM 6462 N N . LEU B 1 367 ? 5.379 -33.875 -4.461 1 98.19 367 LEU B N 1
ATOM 6463 C CA . LEU B 1 367 ? 6.66 -33.281 -4.125 1 98.19 367 LEU B CA 1
ATOM 6464 C C . LEU B 1 367 ? 6.5 -32.25 -3.01 1 98.19 367 LEU B C 1
ATOM 6466 O O . LEU B 1 367 ? 7.309 -32.188 -2.082 1 98.19 367 LEU B O 1
ATOM 6470 N N . MET B 1 368 ? 5.531 -31.375 -3.074 1 98.12 368 MET B N 1
ATOM 6471 C CA . MET B 1 368 ? 5.297 -30.375 -2.033 1 98.12 368 MET B CA 1
ATOM 6472 C C . MET B 1 368 ? 5.043 -31.047 -0.686 1 98.12 368 MET B C 1
ATOM 6474 O O . MET B 1 368 ? 5.582 -30.609 0.337 1 98.12 368 MET B O 1
ATOM 6478 N N . LYS B 1 369 ? 4.223 -32.062 -0.758 1 97.88 369 LYS B N 1
ATOM 6479 C CA . LYS B 1 369 ? 3.936 -32.812 0.465 1 97.88 369 LYS B CA 1
ATOM 6480 C C . LYS B 1 369 ? 5.215 -33.375 1.082 1 97.88 369 LYS B C 1
ATOM 6482 O O . LYS B 1 369 ? 5.434 -33.25 2.289 1 97.88 369 LYS B O 1
ATOM 6487 N N . LYS B 1 370 ? 6.004 -33.969 0.255 1 97.88 370 LYS B N 1
ATOM 6488 C CA . LYS B 1 370 ? 7.281 -34.5 0.702 1 97.88 370 LYS B CA 1
ATOM 6489 C C . LYS B 1 370 ? 8.156 -33.406 1.32 1 97.88 370 LYS B C 1
ATOM 6491 O O . LYS B 1 370 ? 8.781 -33.625 2.363 1 97.88 370 LYS B O 1
ATOM 6496 N N . ARG B 1 371 ? 8.242 -32.281 0.698 1 96.5 371 ARG B N 1
ATOM 6497 C CA . ARG B 1 371 ? 9.055 -31.172 1.186 1 96.5 371 ARG B CA 1
ATOM 6498 C C . ARG B 1 371 ? 8.555 -30.672 2.537 1 96.5 371 ARG B C 1
ATOM 6500 O O . ARG B 1 371 ? 9.352 -30.328 3.416 1 96.5 371 ARG B O 1
ATOM 6507 N N . LEU B 1 372 ? 7.246 -30.516 2.691 1 95 372 LEU B N 1
ATOM 6508 C CA . LEU B 1 372 ? 6.668 -30.125 3.971 1 95 372 LEU B CA 1
ATOM 6509 C C . LEU B 1 372 ? 7.078 -31.094 5.074 1 95 372 LEU B C 1
ATOM 6511 O O . LEU B 1 372 ? 7.434 -30.656 6.176 1 95 372 LEU B O 1
ATOM 6515 N N . GLU B 1 373 ? 7.043 -32.344 4.742 1 95.19 373 GLU B N 1
ATOM 6516 C CA . GLU B 1 373 ? 7.438 -33.375 5.695 1 95.19 373 GLU B CA 1
ATOM 6517 C C . GLU B 1 373 ? 8.922 -33.281 6.035 1 95.19 373 GLU B C 1
ATOM 6519 O O . GLU B 1 373 ? 9.305 -33.344 7.207 1 95.19 373 GLU B O 1
ATOM 6524 N N . GLU B 1 374 ? 9.688 -33.094 5.043 1 94.56 374 GLU B N 1
ATOM 6525 C CA . GLU B 1 374 ? 11.133 -33 5.227 1 94.56 374 GLU B CA 1
ATOM 6526 C C . GLU B 1 374 ? 11.5 -31.812 6.109 1 94.56 374 GLU B C 1
ATOM 6528 O O . GLU B 1 374 ? 12.492 -31.859 6.844 1 94.56 374 GLU B O 1
ATOM 6533 N N . HIS B 1 375 ? 10.773 -30.781 6.07 1 91.88 375 HIS B N 1
ATOM 6534 C CA . HIS B 1 375 ? 11.055 -29.578 6.84 1 91.88 375 HIS B CA 1
ATOM 6535 C C . HIS B 1 375 ? 10.289 -29.578 8.156 1 91.88 375 HIS B C 1
ATOM 6537 O O . HIS B 1 375 ? 10.25 -28.562 8.859 1 91.88 375 HIS B O 1
ATOM 6543 N N . ASN B 1 376 ? 9.57 -30.656 8.492 1 90.62 376 ASN B N 1
ATOM 6544 C CA . ASN B 1 376 ? 8.859 -30.859 9.75 1 90.62 376 ASN B CA 1
ATOM 6545 C C . ASN B 1 376 ? 7.801 -29.797 9.977 1 90.62 376 ASN B C 1
ATOM 6547 O O . ASN B 1 376 ? 7.695 -29.25 11.078 1 90.62 376 ASN B O 1
ATOM 6551 N N . LEU B 1 377 ? 7.152 -29.422 8.891 1 89.94 377 LEU B N 1
ATOM 6552 C CA . LEU B 1 377 ? 6.062 -28.453 8.984 1 89.94 377 LEU B CA 1
ATOM 6553 C C . LEU B 1 377 ? 4.734 -29.156 9.234 1 89.94 377 LEU B C 1
ATOM 6555 O O . LEU B 1 377 ? 4.484 -30.234 8.695 1 89.94 377 LEU B O 1
ATOM 6559 N N . GLU B 1 378 ? 3.914 -28.562 10.039 1 87.88 378 GLU B N 1
ATOM 6560 C CA . GLU B 1 378 ? 2.65 -29.172 10.445 1 87.88 378 GLU B CA 1
ATOM 6561 C C . GLU B 1 378 ? 1.696 -29.297 9.258 1 87.88 378 GLU B C 1
ATOM 6563 O O . GLU B 1 378 ? 1.244 -28.281 8.711 1 87.88 378 GLU B O 1
ATOM 6568 N N . MET B 1 379 ? 1.251 -30.469 8.977 1 91.06 379 MET B N 1
ATOM 6569 C CA . MET B 1 379 ? 0.468 -30.75 7.773 1 91.06 379 MET B CA 1
ATOM 6570 C C . MET B 1 379 ? -0.916 -30.125 7.867 1 91.06 379 MET B C 1
ATOM 6572 O O . MET B 1 379 ? -1.456 -29.641 6.867 1 91.06 379 MET B O 1
ATOM 6576 N N . ASP B 1 380 ? -1.46 -30.078 9.023 1 90.31 380 ASP B N 1
ATOM 6577 C CA . ASP B 1 380 ? -2.789 -29.5 9.18 1 90.31 380 ASP B CA 1
ATOM 6578 C C . ASP B 1 380 ? -2.766 -28 8.906 1 90.31 380 ASP B C 1
ATOM 6580 O O . ASP B 1 380 ? -3.699 -27.453 8.312 1 90.31 380 ASP B O 1
ATOM 6584 N N . ALA B 1 381 ? -1.703 -27.359 9.352 1 88.75 381 ALA B N 1
ATOM 6585 C CA . ALA B 1 381 ? -1.562 -25.922 9.156 1 88.75 381 ALA B CA 1
ATOM 6586 C C . ALA B 1 381 ? -1.355 -25.578 7.688 1 88.75 381 ALA B C 1
ATOM 6588 O O . ALA B 1 381 ? -1.751 -24.5 7.227 1 88.75 381 ALA B O 1
ATOM 6589 N N . TYR B 1 382 ? -0.831 -26.562 6.926 1 93.38 382 TYR B N 1
ATOM 6590 C CA . TYR B 1 382 ? -0.488 -26.312 5.535 1 93.38 382 TYR B CA 1
ATOM 6591 C C . TYR B 1 382 ? -1.466 -27 4.59 1 93.38 382 TYR B C 1
ATOM 6593 O O . TYR B 1 382 ? -1.235 -27.062 3.381 1 93.38 382 TYR B O 1
ATOM 6601 N N . LYS B 1 383 ? -2.545 -27.469 5.145 1 95.44 383 LYS B N 1
ATOM 6602 C CA . LYS B 1 383 ? -3.52 -28.188 4.32 1 95.44 383 LYS B CA 1
ATOM 6603 C C . LYS B 1 383 ? -4.016 -27.312 3.174 1 95.44 383 LYS B C 1
ATOM 6605 O O . LYS B 1 383 ? -4.039 -27.734 2.021 1 95.44 383 LYS B O 1
ATOM 6610 N N . TRP B 1 384 ? -4.441 -26.078 3.541 1 96.75 384 TRP B N 1
ATOM 6611 C CA . TRP B 1 384 ? -4.953 -25.172 2.52 1 96.75 384 TRP B CA 1
ATOM 6612 C C . TRP B 1 384 ? -3.896 -24.891 1.457 1 96.75 384 TRP B C 1
ATOM 6614 O O . TRP B 1 384 ? -4.219 -24.75 0.275 1 96.75 384 TRP B O 1
ATOM 6624 N N . TYR B 1 385 ? -2.676 -24.828 1.873 1 96.81 385 TYR B N 1
ATOM 6625 C CA . TYR B 1 385 ? -1.57 -24.562 0.962 1 96.81 385 TYR B CA 1
ATOM 6626 C C . TYR B 1 385 ? -1.328 -25.734 0.025 1 96.81 385 TYR B C 1
ATOM 6628 O O . TYR B 1 385 ? -1.121 -25.547 -1.176 1 96.81 385 TYR B O 1
ATOM 6636 N N . LEU B 1 386 ? -1.396 -26.922 0.501 1 97.31 386 LEU B N 1
ATOM 6637 C CA . LEU B 1 386 ? -1.244 -28.141 -0.302 1 97.31 386 LEU B CA 1
ATOM 6638 C C . LEU B 1 386 ? -2.381 -28.266 -1.31 1 97.31 386 LEU B C 1
ATOM 6640 O O . LEU B 1 386 ? -2.182 -28.766 -2.418 1 97.31 386 LEU B O 1
ATOM 6644 N N . GLU B 1 387 ? -3.492 -27.797 -0.928 1 98.38 387 GLU B N 1
ATOM 6645 C CA . GLU B 1 387 ? -4.676 -27.891 -1.781 1 98.38 387 GLU B CA 1
ATOM 6646 C C . GLU B 1 387 ? -4.516 -27.031 -3.035 1 98.38 387 GLU B C 1
ATOM 6648 O O . GLU B 1 387 ? -5.207 -27.25 -4.031 1 98.38 387 GLU B O 1
ATOM 6653 N N . LEU B 1 388 ? -3.615 -26.047 -2.973 1 98.56 388 LEU B N 1
ATOM 6654 C CA . LEU B 1 388 ? -3.32 -25.281 -4.18 1 98.56 388 LEU B CA 1
ATOM 6655 C C . LEU B 1 388 ? -2.742 -26.188 -5.266 1 98.56 388 LEU B C 1
ATOM 6657 O O . LEU B 1 388 ? -2.93 -25.922 -6.457 1 98.56 388 LEU B O 1
ATOM 6661 N N . ARG B 1 389 ? -2.062 -27.219 -4.855 1 98.62 389 ARG B N 1
ATOM 6662 C CA . ARG B 1 389 ? -1.482 -28.172 -5.801 1 98.62 389 ARG B CA 1
ATOM 6663 C C . ARG B 1 389 ? -2.469 -29.281 -6.133 1 98.62 389 ARG B C 1
ATOM 6665 O O . ARG B 1 389 ? -2.369 -29.922 -7.188 1 98.62 389 ARG B O 1
ATOM 6672 N N . GLN B 1 390 ? -3.398 -29.516 -5.285 1 98.31 390 GLN B N 1
ATOM 6673 C CA . GLN B 1 390 ? -4.402 -30.562 -5.484 1 98.31 390 GLN B CA 1
ATOM 6674 C C . GLN B 1 390 ? -5.43 -30.141 -6.531 1 98.31 390 GLN B C 1
ATOM 6676 O O . GLN B 1 390 ? -5.926 -30.969 -7.289 1 98.31 390 GLN B O 1
ATOM 6681 N N . TYR B 1 391 ? -5.73 -28.891 -6.547 1 98.56 391 TYR B N 1
ATOM 6682 C CA . TYR B 1 391 ? -6.809 -28.406 -7.402 1 98.56 391 TYR B CA 1
ATOM 6683 C C . TYR B 1 391 ? -6.273 -27.453 -8.469 1 98.56 391 TYR B C 1
ATOM 6685 O O . TYR B 1 391 ? -6.246 -26.234 -8.273 1 98.56 391 TYR B O 1
ATOM 6693 N N . GLY B 1 392 ? -5.98 -28.016 -9.625 1 98.25 392 GLY B N 1
ATOM 6694 C CA . GLY B 1 392 ? -5.652 -27.234 -10.805 1 98.25 392 GLY B CA 1
ATOM 6695 C C . GLY B 1 392 ? -4.309 -26.531 -10.703 1 98.25 392 GLY B C 1
ATOM 6696 O O . GLY B 1 392 ? -4.176 -25.375 -11.094 1 98.25 392 GLY B O 1
ATOM 6697 N N . SER B 1 393 ? -3.322 -27.156 -10.195 1 98.5 393 SER B N 1
ATOM 6698 C CA . SER B 1 393 ? -1.994 -26.578 -10.055 1 98.5 393 SER B CA 1
ATOM 6699 C C . SER B 1 393 ? -1.396 -26.219 -11.406 1 98.5 393 SER B C 1
ATOM 6701 O O . SER B 1 393 ? -1.701 -26.859 -12.414 1 98.5 393 SER B O 1
ATOM 6703 N N . VAL B 1 394 ? -0.619 -25.141 -11.469 1 98.81 394 VAL B N 1
ATOM 6704 C CA . VAL B 1 394 ? 0.102 -24.703 -12.656 1 98.81 394 VAL B CA 1
ATOM 6705 C C . VAL B 1 394 ? 1.525 -24.297 -12.273 1 98.81 394 VAL B C 1
ATOM 6707 O O . VAL B 1 394 ? 1.798 -23.984 -11.117 1 98.81 394 VAL B O 1
ATOM 6710 N N . PRO B 1 395 ? 2.479 -24.375 -13.258 1 98.69 395 PRO B N 1
ATOM 6711 C CA . PRO B 1 395 ? 3.734 -23.688 -12.977 1 98.69 395 PRO B CA 1
ATOM 6712 C C . PRO B 1 395 ? 3.525 -22.219 -12.602 1 98.69 395 PRO B C 1
ATOM 6714 O O . PRO B 1 395 ? 2.695 -21.531 -13.203 1 98.69 395 PRO B O 1
ATOM 6717 N N . HIS B 1 396 ? 4.133 -21.812 -11.57 1 98.88 396 HIS B N 1
ATOM 6718 C CA . HIS B 1 396 ? 3.998 -20.438 -11.125 1 98.88 396 HIS B CA 1
ATOM 6719 C C . HIS B 1 396 ? 5.25 -19.969 -10.391 1 98.88 396 HIS B C 1
ATOM 6721 O O . HIS B 1 396 ? 6.043 -20.781 -9.922 1 98.88 396 HIS B O 1
ATOM 6727 N N . SER B 1 397 ? 5.477 -18.703 -10.406 1 98.94 397 SER B N 1
ATOM 6728 C CA . SER B 1 397 ? 6.684 -18.078 -9.867 1 98.94 397 SER B CA 1
ATOM 6729 C C . SER B 1 397 ? 6.371 -16.75 -9.195 1 98.94 397 SER B C 1
ATOM 6731 O O . SER B 1 397 ? 5.344 -16.125 -9.477 1 98.94 397 SER B O 1
ATOM 6733 N N . GLY B 1 398 ? 7.207 -16.375 -8.305 1 98.81 398 GLY B N 1
ATOM 6734 C CA . GLY B 1 398 ? 7.098 -15.086 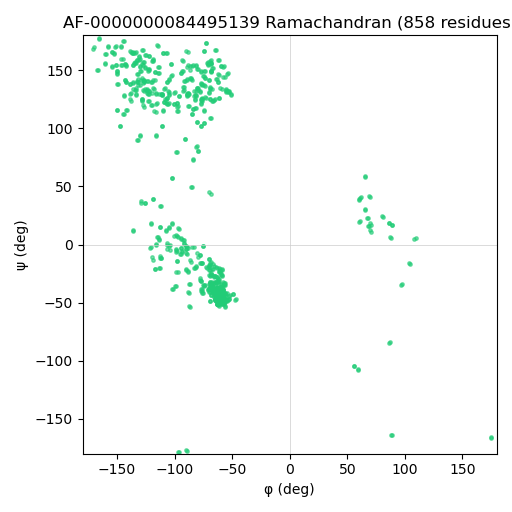-7.633 1 98.81 398 GLY B CA 1
ATOM 6735 C C . GLY B 1 398 ? 8.406 -14.609 -7.031 1 98.81 398 GLY B C 1
ATOM 6736 O O . GLY B 1 398 ? 9.414 -15.32 -7.086 1 98.81 398 GLY B O 1
ATOM 6737 N N . PHE B 1 399 ? 8.414 -13.422 -6.609 1 98.88 399 PHE B N 1
ATOM 6738 C CA . PHE B 1 399 ? 9.594 -12.836 -5.988 1 98.88 399 PHE B CA 1
ATOM 6739 C C . PHE B 1 399 ? 9.203 -11.734 -5.004 1 98.88 399 PHE B C 1
ATOM 6741 O O . PHE B 1 399 ? 8.023 -11.383 -4.898 1 98.88 399 PHE B O 1
ATOM 6748 N N . GLY B 1 400 ? 10.141 -11.352 -4.156 1 98.69 400 GLY B N 1
ATOM 6749 C CA . GLY B 1 400 ? 9.977 -10.242 -3.234 1 98.69 400 GLY B CA 1
ATOM 6750 C C . GLY B 1 400 ? 11.055 -9.188 -3.375 1 98.69 400 GLY B C 1
ATOM 6751 O O . GLY B 1 400 ? 12.242 -9.508 -3.473 1 98.69 400 GLY B O 1
ATOM 6752 N N . LEU B 1 401 ? 10.672 -7.961 -3.484 1 98.88 401 LEU B N 1
ATOM 6753 C CA . LEU B 1 401 ? 11.602 -6.836 -3.5 1 98.88 401 LEU B CA 1
ATOM 6754 C C . LEU B 1 401 ? 11.508 -6.039 -2.203 1 98.88 401 LEU B C 1
ATOM 6756 O O . LEU B 1 401 ? 10.414 -5.645 -1.788 1 98.88 401 LEU B O 1
ATOM 6760 N N . GLY B 1 402 ? 12.648 -5.883 -1.551 1 98.44 402 GLY B N 1
ATOM 6761 C CA . GLY B 1 402 ? 12.672 -5 -0.396 1 98.44 402 GLY B CA 1
ATOM 6762 C C . GLY B 1 402 ? 12.688 -3.529 -0.771 1 98.44 402 GLY B C 1
ATOM 6763 O O . GLY B 1 402 ? 13.617 -3.064 -1.441 1 98.44 402 GLY B O 1
ATOM 6764 N N . LEU B 1 403 ? 11.781 -2.803 -0.292 1 98.81 403 LEU B N 1
ATOM 6765 C CA . LEU B 1 403 ? 11.633 -1.404 -0.683 1 98.81 403 LEU B CA 1
ATOM 6766 C C . LEU B 1 403 ? 12.789 -0.567 -0.153 1 98.81 403 LEU B C 1
ATOM 6768 O O . LEU B 1 403 ? 13.414 0.182 -0.907 1 98.81 403 LEU B O 1
ATOM 6772 N N . GLU B 1 404 ? 13.102 -0.705 1.106 1 98.62 404 GLU B N 1
ATOM 6773 C CA . GLU B 1 404 ? 14.07 0.177 1.746 1 98.62 404 GLU B CA 1
ATOM 6774 C C . GLU B 1 404 ? 15.469 -0.024 1.164 1 98.62 404 GLU B C 1
ATOM 6776 O O . GLU B 1 404 ? 16.203 0.94 0.973 1 98.62 404 GLU B O 1
ATOM 6781 N N . ARG B 1 405 ? 15.812 -1.259 0.891 1 97.94 405 ARG B N 1
ATOM 6782 C CA . ARG B 1 405 ? 17.109 -1.491 0.256 1 97.94 405 ARG B CA 1
ATOM 6783 C C . ARG B 1 405 ? 17.141 -0.9 -1.149 1 97.94 405 ARG B C 1
ATOM 6785 O O . ARG B 1 405 ? 18.172 -0.38 -1.585 1 97.94 405 ARG B O 1
ATOM 6792 N N . THR B 1 406 ? 16.094 -1.025 -1.844 1 98.75 406 THR B N 1
ATOM 6793 C CA . THR B 1 406 ? 16 -0.463 -3.188 1 98.75 406 THR B CA 1
ATOM 6794 C C . THR B 1 406 ? 16.109 1.059 -3.145 1 98.75 406 THR B C 1
ATOM 6796 O O . THR B 1 406 ? 16.812 1.659 -3.951 1 98.75 406 THR B O 1
ATOM 6799 N N . VAL B 1 407 ? 15.414 1.693 -2.201 1 98.88 407 VAL B N 1
ATOM 6800 C CA . VAL B 1 407 ? 15.5 3.139 -2.021 1 98.88 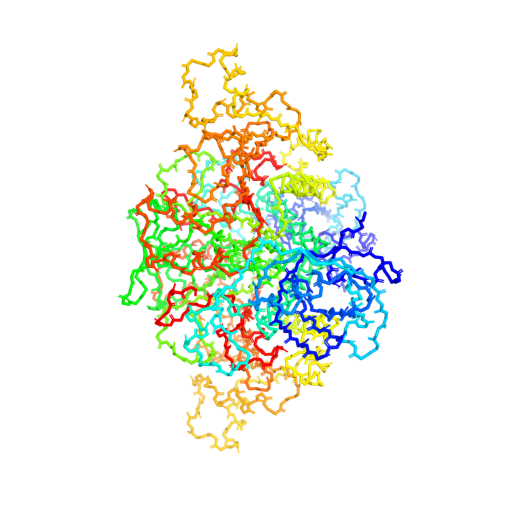407 VAL B CA 1
ATOM 6801 C C . VAL B 1 407 ? 16.938 3.535 -1.693 1 98.88 407 VAL B C 1
ATOM 6803 O O . VAL B 1 407 ? 17.453 4.52 -2.23 1 98.88 407 VAL B O 1
ATOM 6806 N N . ALA B 1 408 ? 17.531 2.781 -0.816 1 98.44 408 ALA B N 1
ATOM 6807 C CA . ALA B 1 408 ? 18.906 3.072 -0.431 1 98.44 408 ALA B CA 1
ATOM 6808 C C . ALA B 1 408 ? 19.828 3.039 -1.644 1 98.44 408 ALA B C 1
ATOM 6810 O O . ALA B 1 408 ? 20.609 3.971 -1.864 1 98.44 408 ALA B O 1
ATOM 6811 N N . TRP B 1 409 ? 19.703 2.002 -2.43 1 97.69 409 TRP B N 1
ATOM 6812 C CA . TRP B 1 409 ? 20.531 1.83 -3.615 1 97.69 409 TRP B CA 1
ATOM 6813 C C . TRP B 1 409 ? 20.328 2.979 -4.598 1 97.69 409 TRP B C 1
ATOM 6815 O O . TRP B 1 409 ? 21.281 3.654 -4.98 1 97.69 409 TRP B O 1
ATOM 6825 N N . ILE B 1 410 ? 19.125 3.295 -4.922 1 98.69 410 ILE B N 1
ATOM 6826 C CA . ILE B 1 410 ? 18.828 4.266 -5.965 1 98.69 410 ILE B CA 1
ATOM 6827 C C . ILE B 1 410 ? 19.188 5.672 -5.484 1 98.69 410 ILE B C 1
ATOM 6829 O O . ILE B 1 410 ? 19.719 6.48 -6.254 1 98.69 410 ILE B O 1
ATOM 6833 N N . SER B 1 411 ? 18.953 5.98 -4.227 1 98.38 411 SER B N 1
ATOM 6834 C CA . SER B 1 411 ? 19.203 7.309 -3.678 1 98.38 411 SER B CA 1
ATOM 6835 C C . SER B 1 411 ? 20.688 7.48 -3.311 1 98.38 411 SER B C 1
ATOM 6837 O O . SER B 1 411 ? 21.141 8.602 -3.076 1 98.38 411 SER B O 1
ATOM 6839 N N . GLY B 1 412 ? 21.406 6.41 -3.156 1 97.19 412 GLY B N 1
ATOM 6840 C CA . GLY B 1 412 ? 22.812 6.469 -2.744 1 97.19 412 GLY B CA 1
ATOM 6841 C C . GLY B 1 412 ? 22.984 6.652 -1.249 1 97.19 412 GLY B C 1
ATOM 6842 O O . GLY B 1 412 ? 23.984 7.191 -0.796 1 97.19 412 GLY B O 1
ATOM 6843 N N . VAL B 1 413 ? 21.984 6.254 -0.521 1 96.56 413 VAL B N 1
ATOM 6844 C CA . VAL B 1 413 ? 22.016 6.352 0.934 1 96.56 413 VAL B CA 1
ATOM 6845 C C . VAL B 1 413 ? 22.703 5.117 1.519 1 96.56 413 VAL B C 1
ATOM 6847 O O . VAL B 1 413 ? 22.484 3.998 1.049 1 96.56 413 VAL B O 1
ATOM 6850 N N . GLU B 1 414 ? 23.469 5.266 2.57 1 93.75 414 GLU B N 1
ATOM 6851 C CA . GLU B 1 414 ? 24.328 4.199 3.084 1 93.75 414 GLU B CA 1
ATOM 6852 C C . GLU B 1 414 ? 23.562 3.301 4.055 1 93.75 414 GLU B C 1
ATOM 6854 O O . GLU B 1 414 ? 23.875 2.115 4.188 1 93.75 414 GLU B O 1
ATOM 6859 N N . HIS B 1 415 ? 22.672 3.848 4.789 1 96.31 415 HIS B N 1
ATOM 6860 C CA . HIS B 1 415 ? 21.969 3.105 5.824 1 96.31 415 HIS B CA 1
ATOM 6861 C C . HIS B 1 415 ? 20.453 3.15 5.594 1 96.31 415 HIS B C 1
ATOM 6863 O O . HIS B 1 415 ? 19.875 4.23 5.473 1 96.31 415 HIS B O 1
ATOM 6869 N N . VAL B 1 416 ? 19.828 1.957 5.676 1 97.31 416 VAL B N 1
ATOM 6870 C CA . VAL B 1 416 ? 18.406 1.817 5.336 1 97.31 416 VAL B CA 1
ATOM 6871 C C . VAL B 1 416 ? 17.547 2.516 6.391 1 97.31 416 VAL B C 1
ATOM 6873 O O . VAL B 1 416 ? 16.359 2.756 6.176 1 97.31 416 VAL B O 1
ATOM 6876 N N . ARG B 1 417 ? 18.094 2.908 7.531 1 97.31 417 ARG B N 1
ATOM 6877 C CA . ARG B 1 417 ? 17.328 3.639 8.547 1 97.31 417 ARG B CA 1
ATOM 6878 C C . ARG B 1 417 ? 16.812 4.961 7.996 1 97.31 417 ARG B C 1
ATOM 6880 O O . ARG B 1 417 ? 15.82 5.5 8.492 1 97.31 417 ARG B O 1
ATOM 6887 N N . GLU B 1 418 ? 17.453 5.504 6.945 1 98.06 418 GLU B N 1
ATOM 6888 C CA . GLU B 1 418 ? 17.062 6.793 6.391 1 98.06 418 GLU B CA 1
ATOM 6889 C C . GLU B 1 418 ? 16.016 6.629 5.285 1 98.06 418 GLU B C 1
ATOM 6891 O O . GLU B 1 418 ? 15.453 7.613 4.809 1 98.06 418 GLU B O 1
ATOM 6896 N N . THR B 1 419 ? 15.727 5.379 4.871 1 98.62 419 THR B N 1
ATOM 6897 C CA . THR B 1 419 ? 14.922 5.156 3.678 1 98.62 419 THR B CA 1
ATOM 6898 C C . THR B 1 419 ? 13.469 4.863 4.051 1 98.62 419 THR B C 1
ATOM 6900 O O . THR B 1 419 ? 12.617 4.723 3.176 1 98.62 419 THR B O 1
ATOM 6903 N N . ILE B 1 420 ? 13.156 4.75 5.281 1 98.56 420 ILE B N 1
ATOM 6904 C CA . ILE B 1 420 ? 11.812 4.641 5.848 1 98.56 420 ILE B CA 1
ATOM 6905 C C . ILE B 1 420 ? 11.547 5.82 6.777 1 98.56 420 ILE B C 1
ATOM 6907 O O . ILE B 1 420 ? 12.461 6.293 7.465 1 98.56 420 ILE B O 1
ATOM 6911 N N . PRO B 1 421 ? 10.352 6.375 6.789 1 98.62 421 PRO B N 1
ATOM 6912 C CA . PRO B 1 421 ? 10.117 7.609 7.535 1 98.62 421 PRO B CA 1
ATOM 6913 C C . PRO B 1 421 ? 10.398 7.457 9.031 1 98.62 421 PRO B C 1
ATOM 6915 O O . PRO B 1 421 ? 11.016 8.336 9.641 1 98.62 421 PRO B O 1
ATOM 6918 N N . PHE B 1 422 ? 9.969 6.363 9.609 1 98.19 422 PHE B N 1
ATOM 6919 C CA . PHE B 1 422 ? 10.125 6.102 11.031 1 98.19 422 PHE B CA 1
ATOM 6920 C C . PHE B 1 422 ? 10.664 4.691 11.266 1 98.19 422 PHE B C 1
ATOM 6922 O O . PHE B 1 422 ? 9.891 3.764 11.516 1 98.19 422 PHE B O 1
ATOM 6929 N N . PRO B 1 423 ? 11.977 4.543 11.312 1 97.81 423 PRO B N 1
ATOM 6930 C CA . PRO B 1 423 ? 12.594 3.217 11.32 1 97.81 423 PRO B CA 1
ATOM 6931 C C . PRO B 1 423 ? 12.438 2.5 12.664 1 97.81 423 PRO B C 1
ATOM 6933 O O . PRO B 1 423 ? 12.539 3.131 13.719 1 97.81 423 PRO B O 1
ATOM 6936 N N . ARG B 1 424 ? 12.117 1.268 12.609 1 97.25 424 ARG B N 1
ATOM 6937 C CA . ARG B 1 424 ? 12.227 0.353 13.742 1 97.25 424 ARG B CA 1
ATOM 6938 C C . ARG B 1 424 ? 13.523 -0.448 13.68 1 97.25 424 ARG B C 1
ATOM 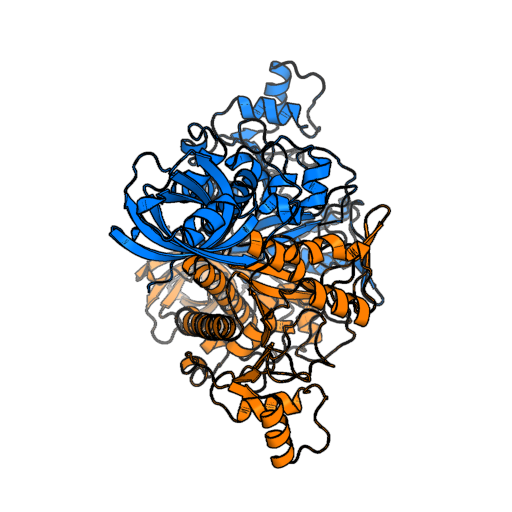6940 O O . ARG B 1 424 ? 13.742 -1.204 12.727 1 97.25 424 ARG B O 1
ATOM 6947 N N . LEU B 1 425 ? 14.344 -0.196 14.633 1 96.5 425 LEU B N 1
ATOM 6948 C CA . LEU B 1 425 ? 15.625 -0.874 14.781 1 96.5 425 LEU B CA 1
ATOM 6949 C C . LEU B 1 425 ? 15.656 -1.716 16.047 1 96.5 425 LEU B C 1
ATOM 6951 O O . LEU B 1 425 ? 14.719 -1.676 16.844 1 96.5 425 LEU B O 1
ATOM 6955 N N . LEU B 1 426 ? 16.688 -2.531 16.219 1 93.44 426 LEU B N 1
ATOM 6956 C CA . LEU B 1 426 ? 16.797 -3.451 17.344 1 93.44 426 LEU B CA 1
ATOM 6957 C C . LEU B 1 426 ? 16.516 -2.73 18.656 1 93.44 426 LEU B C 1
ATOM 6959 O O . LEU B 1 426 ? 15.773 -3.238 19.5 1 93.44 426 LEU B O 1
ATOM 6963 N N . ASN B 1 427 ? 17.031 -1.534 18.844 1 90.69 427 ASN B N 1
ATOM 6964 C CA . ASN B 1 427 ? 16.828 -0.815 20.094 1 90.69 427 ASN B CA 1
ATOM 6965 C C . ASN B 1 427 ? 16.094 0.5 19.875 1 90.69 427 ASN B C 1
ATOM 6967 O O . ASN B 1 427 ? 16.406 1.51 20.516 1 90.69 427 ASN B O 1
ATOM 6971 N N . ARG B 1 428 ? 15.086 0.474 18.953 1 94 428 ARG B N 1
ATOM 6972 C CA . ARG B 1 428 ? 14.438 1.755 18.688 1 94 428 ARG B CA 1
ATOM 6973 C C . ARG B 1 428 ? 12.977 1.559 18.297 1 94 428 ARG B C 1
ATOM 6975 O O . ARG B 1 428 ? 12.688 0.988 17.234 1 94 428 ARG B O 1
ATOM 6982 N N . LEU B 1 429 ? 12.086 2.082 19.141 1 93.44 429 LEU B N 1
ATOM 6983 C CA . LEU B 1 429 ? 10.648 2.105 18.922 1 93.44 429 LEU B CA 1
ATOM 6984 C C . LEU B 1 429 ? 10.125 3.537 18.891 1 93.44 429 LEU B C 1
ATOM 6986 O O . LEU B 1 429 ? 8.93 3.764 18.688 1 93.44 429 LEU B O 1
ATOM 6990 N N . TYR B 1 430 ? 11.188 4.484 19.359 1 90.31 430 TYR B N 1
ATOM 6991 C CA . TYR B 1 430 ? 10.773 5.867 19.562 1 90.31 430 TYR B CA 1
ATOM 6992 C C . TYR B 1 430 ? 10.922 6.68 18.281 1 90.31 430 TYR B C 1
ATOM 6994 O O . TYR B 1 430 ? 11.859 6.473 17.516 1 90.31 430 TYR B O 1
ATOM 7002 N N . PRO B 1 431 ? 10.344 7.523 18.062 1 58.84 431 PRO B N 1
ATOM 7003 C CA . PRO B 1 431 ? 9.633 8.109 16.922 1 58.84 431 PRO B CA 1
ATOM 7004 C C . PRO B 1 431 ? 9.914 7.367 15.609 1 58.84 431 PRO B C 1
ATOM 7006 O O . PRO B 1 431 ? 11.039 6.918 15.367 1 58.84 431 PRO B O 1
#

Secondary structure (DSSP, 8-state):
-EE--GGGGGGGBTSEEEEEEEEEEEEEETTEEEEEEE-SS-EEEEEEEGGGS-HHHHHHHHH--TT-EEEEEEEEEE-TTSTTSEEEEEEEEEEEE---S-S--SS---HHHHHHTHHHHTTSHHHHHHHHHHHHHHHHHHHHHHHTT-EE----SEESS-TT--S---EEEETTEEEEE-S--HHHHHHHHHHHSEEEEEEEEE------STT--SEEEEEEEEEET--HHHHHHHHHHHHHHHHHHHHHH-HHHHHHTT--THHHHT--SPPPEEEHHHHHHHHHHTT--S--TTPPP-HHHHHHHHHT-SS-EEEE--BGGGS-TTBPBPSS-SSBBSEEEEEETTTTEEEEEEEEBP--HHHHHHHHHHTT--TTTTHHHHHHHHTT---EEEEEEEHHHHHHHHHT-S-GGGTSSS--BTTB---/-EE--GGGGGGGBTSEEEEEEEEEEEEEETTEEEEEEE-SS-EEEEEEEGGGS-HHHHHHHHH--TT-EEEEEEEEEE-TTSTTSEEEEEEEEEEEE---S-S--SS---HHHHHHTHHHHTTSHHHHHHHHHHHHHHHHHHHHHHHTT-EE----SEESS-TT--S---EEEETTEEEEE-S--HHHHHHHHHHHSEEEEEEEEE------STT--SEEEEEEEEEET--HHHHHHHHHHHHHHHHHHHHHH-HHHHHHTT--THHHHT--SPPPEEEHHHHHHHHHHTT--S--TTPPP-HHHHHHHHHT-SS-EEEE--BGGGS-TTBPBPSS-SSBBSEEEEEETTTTEEEEEEEEBP--HHHHHHHHHHTT--TTTTHHHHHHHHTT---EEEEEEEHHHHHHHHHT-S-GGGSSSS--BTTB---

InterPro domains:
  IPR002312 Aspartyl/Asparaginyl-tRNA synthetase, class IIb [PR01042] (181-193)
  IPR002312 Aspartyl/Asparaginyl-tRNA synthetase, class IIb [PR01042] (197-210)
  IPR002312 Aspartyl/Asparaginyl-tRNA synthetase, class IIb [PR01042] (346-362)
  IPR002312 Aspartyl/Asparaginyl-tRNA synthetase, class IIb [PR01042] (386-400)
  IPR004364 Aminoacyl-tRNA synthetase, class II (D/K/N) [PF00152] (112-424)
  IPR004365 OB-fold nucleic acid binding domain, AA-tRNA synthetase-type [PF01336] (17-96)
  IPR004522 Asparagine-tRNA ligase [MF_00534] (2-431)
  IPR004522 Asparagine-tRNA ligase [TIGR00457] (2-430)
  IPR006195 Aminoacyl-tRNA synthetase, class II [PS50862] (131-431)
  IPR012340 Nucleic acid-binding, OB-fold [G3DSA:2.40.50.140] (2-102)
  IPR012340 Nucleic acid-binding, OB-fold [SSF50249] (10-103)
  IPR045864 Class II Aminoacyl-tRNA synthetase/Biotinyl protein ligase (BPL) and lipoyl protein ligase (LPL) [G3DSA:3.30.930.10] (103-431)
  IPR045864 Class II Aminoacyl-tRNA synthetase/Biotinyl protein ligase (BPL) and lipoyl protein ligase (LPL) [SSF55681] (111-425)

Nearest PDB structures (foldseek):
  1x54-assembly1_A  TM=9.447E-01  e=2.138E-55  Pyrococcus horikoshii
  1x56-assembly1_A-2  TM=9.389E-01  e=7.584E-51  Pyrococcus horikoshii
  3m4p-assembly1_A  TM=9.023E-01  e=1.371E-42  Entamoeba histolytica
  3m4q-assembly1_B  TM=9.074E-01  e=1.619E-42  Entamoeba histolytica
  3m4p-assembly2_D  TM=8.976E-01  e=3.329E-42  Entamoeba histolytica

Organism: NCBI:txid1637975

Solvent-accessible surface area (backbone atoms only — not comparable to full-atom values): 44811 Å² total; per-residue (Å²): 133,49,74,53,51,70,73,52,44,82,81,37,66,78,32,63,36,34,32,69,32,28,27,71,40,74,49,72,56,98,61,37,36,39,37,34,33,31,45,33,64,39,73,43,45,32,39,34,47,44,92,76,32,58,68,68,46,47,50,46,66,69,65,61,40,54,39,13,14,30,42,38,30,23,33,26,37,82,31,81,88,33,96,81,39,39,33,28,46,40,59,41,70,43,80,71,23,76,18,69,82,61,83,85,54,105,59,91,74,54,69,69,61,43,45,72,36,26,62,57,45,40,53,37,71,62,43,38,27,44,49,52,49,41,28,44,40,53,53,42,48,56,50,52,39,50,75,69,62,36,41,63,45,66,55,54,50,67,26,63,60,60,88,80,73,57,85,44,54,40,53,33,63,50,82,95,37,68,27,28,48,28,69,62,46,60,73,56,38,53,36,45,9,76,30,38,16,32,28,29,30,74,45,78,29,36,40,56,58,95,52,86,53,53,83,57,55,33,52,44,42,37,38,37,41,20,29,52,77,23,44,51,69,57,43,52,51,52,51,35,49,50,54,22,50,33,48,51,46,38,60,70,74,33,50,68,36,37,56,71,58,67,40,77,53,73,56,55,74,60,41,52,60,81,56,56,74,40,42,38,68,55,47,50,53,49,41,44,73,75,63,47,81,89,66,56,92,79,59,81,79,51,69,71,54,45,26,59,58,19,64,74,41,80,37,43,33,33,42,25,43,43,47,42,89,78,47,69,71,55,48,19,62,36,92,88,40,90,60,25,20,39,32,36,34,34,26,36,39,87,56,62,31,72,34,32,46,32,30,15,40,53,40,49,46,69,60,44,53,50,32,37,55,74,67,69,49,62,61,79,82,40,42,72,64,51,44,49,30,46,48,24,22,52,51,21,19,35,37,37,32,40,46,34,54,44,38,17,54,76,54,64,47,85,41,34,63,66,47,40,82,42,47,32,44,77,90,36,60,62,84,132,49,72,54,49,68,72,52,43,81,81,36,64,77,32,64,35,36,31,68,30,28,28,70,40,75,48,73,56,95,62,37,36,40,36,34,33,32,45,32,66,40,74,41,47,29,40,34,47,44,90,74,32,59,68,68,46,47,50,45,68,70,64,61,42,53,41,13,14,28,41,37,30,23,32,26,36,81,31,81,91,33,96,82,38,40,33,29,48,40,59,41,68,43,79,71,24,75,17,71,82,61,82,85,53,104,60,91,73,56,68,67,60,42,45,71,37,29,67,56,46,40,53,38,72,61,43,38,27,44,49,52,48,41,27,45,41,52,54,41,48,54,49,51,39,52,77,71,62,36,40,64,46,65,55,55,49,67,27,63,61,64,89,79,72,58,85,44,54,41,52,33,63,51,82,95,39,69,27,27,46,29,68,64,46,58,75,55,36,53,36,45,9,74,29,36,16,33,28,30,30,74,47,77,27,38,40,56,57,96,52,86,54,53,83,56,56,33,52,45,43,37,38,36,40,20,30,51,76,23,46,51,70,56,44,52,51,52,50,35,50,48,53,22,50,33,48,51,48,38,60,69,73,33,50,67,35,37,56,69,58,68,41,78,54,74,56,56,75,59,42,52,60,81,57,55,75,40,42,37,69,56,47,52,53,50,42,44,74,74,64,47,81,88,68,56,93,78,61,82,79,51,70,70,54,45,25,58,59,18,63,74,41,81,38,43,33,32,42,26,44,43,48,42,90,77,49,71,69,56,47,19,63,36,94,89,38,88,59,24,19,38,32,37,36,33,25,36,38,88,56,62,32,73,34,32,46,33,29,15,38,54,39,49,45,69,60,45,51,50,32,37,54,74,68,72,48,62,61,79,82,40,42,72,64,50,43,50,30,47,48,24,20,54,52,22,18,35,37,38,34,40,46,34,55,44,37,15,54,78,52,64,48,84,41,35,64,66,47,40,82,42,44,31,44,77,91,35,59,62,82